Protein AF-0000000075209796 (afdb_homodimer)

Nearest PDB structures (foldseek):
  6lvw-assembly1_A  TM=9.372E-01  e=1.038E-65  Halorubrum lacusprofundi ATCC 49239
  5e9a-assembly1_A  TM=9.444E-01  e=2.720E-64  Rahnella sp. R3
  4oif-assembly1_C  TM=9.282E-01  e=1.549E-64  Geobacillus stearothermophilus
  5dfa-assembly1_B  TM=9.179E-01  e=6.735E-63  Geobacillus stearothermophilus
  4uni-assembly1_C  TM=9.133E-01  e=2.408E-56  Bifidobacterium animalis subsp. lactis Bl-04

Solvent-accessible surface area (backbone atoms only — not comparable to full-atom values): 67011 Å² total; per-residue (Å²): 99,52,40,29,29,32,49,66,68,88,80,51,64,74,86,50,49,62,59,53,52,51,53,37,51,72,42,57,44,42,31,35,39,34,54,34,72,41,31,41,68,34,38,75,42,95,91,41,76,42,61,61,70,60,50,53,51,48,50,56,44,41,75,66,68,23,34,33,32,42,24,37,22,70,29,28,78,37,68,71,52,46,71,77,41,56,82,30,37,24,14,40,54,72,68,48,70,52,69,91,89,76,65,52,62,45,34,83,61,23,68,69,47,50,50,53,46,49,52,54,44,36,53,51,20,64,71,46,21,74,41,86,50,46,50,28,36,27,54,38,58,35,80,37,57,96,70,47,30,60,53,49,34,71,52,37,34,54,50,47,44,53,52,49,46,69,72,49,71,41,57,68,52,43,34,62,60,41,35,19,67,53,45,9,50,48,60,91,50,72,86,52,61,71,54,87,43,45,49,70,68,57,58,37,51,28,57,53,53,50,51,37,52,49,34,16,50,44,52,33,52,49,50,45,51,51,45,56,45,32,63,74,46,34,45,88,82,37,44,41,29,36,41,41,60,81,87,91,52,41,50,47,66,50,65,44,42,70,73,32,76,38,50,25,29,54,50,61,63,50,42,47,65,32,86,56,62,61,57,68,52,59,55,49,48,53,36,26,42,53,19,30,51,60,75,62,40,55,24,32,27,62,28,27,56,47,38,33,25,17,55,98,39,63,25,38,70,70,52,89,41,42,55,54,36,56,50,50,52,41,39,74,45,35,28,48,29,46,16,30,36,27,44,54,19,41,88,56,72,75,49,36,46,30,31,12,40,15,38,76,85,69,50,83,47,72,48,33,53,53,48,32,52,48,41,52,50,39,71,70,48,30,53,63,56,54,67,37,55,72,73,45,43,32,30,37,51,59,54,59,67,37,52,48,51,41,69,68,41,51,32,22,82,50,56,50,72,70,60,52,46,40,65,66,46,34,43,44,46,57,27,30,38,51,57,34,44,32,49,72,84,51,74,66,85,69,25,58,32,37,39,36,49,57,36,29,48,36,47,74,66,37,52,50,50,49,51,53,42,20,39,71,44,22,32,38,38,38,31,36,64,32,33,42,22,36,79,52,57,28,45,44,59,46,64,28,30,28,92,44,17,75,58,46,14,35,38,38,88,52,62,37,43,25,26,75,92,46,72,45,38,35,35,22,72,31,79,81,38,43,77,42,67,34,54,27,30,43,36,40,39,45,41,42,67,57,84,25,42,65,32,20,21,29,66,46,77,97,55,47,70,34,33,32,27,35,42,10,78,31,78,61,13,38,22,34,38,31,20,42,49,62,40,66,70,55,51,34,42,52,49,52,50,52,30,59,73,70,67,49,79,65,48,78,46,54,91,58,38,43,47,49,65,26,74,59,34,38,35,42,38,29,70,32,87,80,52,68,45,75,33,65,49,70,91,58,48,32,26,27,80,88,80,64,52,72,40,58,59,46,46,82,34,53,47,29,34,64,45,63,26,35,59,110,102,53,38,29,29,31,48,65,71,83,82,50,64,75,86,50,50,63,59,50,51,53,52,38,53,73,43,58,44,42,31,35,40,36,55,34,37,40,32,26,69,34,39,75,44,94,91,41,77,43,61,63,70,58,51,54,50,49,50,57,43,41,76,67,68,22,33,33,33,43,25,38,22,69,29,7,74,27,35,70,53,46,65,79,42,56,81,31,36,24,14,42,52,83,69,38,65,41,35,82,60,45,58,52,60,44,34,82,59,22,67,69,47,50,52,53,46,49,52,52,45,37,54,50,19,66,72,46,22,75,41,86,50,46,52,29,35,28,55,39,59,33,83,35,56,72,69,47,30,59,54,51,35,72,53,36,32,54,50,47,46,52,52,49,44,70,75,49,70,42,59,68,52,43,35,60,59,51,50,19,74,59,92,75,55,62,64,91,49,70,85,71,60,73,54,91,48,79,64,99,73,77,77,62,63,29,58,54,53,49,51,38,50,49,34,16,50,43,50,34,52,48,50,43,52,52,45,56,46,32,65,73,46,34,47,86,82,38,45,42,29,36,40,39,61,81,84,91,53,42,50,48,67,51,67,45,43,71,73,31,77,39,51,25,30,54,49,60,61,52,40,49,56,31,73,54,62,61,57,70,51,58,56,47,49,54,38,25,42,53,20,30,50,60,77,64,41,54,25,31,28,62,27,27,55,48,40,32,24,18,52,43,25,30,10,35,56,71,55,90,44,44,54,55,35,56,51,49,54,41,40,75,44,36,29,50,28,46,16,30,35,28,44,55,19,41,43,42,31,47,49,36,44,30,31,13,41,17,38,51,51,66,52,84,48,74,49,35,52,51,50,32,52,47,41,53,50,41,72,70,48,30,53,63,54,56,68,36,55,74,71,47,43,33,30,35,51,61,52,60,67,35,52,48,50,39,69,76,58,54,82,24,86,49,53,47,71,69,59,51,46,42,65,66,46,33,42,44,47,57,26,28,37,49,57,33,45,33,48,72,84,50,73,64,82,70,26,58,32,36,39,36,49,55,35,30,48,36,47,72,66,37,55,50,50,50,51,53,42,19,38,72,44,21,32,38,38,38,30,36,63,32,33,42,22,37,82,55,61,42,70,54,94,50,68,28,29,28,93,43,17,73,58,44,15,36,37,37,88,52,67,45,71,25,42,74,94,45,72,44,37,35,35,22,70,29,78,82,36,44,77,42,68,32,56,25,32,42,34,41,40,44,41,41,68,56,83,24,44,65,32,20,21,27,65,43,77,97,54,46,70,33,32,33,27,36,43,10,80,31,79,62,11,37,21,32,40,32,20,44,47,62,40,69,68,53,51,35,42,51,48,53,50,53,30,60,75,68,67,47,76,65,47,76,48,54,89,60,39,44,48,48,64,26,74,59,35,38,37,42,36,30,72,33,87,78,53,67,46,75,32,65,49,70,93,60,48,33,27,27,81,86,79,65,52,71,40,60,60,46,48,80,34,52,48,30,35,64,47,62,26,34,60,109

Organism: NCBI:txid2021314

Secondary structure (DSSP, 8-state):
-EEEEE--GGGS-GGGHHHHHHHHHHHT--EEEE-TT-HHHH-SBTTB---HHHHHHHHHHHHTT-EEEEEP-TTS--HHHHHH-GGGS-B-TTSPBPPSSSS--S-TT-HHHHHHHHHHHHHHHHHHTT-TTEEEEE-SSSTTGGGTT---SHHHHHHHHHHHHHHHSSHHHHHHHHTTTGGG---SSGGGPPP----SS---HHHHHHHHHHHHHHHHHHHHHHHHHHHTTS-TTSEEE-EE--S-SS--HHHHHTTSSS-EEEE-SS-TT-SSPPPHHHHHHHHHHHHHHTTT--EEEEEEE-S--BSSSB---PPTTHHHHHHHHHHHTTEEEEEEE-SB--SSSTTTT---SB-TT----HHHHHHHHHHHHHHHHHHHHHHSPP---EEEE--HHHHHHHHH--BSTT--HHHHHHHHHHHHHHTT--EEEE-TTS-GGG-SEEEETT--B--HHHHHHHHHHHHTT-EEEEETTTT-B-TTSPBPSSSBTGGGHHHHTEEEEEEEEPPTT--EEEEE-SGGGBT-EEEEEEEEEEEEESSPEEEEEE-SSTTTT-EEEEEEEETTEEEEEE-EEE-HHHHHHHHHHHHHHHT-------TTEEEEEETTEEEEEE--SS--EEEEPPSS-EE-TTT--EE-SEEEE-TT-EEEEEE-/-EEEEE--GGGS-GGGHHHHHHHHHHHT--EEEE-TT-HHHH-SBTTB---HHHHHHHHHHHHTT-EEEEEP-TTS--HHHHHH-GGGS-B-TTSPBPPSSSS--S-TT-HHHHHHHHHHHHHHHHHHTT-TTEEEEE-SSSTTGGGTT---SHHHHHHHHHHHHHHHSSHHHHHHHHTTTGGG---SSGGGPPP----SS---HHHHHHHHHHHHHHHHHHHHHHHHHHHTTS-TTSEEE-EE--S-SS--HHHHHTTSSS-EEEE-SS-TT-SSPPPHHHHHHHHHHHHHHTTT--EEEEEEE-S--BSSBB---PPTTHHHHHHHHHHHTTEEEEEEE-SB--SSSTTTT---SB-TT----HHHHHHHHHHHHHHHHHHHHHHSPP---EEEE--HHHHHHHHH--SSTT--HHHHHHHHHHHHHHTT--EEEE-TTS-GGG-SEEEETT--B--HHHHHHHHHHHHTT-EEEEETTTT-B-TTSPBPSSSBTGGGHHHHTEEEEEEEEPPTT--EEEEE-SGGGBT-EEEEEEEEEEEEESSPEEEEEE-SSTTTT-EEEEEEEETTEEEEEE-EEE-HHHHHHHHHHHHHHHT-------TTEEEEEETTEEEEEE--SS--EEEEPPSS-EE-TTT--EE-SEEEE-TT-EEEEEE-

InterPro domains:
  IPR003476 Glycoside hydrolase, family 42 [PIRSF001084] (1-661)
  IPR003476 Glycoside hydrolase, family 42 [PTHR36447] (2-661)
  IPR013529 Glycoside hydrolase, family 42, N-terminal [PF02449] (6-380)
  IPR013738 Beta-galactosidase trimerisation [PF08532] (393-600)
  IPR017853 Glycoside hydrolase superfamily [SSF51445] (3-382)
  IPR029062 Class I glutamine amidotransferase-like [G3DSA:3.40.50.880] (391-605)
  IPR029062 Class I glutamine amidotransferase-like [SSF52317] (390-600)

Foldseek 3Di:
DAEAFEDEPVLDPPVCLVVLLVLCVLLPHAEYEYDLQPLCVQDVDVPDGDCPVVVVSCCSNVVSRHFYEYEQNLFYDDPVCCVVPVVQAFADLQRHTDDPDATNRGDLLDPVSLVVSLVSLLVCLQVCQEPPRHQAYAYRAAACPPNSLAGFDPSLLVLLLVVVCVVQVDQVRVCVLLVCVPPVRRDPDSSSDGDNHDDPDADRLLSQLSSLQSSQVSVLVSLLSSLVSNVVRHDPRYFYEYEHEDAQGSHDLLSSCVSGPAYEYAQDQKEFPAADGDAPLLSLVVLLARCPSPDRAAYAHQEQELAFFYFPGTYYGDDVQQSLQSVLSNLLSGHLYYYYPHSEQRCDDRGNVRGGCHYDVNDHDRSSVSSSVSSVQCVQCVVVSNVFGAQAAEEEEDDNSLSSLCVSCVVEPPDDPSVQSSLQRVLCQQLQGHYHYDYLPDDCLSHQEYEYELQQEDDPSSLVNVLVCQQVAHEYEYEANRCQAYNSSHGDPDFPPHPCCVVAQKGFDDKDAAYPPDWWKKQFCDDLRHGPIWIFHGMAGQIGGRQWAAGMFICDDPSGPGGQKTWHRRNNHIYIYGRTSTDSVSSSSVVVVVCVVSVRDGAHWDPQWHWGDRVFKIKIWRQAQQDKGKTADPAAWWAQSVPRDIDGGTDIDDHGDIGITGGD/DAEAFEDEPVLDPPVCLVVLLVLCVLLPHAEYEYDLQPLCVQPVDVPDGDCPVVVVSCCVNVVSRHFYEYEQNLFYDDPVCCVVCVVQAFADLQRHTDDHDATNRGDLLDPVSLVVSLVSLLVCLQVCQEPPRHQAYAYRAAACPPNSLAGFDPSLLVLLLVVCCVVQVDLVRVCVLLVCVPPVNRDPDSSSDGDNHDDPDADRLLSQLSSLQSSQVSVLVSLLSSLVSNVVRHDPRYFYEYEHEDAQGSHDLLSSCVSGPAYEYAQDQKEFPAADGDAPLLSLVVLLARCPSPDRAAYAHQEQQQAFWYFPGTYYGDDPQQSLQSVLSNLLSGHLYYYYPHSEARCDDRGNVRGGCHYDVRDHDRSSVSSSVSSVQCVQCVVVSNVFGAQAAEEEEDDNSLSSLCVSCVVEPPDDPSVQSSLQRVLCQQLQGHYHYDYLPDDCLSHQEYEYEQQQEPDPSSLVNVLVCQLVAHEYEYEANRCQAYNSSDGDPDFPPHPCCVVAQKGFPDKDAAYPPDWWKKQFCDDLRHGPIWIFHGMAGQIGGRQWAAGMFICDDPSGPGGQKTWHRRNNHIYIYGRTSTDSVSSSSVVVVVCVVSVRDGAHWDPQWHWHDRVFKIKIWRQAQQDKGKTADPAAWWAQSPPRDIDGGIDIDDHSDIGITGGD

Structure (mmCIF, N/CA/C/O backbone):
data_AF-0000000075209796-model_v1
#
loop_
_entity.id
_entity.type
_entity.pdbx_description
1 polymer Beta-galactosidase
#
loop_
_atom_site.group_PDB
_atom_site.id
_atom_site.type_symbol
_atom_site.label_atom_id
_atom_site.label_alt_id
_atom_site.label_comp_id
_atom_site.label_asym_id
_atom_site.label_entity_id
_atom_site.label_seq_id
_atom_site.pdbx_PDB_ins_code
_atom_site.Cartn_x
_atom_site.Cartn_y
_atom_site.Cartn_z
_atom_site.occupancy
_atom_site.B_iso_or_equiv
_atom_site.auth_seq_id
_atom_site.auth_comp_id
_atom_site.auth_asym_id
_atom_site.auth_atom_id
_atom_site.pdbx_PDB_model_num
ATOM 1 N N . MET A 1 1 ? 3.4 -45.656 -15.609 1 94.94 1 MET A N 1
ATOM 2 C CA . MET A 1 1 ? 3.574 -44.438 -14.867 1 94.94 1 MET A CA 1
ATOM 3 C C . MET A 1 1 ? 5.031 -44.25 -14.453 1 94.94 1 MET A C 1
ATOM 5 O O . MET A 1 1 ? 5.695 -45.188 -14.055 1 94.94 1 MET A O 1
ATOM 9 N N . TYR A 1 2 ? 5.512 -43.094 -14.68 1 97.06 2 TYR A N 1
ATOM 10 C CA . TYR A 1 2 ? 6.867 -42.75 -14.25 1 97.06 2 TYR A CA 1
ATOM 11 C C . TYR A 1 2 ? 6.887 -42.312 -12.789 1 97.06 2 TYR A C 1
ATOM 13 O O . TYR A 1 2 ? 6.062 -41.5 -12.375 1 97.06 2 TYR A O 1
ATOM 21 N N . ILE A 1 3 ? 7.738 -42.875 -12 1 97.75 3 ILE A N 1
ATOM 22 C CA . ILE A 1 3 ? 7.992 -42.562 -10.602 1 97.75 3 ILE A CA 1
ATOM 23 C C . ILE A 1 3 ? 9.5 -42.469 -10.359 1 97.75 3 ILE A C 1
ATOM 25 O O . ILE A 1 3 ? 10.242 -43.375 -10.695 1 97.75 3 ILE A O 1
ATOM 29 N N . GLY A 1 4 ? 9.945 -41.375 -9.93 1 98.12 4 GLY A N 1
ATOM 30 C CA . GLY A 1 4 ? 11.391 -41.188 -9.922 1 98.12 4 GLY A CA 1
ATOM 31 C C . GLY A 1 4 ? 11.844 -40.188 -8.859 1 98.12 4 GLY A C 1
ATOM 32 O O . GLY A 1 4 ? 11.188 -40.031 -7.832 1 98.12 4 GLY A O 1
ATOM 33 N N . VAL A 1 5 ? 13.125 -39.719 -9.055 1 98.25 5 VAL A N 1
ATOM 34 C CA . VAL A 1 5 ? 13.766 -38.844 -8.078 1 98.25 5 VAL A CA 1
ATOM 35 C C . VAL A 1 5 ? 14.656 -37.812 -8.797 1 98.25 5 VAL A C 1
ATOM 37 O O . VAL A 1 5 ? 15.109 -38.062 -9.922 1 98.25 5 VAL A O 1
ATOM 40 N N . ASP A 1 6 ? 14.836 -36.719 -8.18 1 97.94 6 ASP A N 1
ATOM 41 C CA . ASP A 1 6 ? 15.898 -35.781 -8.562 1 97.94 6 ASP A CA 1
ATOM 42 C C . ASP A 1 6 ? 17.25 -36.219 -7.992 1 97.94 6 ASP A C 1
ATOM 44 O O . ASP A 1 6 ? 17.375 -36.406 -6.777 1 97.94 6 ASP A O 1
ATOM 48 N N . TYR A 1 7 ? 18.125 -36.438 -8.836 1 97.38 7 TYR A N 1
ATOM 49 C CA . TYR A 1 7 ? 19.438 -36.969 -8.461 1 97.38 7 TYR A CA 1
ATOM 50 C C . TYR A 1 7 ? 20.547 -36.062 -8.961 1 97.38 7 TYR A C 1
ATOM 52 O O . TYR A 1 7 ? 20.516 -35.594 -10.102 1 97.38 7 TYR A O 1
ATOM 60 N N . TYR A 1 8 ? 21.531 -35.75 -8.102 1 96.44 8 TYR A N 1
ATOM 61 C CA . TYR A 1 8 ? 22.656 -34.875 -8.422 1 96.44 8 TYR A CA 1
ATOM 62 C C . TYR A 1 8 ? 23.984 -35.594 -8.203 1 96.44 8 TYR A C 1
ATOM 64 O O . TYR A 1 8 ? 24.656 -35.344 -7.195 1 96.44 8 TYR A O 1
ATOM 72 N N . PRO A 1 9 ? 24.375 -36.312 -9.172 1 96.19 9 PRO A N 1
ATOM 73 C CA . PRO A 1 9 ? 25.594 -37.094 -9 1 96.19 9 PRO A CA 1
ATOM 74 C C . PRO A 1 9 ? 26.828 -36.25 -8.742 1 96.19 9 PRO A C 1
ATOM 76 O O . PRO A 1 9 ? 27.75 -36.688 -8.055 1 96.19 9 PRO A O 1
ATOM 79 N N . GLU A 1 10 ? 26.859 -35.031 -9.258 1 94.81 10 GLU A N 1
ATOM 80 C CA . GLU A 1 10 ? 27.984 -34.125 -9.125 1 94.81 10 GLU A CA 1
ATOM 81 C C . GLU A 1 10 ? 28.203 -33.719 -7.672 1 94.81 10 GLU A C 1
ATOM 83 O O . GLU A 1 10 ? 29.25 -33.188 -7.324 1 94.81 10 GLU A O 1
ATOM 88 N N . GLN A 1 11 ? 27.25 -33.969 -6.828 1 94.06 11 GLN A N 1
ATOM 89 C CA . GLN A 1 11 ? 27.359 -33.531 -5.438 1 94.06 11 GLN A CA 1
ATOM 90 C C . GLN A 1 11 ? 28 -34.625 -4.57 1 94.06 11 GLN A C 1
ATOM 92 O O . GLN A 1 11 ? 28.188 -34.406 -3.369 1 94.06 11 GLN A O 1
ATOM 97 N N . TRP A 1 12 ? 28.406 -35.781 -5.16 1 92.56 12 TRP A N 1
ATOM 98 C CA . TRP A 1 12 ? 28.891 -36.938 -4.387 1 92.56 12 TRP A CA 1
ATOM 99 C C . TRP A 1 12 ? 30.094 -37.562 -5.059 1 92.56 12 TRP A C 1
ATOM 101 O O . TRP A 1 12 ? 30.234 -37.5 -6.281 1 92.56 12 TRP A O 1
ATOM 111 N N . PRO A 1 13 ? 31.031 -38.25 -4.191 1 92.88 13 PRO A N 1
ATOM 112 C CA . PRO A 1 13 ? 32.062 -39.031 -4.832 1 92.88 13 PRO A CA 1
ATOM 113 C C . PRO A 1 13 ? 31.5 -40.188 -5.676 1 92.88 13 PRO A C 1
ATOM 115 O O . PRO A 1 13 ? 30.5 -40.781 -5.301 1 92.88 13 PRO A O 1
ATOM 118 N N . LYS A 1 14 ? 32.156 -40.438 -6.785 1 96 14 LYS A N 1
ATOM 119 C CA . LYS A 1 14 ? 31.703 -41.5 -7.699 1 96 14 LYS A CA 1
ATOM 120 C C . LYS A 1 14 ? 31.547 -42.812 -6.98 1 96 14 LYS A C 1
ATOM 122 O O . LYS A 1 14 ? 30.734 -43.656 -7.367 1 96 14 LYS A O 1
ATOM 127 N N . SER A 1 15 ? 32.281 -42.969 -5.926 1 96 15 SER A N 1
ATOM 128 C CA . SER A 1 15 ? 32.25 -44.219 -5.168 1 96 15 SER A CA 1
ATOM 129 C C . SER A 1 15 ? 30.875 -44.438 -4.547 1 96 15 SER A C 1
ATOM 131 O O . SER A 1 15 ? 30.531 -45.562 -4.188 1 96 15 SER A O 1
ATOM 133 N N . ARG A 1 16 ? 30.125 -43.438 -4.449 1 95.5 16 ARG A N 1
ATOM 134 C CA . ARG A 1 16 ? 28.797 -43.531 -3.842 1 95.5 16 ARG A CA 1
ATOM 135 C C . ARG A 1 16 ? 27.75 -43.875 -4.883 1 95.5 16 ARG A C 1
ATOM 137 O O . ARG A 1 16 ? 26.672 -44.406 -4.539 1 95.5 16 ARG A O 1
ATOM 144 N N . TRP A 1 17 ? 27.984 -43.719 -6.152 1 97.44 17 TRP A N 1
ATOM 145 C CA . TRP A 1 17 ? 27.016 -43.812 -7.234 1 97.44 17 TRP A CA 1
ATOM 146 C C . TRP A 1 17 ? 26.375 -45.219 -7.281 1 97.44 17 TRP A C 1
ATOM 148 O O . TRP A 1 17 ? 25.156 -45.344 -7.328 1 97.44 17 TRP A O 1
ATOM 158 N N . PRO A 1 18 ? 27.172 -46.25 -7.164 1 96.62 18 PRO A N 1
ATOM 159 C CA . PRO A 1 18 ? 26.578 -47.594 -7.266 1 96.62 18 PRO A CA 1
ATOM 160 C C . PRO A 1 18 ? 25.578 -47.875 -6.148 1 96.62 18 PRO A C 1
ATOM 162 O O . PRO A 1 18 ? 24.531 -48.5 -6.391 1 96.62 18 PRO A O 1
ATOM 165 N N . GLU A 1 19 ? 25.922 -47.438 -4.98 1 96.56 19 GLU A N 1
ATOM 166 C CA . GLU A 1 19 ? 25.016 -47.656 -3.85 1 96.56 19 GLU A CA 1
ATOM 167 C C . GLU A 1 19 ? 23.719 -46.906 -4.043 1 96.56 19 GLU A C 1
ATOM 169 O O . GLU A 1 19 ? 22.641 -47.406 -3.709 1 96.56 19 GLU A O 1
ATOM 174 N N . ASP A 1 20 ? 23.828 -45.75 -4.484 1 97.44 20 ASP A N 1
ATOM 175 C CA . ASP A 1 20 ? 22.625 -44.969 -4.766 1 97.44 20 ASP A CA 1
ATOM 176 C C . ASP A 1 20 ? 21.75 -45.656 -5.801 1 97.44 20 ASP A C 1
ATOM 178 O O . ASP A 1 20 ? 20.531 -45.781 -5.621 1 97.44 20 ASP A O 1
ATOM 182 N N . ILE A 1 21 ? 22.344 -46.125 -6.855 1 97.75 21 ILE A N 1
ATOM 183 C CA . ILE A 1 21 ? 21.625 -46.781 -7.926 1 97.75 21 ILE A CA 1
ATOM 184 C C . ILE A 1 21 ? 20.969 -48.062 -7.387 1 97.75 21 ILE A C 1
ATOM 186 O O . ILE A 1 21 ? 19.828 -48.375 -7.711 1 97.75 21 ILE A O 1
ATOM 190 N N . ARG A 1 22 ? 21.656 -48.781 -6.582 1 97.38 22 ARG A N 1
ATOM 191 C CA . ARG A 1 22 ? 21.109 -50 -5.969 1 97.38 22 ARG A CA 1
ATOM 192 C C . ARG A 1 22 ? 19.859 -49.688 -5.168 1 97.38 22 ARG A C 1
ATOM 194 O O . ARG A 1 22 ? 18.828 -50.344 -5.316 1 97.38 22 ARG A O 1
ATOM 201 N N . LEU A 1 23 ? 19.969 -48.688 -4.355 1 97.62 23 LEU A N 1
ATOM 202 C CA . LEU A 1 23 ? 18.859 -48.312 -3.508 1 97.62 23 LEU A CA 1
ATOM 203 C C . LEU A 1 23 ? 17.688 -47.812 -4.352 1 97.62 23 LEU A C 1
ATOM 205 O O . LEU A 1 23 ? 16.531 -48.031 -4.02 1 97.62 23 LEU A O 1
ATOM 209 N N . MET A 1 24 ? 17.953 -47.062 -5.414 1 98.06 24 MET A N 1
ATOM 210 C CA . MET A 1 24 ? 16.906 -46.625 -6.324 1 98.06 24 MET A CA 1
ATOM 211 C C . MET A 1 24 ? 16.172 -47.781 -6.957 1 98.06 24 MET A C 1
ATOM 213 O O . MET A 1 24 ? 14.945 -47.781 -7.055 1 98.06 24 MET A O 1
ATOM 217 N N . LYS A 1 25 ? 16.922 -48.75 -7.336 1 96.81 25 LYS A N 1
ATOM 218 C CA . LYS A 1 25 ? 16.328 -49.938 -7.918 1 96.81 25 LYS A CA 1
ATOM 219 C C . LYS A 1 25 ? 15.438 -50.656 -6.902 1 96.81 25 LYS A C 1
ATOM 221 O O . LYS A 1 25 ? 14.344 -51.125 -7.238 1 96.81 25 LYS A O 1
ATOM 226 N N . GLU A 1 26 ? 15.984 -50.719 -5.746 1 96.44 26 GLU A N 1
ATOM 227 C CA . GLU A 1 26 ? 15.211 -51.375 -4.68 1 96.44 26 GLU A CA 1
ATOM 228 C C . GLU A 1 26 ? 13.883 -50.625 -4.461 1 96.44 26 GLU A C 1
ATOM 230 O O . GLU A 1 26 ? 12.859 -51.281 -4.203 1 96.44 26 GLU A O 1
ATOM 235 N N . LEU A 1 27 ? 13.883 -49.406 -4.543 1 95.69 27 LEU A N 1
ATOM 236 C CA . LEU A 1 27 ? 12.68 -48.594 -4.387 1 95.69 27 LEU A CA 1
ATOM 237 C C . LEU A 1 27 ? 11.734 -48.781 -5.57 1 95.69 27 LEU A C 1
ATOM 239 O O . LEU A 1 27 ? 10.523 -48.625 -5.441 1 95.69 27 LEU A O 1
ATOM 243 N N . GLY A 1 28 ? 12.328 -49 -6.695 1 95.5 28 GLY A N 1
ATOM 244 C CA . GLY A 1 28 ? 11.539 -49.125 -7.906 1 95.5 28 GLY A CA 1
ATOM 245 C C . GLY A 1 28 ? 11.562 -47.906 -8.773 1 95.5 28 GLY A C 1
ATOM 246 O O . GLY A 1 28 ? 10.68 -47.688 -9.617 1 95.5 28 GLY A O 1
ATOM 247 N N . VAL A 1 29 ? 12.547 -47.062 -8.609 1 97.88 29 VAL A N 1
ATOM 248 C CA . VAL A 1 29 ? 12.719 -45.844 -9.414 1 97.88 29 VAL A CA 1
ATOM 249 C C . VAL A 1 29 ? 12.883 -46.219 -10.883 1 97.88 29 VAL A C 1
ATOM 251 O O . VAL A 1 29 ? 13.688 -47.094 -11.219 1 97.88 29 VAL A O 1
ATOM 254 N N . ASN A 1 30 ? 12.117 -45.5 -11.727 1 98 30 ASN A N 1
ATOM 255 C CA . ASN A 1 30 ? 12.258 -45.844 -13.141 1 98 30 ASN A CA 1
ATOM 256 C C . ASN A 1 30 ? 12.594 -44.625 -13.977 1 98 30 ASN A C 1
ATOM 258 O O . ASN A 1 30 ? 12.75 -44.719 -15.195 1 98 30 ASN A O 1
ATOM 262 N N . VAL A 1 31 ? 12.758 -43.469 -13.383 1 98.38 31 VAL A N 1
ATOM 263 C CA . VAL A 1 31 ? 13.203 -42.281 -14.078 1 98.38 31 VAL A CA 1
ATOM 264 C C . VAL A 1 31 ? 13.984 -41.375 -13.117 1 98.38 31 VAL A C 1
ATOM 266 O O . VAL A 1 31 ? 13.68 -41.312 -11.922 1 98.38 31 VAL A O 1
ATOM 269 N N . VAL A 1 32 ? 15.008 -40.688 -13.586 1 98.31 32 VAL A N 1
ATOM 270 C CA . VAL A 1 32 ? 15.766 -39.719 -12.789 1 98.31 32 VAL A CA 1
ATOM 271 C C . VAL A 1 32 ? 15.906 -38.406 -13.562 1 98.31 32 VAL A C 1
ATOM 273 O O . VAL A 1 32 ? 16.094 -38.438 -14.781 1 98.31 32 VAL A O 1
ATOM 276 N N . ARG A 1 33 ? 15.703 -37.281 -12.922 1 98.12 33 ARG A N 1
ATOM 277 C CA . ARG A 1 33 ? 15.992 -35.938 -13.445 1 98.12 33 ARG A CA 1
ATOM 278 C C . ARG A 1 33 ? 17.375 -35.469 -13.008 1 98.12 33 ARG A C 1
ATOM 280 O O . ARG A 1 33 ? 17.719 -35.531 -11.828 1 98.12 33 ARG A O 1
ATOM 287 N N . ILE A 1 34 ? 18.25 -35.031 -13.984 1 97.38 34 ILE A N 1
ATOM 288 C CA . ILE A 1 34 ? 19.609 -34.656 -13.648 1 97.38 34 ILE A CA 1
ATOM 289 C C . ILE A 1 34 ? 20.047 -33.438 -14.492 1 97.38 34 ILE A C 1
ATOM 291 O O . ILE A 1 34 ? 19.375 -33.094 -15.469 1 97.38 34 ILE A O 1
ATOM 295 N N . ALA A 1 35 ? 21.047 -32.688 -14.086 1 96.19 35 ALA A N 1
ATOM 296 C CA . ALA A 1 35 ? 21.922 -31.828 -14.875 1 96.19 35 ALA A CA 1
ATOM 297 C C . ALA A 1 35 ? 21.375 -30.406 -14.898 1 96.19 35 ALA A C 1
ATOM 299 O O . ALA A 1 35 ? 22.047 -29.484 -15.391 1 96.19 35 ALA A O 1
ATOM 300 N N . GLU A 1 36 ? 20.25 -30.031 -14.352 1 94.19 36 GLU A N 1
ATOM 301 C CA . GLU A 1 36 ? 19.609 -28.734 -14.531 1 94.19 36 GLU A CA 1
ATOM 302 C C . GLU A 1 36 ? 20.422 -27.625 -13.867 1 94.19 36 GLU A C 1
ATOM 304 O O . GLU A 1 36 ? 20.188 -26.438 -14.109 1 94.19 36 GLU A O 1
ATOM 309 N N . PHE A 1 37 ? 21.453 -27.953 -13.055 1 94.31 37 PHE A N 1
ATOM 310 C CA . PHE A 1 37 ? 22.266 -26.938 -12.406 1 94.31 37 PHE A CA 1
ATOM 311 C C . PHE A 1 37 ? 23.75 -27.141 -12.719 1 94.31 37 PHE A C 1
ATOM 313 O O . PHE A 1 37 ? 24.609 -26.656 -11.992 1 94.31 37 PHE A O 1
ATOM 320 N N . GLY A 1 38 ? 24.094 -27.875 -13.773 1 95.56 38 GLY A N 1
ATOM 321 C CA . GLY A 1 38 ? 25.469 -28.297 -14.016 1 95.56 38 GLY A CA 1
ATOM 322 C C . GLY A 1 38 ? 26.156 -27.516 -15.125 1 95.56 38 GLY A C 1
ATOM 323 O O . GLY A 1 38 ? 26.969 -28.078 -15.867 1 95.56 38 GLY A O 1
ATOM 324 N N . TRP A 1 39 ? 25.844 -26.219 -15.266 1 96.06 39 TRP A N 1
ATOM 325 C CA . TRP A 1 39 ? 26.406 -25.469 -16.391 1 96.06 39 TRP A CA 1
ATOM 326 C C . TRP A 1 39 ? 27.922 -25.422 -16.297 1 96.06 39 TRP A C 1
ATOM 328 O O . TRP A 1 39 ? 28.609 -25.734 -17.266 1 96.06 39 TRP A O 1
ATOM 338 N N . GLN A 1 40 ? 28.5 -25.016 -15.156 1 94.56 40 GLN A N 1
ATOM 339 C CA . GLN A 1 40 ? 29.938 -24.875 -14.984 1 94.56 40 GLN A CA 1
ATOM 340 C C . GLN A 1 40 ? 30.656 -26.188 -15.266 1 94.56 40 GLN A C 1
ATOM 342 O O . GLN A 1 40 ? 31.766 -26.188 -15.82 1 94.56 40 GLN A O 1
ATOM 347 N N . LEU A 1 41 ? 30.078 -27.359 -14.922 1 95.81 41 LEU A N 1
ATOM 348 C CA . LEU A 1 41 ? 30.672 -28.672 -15.156 1 95.81 41 LEU A CA 1
ATOM 349 C C . LEU A 1 41 ? 30.703 -29 -16.641 1 95.81 41 LEU A C 1
ATOM 351 O O . LEU A 1 41 ? 31.656 -29.609 -17.125 1 95.81 41 LEU A O 1
ATOM 355 N N . MET A 1 42 ? 29.719 -28.547 -17.391 1 97.62 42 MET A N 1
ATOM 356 C CA . MET A 1 42 ? 29.562 -28.875 -18.812 1 97.62 42 MET A CA 1
ATOM 357 C C . MET A 1 42 ? 30.328 -27.875 -19.672 1 97.62 42 MET A C 1
ATOM 359 O O . MET A 1 42 ? 30.688 -28.172 -20.812 1 97.62 42 MET A O 1
ATOM 363 N N . GLU A 1 43 ? 30.484 -26.656 -19.172 1 97.56 43 GLU A N 1
ATOM 364 C CA . GLU A 1 43 ? 31.266 -25.609 -19.812 1 97.56 43 GLU A CA 1
ATOM 365 C C . GLU A 1 43 ? 32.188 -24.891 -18.812 1 97.56 43 GLU A C 1
ATOM 367 O O . GLU A 1 43 ? 31.906 -23.75 -18.438 1 97.56 43 GLU A O 1
ATOM 372 N N . PRO A 1 44 ? 33.281 -25.5 -18.469 1 95.69 44 PRO A N 1
ATOM 373 C CA . PRO A 1 44 ? 34.156 -24.953 -17.422 1 95.69 44 PRO A CA 1
ATOM 374 C C . PRO A 1 44 ? 34.844 -23.656 -17.859 1 95.69 44 PRO A C 1
ATOM 376 O O . PRO A 1 44 ? 35.219 -22.844 -17 1 95.69 44 PRO A O 1
ATOM 379 N N . GLU A 1 45 ? 35 -23.516 -19.219 1 93.88 45 GLU A N 1
ATOM 380 C CA . GLU A 1 45 ? 35.5 -22.312 -19.875 1 93.88 45 GLU A CA 1
ATOM 381 C C . GLU A 1 45 ? 34.688 -21.984 -21.125 1 93.88 45 GLU A C 1
ATOM 383 O O . GLU A 1 45 ? 34.094 -22.875 -21.734 1 93.88 45 GLU A O 1
ATOM 388 N N . GLU A 1 46 ? 34.688 -20.672 -21.375 1 95.94 46 GLU A N 1
ATOM 389 C CA . GLU A 1 46 ? 33.906 -20.25 -22.516 1 95.94 46 GLU A CA 1
ATOM 390 C C . GLU A 1 46 ? 34.281 -21.047 -23.766 1 95.94 46 GLU A C 1
ATOM 392 O O . GLU A 1 46 ? 35.438 -21.031 -24.188 1 95.94 46 GLU A O 1
ATOM 397 N N . GLY A 1 47 ? 33.375 -21.766 -24.188 1 95.69 47 GLY A N 1
ATOM 398 C CA . GLY A 1 47 ? 33.562 -22.469 -25.453 1 95.69 47 GLY A CA 1
ATOM 399 C C . GLY A 1 47 ? 34.125 -23.859 -25.281 1 95.69 47 GLY A C 1
ATOM 400 O O . GLY A 1 47 ? 34.25 -24.609 -26.25 1 95.69 47 GLY A O 1
ATOM 401 N N . VAL A 1 48 ? 34.5 -24.25 -24.109 1 97 48 VAL A N 1
ATOM 402 C CA . VAL A 1 48 ? 35.031 -25.594 -23.828 1 97 48 VAL A CA 1
ATOM 403 C C . VAL A 1 48 ? 33.938 -26.438 -23.172 1 97 48 VAL A C 1
ATOM 405 O O . VAL A 1 48 ? 33.531 -26.156 -22.047 1 97 48 VAL A O 1
ATOM 408 N N . TYR A 1 49 ? 33.5 -27.469 -23.938 1 97.88 49 TYR A N 1
ATOM 409 C CA . TYR A 1 49 ? 32.406 -28.297 -23.438 1 97.88 49 TYR A CA 1
ATOM 410 C C . TYR A 1 49 ? 32.906 -29.672 -23.016 1 97.88 49 TYR A C 1
ATOM 412 O O . TYR A 1 49 ? 33.688 -30.297 -23.734 1 97.88 49 TYR A O 1
ATOM 420 N N . ASP A 1 50 ? 32.562 -30.094 -21.828 1 97.5 50 ASP A N 1
ATOM 421 C CA . ASP A 1 50 ? 32.906 -31.391 -21.266 1 97.5 50 ASP A CA 1
ATOM 422 C C . ASP A 1 50 ? 31.688 -32.062 -20.656 1 97.5 50 ASP A C 1
ATOM 424 O O . ASP A 1 50 ? 31.203 -31.672 -19.609 1 97.5 50 ASP A O 1
ATOM 428 N N . PHE A 1 51 ? 31.281 -33.156 -21.328 1 98.06 51 PHE A N 1
ATOM 429 C CA . PHE A 1 51 ? 30.078 -33.844 -20.875 1 98.06 51 PHE A CA 1
ATOM 430 C C . PHE A 1 51 ? 30.438 -35.156 -20.156 1 98.06 51 PHE A C 1
ATOM 432 O O . PHE A 1 51 ? 29.562 -35.969 -19.844 1 98.06 51 PHE A O 1
ATOM 439 N N . SER A 1 52 ? 31.688 -35.344 -19.797 1 97.5 52 SER A N 1
ATOM 440 C CA . SER A 1 52 ? 32.188 -36.656 -19.344 1 97.5 52 SER A CA 1
ATOM 441 C C . SER A 1 52 ? 31.516 -37.094 -18.047 1 97.5 52 SER A C 1
ATOM 443 O O . SER A 1 52 ? 31.172 -38.25 -17.891 1 97.5 52 SER A O 1
ATOM 445 N N . LEU A 1 53 ? 31.359 -36.219 -17.125 1 96.62 53 LEU A N 1
ATOM 446 C CA . LEU A 1 53 ? 30.734 -36.562 -15.859 1 96.62 53 LEU A CA 1
ATOM 447 C C . LEU A 1 53 ? 29.328 -37.094 -16.078 1 96.62 53 LEU A C 1
ATOM 449 O O . LEU A 1 53 ? 28.969 -38.156 -15.555 1 96.62 53 LEU A O 1
ATOM 453 N N . TYR A 1 54 ? 28.547 -36.406 -16.812 1 97.69 54 TYR A N 1
ATOM 454 C CA . TYR A 1 54 ? 27.156 -36.781 -17.016 1 97.69 54 TYR A CA 1
ATOM 455 C C . TYR A 1 54 ? 27.062 -38 -17.953 1 97.69 54 TYR A C 1
ATOM 457 O O . TYR A 1 54 ? 26.156 -38.844 -17.812 1 97.69 54 TYR A O 1
ATOM 465 N N . ASP A 1 55 ? 28.062 -38.156 -18.906 1 98 55 ASP A N 1
ATOM 466 C CA . ASP A 1 55 ? 28.141 -39.375 -19.688 1 98 55 ASP A CA 1
ATOM 467 C C . ASP A 1 55 ? 28.219 -40.594 -18.781 1 98 55 ASP A C 1
ATOM 469 O O . ASP A 1 55 ? 27.469 -41.562 -18.953 1 98 55 ASP A O 1
ATOM 473 N N . GLU A 1 56 ? 29.109 -40.5 -17.891 1 97.75 56 GLU A N 1
ATOM 474 C CA . GLU A 1 56 ? 29.328 -41.625 -16.984 1 97.75 56 GLU A CA 1
ATOM 475 C C . GLU A 1 56 ? 28.109 -41.875 -16.109 1 97.75 56 GLU A C 1
ATOM 477 O O . GLU A 1 56 ? 27.703 -43.031 -15.922 1 97.75 56 GLU A O 1
ATOM 482 N N . ALA A 1 57 ? 27.578 -40.875 -15.555 1 97.62 57 ALA A N 1
ATOM 483 C CA . ALA A 1 57 ? 26.406 -41 -14.695 1 97.62 57 ALA A CA 1
ATOM 484 C C . ALA A 1 57 ? 25.219 -41.594 -15.469 1 97.62 57 ALA A C 1
ATOM 486 O O . ALA A 1 57 ? 24.547 -42.5 -14.992 1 97.62 57 ALA A O 1
ATOM 487 N N . ILE A 1 58 ? 24.938 -41.031 -16.672 1 98.06 58 ILE A N 1
ATOM 488 C CA . ILE A 1 58 ? 23.828 -41.469 -17.5 1 98.06 58 ILE A CA 1
ATOM 489 C C . ILE A 1 58 ? 24 -42.938 -17.891 1 98.06 58 ILE A C 1
ATOM 491 O O . ILE A 1 58 ? 23.047 -43.719 -17.844 1 98.06 58 ILE A O 1
ATOM 495 N N . GLU A 1 59 ? 25.203 -43.25 -18.234 1 97.62 59 GLU A N 1
ATOM 496 C CA . GLU A 1 59 ? 25.469 -44.656 -18.578 1 97.62 59 GLU A CA 1
ATOM 497 C C . GLU A 1 59 ? 25.156 -45.562 -17.391 1 97.62 59 GLU A C 1
ATOM 499 O O . GLU A 1 59 ? 24.516 -46.625 -17.562 1 97.62 59 GLU A O 1
ATOM 504 N N . LEU A 1 60 ? 25.609 -45.188 -16.234 1 97.75 60 LEU A N 1
ATOM 505 C CA . LEU A 1 60 ? 25.359 -45.969 -15.031 1 97.75 60 LEU A CA 1
ATOM 506 C C . LEU A 1 60 ? 23.859 -46.094 -14.766 1 97.75 60 LEU A C 1
ATOM 508 O O . LEU A 1 60 ? 23.359 -47.188 -14.484 1 97.75 60 LEU A O 1
ATOM 512 N N . ILE A 1 61 ? 23.141 -45.031 -14.805 1 98.19 61 ILE A N 1
ATOM 513 C CA . ILE A 1 61 ? 21.703 -44.969 -14.516 1 98.19 61 ILE A CA 1
ATOM 514 C C . ILE A 1 61 ? 20.938 -45.812 -15.523 1 98.19 61 ILE A C 1
ATOM 516 O O . ILE A 1 61 ? 20.141 -46.656 -15.141 1 98.19 61 ILE A O 1
ATOM 520 N N . THR A 1 62 ? 21.281 -45.656 -16.844 1 97.88 62 THR A N 1
ATOM 521 C CA . THR A 1 62 ? 20.484 -46.281 -17.891 1 97.88 62 THR A CA 1
ATOM 522 C C . THR A 1 62 ? 20.828 -47.781 -18 1 97.88 62 THR A C 1
ATOM 524 O O . THR A 1 62 ? 19.969 -48.594 -18.328 1 97.88 62 THR A O 1
ATOM 527 N N . SER A 1 63 ? 22 -48.125 -17.703 1 97.62 63 SER A N 1
ATOM 528 C CA . SER A 1 63 ? 22.391 -49.562 -17.703 1 97.62 63 SER A CA 1
ATOM 529 C C . SER A 1 63 ? 21.656 -50.312 -16.609 1 97.62 63 SER A C 1
ATOM 531 O O . SER A 1 63 ? 21.609 -51.562 -16.625 1 97.62 63 SER A O 1
ATOM 533 N N . ASN A 1 64 ? 21.156 -49.594 -15.75 1 97.5 64 ASN A N 1
ATOM 534 C CA . ASN A 1 64 ? 20.406 -50.219 -14.664 1 97.5 64 ASN A CA 1
ATOM 535 C C . ASN A 1 64 ? 18.906 -50.031 -14.859 1 97.5 64 ASN A C 1
ATOM 537 O O . ASN A 1 64 ? 18.141 -50.156 -13.898 1 97.5 64 ASN A O 1
ATOM 541 N N . GLY A 1 65 ? 18.469 -49.688 -15.984 1 97.12 65 GLY A N 1
ATOM 542 C CA . GLY A 1 65 ? 17.078 -49.75 -16.375 1 97.12 65 GLY A CA 1
ATOM 543 C C . GLY A 1 65 ? 16.297 -48.5 -15.953 1 97.12 65 GLY A C 1
ATOM 544 O O . GLY A 1 65 ? 15.062 -48.562 -15.844 1 97.12 65 GLY A O 1
ATOM 545 N N . ILE A 1 66 ? 16.938 -47.5 -15.609 1 98.31 66 ILE A N 1
ATOM 546 C CA . ILE A 1 66 ? 16.297 -46.25 -15.195 1 98.31 66 ILE A CA 1
ATOM 547 C C . ILE A 1 66 ? 16.406 -45.219 -16.312 1 98.31 66 ILE A C 1
ATOM 549 O O . ILE A 1 66 ? 17.484 -44.969 -16.844 1 98.31 66 ILE A O 1
ATOM 553 N N . ASP A 1 67 ? 15.312 -44.531 -16.734 1 98.38 67 ASP A N 1
ATOM 554 C CA . ASP A 1 67 ? 15.289 -43.5 -17.766 1 98.38 67 ASP A CA 1
ATOM 555 C C . ASP A 1 67 ? 15.75 -42.156 -17.188 1 98.38 67 ASP A C 1
ATOM 557 O O . ASP A 1 67 ? 15.805 -41.969 -15.977 1 98.38 67 ASP A O 1
ATOM 561 N N . VAL A 1 68 ? 16.094 -41.25 -18.172 1 98.5 68 VAL A N 1
ATOM 562 C CA . VAL A 1 68 ? 16.703 -40 -17.734 1 98.5 68 VAL A CA 1
ATOM 563 C C . VAL A 1 68 ? 15.953 -38.812 -18.359 1 98.5 68 VAL A C 1
ATOM 565 O O . VAL A 1 68 ? 15.609 -38.844 -19.547 1 98.5 68 VAL A O 1
ATOM 568 N N . ILE A 1 69 ? 15.641 -37.812 -17.594 1 98.62 69 ILE A N 1
ATOM 569 C CA . ILE A 1 69 ? 15.242 -36.5 -18.016 1 98.62 69 ILE A CA 1
ATOM 570 C C . ILE A 1 69 ? 16.391 -35.5 -17.797 1 98.62 69 ILE A C 1
ATOM 572 O O . ILE A 1 69 ? 16.953 -35.438 -16.703 1 98.62 69 ILE A O 1
ATOM 576 N N . LEU A 1 70 ? 16.75 -34.781 -18.812 1 98.56 70 LEU A N 1
ATOM 577 C CA . LEU A 1 70 ? 17.859 -33.844 -18.719 1 98.56 70 LEU A CA 1
ATOM 578 C C . LEU A 1 70 ? 17.328 -32.406 -18.594 1 98.56 70 LEU A C 1
ATOM 580 O O . LEU A 1 70 ? 16.5 -31.984 -19.406 1 98.56 70 LEU A O 1
ATOM 584 N N . GLY A 1 71 ? 17.75 -31.719 -17.562 1 98.25 71 GLY A N 1
ATOM 585 C CA . GLY A 1 71 ? 17.469 -30.297 -17.453 1 98.25 71 GLY A CA 1
ATOM 586 C C . GLY A 1 71 ? 18.531 -29.422 -18.078 1 98.25 71 GLY A C 1
ATOM 587 O O . GLY A 1 71 ? 19.734 -29.641 -17.875 1 98.25 71 GLY A O 1
ATOM 588 N N . THR A 1 72 ? 18.141 -28.422 -18.891 1 98.31 72 THR A N 1
ATOM 589 C CA . THR A 1 72 ? 19.125 -27.438 -19.328 1 98.31 72 THR A CA 1
ATOM 590 C C . THR A 1 72 ? 19.578 -26.578 -18.156 1 98.31 72 THR A C 1
ATOM 592 O O . THR A 1 72 ? 18.781 -26.156 -17.344 1 98.31 72 THR A O 1
ATOM 595 N N . PRO A 1 73 ? 20.844 -26.328 -18.031 1 97.75 73 PRO A N 1
ATOM 596 C CA . PRO A 1 73 ? 21.375 -25.781 -16.797 1 97.75 73 PRO A CA 1
ATOM 597 C C . PRO A 1 73 ? 21.344 -24.25 -16.75 1 97.75 73 PRO A C 1
ATOM 599 O O . PRO A 1 73 ? 22.156 -23.625 -16.078 1 97.75 73 PRO A O 1
ATOM 602 N N . THR A 1 74 ? 20.438 -23.609 -17.375 1 97.38 74 THR A N 1
ATOM 603 C CA . THR A 1 74 ? 20.453 -22.172 -17.656 1 97.38 74 THR A CA 1
ATOM 604 C C . THR A 1 74 ? 20.016 -21.375 -16.438 1 97.38 74 THR A C 1
ATOM 606 O O . THR A 1 74 ? 20.141 -20.156 -16.406 1 97.38 74 THR A O 1
ATOM 609 N N . ALA A 1 75 ? 19.547 -22.047 -15.375 1 95.75 75 ALA A N 1
ATOM 610 C CA . ALA A 1 75 ? 19.188 -21.359 -14.141 1 95.75 75 ALA A CA 1
ATOM 611 C C . ALA A 1 75 ? 20.422 -20.922 -13.367 1 95.75 75 ALA A C 1
ATOM 613 O O . ALA A 1 75 ? 20.344 -20.109 -12.438 1 95.75 75 ALA A O 1
ATOM 614 N N . THR A 1 76 ? 21.641 -21.453 -13.789 1 94.94 76 THR A N 1
ATOM 615 C CA . THR A 1 76 ? 22.844 -21.188 -13 1 94.94 76 THR A CA 1
ATOM 616 C C . THR A 1 76 ? 24.016 -20.828 -13.906 1 94.94 76 THR A C 1
ATOM 618 O O . THR A 1 76 ? 24.953 -21.609 -14.062 1 94.94 76 THR A O 1
ATOM 621 N N . PRO A 1 77 ? 24.047 -19.609 -14.422 1 93.81 77 PRO A N 1
ATOM 622 C CA . PRO A 1 77 ? 25.234 -19.219 -15.195 1 93.81 77 PRO A CA 1
ATOM 623 C C . PRO A 1 77 ? 26.516 -19.281 -14.391 1 93.81 77 PRO A C 1
ATOM 625 O O . PRO A 1 77 ? 26.547 -18.922 -13.211 1 93.81 77 PRO A O 1
ATOM 628 N N . PRO A 1 78 ? 27.609 -19.719 -14.984 1 94.88 78 PRO A N 1
ATOM 629 C CA . PRO A 1 78 ? 28.875 -19.938 -14.258 1 94.88 78 PRO A CA 1
ATOM 630 C C . PRO A 1 78 ? 29.562 -18.625 -13.875 1 94.88 78 PRO A C 1
ATOM 632 O O . PRO A 1 78 ? 29.312 -17.594 -14.492 1 94.88 78 PRO A O 1
ATOM 635 N N . ALA A 1 79 ? 30.5 -18.734 -12.891 1 92.38 79 ALA A N 1
ATOM 636 C CA . ALA A 1 79 ? 31.234 -17.578 -12.367 1 92.38 79 ALA A CA 1
ATOM 637 C C . ALA A 1 79 ? 32 -16.875 -13.469 1 92.38 79 ALA A C 1
ATOM 639 O O . ALA A 1 79 ? 32.062 -15.648 -13.508 1 92.38 79 ALA A O 1
ATOM 640 N N . TRP A 1 80 ? 32.688 -17.656 -14.375 1 94.19 80 TRP A N 1
ATOM 641 C CA . TRP A 1 80 ? 33.5 -17.047 -15.422 1 94.19 80 TRP A CA 1
ATOM 642 C C . TRP A 1 80 ? 32.625 -16.172 -16.328 1 94.19 80 TRP A C 1
ATOM 644 O O . TRP A 1 80 ? 33.094 -15.141 -16.812 1 94.19 80 TRP A O 1
ATOM 654 N N . MET A 1 81 ? 31.375 -16.5 -16.609 1 93.75 81 MET A N 1
ATOM 655 C CA . MET A 1 81 ? 30.484 -15.742 -17.484 1 93.75 81 MET A CA 1
ATOM 656 C C . MET A 1 81 ? 30.094 -14.414 -16.844 1 93.75 81 MET A C 1
ATOM 658 O O . MET A 1 81 ? 30.125 -13.367 -17.484 1 93.75 81 MET A O 1
ATOM 662 N N . VAL A 1 82 ? 29.734 -14.461 -15.539 1 91.5 82 VAL A N 1
ATOM 663 C CA . VAL A 1 82 ? 29.328 -13.273 -14.805 1 91.5 82 VAL A CA 1
ATOM 664 C C . VAL A 1 82 ? 30.5 -12.297 -14.695 1 91.5 82 VAL A C 1
ATOM 666 O O . VAL A 1 82 ? 30.312 -11.086 -14.797 1 91.5 82 VAL A O 1
ATOM 669 N N . HIS A 1 83 ? 31.703 -12.875 -14.469 1 89.31 83 HIS A N 1
ATOM 670 C CA . HIS A 1 83 ? 32.906 -12.047 -14.367 1 89.31 83 HIS A CA 1
ATOM 671 C C . HIS A 1 83 ? 33.188 -11.328 -15.68 1 89.31 83 HIS A C 1
ATOM 673 O O . HIS A 1 83 ? 33.5 -10.141 -15.68 1 89.31 83 HIS A O 1
ATOM 679 N N . ARG A 1 84 ? 33.062 -12 -16.797 1 90.88 84 ARG A N 1
ATOM 680 C CA . ARG A 1 84 ? 33.406 -11.461 -18.109 1 90.88 84 ARG A CA 1
ATOM 681 C C . ARG A 1 84 ? 32.312 -10.562 -18.641 1 90.88 84 ARG A C 1
ATOM 683 O O . ARG A 1 84 ? 32.562 -9.586 -19.344 1 90.88 84 ARG A O 1
ATOM 690 N N . TYR A 1 85 ? 31.062 -10.961 -18.281 1 95 85 TYR A N 1
ATOM 691 C CA . TYR A 1 85 ? 29.891 -10.273 -18.812 1 95 85 TYR A CA 1
ATOM 692 C C . TYR A 1 85 ? 28.938 -9.875 -17.688 1 95 85 TYR A C 1
ATOM 694 O O . TYR A 1 85 ? 27.797 -10.336 -17.641 1 95 85 TYR A O 1
ATOM 702 N N . PRO A 1 86 ? 29.266 -8.883 -16.875 1 93.38 86 PRO A N 1
ATOM 703 C CA . PRO A 1 86 ? 28.438 -8.523 -15.727 1 93.38 86 PRO A CA 1
ATOM 704 C C . PRO A 1 86 ? 27.094 -7.918 -16.125 1 93.38 86 PRO A C 1
ATOM 706 O O . PRO A 1 86 ? 26.172 -7.848 -15.312 1 93.38 86 PRO A O 1
ATOM 709 N N . GLU A 1 87 ? 26.891 -7.492 -17.406 1 92.75 87 GLU A N 1
ATOM 710 C CA . GLU A 1 87 ? 25.656 -6.875 -17.891 1 92.75 87 GLU A CA 1
ATOM 711 C C . GLU A 1 87 ? 24.5 -7.879 -17.922 1 92.75 87 GLU A C 1
ATOM 713 O O . GLU A 1 87 ? 23.344 -7.492 -18.062 1 92.75 87 GLU A O 1
ATOM 718 N N . ILE A 1 88 ? 24.828 -9.227 -17.797 1 95.62 88 ILE A N 1
ATOM 719 C CA . ILE A 1 88 ? 23.766 -10.234 -17.844 1 95.62 88 ILE A CA 1
ATOM 720 C C . ILE A 1 88 ? 23.016 -10.242 -16.516 1 95.62 88 ILE A C 1
ATOM 722 O O . ILE A 1 88 ? 21.953 -10.844 -16.406 1 95.62 88 ILE A O 1
ATOM 726 N N . LEU A 1 89 ? 23.609 -9.602 -15.453 1 95.56 89 LEU A N 1
ATOM 727 C CA . LEU A 1 89 ? 23.016 -9.609 -14.125 1 95.56 89 LEU A CA 1
ATOM 728 C C . LEU A 1 89 ? 21.75 -8.758 -14.078 1 95.56 89 LEU A C 1
ATOM 730 O O . LEU A 1 89 ? 21.688 -7.695 -14.703 1 95.56 89 LEU A O 1
ATOM 734 N N . PRO A 1 90 ? 20.688 -9.211 -13.359 1 96.25 90 PRO A N 1
ATOM 735 C CA . PRO A 1 90 ? 19.469 -8.414 -13.195 1 96.25 90 PRO A CA 1
ATOM 736 C C . PRO A 1 90 ? 19.641 -7.27 -12.203 1 96.25 90 PRO A C 1
ATOM 738 O O . PRO A 1 90 ? 20.641 -7.223 -11.477 1 96.25 90 PRO A O 1
ATOM 741 N N . VAL A 1 91 ? 18.703 -6.312 -12.266 1 96.06 91 VAL A N 1
ATOM 742 C CA . VAL A 1 91 ? 18.688 -5.129 -11.414 1 96.06 91 VAL A CA 1
ATOM 743 C C . VAL A 1 91 ? 17.328 -5.02 -10.711 1 96.06 91 VAL A C 1
ATOM 745 O O . VAL A 1 91 ? 16.297 -5.238 -11.328 1 96.06 91 VAL A O 1
ATOM 748 N N . ASP A 1 92 ? 17.312 -4.695 -9.414 1 93.81 92 ASP A N 1
ATOM 749 C CA . ASP A 1 92 ? 16.047 -4.59 -8.703 1 93.81 92 ASP A CA 1
ATOM 750 C C . ASP A 1 92 ? 15.422 -3.209 -8.891 1 93.81 92 ASP A C 1
ATOM 752 O O . ASP A 1 92 ? 15.945 -2.383 -9.641 1 93.81 92 ASP A O 1
ATOM 756 N N . ASP A 1 93 ? 14.258 -2.922 -8.281 1 93.75 93 ASP A N 1
ATOM 757 C CA . ASP A 1 93 ? 13.477 -1.71 -8.516 1 93.75 93 ASP A CA 1
ATOM 758 C C . ASP A 1 93 ? 14.102 -0.506 -7.816 1 93.75 93 ASP A C 1
ATOM 760 O O . ASP A 1 93 ? 13.648 0.626 -7.996 1 93.75 93 ASP A O 1
ATOM 764 N N . HIS A 1 94 ? 15.203 -0.652 -7.039 1 91.12 94 HIS A N 1
ATOM 765 C CA . HIS A 1 94 ? 15.953 0.451 -6.449 1 91.12 94 HIS A CA 1
ATOM 766 C C . HIS A 1 94 ? 17.188 0.777 -7.277 1 91.12 94 HIS A C 1
ATOM 768 O O . HIS A 1 94 ? 17.953 1.687 -6.934 1 91.12 94 HIS A O 1
ATOM 774 N N . GLY A 1 95 ? 17.391 -0.036 -8.297 1 92.38 95 GLY A N 1
ATOM 775 C CA . GLY A 1 95 ? 18.531 0.184 -9.156 1 92.38 95 GLY A CA 1
ATOM 776 C C . GLY A 1 95 ? 19.781 -0.55 -8.688 1 92.38 95 GLY A C 1
ATOM 777 O O . GLY A 1 95 ? 20.891 -0.268 -9.148 1 92.38 95 GLY A O 1
ATOM 778 N N . VAL A 1 96 ? 19.609 -1.461 -7.797 1 90.88 96 VAL A N 1
ATOM 779 C CA . VAL A 1 96 ? 20.734 -2.221 -7.262 1 90.88 96 VAL A CA 1
ATOM 780 C C . VAL A 1 96 ? 20.953 -3.488 -8.086 1 90.88 96 VAL A C 1
ATOM 782 O O . VAL A 1 96 ? 20.016 -4.281 -8.258 1 90.88 96 VAL A O 1
ATOM 785 N N . THR A 1 97 ? 22.094 -3.725 -8.578 1 93.12 97 THR A N 1
ATOM 786 C CA . THR A 1 97 ? 22.438 -4.93 -9.328 1 93.12 97 THR A CA 1
ATOM 787 C C . THR A 1 97 ? 22.469 -6.148 -8.406 1 93.12 97 THR A C 1
ATOM 789 O O . THR A 1 97 ? 23.078 -6.105 -7.336 1 93.12 97 THR A O 1
ATOM 792 N N . ILE A 1 98 ? 21.766 -7.203 -8.859 1 92.69 98 ILE A N 1
ATOM 793 C CA . ILE A 1 98 ? 21.797 -8.453 -8.109 1 92.69 98 ILE A CA 1
ATOM 794 C C . ILE A 1 98 ? 23.125 -9.156 -8.312 1 92.69 98 ILE A C 1
ATOM 796 O O . ILE A 1 98 ? 23.594 -9.305 -9.453 1 92.69 98 ILE A O 1
ATOM 800 N N . SER A 1 99 ? 23.719 -9.672 -7.242 1 87.38 99 SER A N 1
ATOM 801 C CA . SER A 1 99 ? 25.078 -10.188 -7.273 1 87.38 99 SER A CA 1
ATOM 802 C C . SER A 1 99 ? 25.109 -11.68 -7.598 1 87.38 99 SER A C 1
ATOM 804 O O . SER A 1 99 ? 24.078 -12.359 -7.469 1 87.38 99 SER A O 1
ATOM 806 N N . PHE A 1 100 ? 26.312 -12.156 -8.141 1 89.19 100 PHE A N 1
ATOM 807 C CA . PHE A 1 100 ? 26.609 -13.586 -8.258 1 89.19 100 PHE A CA 1
ATOM 808 C C . PHE A 1 100 ? 26.703 -14.234 -6.883 1 89.19 100 PHE A C 1
ATOM 810 O O . PHE A 1 100 ? 27.266 -13.648 -5.957 1 89.19 100 PHE A O 1
ATOM 817 N N . GLY A 1 101 ? 26.078 -15.57 -6.746 1 85.25 101 GLY A N 1
ATOM 818 C CA . GLY A 1 101 ? 26.25 -16.281 -5.484 1 85.25 101 GLY A CA 1
ATOM 819 C C . GLY A 1 101 ? 25.109 -17.234 -5.18 1 85.25 101 GLY A C 1
ATOM 820 O O . GLY A 1 101 ? 25.203 -18.016 -4.234 1 85.25 101 GLY A O 1
ATOM 821 N N . ALA A 1 102 ? 24.078 -17.156 -6.02 1 91.25 102 ALA A N 1
ATOM 822 C CA . ALA A 1 102 ? 22.922 -18.047 -5.863 1 91.25 102 ALA A CA 1
ATOM 823 C C . ALA A 1 102 ? 22.469 -18.609 -7.211 1 91.25 102 ALA A C 1
ATOM 825 O O . ALA A 1 102 ? 23.281 -19.156 -7.961 1 91.25 102 ALA A O 1
ATOM 826 N N . ARG A 1 103 ? 21.188 -18.484 -7.52 1 90.25 103 ARG A N 1
ATOM 827 C CA . ARG A 1 103 ? 20.672 -18.906 -8.812 1 90.25 103 ARG A CA 1
ATOM 828 C C . ARG A 1 103 ? 19.797 -17.844 -9.438 1 90.25 103 ARG A C 1
ATOM 830 O O . ARG A 1 103 ? 19.406 -16.875 -8.773 1 90.25 103 ARG A O 1
ATOM 837 N N . ARG A 1 104 ? 19.625 -17.984 -10.805 1 91.94 104 ARG A N 1
ATOM 838 C CA . ARG A 1 104 ? 18.766 -17.141 -11.625 1 91.94 104 ARG A CA 1
ATOM 839 C C . ARG A 1 104 ? 19.219 -15.688 -11.594 1 91.94 104 ARG A C 1
ATOM 841 O O . ARG A 1 104 ? 18.391 -14.773 -11.578 1 91.94 104 ARG A O 1
ATOM 848 N N . HIS A 1 105 ? 20.562 -15.461 -11.344 1 92.38 105 HIS A N 1
ATOM 849 C CA . HIS A 1 105 ? 21.141 -14.125 -11.438 1 92.38 105 HIS A CA 1
ATOM 850 C C . HIS A 1 105 ? 21.422 -13.742 -12.883 1 92.38 105 HIS A C 1
ATOM 852 O O . HIS A 1 105 ? 22.594 -13.602 -13.266 1 92.38 105 HIS A O 1
ATOM 858 N N . TYR A 1 106 ? 20.359 -13.648 -13.695 1 94.69 106 TYR A N 1
ATOM 859 C CA . TYR A 1 106 ? 20.406 -13.25 -15.094 1 94.69 106 TYR A CA 1
ATOM 860 C C . TYR A 1 106 ? 19.125 -12.523 -15.5 1 94.69 106 TYR A C 1
ATOM 862 O O . TYR A 1 106 ? 18.078 -12.734 -14.891 1 94.69 106 TYR A O 1
ATOM 870 N N . THR A 1 107 ? 19.219 -11.648 -16.438 1 97.19 107 THR A N 1
ATOM 871 C CA . THR A 1 107 ? 18.016 -11.172 -17.109 1 97.19 107 THR A CA 1
ATOM 872 C C . THR A 1 107 ? 17.844 -11.852 -18.453 1 97.19 107 THR A C 1
ATOM 874 O O . THR A 1 107 ? 18.797 -11.984 -19.219 1 97.19 107 THR A O 1
ATOM 877 N N . VAL A 1 108 ? 16.594 -12.297 -18.719 1 97.31 108 VAL A N 1
ATOM 878 C CA . VAL A 1 108 ? 16.312 -13.008 -19.969 1 97.31 108 VAL A CA 1
ATOM 879 C C . VAL A 1 108 ? 16.297 -12.023 -21.141 1 97.31 108 VAL A C 1
ATOM 881 O O . VAL A 1 108 ? 16.188 -12.422 -22.297 1 97.31 108 VAL A O 1
ATOM 884 N N . ASN A 1 109 ? 16.453 -10.727 -20.828 1 97.88 109 ASN A N 1
ATOM 885 C CA . ASN A 1 109 ? 16.469 -9.695 -21.859 1 97.88 109 ASN A CA 1
ATOM 886 C C . ASN A 1 109 ? 17.891 -9.391 -22.344 1 97.88 109 ASN A C 1
ATOM 888 O O . ASN A 1 109 ? 18.078 -8.578 -23.234 1 97.88 109 ASN A O 1
ATOM 892 N N . SER A 1 110 ? 18.891 -10 -21.812 1 97.19 110 SER A N 1
ATOM 893 C CA . SER A 1 110 ? 20.266 -9.859 -22.266 1 97.19 110 SER A CA 1
ATOM 894 C C . SER A 1 110 ? 20.516 -10.664 -23.531 1 97.19 110 SER A C 1
ATOM 896 O O . SER A 1 110 ? 20.422 -11.891 -23.531 1 97.19 110 SER A O 1
ATOM 898 N N . ALA A 1 111 ? 20.891 -9.977 -24.547 1 96.56 111 ALA A N 1
ATOM 899 C CA . ALA A 1 111 ? 21.234 -10.664 -25.797 1 96.56 111 ALA A CA 1
ATOM 900 C C . ALA A 1 111 ? 22.422 -11.609 -25.594 1 96.56 111 ALA A C 1
ATOM 902 O O . ALA A 1 111 ? 22.453 -12.703 -26.172 1 96.56 111 ALA A O 1
ATOM 903 N N . LYS A 1 112 ? 23.328 -11.18 -24.766 1 96.62 112 LYS A N 1
ATOM 904 C CA . LYS A 1 112 ? 24.516 -11.992 -24.469 1 96.62 112 LYS A CA 1
ATOM 905 C C . LYS A 1 112 ? 24.109 -13.289 -23.766 1 96.62 112 LYS A C 1
ATOM 907 O O . LYS A 1 112 ? 24.594 -14.367 -24.141 1 96.62 112 LYS A O 1
ATOM 912 N N . TYR A 1 113 ? 23.297 -13.219 -22.828 1 97.81 113 TYR A N 1
ATOM 913 C CA . TYR A 1 113 ? 22.891 -14.406 -22.094 1 97.81 113 TYR A CA 1
ATOM 914 C C . TYR A 1 113 ? 22.078 -15.352 -22.969 1 97.81 113 TYR A C 1
ATOM 916 O O . TYR A 1 113 ? 22.234 -16.562 -22.875 1 97.81 113 TYR A O 1
ATOM 924 N N . ARG A 1 114 ? 21.188 -14.836 -23.781 1 98.12 114 ARG A N 1
ATOM 925 C CA . ARG A 1 114 ? 20.406 -15.648 -24.703 1 98.12 114 ARG A CA 1
ATOM 926 C C . ARG A 1 114 ? 21.312 -16.406 -25.672 1 98.12 114 ARG A C 1
ATOM 928 O O . ARG A 1 114 ? 21.047 -17.578 -25.984 1 98.12 114 ARG A O 1
ATOM 935 N N . ASP A 1 115 ? 22.328 -15.734 -26.094 1 97.88 115 ASP A N 1
ATOM 936 C CA . ASP A 1 115 ? 23.281 -16.391 -26.984 1 97.88 115 ASP A CA 1
ATOM 937 C C . ASP A 1 115 ? 23.984 -17.562 -26.281 1 97.88 115 ASP A C 1
ATOM 939 O O . ASP A 1 115 ? 24.094 -18.641 -26.844 1 97.88 115 ASP A O 1
ATOM 943 N N . PHE A 1 116 ? 24.438 -17.297 -25.078 1 97.94 116 PHE A N 1
ATOM 944 C CA . PHE A 1 116 ? 25.078 -18.344 -24.297 1 97.94 116 PHE A CA 1
ATOM 945 C C . PHE A 1 116 ? 24.109 -19.5 -24.047 1 97.94 116 PHE A C 1
ATOM 947 O O . PHE A 1 116 ? 24.484 -20.672 -24.109 1 97.94 116 PHE A O 1
ATOM 954 N N . THR A 1 117 ? 22.844 -19.203 -23.766 1 98.5 117 THR A N 1
ATOM 955 C CA . THR A 1 117 ? 21.797 -20.203 -23.547 1 98.5 117 THR A CA 1
ATOM 956 C C . THR A 1 117 ? 21.641 -21.094 -24.781 1 98.5 117 THR A C 1
ATOM 958 O O . THR A 1 117 ? 21.672 -22.312 -24.672 1 98.5 117 THR A O 1
ATOM 961 N N . ARG A 1 118 ? 21.484 -20.422 -25.891 1 98.38 118 ARG A N 1
ATOM 962 C CA . ARG A 1 118 ? 21.312 -21.156 -27.141 1 98.38 118 ARG A CA 1
ATOM 963 C C . ARG A 1 118 ? 22.484 -22.125 -27.359 1 98.38 118 ARG A C 1
ATOM 965 O O . ARG A 1 118 ? 22.266 -23.281 -27.703 1 98.38 118 ARG A O 1
ATOM 972 N N . LYS A 1 119 ? 23.656 -21.672 -27.172 1 98.38 119 LYS A N 1
ATOM 973 C CA . LYS A 1 119 ? 24.859 -22.469 -27.422 1 98.38 119 LYS A CA 1
ATOM 974 C C . LYS A 1 119 ? 24.906 -23.672 -26.484 1 98.38 119 LYS A C 1
ATOM 976 O O . LYS A 1 119 ? 25.156 -24.797 -26.922 1 98.38 119 LYS A O 1
ATOM 981 N N . MET A 1 120 ? 24.703 -23.453 -25.219 1 98.25 120 MET A N 1
ATOM 982 C CA . MET A 1 120 ? 24.766 -24.547 -24.25 1 98.25 120 MET A CA 1
ATOM 983 C C . MET A 1 120 ? 23.688 -25.594 -24.531 1 98.25 120 MET A C 1
ATOM 985 O O . MET A 1 120 ? 23.969 -26.781 -24.531 1 98.25 120 MET A O 1
ATOM 989 N N . VAL A 1 121 ? 22.453 -25.156 -24.812 1 98.69 121 VAL A N 1
ATOM 990 C CA . VAL A 1 121 ? 21.328 -26.047 -25.062 1 98.69 121 VAL A CA 1
ATOM 991 C C . VAL A 1 121 ? 21.594 -26.844 -26.344 1 98.69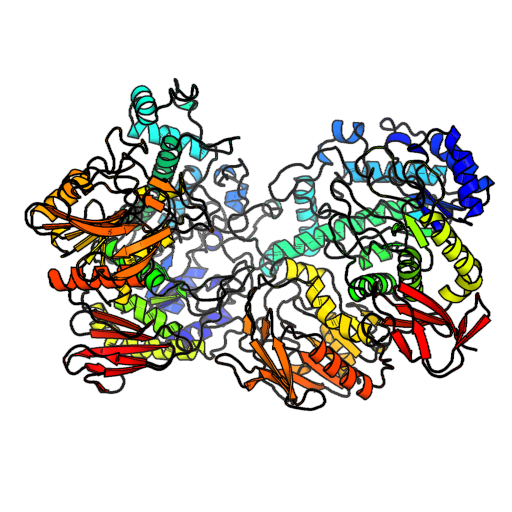 121 VAL A C 1
ATOM 993 O O . VAL A 1 121 ? 21.312 -28.031 -26.422 1 98.69 121 VAL A O 1
ATOM 996 N N . GLU A 1 122 ? 22.141 -26.172 -27.312 1 98.56 122 GLU A N 1
ATOM 997 C CA . GLU A 1 122 ? 22.484 -26.844 -28.562 1 98.56 122 GLU A CA 1
ATOM 998 C C . GLU A 1 122 ? 23.516 -27.938 -28.344 1 98.56 122 GLU A C 1
ATOM 1000 O O . GLU A 1 122 ? 23.359 -29.047 -28.859 1 98.56 122 GLU A O 1
ATOM 1005 N N . LYS A 1 123 ? 24.562 -27.609 -27.656 1 98.56 123 LYS A N 1
ATOM 1006 C CA . LYS A 1 123 ? 25.609 -28.594 -27.406 1 98.56 123 LYS A CA 1
ATOM 1007 C C . LYS A 1 123 ? 25.078 -29.797 -26.641 1 98.56 123 LYS A C 1
ATOM 1009 O O . LYS A 1 123 ? 25.438 -30.938 -26.938 1 98.56 123 LYS A O 1
ATOM 1014 N N . MET A 1 124 ? 24.266 -29.609 -25.625 1 98.56 124 MET A N 1
ATOM 1015 C CA . MET A 1 124 ? 23.656 -30.719 -24.891 1 98.56 124 MET A CA 1
ATOM 1016 C C . MET A 1 124 ? 22.797 -31.562 -25.812 1 98.56 124 MET A C 1
ATOM 1018 O O . MET A 1 124 ? 22.844 -32.812 -25.75 1 98.56 124 MET A O 1
ATOM 1022 N N . ALA A 1 125 ? 21.984 -30.891 -26.625 1 98.62 125 ALA A N 1
ATOM 1023 C CA . ALA A 1 125 ? 21.062 -31.578 -27.516 1 98.62 125 ALA A CA 1
ATOM 1024 C C . ALA A 1 125 ? 21.812 -32.438 -28.531 1 98.62 125 ALA A C 1
ATOM 1026 O O . ALA A 1 125 ? 21.406 -33.562 -28.844 1 98.62 125 ALA A O 1
ATOM 1027 N N . GLN A 1 126 ? 22.891 -31.859 -29.062 1 98.38 126 GLN A N 1
ATOM 1028 C CA . GLN A 1 126 ? 23.719 -32.594 -30.016 1 98.38 126 GLN A CA 1
ATOM 1029 C C . GLN A 1 126 ? 24.328 -33.844 -29.359 1 98.38 126 GLN A C 1
ATOM 1031 O O . GLN A 1 126 ? 24.453 -34.875 -30.016 1 98.38 126 GLN A O 1
ATOM 1036 N N . HIS A 1 127 ? 24.688 -33.719 -28.172 1 98.19 127 HIS A N 1
ATOM 1037 C CA . HIS A 1 127 ? 25.375 -34.781 -27.469 1 98.19 127 HIS A CA 1
ATOM 1038 C C . HIS A 1 127 ? 24.391 -35.844 -27.016 1 98.19 127 HIS A C 1
ATOM 1040 O O . HIS A 1 127 ? 24.688 -37.062 -27.125 1 98.19 127 HIS A O 1
ATOM 1046 N N . TYR A 1 128 ? 23.266 -35.5 -26.469 1 98.31 128 TYR A N 1
ATOM 1047 C CA . TYR A 1 128 ? 22.375 -36.438 -25.797 1 98.31 128 TYR A CA 1
ATOM 1048 C C . TYR A 1 128 ? 21.078 -36.625 -26.562 1 98.31 128 TYR A C 1
ATOM 1050 O O . TYR A 1 128 ? 20.266 -37.5 -26.234 1 98.31 128 TYR A O 1
ATOM 1058 N N . GLY A 1 129 ? 20.797 -35.906 -27.609 1 97.81 129 GLY A N 1
ATOM 1059 C CA . GLY A 1 129 ? 19.516 -35.844 -28.297 1 97.81 129 GLY A CA 1
ATOM 1060 C C . GLY A 1 129 ? 19.125 -37.156 -28.938 1 97.81 129 GLY A C 1
ATOM 1061 O O . GLY A 1 129 ? 17.953 -37.375 -29.234 1 97.81 129 GLY A O 1
ATOM 1062 N N . GLN A 1 130 ? 20.109 -37.969 -29.172 1 97.31 130 GLN A N 1
ATOM 1063 C CA . GLN A 1 130 ? 19.812 -39.25 -29.797 1 97.31 130 GLN A CA 1
ATOM 1064 C C . GLN A 1 130 ? 19.969 -40.406 -28.812 1 97.31 130 GLN A C 1
ATOM 1066 O O . GLN A 1 130 ? 19.797 -41.562 -29.188 1 97.31 130 GLN A O 1
ATOM 1071 N N . HIS A 1 131 ? 20.281 -40.094 -27.641 1 97.12 131 HIS A N 1
ATOM 1072 C CA . HIS A 1 131 ? 20.484 -41.125 -26.641 1 97.12 131 HIS A CA 1
ATOM 1073 C C . HIS A 1 131 ? 19.188 -41.906 -26.375 1 97.12 131 HIS A C 1
ATOM 1075 O O . HIS A 1 131 ? 18.156 -41.312 -26.062 1 97.12 131 HIS A O 1
ATOM 1081 N N . PRO A 1 132 ? 19.156 -43.125 -26.375 1 96.25 132 PRO A N 1
ATOM 1082 C CA . PRO A 1 132 ? 17.922 -43.906 -26.359 1 96.25 132 PRO A CA 1
ATOM 1083 C C . PRO A 1 132 ? 17.203 -43.812 -25.016 1 96.25 132 PRO A C 1
ATOM 1085 O O . PRO A 1 132 ? 15.977 -43.969 -24.953 1 96.25 132 PRO A O 1
ATOM 1088 N N . ASN A 1 133 ? 17.953 -43.594 -23.938 1 97.06 133 ASN A N 1
ATOM 1089 C CA . ASN A 1 133 ? 17.312 -43.656 -22.641 1 97.06 133 ASN A CA 1
ATOM 1090 C C . ASN A 1 133 ? 17.125 -42.281 -22.031 1 97.06 133 ASN A C 1
ATOM 1092 O O . ASN A 1 133 ? 16.688 -42.156 -20.875 1 97.06 133 ASN A O 1
ATOM 1096 N N . VAL A 1 134 ? 17.516 -41.281 -22.75 1 98.19 134 VAL A N 1
ATOM 1097 C CA . VAL A 1 134 ? 17.047 -39.938 -22.422 1 98.19 134 VAL A CA 1
ATOM 1098 C C . VAL A 1 134 ? 15.656 -39.719 -23.016 1 98.19 134 VAL A C 1
ATOM 1100 O O . VAL A 1 134 ? 15.516 -39.562 -24.234 1 98.19 134 VAL A O 1
ATOM 1103 N N . ILE A 1 135 ? 14.68 -39.656 -22.109 1 98.12 135 ILE A N 1
ATOM 1104 C CA . ILE A 1 135 ? 13.305 -39.719 -22.594 1 98.12 135 ILE A CA 1
ATOM 1105 C C . ILE A 1 135 ? 12.727 -38.312 -22.766 1 98.12 135 ILE A C 1
ATOM 1107 O O . ILE A 1 135 ? 11.68 -38.156 -23.391 1 98.12 135 ILE A O 1
ATOM 1111 N N . GLY A 1 136 ? 13.43 -37.344 -22.234 1 98.38 136 GLY A N 1
ATOM 1112 C CA . GLY A 1 136 ? 12.898 -36 -22.359 1 98.38 136 GLY A CA 1
ATOM 1113 C C . GLY A 1 136 ? 13.812 -34.938 -21.766 1 98.38 136 GLY A C 1
ATOM 1114 O O . GLY A 1 136 ? 14.883 -35.25 -21.234 1 98.38 136 GLY A O 1
ATOM 1115 N N . TRP A 1 137 ? 13.352 -33.688 -21.906 1 98.69 137 TRP A N 1
ATOM 1116 C CA . TRP A 1 137 ? 14.117 -32.5 -21.531 1 98.69 137 TRP A CA 1
ATOM 1117 C C . TRP A 1 137 ? 13.266 -31.547 -20.719 1 98.69 137 TRP A C 1
ATOM 1119 O O . TRP A 1 137 ? 12.078 -31.375 -20.984 1 98.69 137 TRP A O 1
ATOM 1129 N N . GLN A 1 138 ? 13.852 -30.953 -19.688 1 98.56 138 GLN A N 1
ATOM 1130 C CA . GLN A 1 138 ? 13.281 -29.844 -18.953 1 98.56 138 GLN A CA 1
ATOM 1131 C C . GLN A 1 138 ? 14.047 -28.547 -19.219 1 98.56 138 GLN A C 1
ATOM 1133 O O . GLN A 1 138 ? 15.258 -28.469 -19 1 98.56 138 GLN A O 1
ATOM 1138 N N . THR A 1 139 ? 13.359 -27.5 -19.688 1 98.5 139 THR A N 1
ATOM 1139 C CA . THR A 1 139 ? 14.016 -26.219 -19.922 1 98.5 139 THR A CA 1
ATOM 1140 C C . THR A 1 139 ? 14.188 -25.453 -18.625 1 98.5 139 THR A C 1
ATOM 1142 O O . THR A 1 139 ? 13.219 -25.203 -17.906 1 98.5 139 THR A O 1
ATOM 1145 N N . ASP A 1 140 ? 15.453 -25.016 -18.438 1 97.31 140 ASP A N 1
ATOM 1146 C CA . ASP A 1 140 ? 15.727 -24.203 -17.266 1 97.31 140 ASP A CA 1
ATOM 1147 C C . ASP A 1 140 ? 15.07 -24.797 -16.016 1 97.31 140 ASP A C 1
ATOM 1149 O O . ASP A 1 140 ? 15.008 -26.016 -15.867 1 97.31 140 ASP A O 1
ATOM 1153 N N . ASN A 1 141 ? 14.898 -23.984 -14.984 1 95.25 141 ASN A N 1
ATOM 1154 C CA . ASN A 1 141 ? 14.211 -24.422 -13.773 1 95.25 141 ASN A CA 1
ATOM 1155 C C . ASN A 1 141 ? 13.531 -23.266 -13.062 1 95.25 141 ASN A C 1
ATOM 1157 O O . ASN A 1 141 ? 14.18 -22.281 -12.688 1 95.25 141 ASN A O 1
ATOM 1161 N N . GLU A 1 142 ? 12.188 -23.344 -12.953 1 94.38 142 GLU A N 1
ATOM 1162 C CA . GLU A 1 142 ? 11.414 -22.453 -12.094 1 94.38 142 GLU A CA 1
ATOM 1163 C C . GLU A 1 142 ? 11.57 -21 -12.508 1 94.38 142 GLU A C 1
ATOM 1165 O O . GLU A 1 142 ? 11.891 -20.141 -11.688 1 94.38 142 GLU A O 1
ATOM 1170 N N . TYR A 1 143 ? 11.18 -20.688 -13.727 1 94.06 143 TYR A N 1
ATOM 1171 C CA . TYR A 1 143 ? 11.25 -19.328 -14.25 1 94.06 143 TYR A CA 1
ATOM 1172 C C . TYR A 1 143 ? 10.664 -18.328 -13.258 1 94.06 143 TYR A C 1
ATOM 1174 O O . TYR A 1 143 ? 9.555 -18.531 -12.758 1 94.06 143 TYR A O 1
ATOM 1182 N N . GLY A 1 144 ? 11.438 -17.266 -12.977 1 92.12 144 GLY A N 1
ATOM 1183 C CA . GLY A 1 144 ? 10.922 -16.109 -12.266 1 92.12 144 GLY A CA 1
ATOM 1184 C C . GLY A 1 144 ? 10.805 -16.328 -10.766 1 92.12 144 GLY A C 1
ATOM 1185 O O . GLY A 1 144 ? 10.453 -15.406 -10.023 1 92.12 144 GLY A O 1
ATOM 1186 N N . HIS A 1 145 ? 11.141 -17.469 -10.219 1 90 145 HIS A N 1
ATOM 1187 C CA . HIS A 1 145 ? 11.008 -17.781 -8.805 1 90 145 HIS A CA 1
ATOM 1188 C C . HIS A 1 145 ? 11.836 -16.828 -7.945 1 90 145 HIS A C 1
ATOM 1190 O O . HIS A 1 145 ? 12.828 -16.266 -8.422 1 90 145 HIS A O 1
ATOM 1196 N N . GLU A 1 146 ? 11.336 -16.516 -6.703 1 87.25 146 GLU A N 1
ATOM 1197 C CA . GLU A 1 146 ? 12.008 -15.695 -5.703 1 87.25 146 GLU A CA 1
ATOM 1198 C C . GLU A 1 146 ? 12.227 -14.273 -6.215 1 87.25 146 GLU A C 1
ATOM 1200 O O . GLU A 1 146 ? 13.297 -13.695 -6.016 1 87.25 146 GLU A O 1
ATOM 1205 N N . LYS A 1 147 ? 11.336 -13.719 -7.039 1 87.06 147 LYS A N 1
ATOM 1206 C CA . LYS A 1 147 ? 11.25 -12.328 -7.488 1 87.06 147 LYS A CA 1
ATOM 1207 C C . LYS A 1 147 ? 12.227 -12.062 -8.633 1 87.06 147 LYS A C 1
ATOM 1209 O O . LYS A 1 147 ? 12.586 -10.914 -8.891 1 87.06 147 LYS A O 1
ATOM 1214 N N . SER A 1 148 ? 12.688 -13.141 -9.273 1 92.5 148 SER A N 1
ATOM 1215 C CA . SER A 1 148 ? 13.602 -12.969 -10.398 1 92.5 148 SER A CA 1
ATOM 1216 C C . SER A 1 148 ? 12.836 -12.773 -11.711 1 92.5 148 SER A C 1
ATOM 1218 O O . SER A 1 148 ? 13.43 -12.766 -12.789 1 92.5 148 SER A O 1
ATOM 1220 N N . ASP A 1 149 ? 11.492 -12.609 -11.594 1 94.5 149 ASP A N 1
ATOM 1221 C CA . ASP A 1 149 ? 10.641 -12.477 -12.773 1 94.5 149 ASP A CA 1
ATOM 1222 C C . ASP A 1 149 ? 10.68 -11.055 -13.328 1 94.5 149 ASP A C 1
ATOM 1224 O O . ASP A 1 149 ? 10.219 -10.805 -14.445 1 94.5 149 ASP A O 1
ATOM 1228 N N . ARG A 1 150 ? 11.25 -10.125 -12.578 1 96.56 150 ARG A N 1
ATOM 1229 C CA . ARG A 1 150 ? 11.352 -8.734 -13 1 96.56 150 ARG A CA 1
ATOM 1230 C C . ARG A 1 150 ? 12.789 -8.227 -12.867 1 96.56 150 ARG A C 1
ATOM 1232 O O . ARG A 1 150 ? 13.469 -8.523 -11.891 1 96.56 150 ARG A O 1
ATOM 1239 N N . SER A 1 151 ? 13.242 -7.516 -13.859 1 97.31 151 SER A N 1
ATOM 1240 C CA . SER A 1 151 ? 14.539 -6.852 -13.859 1 97.31 151 SER A CA 1
ATOM 1241 C C . SER A 1 151 ? 14.438 -5.434 -14.406 1 97.31 151 SER A C 1
ATOM 1243 O O . SER A 1 151 ? 13.664 -5.172 -15.328 1 97.31 151 SER A O 1
ATOM 1245 N N . TYR A 1 152 ? 15.227 -4.496 -13.891 1 97.06 152 TYR A N 1
ATOM 1246 C CA . TYR A 1 152 ? 15.016 -3.072 -14.133 1 97.06 152 TYR A CA 1
ATOM 1247 C C . TYR A 1 152 ? 16.281 -2.41 -14.664 1 97.06 152 TYR A C 1
ATOM 1249 O O . TYR A 1 152 ? 16.438 -1.191 -14.562 1 97.06 152 TYR A O 1
ATOM 1257 N N . GLY A 1 153 ? 17.234 -3.139 -15.188 1 95.81 153 GLY A N 1
ATOM 1258 C CA . GLY A 1 153 ? 18.5 -2.602 -15.68 1 95.81 153 GLY A CA 1
ATOM 1259 C C . GLY A 1 153 ? 18.391 -2.01 -17.062 1 95.81 153 GLY A C 1
ATOM 1260 O O . GLY A 1 153 ? 17.297 -1.94 -17.641 1 95.81 153 GLY A O 1
ATOM 1261 N N . GLU A 1 154 ? 19.469 -1.549 -17.594 1 94.75 154 GLU A N 1
ATOM 1262 C CA . GLU A 1 154 ? 19.5 -0.861 -18.891 1 94.75 154 GLU A CA 1
ATOM 1263 C C . GLU A 1 154 ? 19.094 -1.796 -20.016 1 94.75 154 GLU A C 1
ATOM 1265 O O . GLU A 1 154 ? 18.422 -1.378 -20.969 1 94.75 154 GLU A O 1
ATOM 1270 N N . GLU A 1 155 ? 19.469 -3.09 -19.953 1 95.12 155 GLU A N 1
ATOM 1271 C CA . GLU A 1 155 ? 19.062 -4.066 -20.953 1 95.12 155 GLU A CA 1
ATOM 1272 C C . GLU A 1 155 ? 17.547 -4.277 -20.938 1 95.12 155 GLU A C 1
ATOM 1274 O O . GLU A 1 155 ? 16.922 -4.418 -21.984 1 95.12 155 GLU A O 1
ATOM 1279 N N . ASP A 1 156 ? 17.062 -4.305 -19.797 1 97.56 156 ASP A N 1
ATOM 1280 C CA . ASP A 1 156 ? 15.617 -4.473 -19.625 1 97.56 156 ASP A CA 1
ATOM 1281 C C . ASP A 1 156 ? 14.859 -3.244 -20.125 1 97.56 156 ASP A C 1
ATOM 1283 O O . ASP A 1 156 ? 13.812 -3.371 -20.766 1 97.56 156 ASP A O 1
ATOM 1287 N N . ARG A 1 157 ? 15.375 -1.996 -19.781 1 97.25 157 ARG A N 1
ATOM 1288 C CA . ARG A 1 157 ? 14.75 -0.755 -20.219 1 97.25 157 ARG A CA 1
ATOM 1289 C C . ARG A 1 157 ? 14.68 -0.7 -21.75 1 97.25 157 ARG A C 1
ATOM 1291 O O . ARG A 1 157 ? 13.633 -0.384 -22.312 1 97.25 157 ARG A O 1
ATOM 1298 N N . ALA A 1 158 ? 15.789 -1.002 -22.422 1 96.94 158 ALA A N 1
ATOM 1299 C CA . ALA A 1 158 ? 15.844 -0.98 -23.891 1 96.94 158 ALA A CA 1
ATOM 1300 C C . ALA A 1 158 ? 14.867 -1.988 -24.484 1 96.94 158 ALA A C 1
ATOM 1302 O O . ALA A 1 158 ? 14.133 -1.673 -25.422 1 96.94 158 ALA A O 1
ATOM 1303 N N . ALA A 1 159 ? 14.875 -3.223 -23.938 1 98.12 159 ALA A N 1
ATOM 1304 C CA . ALA A 1 159 ? 13.969 -4.262 -24.406 1 98.12 159 ALA A CA 1
ATOM 1305 C C . ALA A 1 159 ? 12.508 -3.859 -24.188 1 98.12 159 ALA A C 1
ATOM 1307 O O . ALA A 1 159 ? 11.648 -4.137 -25.031 1 98.12 159 ALA A O 1
ATOM 1308 N N . PHE A 1 160 ? 12.219 -3.254 -23.062 1 98.31 160 PHE A N 1
ATOM 1309 C CA . PHE A 1 160 ? 10.875 -2.799 -22.734 1 98.31 160 PHE A CA 1
ATOM 1310 C C . PHE A 1 160 ? 10.398 -1.766 -23.75 1 98.31 160 PHE A C 1
ATOM 1312 O O . PHE A 1 160 ? 9.273 -1.846 -24.25 1 98.31 160 PHE A O 1
ATOM 1319 N N . GLN A 1 161 ? 11.219 -0.792 -24.047 1 98.25 161 GLN A N 1
ATOM 1320 C CA . GLN A 1 161 ? 10.883 0.25 -25.016 1 98.25 161 GLN A CA 1
ATOM 1321 C C . GLN A 1 161 ? 10.594 -0.345 -26.391 1 98.25 161 GLN A C 1
ATOM 1323 O O . GLN A 1 161 ? 9.633 0.048 -27.047 1 98.25 161 GLN A O 1
ATOM 1328 N N . GLU A 1 162 ? 11.375 -1.334 -26.812 1 97.69 162 GLU A N 1
ATOM 1329 C CA . GLU A 1 162 ? 11.125 -2.016 -28.078 1 97.69 162 GLU A CA 1
ATOM 1330 C C . GLU A 1 162 ? 9.805 -2.777 -28.047 1 97.69 162 GLU A C 1
ATOM 1332 O O . GLU A 1 162 ? 9.047 -2.76 -29.016 1 97.69 162 GLU A O 1
ATOM 1337 N N . TRP A 1 163 ? 9.555 -3.465 -26.953 1 98.25 163 TRP A N 1
ATOM 1338 C CA . TRP A 1 163 ? 8.305 -4.191 -26.766 1 98.25 163 TRP A CA 1
ATOM 1339 C C . TRP A 1 163 ? 7.105 -3.25 -26.891 1 98.25 163 TRP A C 1
ATOM 1341 O O . TRP A 1 163 ? 6.113 -3.576 -27.531 1 98.25 163 TRP A O 1
ATOM 1351 N N . LEU A 1 164 ? 7.176 -2.055 -26.281 1 98.56 164 LEU A N 1
ATOM 1352 C CA . LEU A 1 164 ? 6.113 -1.058 -26.328 1 98.56 164 LEU A CA 1
ATOM 1353 C C . LEU A 1 164 ? 5.906 -0.547 -27.75 1 98.56 164 LEU A C 1
ATOM 1355 O O . LEU A 1 164 ? 4.77 -0.325 -28.172 1 98.56 164 LEU A O 1
ATOM 1359 N N . LYS A 1 165 ? 6.965 -0.316 -28.5 1 98.12 165 LYS A N 1
ATOM 1360 C CA . LYS A 1 165 ? 6.867 0.092 -29.906 1 98.12 165 LYS A CA 1
ATOM 1361 C C . LYS A 1 165 ? 6.062 -0.917 -30.719 1 98.12 165 LYS A C 1
ATOM 1363 O O . LYS A 1 165 ? 5.207 -0.535 -31.516 1 98.12 165 LYS A O 1
ATOM 1368 N N . ASN A 1 166 ? 6.387 -2.137 -30.484 1 97.69 166 ASN A N 1
ATOM 1369 C CA . ASN A 1 166 ? 5.707 -3.195 -31.219 1 97.69 166 ASN A CA 1
ATOM 1370 C C . ASN A 1 166 ? 4.238 -3.303 -30.828 1 97.69 166 ASN A C 1
ATOM 1372 O O . ASN A 1 166 ? 3.375 -3.529 -31.672 1 97.69 166 ASN A O 1
ATOM 1376 N N . LYS A 1 167 ? 3.91 -3.164 -29.594 1 97.62 167 LYS A N 1
ATOM 1377 C CA . LYS A 1 167 ? 2.545 -3.305 -29.094 1 97.62 167 LYS A CA 1
ATOM 1378 C C . LYS A 1 167 ? 1.667 -2.148 -29.562 1 97.62 167 LYS A C 1
ATOM 1380 O O . LYS A 1 167 ? 0.539 -2.361 -30.016 1 97.62 167 LYS A O 1
ATOM 1385 N N . TYR A 1 168 ? 2.184 -0.935 -29.453 1 97.88 168 TYR A N 1
ATOM 1386 C CA . TYR A 1 168 ? 1.312 0.221 -29.641 1 97.88 168 TYR A CA 1
ATOM 1387 C C . TYR A 1 168 ? 1.516 0.854 -31 1 97.88 168 TYR A C 1
ATOM 1389 O O . TYR A 1 168 ? 0.628 1.54 -31.516 1 97.88 168 TYR A O 1
ATOM 1397 N N . GLY A 1 169 ? 2.674 0.743 -31.609 1 97.38 169 GLY A N 1
ATOM 1398 C CA . GLY A 1 169 ? 2.971 1.291 -32.906 1 97.38 169 GLY A CA 1
ATOM 1399 C C . GLY A 1 169 ? 3.307 2.77 -32.875 1 97.38 169 GLY A C 1
ATOM 1400 O O . GLY A 1 169 ? 4.164 3.234 -33.656 1 97.38 169 GLY A O 1
ATOM 1401 N N . SER A 1 170 ? 2.629 3.57 -31.938 1 97.75 170 SER A N 1
ATOM 1402 C CA . SER A 1 170 ? 2.893 5 -31.828 1 97.75 170 SER A CA 1
ATOM 1403 C C . SER A 1 170 ? 2.844 5.469 -30.391 1 97.75 170 SER A C 1
ATOM 1405 O O . SER A 1 170 ? 2.162 4.863 -29.562 1 97.75 170 SER A O 1
ATOM 1407 N N . LEU A 1 171 ? 3.547 6.566 -30.141 1 97.25 171 LEU A N 1
ATOM 1408 C CA . LEU A 1 171 ? 3.543 7.16 -28.812 1 97.25 171 LEU A CA 1
ATOM 1409 C C . LEU A 1 171 ? 2.18 7.762 -28.484 1 97.25 171 LEU A C 1
ATOM 1411 O O . LEU A 1 171 ? 1.749 7.742 -27.328 1 97.25 171 LEU A O 1
ATOM 1415 N N . ASN A 1 172 ? 1.501 8.32 -29.469 1 97.12 172 ASN A N 1
ATOM 1416 C CA . ASN A 1 172 ? 0.162 8.852 -29.234 1 97.12 172 ASN A CA 1
ATOM 1417 C C . ASN A 1 172 ? -0.778 7.781 -28.688 1 97.12 172 ASN A C 1
ATOM 1419 O O . ASN A 1 172 ? -1.515 8.031 -27.734 1 97.12 172 ASN A O 1
ATOM 1423 N N . LYS A 1 173 ? -0.691 6.68 -29.344 1 97.62 173 LYS A N 1
ATOM 1424 C CA . LYS A 1 173 ? -1.545 5.586 -28.906 1 97.62 173 LYS A CA 1
ATOM 1425 C C . LYS A 1 173 ? -1.176 5.145 -27.484 1 97.62 173 LYS A C 1
ATOM 1427 O O . LYS A 1 173 ? -2.053 4.945 -26.641 1 97.62 173 LYS A O 1
ATOM 1432 N N . LEU A 1 174 ? 0.133 4.934 -27.219 1 98 174 LEU A N 1
ATOM 1433 C CA . LEU A 1 174 ? 0.584 4.562 -25.875 1 98 174 LEU A CA 1
ATOM 1434 C C . LEU A 1 174 ? 0.122 5.582 -24.844 1 98 174 LEU A C 1
ATOM 1436 O O . LEU A 1 174 ? -0.429 5.215 -23.797 1 98 174 LEU A O 1
ATOM 1440 N N . ASN A 1 175 ? 0.355 6.879 -25.062 1 97.5 175 ASN A N 1
ATOM 1441 C CA . ASN A 1 175 ? -0.006 7.945 -24.125 1 97.5 175 ASN A CA 1
ATOM 1442 C C . ASN A 1 175 ? -1.504 7.949 -23.844 1 97.5 175 ASN A C 1
ATOM 1444 O O . ASN A 1 175 ? -1.917 8.164 -22.703 1 97.5 175 ASN A O 1
ATOM 1448 N N . GLU A 1 176 ? -2.287 7.715 -24.844 1 95.94 176 GLU A N 1
ATOM 1449 C CA . GLU A 1 176 ? -3.734 7.633 -24.672 1 95.94 176 GLU A CA 1
ATOM 1450 C C . GLU A 1 176 ? -4.117 6.441 -23.812 1 95.94 176 GLU A C 1
ATOM 1452 O O . GLU A 1 176 ? -4.895 6.582 -22.859 1 95.94 176 GLU A O 1
ATOM 1457 N N . GLU A 1 177 ? -3.516 5.285 -24.109 1 96.56 177 GLU A N 1
ATOM 1458 C CA . GLU A 1 177 ? -3.859 4.047 -23.422 1 96.56 177 GLU A CA 1
ATOM 1459 C C . GLU A 1 177 ? -3.383 4.074 -21.969 1 96.56 177 GLU A C 1
ATOM 1461 O O . GLU A 1 177 ? -4.004 3.465 -21.094 1 96.56 177 GLU A O 1
ATOM 1466 N N . TRP A 1 178 ? -2.287 4.793 -21.734 1 96.81 178 TRP A N 1
ATOM 1467 C CA . TRP A 1 178 ? -1.735 4.871 -20.375 1 96.81 178 TRP A CA 1
ATOM 1468 C C . TRP A 1 178 ? -2.322 6.055 -19.625 1 96.81 178 TRP A C 1
ATOM 1470 O O . TRP A 1 178 ? -2.203 6.137 -18.391 1 96.81 178 TRP A O 1
ATOM 1480 N N . GLY A 1 179 ? -3.076 6.984 -20.297 1 96.44 179 GLY A N 1
ATOM 1481 C CA . GLY A 1 179 ? -3.533 8.203 -19.641 1 96.44 179 GLY A CA 1
ATOM 1482 C C . GLY A 1 179 ? -2.4 9.039 -19.078 1 96.44 179 GLY A C 1
ATOM 1483 O O . GLY A 1 179 ? -2.441 9.438 -17.906 1 96.44 179 GLY A O 1
ATOM 1484 N N . THR A 1 180 ? -1.271 9.344 -19.859 1 95.06 180 THR A N 1
ATOM 1485 C CA . THR A 1 180 ? -0.034 9.945 -19.375 1 95.06 180 THR A CA 1
ATOM 1486 C C . THR A 1 180 ? -0.197 11.453 -19.188 1 95.06 180 THR A C 1
ATOM 1488 O O . THR A 1 180 ? 0.676 12.109 -18.625 1 95.06 180 THR A O 1
ATOM 1491 N N . VAL A 1 181 ? -1.353 12 -19.594 1 92.06 181 VAL A N 1
ATOM 1492 C CA . VAL A 1 181 ? -1.638 13.406 -19.344 1 92.06 181 VAL A CA 1
ATOM 1493 C C . VAL A 1 181 ? -1.681 13.672 -17.828 1 92.06 181 VAL A C 1
ATOM 1495 O O . VAL A 1 181 ? -1.442 14.797 -17.391 1 92.06 181 VAL A O 1
ATOM 1498 N N . PHE A 1 182 ? -1.98 12.562 -17.125 1 93.19 182 PHE A N 1
ATOM 1499 C CA . PHE A 1 182 ? -2.006 12.648 -15.672 1 93.19 182 PHE A CA 1
ATOM 1500 C C . PHE A 1 182 ? -0.618 12.953 -15.117 1 93.19 182 PHE A C 1
ATOM 1502 O O . PHE A 1 182 ? 0.325 12.188 -15.344 1 93.19 182 PHE A O 1
ATOM 1509 N N . TRP A 1 183 ? -0.395 14.062 -14.383 1 91.69 183 TRP A N 1
ATOM 1510 C CA . TRP A 1 183 ? 0.823 14.516 -13.711 1 91.69 183 TRP A CA 1
ATOM 1511 C C . TRP A 1 183 ? 1.938 14.758 -14.727 1 91.69 183 TRP A C 1
ATOM 1513 O O . TRP A 1 183 ? 3.098 14.422 -14.469 1 91.69 183 TRP A O 1
ATOM 1523 N N . SER A 1 184 ? 1.604 15.156 -15.953 1 92.69 184 SER A N 1
ATOM 1524 C CA . SER A 1 184 ? 2.57 15.586 -16.953 1 92.69 184 SER A CA 1
ATOM 1525 C C . SER A 1 184 ? 3.525 14.461 -17.328 1 92.69 184 SER A C 1
ATOM 1527 O O . SER A 1 184 ? 4.73 14.672 -17.453 1 92.69 184 SER A O 1
ATOM 1529 N N . GLN A 1 185 ? 2.988 13.242 -17.547 1 93.31 185 GLN A N 1
ATOM 1530 C CA . GLN A 1 185 ? 3.836 12.086 -17.828 1 93.31 185 GLN A CA 1
ATOM 1531 C C . GLN A 1 185 ? 3.881 11.781 -19.312 1 93.31 185 GLN A C 1
ATOM 1533 O O . GLN A 1 185 ? 4.379 10.727 -19.719 1 93.31 185 GLN A O 1
ATOM 1538 N N . THR A 1 186 ? 3.344 12.68 -20.172 1 95.56 186 THR A N 1
ATOM 1539 C CA . THR A 1 186 ? 3.277 12.43 -21.609 1 95.56 186 THR A CA 1
ATOM 1540 C C . THR A 1 186 ? 4.676 12.273 -22.203 1 95.56 186 THR A C 1
ATOM 1542 O O . THR A 1 186 ? 5.562 13.086 -21.938 1 95.56 186 THR A O 1
ATOM 1545 N N . TYR A 1 187 ? 4.871 11.172 -22.984 1 96.5 187 TYR A N 1
ATOM 1546 C CA . TYR A 1 187 ? 6.141 10.883 -23.641 1 96.5 187 TYR A CA 1
ATOM 1547 C C . TYR A 1 187 ? 6.141 11.398 -25.078 1 96.5 187 TYR A C 1
ATOM 1549 O O . TYR A 1 187 ? 5.145 11.258 -25.797 1 96.5 187 TYR A O 1
ATOM 1557 N N . THR A 1 188 ? 7.266 12.047 -25.5 1 96.06 188 THR A N 1
ATOM 1558 C CA . THR A 1 188 ? 7.418 12.539 -26.859 1 96.06 188 THR A CA 1
ATOM 1559 C C . THR A 1 188 ? 8.516 11.781 -27.594 1 96.06 188 THR A C 1
ATOM 1561 O O . THR A 1 188 ? 8.742 12 -28.797 1 96.06 188 THR A O 1
ATOM 1564 N N . ALA A 1 189 ? 9.273 10.961 -26.906 1 96.75 189 ALA A N 1
ATOM 1565 C CA . ALA A 1 189 ? 10.242 10.016 -27.469 1 96.75 189 ALA A CA 1
ATOM 1566 C C . ALA A 1 189 ? 10.234 8.703 -26.688 1 96.75 189 ALA A C 1
ATOM 1568 O O . ALA A 1 189 ? 10.031 8.695 -25.469 1 96.75 189 ALA A O 1
ATOM 1569 N N . TRP A 1 190 ? 10.461 7.59 -27.438 1 97.12 190 TRP A N 1
ATOM 1570 C CA . TRP A 1 190 ? 10.398 6.266 -26.828 1 97.12 190 TRP A CA 1
ATOM 1571 C C . TRP A 1 190 ? 11.43 6.137 -25.703 1 97.12 190 TRP A C 1
ATOM 1573 O O . TRP A 1 190 ? 11.18 5.488 -24.688 1 97.12 190 TRP A O 1
ATOM 1583 N N . GLU A 1 191 ? 12.602 6.785 -25.781 1 95.5 191 GLU A N 1
ATOM 1584 C CA . GLU A 1 191 ? 13.719 6.684 -24.844 1 95.5 191 GLU A CA 1
ATOM 1585 C C . GLU A 1 191 ? 13.383 7.34 -23.516 1 95.5 191 GLU A C 1
ATOM 1587 O O . GLU A 1 191 ? 14.078 7.133 -22.516 1 95.5 191 GLU A O 1
ATOM 1592 N N . GLN A 1 192 ? 12.273 8.156 -23.484 1 95.94 192 GLN A N 1
ATOM 1593 C CA . GLN A 1 192 ? 11.859 8.836 -22.266 1 95.94 192 GLN A CA 1
ATOM 1594 C C . GLN A 1 192 ? 11.164 7.875 -21.312 1 95.94 192 GLN A C 1
ATOM 1596 O O . GLN A 1 192 ? 10.992 8.18 -20.125 1 95.94 192 GLN A O 1
ATOM 1601 N N . ILE A 1 193 ? 10.688 6.742 -21.781 1 96.69 193 ILE A N 1
ATOM 1602 C CA . ILE A 1 193 ? 9.891 5.816 -20.984 1 96.69 193 ILE A CA 1
ATOM 1603 C C . ILE A 1 193 ? 10.797 5.039 -20.031 1 96.69 193 ILE A C 1
ATOM 1605 O O . ILE A 1 193 ? 11.719 4.348 -20.469 1 96.69 193 ILE A O 1
ATOM 1609 N N . PRO A 1 194 ? 10.562 5.133 -18.703 1 95 194 PRO A N 1
ATOM 1610 C CA . PRO A 1 194 ? 11.406 4.43 -17.719 1 95 194 PRO A CA 1
ATOM 1611 C C . PRO A 1 194 ? 10.93 3.004 -17.453 1 95 194 PRO A C 1
ATOM 1613 O O . PRO A 1 194 ? 9.789 2.662 -17.781 1 95 194 PRO A O 1
ATOM 1616 N N . VAL A 1 195 ? 11.883 2.121 -17.016 1 96.06 195 VAL A N 1
ATOM 1617 C CA . VAL A 1 195 ? 11.406 1.021 -16.172 1 96.06 195 VAL A CA 1
ATOM 1618 C C . VAL A 1 195 ? 10.914 1.562 -14.836 1 96.06 195 VAL A C 1
ATOM 1620 O O . VAL A 1 195 ? 11.391 2.6 -14.367 1 96.06 195 VAL A O 1
ATOM 1623 N N . PRO A 1 196 ? 9.922 0.989 -14.242 1 96.12 196 PRO A N 1
ATOM 1624 C CA . PRO A 1 196 ? 9.312 1.553 -13.039 1 96.12 196 PRO A CA 1
ATOM 1625 C C . PRO A 1 196 ? 10.164 1.333 -11.789 1 96.12 196 PRO A C 1
ATOM 1627 O O . PRO A 1 196 ? 9.812 0.515 -10.93 1 96.12 196 PRO A O 1
ATOM 1630 N N . ARG A 1 197 ? 11.172 2.117 -11.602 1 95.25 197 ARG A N 1
ATOM 1631 C CA . ARG A 1 197 ? 12.008 2.119 -10.398 1 95.25 197 ARG A CA 1
ATOM 1632 C C . ARG A 1 197 ? 11.398 3.002 -9.312 1 95.25 197 ARG A C 1
ATOM 1634 O O . ARG A 1 197 ? 10.281 3.494 -9.461 1 95.25 197 ARG A O 1
ATOM 1641 N N . LYS A 1 198 ? 12.078 3.164 -8.219 1 92.25 198 LYS A N 1
ATOM 1642 C CA . LYS A 1 198 ? 11.578 3.803 -7.004 1 92.25 198 LYS A CA 1
ATOM 1643 C C . LYS A 1 198 ? 11.141 5.238 -7.281 1 92.25 198 LYS A C 1
ATOM 1645 O O . LYS A 1 198 ? 11.891 6.016 -7.879 1 92.25 198 LYS A O 1
ATOM 1650 N N . VAL A 1 199 ? 9.938 5.605 -6.902 1 92.75 199 VAL A N 1
ATOM 1651 C CA . VAL A 1 199 ? 9.406 6.961 -6.852 1 92.75 199 VAL A CA 1
ATOM 1652 C C . VAL A 1 199 ? 8.938 7.281 -5.434 1 92.75 199 VAL A C 1
ATOM 1654 O O . VAL A 1 199 ? 8.891 6.395 -4.574 1 92.75 199 VAL A O 1
ATOM 1657 N N . TYR A 1 200 ? 8.648 8.57 -5.152 1 88.88 200 TYR A N 1
ATOM 1658 C CA . TYR A 1 200 ? 8.141 8.93 -3.832 1 88.88 200 TYR A CA 1
ATOM 1659 C C . TYR A 1 200 ? 6.719 8.414 -3.637 1 88.88 200 TYR A C 1
ATOM 1661 O O . TYR A 1 200 ? 6.352 7.977 -2.541 1 88.88 200 TYR A O 1
ATOM 1669 N N . GLN A 1 201 ? 5.98 8.453 -4.668 1 91.81 201 GLN A N 1
ATOM 1670 C CA . GLN A 1 201 ? 4.578 8.047 -4.645 1 91.81 201 GLN A CA 1
ATOM 1671 C C . GLN A 1 201 ? 4.406 6.645 -5.227 1 91.81 201 GLN A C 1
ATOM 1673 O O . GLN A 1 201 ? 4.953 5.672 -4.703 1 91.81 201 GLN A O 1
ATOM 1678 N N . GLU A 1 202 ? 3.457 6.535 -6.203 1 91.12 202 GLU A N 1
ATOM 1679 C CA . GLU A 1 202 ? 3.23 5.293 -6.934 1 91.12 202 GLU A CA 1
ATOM 1680 C C . GLU A 1 202 ? 3.213 5.535 -8.438 1 91.12 202 GLU A C 1
ATOM 1682 O O . GLU A 1 202 ? 2.838 6.617 -8.898 1 91.12 202 GLU A O 1
ATOM 1687 N N . HIS A 1 203 ? 3.633 4.566 -9.219 1 94.19 203 HIS A N 1
ATOM 1688 C CA . HIS A 1 203 ? 3.67 4.664 -10.672 1 94.19 203 HIS A CA 1
ATOM 1689 C C . HIS A 1 203 ? 2.268 4.578 -11.266 1 94.19 203 HIS A C 1
ATOM 1691 O O . HIS A 1 203 ? 1.323 4.176 -10.578 1 94.19 203 HIS A O 1
ATOM 1697 N N . ASN A 1 204 ? 2.193 5.039 -12.523 1 95.25 204 ASN A N 1
ATOM 1698 C CA . ASN A 1 204 ? 1.027 4.832 -13.383 1 95.25 204 ASN A CA 1
ATOM 1699 C C . ASN A 1 204 ? 0.649 3.354 -13.461 1 95.25 204 ASN A C 1
ATOM 1701 O O . ASN A 1 204 ? 1.456 2.525 -13.891 1 95.25 204 ASN A O 1
ATOM 1705 N N . PRO A 1 205 ? -0.628 2.949 -13.055 1 95.25 205 PRO A N 1
ATOM 1706 C CA . PRO A 1 205 ? -1.022 1.538 -13.047 1 95.25 205 PRO A CA 1
ATOM 1707 C C . PRO A 1 205 ? -0.906 0.886 -14.422 1 95.25 205 PRO A C 1
ATOM 1709 O O . PRO A 1 205 ? -0.592 -0.302 -14.523 1 95.25 205 PRO A O 1
ATOM 1712 N N . SER A 1 206 ? -1.2 1.62 -15.484 1 97.19 206 SER A N 1
ATOM 1713 C CA . SER A 1 206 ? -1.088 1.072 -16.828 1 97.19 206 SER A CA 1
ATOM 1714 C C . SER A 1 206 ? 0.357 0.721 -17.172 1 97.19 206 SER A C 1
ATOM 1716 O O . SER A 1 206 ? 0.624 -0.314 -17.781 1 97.19 206 SER A O 1
ATOM 1718 N N . LEU A 1 207 ? 1.293 1.648 -16.766 1 97.44 207 LEU A N 1
ATOM 1719 C CA . LEU A 1 207 ? 2.715 1.373 -16.953 1 97.44 207 LEU A CA 1
ATOM 1720 C C . LEU A 1 207 ? 3.117 0.098 -16.219 1 97.44 207 LEU A C 1
ATOM 1722 O O . LEU A 1 207 ? 3.793 -0.763 -16.781 1 97.44 207 LEU A O 1
ATOM 1726 N N . LEU A 1 208 ? 2.684 -0.059 -15.031 1 97.25 208 LEU A N 1
ATOM 1727 C CA . LEU A 1 208 ? 3.049 -1.213 -14.211 1 97.25 208 LEU A CA 1
ATOM 1728 C C . LEU A 1 208 ? 2.52 -2.504 -14.836 1 97.25 208 LEU A C 1
ATOM 1730 O O . LEU A 1 208 ? 3.227 -3.514 -14.867 1 97.25 208 LEU A O 1
ATOM 1734 N N . LEU A 1 209 ? 1.27 -2.5 -15.289 1 96.81 209 LEU A N 1
ATOM 1735 C CA . LEU A 1 209 ? 0.676 -3.686 -15.891 1 96.81 209 LEU A CA 1
ATOM 1736 C C . LEU A 1 209 ? 1.43 -4.086 -17.156 1 96.81 209 LEU A C 1
ATOM 1738 O O . LEU A 1 209 ? 1.711 -5.266 -17.375 1 96.81 209 LEU A O 1
ATOM 1742 N N . ASP A 1 210 ? 1.719 -3.1 -18.016 1 97.94 210 ASP A N 1
ATOM 1743 C CA . ASP A 1 210 ? 2.463 -3.398 -19.234 1 97.94 210 ASP A CA 1
ATOM 1744 C C . ASP A 1 210 ? 3.861 -3.918 -18.922 1 97.94 210 ASP A C 1
ATOM 1746 O O . ASP A 1 210 ? 4.398 -4.762 -19.641 1 97.94 210 ASP A O 1
ATOM 1750 N N . PHE A 1 211 ? 4.492 -3.402 -17.875 1 98.25 211 PHE A N 1
ATOM 1751 C CA . PHE A 1 211 ? 5.797 -3.922 -17.484 1 98.25 211 PHE A CA 1
ATOM 1752 C C . PHE A 1 211 ? 5.699 -5.395 -17.094 1 98.25 211 PHE A C 1
ATOM 1754 O O . PHE A 1 211 ? 6.574 -6.191 -17.453 1 98.25 211 PHE A O 1
ATOM 1761 N N . ASP A 1 212 ? 4.664 -5.77 -16.406 1 97.12 212 ASP A N 1
ATOM 1762 C CA . ASP A 1 212 ? 4.441 -7.18 -16.094 1 97.12 212 ASP A CA 1
ATOM 1763 C C . ASP A 1 212 ? 4.211 -8 -17.359 1 97.12 212 ASP A C 1
ATOM 1765 O O . ASP A 1 212 ? 4.738 -9.109 -17.484 1 97.12 212 ASP A O 1
ATOM 1769 N N . ARG A 1 213 ? 3.357 -7.484 -18.266 1 97.75 213 ARG A N 1
ATOM 1770 C CA . ARG A 1 213 ? 3.123 -8.164 -19.531 1 97.75 213 ARG A CA 1
ATOM 1771 C C . ARG A 1 213 ? 4.43 -8.375 -20.297 1 97.75 213 ARG A C 1
ATOM 1773 O O . ARG A 1 213 ? 4.664 -9.453 -20.844 1 97.75 213 ARG A O 1
ATOM 1780 N N . PHE A 1 214 ? 5.289 -7.363 -20.312 1 98.06 214 PHE A N 1
ATOM 1781 C CA . PHE A 1 214 ? 6.598 -7.434 -20.953 1 98.06 214 PHE A CA 1
ATOM 1782 C C . PHE A 1 214 ? 7.445 -8.531 -20.328 1 98.06 214 PHE A C 1
ATOM 1784 O O . PHE A 1 214 ? 8.031 -9.359 -21.031 1 98.06 214 PHE A O 1
ATOM 1791 N N . CYS A 1 215 ? 7.5 -8.508 -19.016 1 97.56 215 CYS A N 1
ATOM 1792 C CA . CYS A 1 215 ? 8.281 -9.516 -18.328 1 97.56 215 CYS A CA 1
ATOM 1793 C C . CYS A 1 215 ? 7.781 -10.922 -18.656 1 97.56 215 CYS A C 1
ATOM 1795 O O . CYS A 1 215 ? 8.578 -11.82 -18.922 1 97.56 215 CYS A O 1
ATOM 1797 N N . ALA A 1 216 ? 6.473 -11.117 -18.656 1 96.94 216 ALA A N 1
ATOM 1798 C CA . ALA A 1 216 ? 5.875 -12.406 -18.984 1 96.94 216 ALA A CA 1
ATOM 1799 C C . ALA A 1 216 ? 6.223 -12.836 -20.406 1 96.94 216 ALA A C 1
ATOM 1801 O O . ALA A 1 216 ? 6.617 -13.977 -20.641 1 96.94 216 ALA A O 1
ATOM 1802 N N . ASP A 1 217 ? 6.078 -11.914 -21.359 1 97.62 217 ASP A N 1
ATOM 1803 C CA . ASP A 1 217 ? 6.387 -12.211 -22.75 1 97.62 217 ASP A CA 1
ATOM 1804 C C . ASP A 1 217 ? 7.867 -12.547 -22.922 1 97.62 217 ASP A C 1
ATOM 1806 O O . ASP A 1 217 ? 8.227 -13.367 -23.766 1 97.62 217 ASP A O 1
ATOM 1810 N N . SER A 1 218 ? 8.703 -11.859 -22.172 1 97.81 218 SER A N 1
ATOM 1811 C CA . SER A 1 218 ? 10.133 -12.117 -22.219 1 97.81 218 SER A CA 1
ATOM 1812 C C . SER A 1 218 ? 10.453 -13.562 -21.828 1 97.81 218 SER A C 1
ATOM 1814 O O . SER A 1 218 ? 11.25 -14.227 -22.5 1 97.81 218 SER A O 1
ATOM 1816 N N . TYR A 1 219 ? 9.867 -14.078 -20.844 1 97.19 219 TYR A N 1
ATOM 1817 C CA . TYR A 1 219 ? 10.102 -15.461 -20.422 1 97.19 219 TYR A CA 1
ATOM 1818 C C . TYR A 1 219 ? 9.516 -16.438 -21.438 1 97.19 219 TYR A C 1
ATOM 1820 O O . TYR A 1 219 ? 10.086 -17.5 -21.672 1 97.19 219 TYR A O 1
ATOM 1828 N N . THR A 1 220 ? 8.305 -16.094 -21.969 1 97.62 220 THR A N 1
ATOM 1829 C CA . THR A 1 220 ? 7.715 -16.938 -23 1 97.62 220 THR A CA 1
ATOM 1830 C C . THR A 1 220 ? 8.664 -17.094 -24.188 1 97.62 220 THR A C 1
ATOM 1832 O O . THR A 1 220 ? 8.906 -18.203 -24.656 1 97.62 220 THR A O 1
ATOM 1835 N N . SER A 1 221 ? 9.227 -15.945 -24.609 1 98 221 SER A N 1
ATOM 1836 C CA . SER A 1 221 ? 10.141 -15.961 -25.75 1 98 221 SER A CA 1
ATOM 1837 C C . SER A 1 221 ? 11.438 -16.688 -25.391 1 98 221 SER A C 1
ATOM 1839 O O . SER A 1 221 ? 12.031 -17.359 -26.25 1 98 221 SER A O 1
ATOM 1841 N N . TYR A 1 222 ? 11.906 -16.516 -24.219 1 98.25 222 TYR A N 1
ATOM 1842 C CA . TYR A 1 222 ? 13.125 -17.172 -23.766 1 98.25 222 TYR A CA 1
ATOM 1843 C C . TYR A 1 222 ? 12.945 -18.688 -23.719 1 98.25 222 TYR A C 1
ATOM 1845 O O . TYR A 1 222 ? 13.828 -19.438 -24.141 1 98.25 222 TYR A O 1
ATOM 1853 N N . ASN A 1 223 ? 11.82 -19.172 -23.203 1 98.44 223 ASN A N 1
ATOM 1854 C CA . ASN A 1 223 ? 11.531 -20.609 -23.219 1 98.44 223 ASN A CA 1
ATOM 1855 C C . ASN A 1 223 ? 11.461 -21.156 -24.641 1 98.44 223 ASN A C 1
ATOM 1857 O O . ASN A 1 223 ? 11.969 -22.234 -24.922 1 98.44 223 ASN A O 1
ATOM 1861 N N . LYS A 1 224 ? 10.797 -20.453 -25.5 1 98.56 224 LYS A N 1
ATOM 1862 C CA . LYS A 1 224 ? 10.695 -20.875 -26.906 1 98.56 224 LYS A CA 1
ATOM 1863 C C . LYS A 1 224 ? 12.078 -21.031 -27.531 1 98.56 224 LYS A C 1
ATOM 1865 O O . LYS A 1 224 ? 12.305 -21.953 -28.312 1 98.56 224 LYS A O 1
ATOM 1870 N N . LEU A 1 225 ? 12.953 -20.094 -27.203 1 98.38 225 LEU A N 1
ATOM 1871 C CA . LEU A 1 225 ? 14.328 -20.188 -27.688 1 98.38 225 LEU A CA 1
ATOM 1872 C C . LEU A 1 225 ? 14.938 -21.531 -27.344 1 98.38 225 LEU A C 1
ATOM 1874 O O . LEU A 1 225 ? 15.539 -22.188 -28.203 1 98.38 225 LEU A O 1
ATOM 1878 N N . GLN A 1 226 ? 14.797 -21.953 -26.141 1 98.75 226 GLN A N 1
ATOM 1879 C CA . GLN A 1 226 ? 15.359 -23.234 -25.703 1 98.75 226 GLN A CA 1
ATOM 1880 C C . GLN A 1 226 ? 14.648 -24.391 -26.391 1 98.75 226 GLN A C 1
ATOM 1882 O O . GLN A 1 226 ? 15.289 -25.344 -26.828 1 98.75 226 GLN A O 1
ATOM 1887 N N . VAL A 1 227 ? 13.32 -24.359 -26.469 1 98.81 227 VAL A N 1
ATOM 1888 C CA . VAL A 1 227 ? 12.523 -25.438 -27.062 1 98.81 227 VAL A CA 1
ATOM 1889 C C . VAL A 1 227 ? 12.914 -25.625 -28.531 1 98.81 227 VAL A C 1
ATOM 1891 O O . VAL A 1 227 ? 13.156 -26.75 -28.969 1 98.81 227 VAL A O 1
ATOM 1894 N N . ASP A 1 228 ? 12.969 -24.5 -29.266 1 98.62 228 ASP A N 1
ATOM 1895 C CA . ASP A 1 228 ? 13.328 -24.547 -30.672 1 98.62 228 ASP A CA 1
ATOM 1896 C C . ASP A 1 228 ? 14.727 -25.141 -30.859 1 98.62 228 ASP A C 1
ATOM 1898 O O . ASP A 1 228 ? 14.953 -25.922 -31.797 1 98.62 228 ASP A O 1
ATOM 1902 N N . THR A 1 229 ? 15.625 -24.703 -30.031 1 98.69 229 THR A N 1
ATOM 1903 C CA . THR A 1 229 ? 17 -25.203 -30.094 1 98.69 229 THR A CA 1
ATOM 1904 C C . THR A 1 229 ? 17.031 -26.719 -29.859 1 98.69 229 THR A C 1
ATOM 1906 O O . THR A 1 229 ? 17.719 -27.438 -30.578 1 98.69 229 THR A O 1
ATOM 1909 N N . LEU A 1 230 ? 16.312 -27.219 -28.859 1 98.75 230 LEU A N 1
ATOM 1910 C CA . LEU A 1 230 ? 16.25 -28.656 -28.578 1 98.75 230 LEU A CA 1
ATOM 1911 C C . LEU A 1 230 ? 15.633 -29.406 -29.75 1 98.75 230 LEU A C 1
ATOM 1913 O O . LEU A 1 230 ? 16.203 -30.391 -30.234 1 98.75 230 LEU A O 1
ATOM 1917 N N . ARG A 1 231 ? 14.516 -29.016 -30.266 1 98.38 231 ARG A N 1
ATOM 1918 C CA . ARG A 1 231 ? 13.758 -29.703 -31.312 1 98.38 231 ARG A CA 1
ATOM 1919 C C . ARG A 1 231 ? 14.602 -29.875 -32.562 1 98.38 231 ARG A C 1
ATOM 1921 O O . ARG A 1 231 ? 14.414 -30.844 -33.312 1 98.38 231 ARG A O 1
ATOM 1928 N N . ALA A 1 232 ? 15.523 -29.016 -32.75 1 97.88 232 ALA A N 1
ATOM 1929 C CA . ALA A 1 232 ? 16.375 -29.062 -33.938 1 97.88 232 ALA A CA 1
ATOM 1930 C C . ALA A 1 232 ? 17.344 -30.234 -33.844 1 97.88 232 ALA A C 1
ATOM 1932 O O . ALA A 1 232 ? 17.891 -30.672 -34.875 1 97.88 232 ALA A O 1
ATOM 1933 N N . HIS A 1 233 ? 17.516 -30.812 -32.656 1 98.25 233 HIS A N 1
ATOM 1934 C CA . HIS A 1 233 ? 18.641 -31.734 -32.531 1 98.25 233 HIS A CA 1
ATOM 1935 C C . HIS A 1 233 ? 18.219 -33.031 -31.828 1 98.25 233 HIS A C 1
ATOM 1937 O O . HIS A 1 233 ? 18.953 -34 -31.828 1 98.25 233 HIS A O 1
ATOM 1943 N N . ILE A 1 234 ? 17.047 -33.094 -31.219 1 98.19 234 ILE A N 1
ATOM 1944 C CA . ILE A 1 234 ? 16.672 -34.25 -30.406 1 98.19 234 ILE A CA 1
ATOM 1945 C C . ILE A 1 234 ? 15.703 -35.125 -31.172 1 98.19 234 ILE A C 1
ATOM 1947 O O . ILE A 1 234 ? 15.109 -34.688 -32.156 1 98.19 234 ILE A O 1
ATOM 1951 N N . ARG A 1 235 ? 15.562 -36.375 -30.656 1 97.69 235 ARG A N 1
ATOM 1952 C CA . ARG A 1 235 ? 14.602 -37.281 -31.266 1 97.69 235 ARG A CA 1
ATOM 1953 C C . ARG A 1 235 ? 13.172 -36.781 -31.078 1 97.69 235 ARG A C 1
ATOM 1955 O O . ARG A 1 235 ? 12.852 -36.156 -30.062 1 97.69 235 ARG A O 1
ATOM 1962 N N . LYS A 1 236 ? 12.344 -37.188 -32 1 96.19 236 LYS A N 1
ATOM 1963 C CA . LYS A 1 236 ? 10.961 -36.719 -32.031 1 96.19 236 LYS A CA 1
ATOM 1964 C C . LYS A 1 236 ? 10.18 -37.25 -30.844 1 96.19 236 LYS A C 1
ATOM 1966 O O . LYS A 1 236 ? 9.219 -36.625 -30.391 1 96.19 236 LYS A O 1
ATOM 1971 N N . ASP A 1 237 ? 10.656 -38.375 -30.375 1 96.75 237 ASP A N 1
ATOM 1972 C CA . ASP A 1 237 ? 9.891 -39 -29.312 1 96.75 237 ASP A CA 1
ATOM 1973 C C . ASP A 1 237 ? 10.344 -38.531 -27.938 1 96.75 237 ASP A C 1
ATOM 1975 O O . ASP A 1 237 ? 9.75 -38.875 -26.906 1 96.75 237 ASP A O 1
ATOM 1979 N N . GLN A 1 238 ? 11.375 -37.719 -27.859 1 97.88 238 GLN A N 1
ATOM 1980 C CA . GLN A 1 238 ? 11.75 -37.094 -26.609 1 97.88 238 GLN A CA 1
ATOM 1981 C C . GLN A 1 238 ? 10.844 -35.906 -26.312 1 97.88 238 GLN A C 1
ATOM 1983 O O . GLN A 1 238 ? 10.633 -35.031 -27.172 1 97.88 238 GLN A O 1
ATOM 1988 N N . PHE A 1 239 ? 10.305 -35.875 -25.125 1 98.31 239 PHE A N 1
ATOM 1989 C CA . PHE A 1 239 ? 9.43 -34.75 -24.781 1 98.31 239 PHE A CA 1
ATOM 1990 C C . PHE A 1 239 ? 10.242 -33.562 -24.281 1 98.31 239 PHE A C 1
ATOM 1992 O O . PHE A 1 239 ? 11.414 -33.719 -23.906 1 98.31 239 PHE A O 1
ATOM 1999 N N . ILE A 1 240 ? 9.664 -32.375 -24.344 1 98.69 240 ILE A N 1
ATOM 2000 C CA . ILE A 1 240 ? 10.18 -31.141 -23.719 1 98.69 240 ILE A CA 1
ATOM 2001 C C . ILE A 1 240 ? 9.141 -30.578 -22.75 1 98.69 240 ILE A C 1
ATOM 2003 O O . ILE A 1 240 ? 7.961 -30.453 -23.094 1 98.69 240 ILE A O 1
ATOM 2007 N N . THR A 1 241 ? 9.555 -30.297 -21.484 1 98.56 241 THR A N 1
ATOM 2008 C CA . THR A 1 241 ? 8.695 -29.719 -20.453 1 98.56 241 THR A CA 1
ATOM 2009 C C . THR A 1 241 ? 9.422 -28.609 -19.719 1 98.56 241 THR A C 1
ATOM 2011 O O . THR A 1 241 ? 10.555 -28.25 -20.062 1 98.56 241 THR A O 1
ATOM 2014 N N . HIS A 1 242 ? 8.766 -27.906 -18.859 1 97.81 242 HIS A N 1
ATOM 2015 C CA . HIS A 1 242 ? 9.328 -26.938 -17.922 1 97.81 242 HIS A CA 1
ATOM 2016 C C . HIS A 1 242 ? 8.711 -27.109 -16.531 1 97.81 242 HIS A C 1
ATOM 2018 O O . HIS A 1 242 ? 7.5 -27.312 -16.406 1 97.81 242 HIS A O 1
ATOM 2024 N N . ASN A 1 243 ? 9.586 -27.047 -15.57 1 97.25 243 ASN A N 1
ATOM 2025 C CA . ASN A 1 243 ? 9.164 -27.172 -14.18 1 97.25 243 ASN A CA 1
ATOM 2026 C C . ASN A 1 243 ? 8.711 -25.828 -13.609 1 97.25 243 ASN A C 1
ATOM 2028 O O . ASN A 1 243 ? 9.531 -25.031 -13.172 1 97.25 243 ASN A O 1
ATOM 2032 N N . PHE A 1 244 ? 7.359 -25.625 -13.547 1 94.94 244 PHE A N 1
ATOM 2033 C CA . PHE A 1 244 ? 6.785 -24.375 -13.07 1 94.94 244 PHE A CA 1
ATOM 2034 C C . PHE A 1 244 ? 6.742 -24.344 -11.547 1 94.94 244 PHE A C 1
ATOM 2036 O O . PHE A 1 244 ? 6.895 -25.391 -10.898 1 94.94 244 PHE A O 1
ATOM 2043 N N . VAL A 1 245 ? 6.66 -23.125 -10.938 1 88.25 245 VAL A N 1
ATOM 2044 C CA . VAL A 1 245 ? 6.395 -22.922 -9.516 1 88.25 245 VAL A CA 1
ATOM 2045 C C . VAL A 1 245 ? 5.082 -22.156 -9.344 1 88.25 245 VAL A C 1
ATOM 2047 O O . VAL A 1 245 ? 4.469 -21.734 -10.328 1 88.25 245 VAL A O 1
ATOM 2050 N N . PHE A 1 246 ? 4.738 -21.859 -8.055 1 73.38 246 PHE A N 1
ATOM 2051 C CA . PHE A 1 246 ? 3.447 -21.312 -7.66 1 73.38 246 PHE A CA 1
ATOM 2052 C C . PHE A 1 246 ? 3.154 -20.031 -8.43 1 73.38 246 PHE A C 1
ATOM 2054 O O . PHE A 1 246 ? 4.004 -19.531 -9.18 1 73.38 246 PHE A O 1
ATOM 2061 N N . THR A 1 247 ? 2.006 -19.406 -8.133 1 66.06 247 THR A N 1
ATOM 2062 C CA . THR A 1 247 ? 1.373 -18.344 -8.898 1 66.06 247 THR A CA 1
ATOM 2063 C C . THR A 1 247 ? 1.839 -16.969 -8.398 1 66.06 247 THR A C 1
ATOM 2065 O O . THR A 1 247 ? 2.785 -16.875 -7.617 1 66.06 247 THR A O 1
ATOM 2068 N N . ASP A 1 248 ? 1.753 -15.859 -9.039 1 74.81 248 ASP A N 1
ATOM 2069 C CA . ASP A 1 248 ? 1.837 -14.422 -8.805 1 74.81 248 ASP A CA 1
ATOM 2070 C C . ASP A 1 248 ? 3.121 -13.844 -9.391 1 74.81 248 ASP A C 1
ATOM 2072 O O . ASP A 1 248 ? 3.596 -12.797 -8.953 1 74.81 248 ASP A O 1
ATOM 2076 N N . LEU A 1 249 ? 3.678 -14.672 -10.242 1 88.62 249 LEU A N 1
ATOM 2077 C CA . LEU A 1 249 ? 4.859 -14.227 -10.969 1 88.62 249 LEU A CA 1
ATOM 2078 C C . LEU A 1 249 ? 4.469 -13.508 -12.258 1 88.62 249 LEU A C 1
ATOM 2080 O O . LEU A 1 249 ? 3.355 -13.68 -12.758 1 88.62 249 LEU A O 1
ATOM 2084 N N . ALA A 1 250 ? 5.348 -12.688 -12.719 1 92.62 250 ALA A N 1
ATOM 2085 C CA . ALA A 1 250 ? 5.141 -12.062 -14.023 1 92.62 250 ALA A CA 1
ATOM 2086 C C . ALA A 1 250 ? 5.398 -13.062 -15.156 1 92.62 250 ALA A C 1
ATOM 2088 O O . ALA A 1 250 ? 6.352 -12.898 -15.922 1 92.62 250 ALA A O 1
ATOM 2089 N N . GLN A 1 251 ? 4.527 -14.07 -15.203 1 93.19 251 GLN A N 1
ATOM 2090 C CA . GLN A 1 251 ? 4.555 -15.133 -16.203 1 93.19 251 GLN A CA 1
ATOM 2091 C C . GLN A 1 251 ? 3.141 -15.531 -16.625 1 93.19 251 GLN A C 1
ATOM 2093 O O . GLN A 1 251 ? 2.201 -15.43 -15.828 1 93.19 251 GLN A O 1
ATOM 2098 N N . LYS A 1 252 ? 3.008 -15.969 -17.906 1 93.44 252 LYS A N 1
ATOM 2099 C CA . LYS A 1 252 ? 1.795 -16.609 -18.406 1 93.44 252 LYS A CA 1
ATOM 2100 C C . LYS A 1 252 ? 2.045 -18.078 -18.734 1 93.44 252 LYS A C 1
ATOM 2102 O O . LYS A 1 252 ? 2.453 -18.406 -19.859 1 93.44 252 LYS A O 1
ATOM 2107 N N . GLN A 1 253 ? 1.704 -18.719 -17.688 1 93.06 253 GLN A N 1
ATOM 2108 C CA . GLN A 1 253 ? 1.974 -20.156 -17.766 1 93.06 253 GLN A CA 1
ATOM 2109 C C . GLN A 1 253 ? 1.398 -20.75 -19.047 1 93.06 253 GLN A C 1
ATOM 2111 O O . GLN A 1 253 ? 2.062 -21.547 -19.719 1 93.06 253 GLN A O 1
ATOM 2116 N N . ARG A 1 254 ? 0.202 -20.438 -19.406 1 93.38 254 ARG A N 1
ATOM 2117 C CA . ARG A 1 254 ? -0.453 -20.969 -20.578 1 93.38 254 ARG A CA 1
ATOM 2118 C C . ARG A 1 254 ? 0.313 -20.609 -21.844 1 93.38 254 ARG A C 1
ATOM 2120 O O . ARG A 1 254 ? 0.382 -21.406 -22.797 1 93.38 254 ARG A O 1
ATOM 2127 N N . ASP A 1 255 ? 0.837 -19.375 -21.891 1 95.12 255 ASP A N 1
ATOM 2128 C CA . ASP A 1 255 ? 1.603 -18.938 -23.062 1 95.12 255 ASP A CA 1
ATOM 2129 C C . ASP A 1 255 ? 2.912 -19.719 -23.172 1 95.12 255 ASP A C 1
ATOM 2131 O O . ASP A 1 255 ? 3.295 -20.141 -24.266 1 95.12 255 ASP A O 1
ATOM 2135 N N . ILE A 1 256 ? 3.619 -19.938 -22.078 1 96.38 256 ILE A N 1
ATOM 2136 C CA . ILE A 1 256 ? 4.855 -20.719 -22.078 1 96.38 256 ILE A CA 1
ATOM 2137 C C . ILE A 1 256 ? 4.559 -22.156 -22.469 1 96.38 256 ILE A C 1
ATOM 2139 O O . ILE A 1 256 ? 5.32 -22.766 -23.234 1 96.38 256 ILE A O 1
ATOM 2143 N N . ALA A 1 257 ? 3.428 -22.703 -22.047 1 96.62 257 ALA A N 1
ATOM 2144 C CA . ALA A 1 257 ? 3.062 -24.109 -22.219 1 96.62 257 ALA A CA 1
ATOM 2145 C C . ALA A 1 257 ? 2.783 -24.438 -23.672 1 96.62 257 ALA A C 1
ATOM 2147 O O . ALA A 1 257 ? 2.834 -25.594 -24.078 1 96.62 257 ALA A O 1
ATOM 2148 N N . LYS A 1 258 ? 2.477 -23.438 -24.484 1 96.25 258 LYS A N 1
ATOM 2149 C CA . LYS A 1 258 ? 2.16 -23.672 -25.891 1 96.25 258 LYS A CA 1
ATOM 2150 C C . LYS A 1 258 ? 3.301 -24.391 -26.609 1 96.25 258 LYS A C 1
ATOM 2152 O O . LYS A 1 258 ? 3.066 -25.172 -27.516 1 96.25 258 LYS A O 1
ATOM 2157 N N . ASP A 1 259 ? 4.539 -24.156 -26.141 1 96.56 259 ASP A N 1
ATOM 2158 C CA . ASP A 1 259 ? 5.691 -24.75 -26.828 1 96.56 259 ASP A CA 1
ATOM 2159 C C . ASP A 1 259 ? 6.172 -26 -26.109 1 96.56 259 ASP A C 1
ATOM 2161 O O . ASP A 1 259 ? 7.145 -26.641 -26.547 1 96.56 259 ASP A O 1
ATOM 2165 N N . LEU A 1 260 ? 5.504 -26.453 -25.109 1 98.19 260 LEU A N 1
ATOM 2166 C CA . LEU A 1 260 ? 5.906 -27.625 -24.344 1 98.19 260 LEU A CA 1
ATOM 2167 C C . LEU A 1 260 ? 5.02 -28.812 -24.672 1 98.19 260 LEU A C 1
ATOM 2169 O O . LEU A 1 260 ? 3.846 -28.641 -25.016 1 98.19 260 LEU A O 1
ATOM 2173 N N . ASP A 1 261 ? 5.547 -29.984 -24.594 1 98.06 261 ASP A N 1
ATOM 2174 C CA . ASP A 1 261 ? 4.734 -31.188 -24.781 1 98.06 261 ASP A CA 1
ATOM 2175 C C . ASP A 1 261 ? 3.74 -31.359 -23.641 1 98.06 261 ASP A C 1
ATOM 2177 O O . ASP A 1 261 ? 2.592 -31.75 -23.859 1 98.06 261 ASP A O 1
ATOM 2181 N N . PHE A 1 262 ? 4.082 -31.156 -22.5 1 97.25 262 PHE A N 1
ATOM 2182 C CA . PHE A 1 262 ? 3.299 -31.047 -21.266 1 97.25 262 PHE A CA 1
ATOM 2183 C C . PHE A 1 262 ? 4.012 -30.156 -20.25 1 97.25 262 PHE A C 1
ATOM 2185 O O . PHE A 1 262 ? 5.172 -29.797 -20.453 1 97.25 262 PHE A O 1
ATOM 2192 N N . ILE A 1 263 ? 3.266 -29.719 -19.234 1 96.88 263 ILE A N 1
ATOM 2193 C CA . ILE A 1 263 ? 3.922 -28.906 -18.219 1 96.88 263 ILE A CA 1
ATOM 2194 C C . ILE A 1 263 ? 4.32 -29.766 -17.031 1 96.88 263 ILE A C 1
ATOM 2196 O O . ILE A 1 263 ? 3.848 -30.891 -16.891 1 96.88 263 ILE A O 1
ATOM 2200 N N . SER A 1 264 ? 5.246 -29.297 -16.266 1 97.56 264 SER A N 1
ATOM 2201 C CA . SER A 1 264 ? 5.609 -29.891 -14.984 1 97.56 264 SER A CA 1
ATOM 2202 C C . SER A 1 264 ? 5.555 -28.859 -13.859 1 97.56 264 SER A C 1
ATOM 2204 O O . SER A 1 264 ? 5.5 -27.656 -14.117 1 97.56 264 SER A O 1
ATOM 2206 N N . PHE A 1 265 ? 5.516 -29.375 -12.656 1 95.06 265 PHE A N 1
ATOM 2207 C CA . PHE A 1 265 ? 5.219 -28.516 -11.523 1 95.06 265 PHE A CA 1
ATOM 2208 C C . PHE A 1 265 ? 5.938 -29 -10.266 1 95.06 265 PHE A C 1
ATOM 2210 O O . PHE A 1 265 ? 6.164 -30.203 -10.102 1 95.06 265 PHE A O 1
ATOM 2217 N N . ASP A 1 266 ? 6.262 -27.953 -9.398 1 94.62 266 ASP A N 1
ATOM 2218 C CA . ASP A 1 266 ? 6.773 -28.234 -8.062 1 94.62 266 ASP A CA 1
ATOM 2219 C C . ASP A 1 266 ? 5.637 -28.297 -7.043 1 94.62 266 ASP A C 1
ATOM 2221 O O . ASP A 1 266 ? 4.941 -27.297 -6.824 1 94.62 266 ASP A O 1
ATOM 2225 N N . ASN A 1 267 ? 5.492 -29.375 -6.371 1 95.38 267 ASN A N 1
ATOM 2226 C CA . ASN A 1 267 ? 4.473 -29.484 -5.332 1 95.38 267 ASN A CA 1
ATOM 2227 C C . ASN A 1 267 ? 5.094 -29.484 -3.938 1 95.38 267 ASN A C 1
ATOM 2229 O O . ASN A 1 267 ? 5.52 -30.531 -3.443 1 95.38 267 ASN A O 1
ATOM 2233 N N . TYR A 1 268 ? 5.078 -28.328 -3.275 1 92.75 268 TYR A N 1
ATOM 2234 C CA . TYR A 1 268 ? 5.598 -28.141 -1.926 1 92.75 268 TYR A CA 1
ATOM 2235 C C . TYR A 1 268 ? 4.5 -27.656 -0.981 1 92.75 268 TYR A C 1
ATOM 2237 O O . TYR A 1 268 ? 4.41 -26.469 -0.683 1 92.75 268 TYR A O 1
ATOM 2245 N N . PRO A 1 269 ? 3.717 -28.547 -0.447 1 93.38 269 PRO A N 1
ATOM 2246 C CA . PRO A 1 269 ? 2.658 -28.156 0.485 1 93.38 269 PRO A CA 1
ATOM 2247 C C . PRO A 1 269 ? 3.193 -27.391 1.695 1 93.38 269 PRO A C 1
ATOM 2249 O O . PRO A 1 269 ? 2.428 -26.719 2.396 1 93.38 269 PRO A O 1
ATOM 2252 N N . VAL A 1 270 ? 4.508 -27.578 1.986 1 89.94 270 VAL A N 1
ATOM 2253 C CA . VAL A 1 270 ? 5.129 -26.844 3.084 1 89.94 270 VAL A CA 1
ATOM 2254 C C . VAL A 1 270 ? 6.559 -26.469 2.705 1 89.94 270 VAL A C 1
ATOM 2256 O O . VAL A 1 270 ? 7.215 -27.172 1.94 1 89.94 270 VAL A O 1
ATOM 2259 N N . TRP A 1 271 ? 6.965 -25.328 3.172 1 88.69 271 TRP A N 1
ATOM 2260 C CA . TRP A 1 271 ? 8.312 -24.828 2.926 1 88.69 271 TRP A CA 1
ATOM 2261 C C . TRP A 1 271 ? 8.922 -24.25 4.195 1 88.69 271 TRP A C 1
ATOM 2263 O O . TRP A 1 271 ? 8.289 -24.25 5.254 1 88.69 271 TRP A O 1
ATOM 2273 N N . GLY A 1 272 ? 10.18 -23.859 4.078 1 83.56 272 GLY A N 1
ATOM 2274 C CA . GLY A 1 272 ? 10.914 -23.344 5.215 1 83.56 272 GLY A CA 1
ATOM 2275 C C . GLY A 1 272 ? 10.195 -22.219 5.938 1 83.56 272 GLY A C 1
ATOM 2276 O O . GLY A 1 272 ? 9.711 -21.281 5.301 1 83.56 272 GLY A O 1
ATOM 2277 N N . GLY A 1 273 ? 10.117 -22.422 7.297 1 83.75 273 GLY A N 1
ATOM 2278 C CA . GLY A 1 273 ? 9.555 -21.375 8.141 1 83.75 273 GLY A CA 1
ATOM 2279 C C . GLY A 1 273 ? 8.07 -21.562 8.414 1 83.75 273 GLY A C 1
ATOM 2280 O O . GLY A 1 273 ? 7.523 -20.953 9.328 1 83.75 273 GLY A O 1
ATOM 2281 N N . LEU A 1 274 ? 7.34 -22.375 7.645 1 86.5 274 LEU A N 1
ATOM 2282 C CA . LEU A 1 274 ? 5.918 -22.609 7.863 1 86.5 274 LEU A CA 1
ATOM 2283 C C . LEU A 1 274 ? 5.699 -23.625 8.992 1 86.5 274 LEU A C 1
ATOM 2285 O O . LEU A 1 274 ? 6.266 -24.719 8.977 1 86.5 274 LEU A O 1
ATOM 2289 N N . PRO A 1 275 ? 4.941 -23.266 9.977 1 87.69 275 PRO A N 1
ATOM 2290 C CA . PRO A 1 275 ? 4.707 -24.172 11.102 1 87.69 275 PRO A CA 1
ATOM 2291 C C . PRO A 1 275 ? 3.791 -25.328 10.734 1 87.69 275 PRO A C 1
ATOM 2293 O O . PRO A 1 275 ? 3.766 -26.344 11.438 1 87.69 275 PRO A O 1
ATOM 2296 N N . GLU A 1 276 ? 2.945 -25.156 9.586 1 90.81 276 GLU A N 1
ATOM 2297 C CA . GLU A 1 276 ? 2.008 -26.141 9.078 1 90.81 276 GLU A CA 1
ATOM 2298 C C . GLU A 1 276 ? 1.874 -26.062 7.562 1 90.81 276 GLU A C 1
ATOM 2300 O O . GLU A 1 276 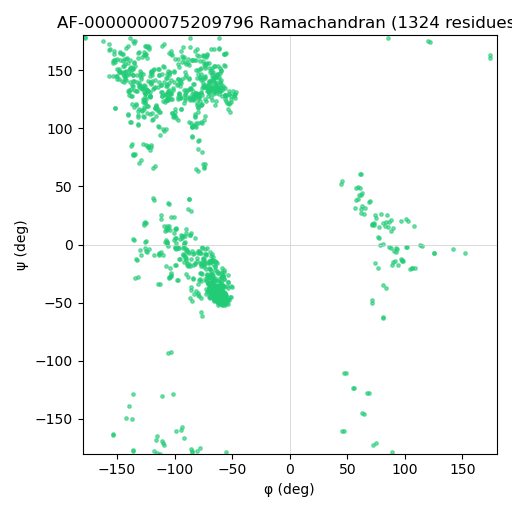? 2.229 -25.047 6.961 1 90.81 276 GLU A O 1
ATOM 2305 N N . PRO A 1 277 ? 1.397 -27.188 6.965 1 92.38 277 PRO A N 1
ATOM 2306 C CA . PRO A 1 277 ? 1.167 -27.125 5.52 1 92.38 277 PRO A CA 1
ATOM 2307 C C . PRO A 1 277 ? 0.107 -26.094 5.141 1 92.38 277 PRO A C 1
ATOM 2309 O O . PRO A 1 277 ? -0.751 -25.75 5.961 1 92.38 277 PRO A O 1
ATOM 2312 N N . ILE A 1 278 ? 0.202 -25.578 3.926 1 92.19 278 ILE A N 1
ATOM 2313 C CA . ILE A 1 278 ? -0.869 -24.734 3.416 1 92.19 278 ILE A CA 1
ATOM 2314 C C . ILE A 1 278 ? -2.168 -25.531 3.342 1 92.19 278 ILE A C 1
ATOM 2316 O O . ILE A 1 278 ? -2.156 -26.766 3.438 1 92.19 278 ILE A O 1
ATOM 2320 N N . LYS A 1 279 ? -3.285 -24.812 3.098 1 92.25 279 LYS A N 1
ATOM 2321 C CA . LYS A 1 279 ? -4.598 -25.453 3.1 1 92.25 279 LYS A CA 1
ATOM 2322 C C . LYS A 1 279 ? -4.727 -26.453 1.941 1 92.25 279 LYS A C 1
ATOM 2324 O O . LYS A 1 279 ? -4.234 -26.188 0.842 1 92.25 279 LYS A O 1
ATOM 2329 N N . PRO A 1 280 ? -5.426 -27.609 2.156 1 95 280 PRO A N 1
ATOM 2330 C CA . PRO A 1 280 ? -5.609 -28.594 1.1 1 95 280 PRO A CA 1
ATOM 2331 C C . PRO A 1 280 ? -6.207 -28 -0.173 1 95 280 PRO A C 1
ATOM 2333 O O . PRO A 1 280 ? -5.805 -28.375 -1.279 1 95 280 PRO A O 1
ATOM 2336 N N . ALA A 1 281 ? -7.117 -27.062 -0.006 1 94.94 281 ALA A N 1
ATOM 2337 C CA . ALA A 1 281 ? -7.742 -26.422 -1.165 1 94.94 281 ALA A CA 1
ATOM 2338 C C . ALA A 1 281 ? -6.715 -25.625 -1.97 1 94.94 281 ALA A C 1
ATOM 2340 O O . ALA A 1 281 ? -6.812 -25.547 -3.195 1 94.94 281 ALA A O 1
ATOM 2341 N N . ALA A 1 282 ? -5.809 -25.062 -1.302 1 94.81 282 ALA A N 1
ATOM 2342 C CA . ALA A 1 282 ? -4.75 -24.312 -1.985 1 94.81 282 ALA A CA 1
ATOM 2343 C C . ALA A 1 282 ? -3.885 -25.25 -2.83 1 94.81 282 ALA A C 1
ATOM 2345 O O . ALA A 1 282 ? -3.531 -24.906 -3.963 1 94.81 282 ALA A O 1
ATOM 2346 N N . ILE A 1 283 ? -3.516 -26.375 -2.268 1 95.19 283 ILE A N 1
ATOM 2347 C CA . ILE A 1 283 ? -2.758 -27.375 -3.008 1 95.19 283 ILE A CA 1
ATOM 2348 C C . ILE A 1 283 ? -3.568 -27.859 -4.211 1 95.19 283 ILE A C 1
ATOM 2350 O O . ILE A 1 283 ? -3.051 -27.922 -5.328 1 95.19 283 ILE A O 1
ATOM 2354 N N . ALA A 1 284 ? -4.812 -28.125 -3.924 1 95.88 284 ALA A N 1
ATOM 2355 C CA . ALA A 1 284 ? -5.719 -28.609 -4.965 1 95.88 284 ALA A CA 1
ATOM 2356 C C . ALA A 1 284 ? -5.805 -27.609 -6.121 1 95.88 284 ALA A C 1
ATOM 2358 O O . ALA A 1 284 ? -5.77 -28.016 -7.289 1 95.88 284 ALA A O 1
ATOM 2359 N N . PHE A 1 285 ? -5.922 -26.375 -5.867 1 95.06 285 PHE A N 1
ATOM 2360 C CA . PHE A 1 285 ? -6.039 -25.359 -6.902 1 95.06 285 PHE A CA 1
ATOM 2361 C C . PHE A 1 285 ? -4.82 -25.375 -7.816 1 95.06 285 PHE A C 1
ATOM 2363 O O . PHE A 1 285 ? -4.949 -25.234 -9.039 1 95.06 285 PHE A O 1
ATOM 2370 N N . GLN A 1 286 ? -3.67 -25.484 -7.254 1 95 286 GLN A N 1
ATOM 2371 C CA . GLN A 1 286 ? -2.453 -25.516 -8.055 1 95 286 GLN A CA 1
ATOM 2372 C C . GLN A 1 286 ? -2.461 -26.688 -9.031 1 95 286 GLN A C 1
ATOM 2374 O O . GLN A 1 286 ? -2.061 -26.547 -10.188 1 95 286 GLN A O 1
ATOM 2379 N N . HIS A 1 287 ? -2.867 -27.828 -8.539 1 96.25 287 HIS A N 1
ATOM 2380 C CA . HIS A 1 287 ? -2.951 -28.984 -9.414 1 96.25 287 HIS A CA 1
ATOM 2381 C C . HIS A 1 287 ? -3.98 -28.781 -10.516 1 96.25 287 HIS A C 1
ATOM 2383 O O . HIS A 1 287 ? -3.73 -29.109 -11.68 1 96.25 287 HIS A O 1
ATOM 2389 N N . ASP A 1 288 ? -5.121 -28.219 -10.125 1 95.5 288 ASP A N 1
ATOM 2390 C CA . ASP A 1 288 ? -6.148 -27.953 -11.133 1 95.5 288 ASP A CA 1
ATOM 2391 C C . ASP A 1 288 ? -5.652 -26.953 -12.164 1 95.5 288 ASP A C 1
ATOM 2393 O O . ASP A 1 288 ? -5.992 -27.047 -13.352 1 95.5 288 ASP A O 1
ATOM 2397 N N . LEU A 1 289 ? -4.914 -26 -11.734 1 94.38 289 LEU A N 1
ATOM 2398 C CA . LEU A 1 289 ? -4.312 -25.047 -12.664 1 94.38 289 LEU A CA 1
ATOM 2399 C C . LEU A 1 289 ? -3.357 -25.766 -13.617 1 94.38 289 LEU A C 1
ATOM 2401 O O . LEU A 1 289 ? -3.354 -25.484 -14.82 1 94.38 289 LEU A O 1
ATOM 2405 N N . CYS A 1 290 ? -2.531 -26.656 -13.086 1 95.44 290 CYS A N 1
ATOM 2406 C CA . CYS A 1 290 ? -1.611 -27.406 -13.922 1 95.44 290 CYS A CA 1
ATOM 2407 C C . CYS A 1 290 ? -2.367 -28.219 -14.977 1 95.44 290 CYS A C 1
ATOM 2409 O O . CYS A 1 290 ? -2.049 -28.156 -16.156 1 95.44 290 CYS A O 1
ATOM 2411 N N . LEU A 1 291 ? -3.371 -28.922 -14.539 1 94.5 291 LEU A N 1
ATOM 2412 C CA . LEU A 1 291 ? -4.145 -29.766 -15.445 1 94.5 291 LEU A CA 1
ATOM 2413 C C . LEU A 1 291 ? -4.824 -28.906 -16.516 1 94.5 291 LEU A C 1
ATOM 2415 O O . LEU A 1 291 ? -4.879 -29.312 -17.688 1 94.5 291 LEU A O 1
ATOM 2419 N N . SER A 1 292 ? -5.238 -27.75 -16.125 1 94.31 292 SER A N 1
ATOM 2420 C CA . SER A 1 292 ? -6.008 -26.891 -17.016 1 94.31 292 SER A CA 1
ATOM 2421 C C . SER A 1 292 ? -5.094 -26.109 -17.953 1 94.31 292 SER A C 1
ATOM 2423 O O . SER A 1 292 ? -5.555 -25.547 -18.938 1 94.31 292 SER A O 1
ATOM 2425 N N . THR A 1 293 ? -3.84 -26.016 -17.688 1 94.31 293 THR A N 1
ATOM 2426 C CA . THR A 1 293 ? -2.896 -25.188 -18.438 1 94.31 293 THR A CA 1
ATOM 2427 C C . THR A 1 293 ? -2.834 -25.625 -19.906 1 94.31 293 THR A C 1
ATOM 2429 O O . THR A 1 293 ? -2.727 -24.797 -20.812 1 94.31 293 THR A O 1
ATOM 2432 N N . LYS A 1 294 ? -2.902 -26.906 -20.125 1 94.25 294 LYS A N 1
ATOM 2433 C CA . LYS A 1 294 ? -2.947 -27.422 -21.5 1 94.25 294 LYS A CA 1
ATOM 2434 C C . LYS A 1 294 ? -4.25 -28.172 -21.766 1 94.25 294 LYS A C 1
ATOM 2436 O O . LYS A 1 294 ? -4.234 -29.266 -22.312 1 94.25 294 LYS A O 1
ATOM 2441 N N . ASP A 1 295 ? -5.309 -27.672 -21.234 1 90.56 295 ASP A N 1
ATOM 2442 C CA . ASP A 1 295 ? -6.684 -28.047 -21.547 1 90.56 295 ASP A CA 1
ATOM 2443 C C . ASP A 1 295 ? -6.934 -29.516 -21.203 1 90.56 295 ASP A C 1
ATOM 2445 O O . ASP A 1 295 ? -7.457 -30.281 -22.031 1 90.56 295 ASP A O 1
ATOM 2449 N N . GLY A 1 296 ? -6.445 -29.906 -20.094 1 91.31 296 GLY A N 1
ATOM 2450 C CA . GLY A 1 296 ? -6.77 -31.219 -19.594 1 91.31 296 GLY A CA 1
ATOM 2451 C C . GLY A 1 296 ? -5.664 -32.25 -19.828 1 91.31 296 GLY A C 1
ATOM 2452 O O . GLY A 1 296 ? -5.77 -33.375 -19.391 1 91.31 296 GLY A O 1
ATOM 2453 N N . LYS A 1 297 ? -4.641 -31.797 -20.469 1 94.12 297 LYS A N 1
ATOM 2454 C CA . LYS A 1 297 ? -3.49 -32.688 -20.625 1 94.12 297 LYS A CA 1
ATOM 2455 C C . LYS A 1 297 ? -2.777 -32.906 -19.281 1 94.12 297 LYS A C 1
ATOM 2457 O O . LYS A 1 297 ? -2.523 -31.938 -18.562 1 94.12 297 LYS A O 1
ATOM 2462 N N . GLY A 1 298 ? -2.549 -34.219 -19.047 1 95 298 GLY A N 1
ATOM 2463 C CA . GLY A 1 298 ? -1.841 -34.562 -17.812 1 95 298 GLY A CA 1
ATOM 2464 C C . GLY A 1 298 ? -0.493 -33.875 -17.703 1 95 298 GLY A C 1
ATOM 2465 O O . GLY A 1 298 ? 0.086 -33.469 -18.719 1 95 298 GLY A O 1
ATOM 2466 N N . TYR A 1 299 ? -0.026 -33.656 -16.5 1 96.88 299 TYR A N 1
ATOM 2467 C CA . TYR A 1 299 ? 1.242 -33 -16.203 1 96.88 299 TYR A CA 1
ATOM 2468 C C . TYR A 1 299 ? 2.119 -33.875 -15.32 1 96.88 299 TYR A C 1
ATOM 2470 O O . TYR A 1 299 ? 1.704 -34.938 -14.906 1 96.88 299 TYR A O 1
ATOM 2478 N N . TRP A 1 300 ? 3.381 -33.438 -15.156 1 98.12 300 TRP A N 1
ATOM 2479 C CA . TRP A 1 300 ? 4.301 -34.156 -14.281 1 98.12 300 TRP A CA 1
ATOM 2480 C C . TRP A 1 300 ? 4.629 -33.312 -13.039 1 98.12 300 TRP A C 1
ATOM 2482 O O . TRP A 1 300 ? 4.746 -32.094 -13.117 1 98.12 300 TRP A O 1
ATOM 2492 N N . VAL A 1 301 ? 4.641 -33.969 -11.875 1 98 301 VAL A N 1
ATOM 2493 C CA . VAL A 1 301 ? 5.301 -33.344 -10.727 1 98 301 VAL A CA 1
ATOM 2494 C C . VAL A 1 301 ? 6.789 -33.719 -10.742 1 98 301 VAL A C 1
ATOM 2496 O O . VAL A 1 301 ? 7.172 -34.844 -10.422 1 98 301 VAL A O 1
ATOM 2499 N N . LEU A 1 302 ? 7.566 -32.688 -11.133 1 97.62 302 LEU A N 1
ATOM 2500 C CA . LEU A 1 302 ? 8.992 -32.969 -11.312 1 97.62 302 LEU A CA 1
ATOM 2501 C C . LEU A 1 302 ? 9.758 -32.719 -10.016 1 97.62 302 LEU A C 1
ATOM 2503 O O . LEU A 1 302 ? 10.914 -33.125 -9.891 1 97.62 302 LEU A O 1
ATOM 2507 N N . GLU A 1 303 ? 9.086 -32.094 -9.109 1 96.31 303 GLU A N 1
ATOM 2508 C CA . GLU A 1 303 ? 9.586 -32 -7.742 1 96.31 303 GLU A CA 1
ATOM 2509 C C . GLU A 1 303 ? 8.461 -32.188 -6.73 1 96.31 303 GLU A C 1
ATOM 2511 O O . GLU A 1 303 ? 7.637 -31.297 -6.535 1 96.31 303 GLU A O 1
ATOM 2516 N N . GLU A 1 304 ? 8.438 -33.312 -6.129 1 96.69 304 GLU A N 1
ATOM 2517 C CA . GLU A 1 304 ? 7.496 -33.625 -5.062 1 96.69 304 GLU A CA 1
ATOM 2518 C C . GLU A 1 304 ? 8.188 -33.625 -3.701 1 96.69 304 GLU A C 1
ATOM 2520 O O . GLU A 1 304 ? 9.25 -34.25 -3.537 1 96.69 304 GLU A O 1
ATOM 2525 N N . LEU A 1 305 ? 7.652 -33 -2.773 1 9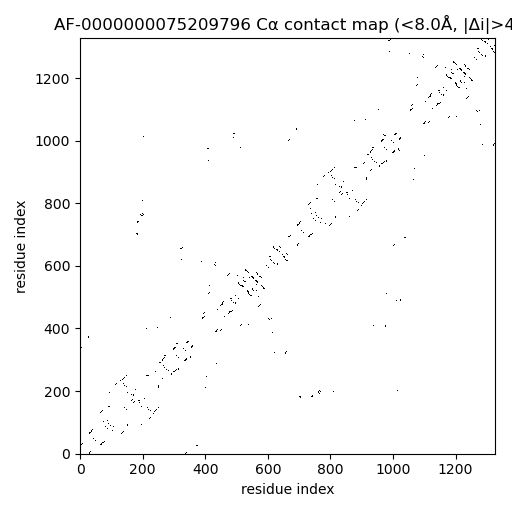4.25 305 LEU A N 1
ATOM 2526 C CA . LEU A 1 305 ? 8.227 -32.938 -1.437 1 94.25 305 LEU A CA 1
ATOM 2527 C C . LEU A 1 305 ? 8.312 -34.312 -0.79 1 94.25 305 LEU A C 1
ATOM 2529 O O . LEU A 1 305 ? 7.34 -35.062 -0.81 1 94.25 305 LEU A O 1
ATOM 2533 N N . SER A 1 306 ? 9.461 -34.656 -0.203 1 93.31 306 SER A N 1
ATOM 2534 C CA . SER A 1 306 ? 9.633 -35.969 0.445 1 93.31 306 SER A CA 1
ATOM 2535 C C . SER A 1 306 ? 10.172 -35.812 1.862 1 93.31 306 SER A C 1
ATOM 2537 O O . SER A 1 306 ? 10.297 -36.781 2.598 1 93.31 306 SER A O 1
ATOM 2539 N N . GLY A 1 307 ? 10.562 -34.688 2.26 1 89.88 307 GLY A N 1
ATOM 2540 C CA . GLY A 1 307 ? 11.078 -34.344 3.582 1 89.88 307 GLY A CA 1
ATOM 2541 C C . GLY A 1 307 ? 10.953 -32.875 3.922 1 89.88 307 GLY A C 1
ATOM 2542 O O . GLY A 1 307 ? 10.516 -32.062 3.094 1 89.88 307 GLY A O 1
ATOM 2543 N N . ALA A 1 308 ? 11.281 -32.594 5.219 1 89.88 308 ALA A N 1
ATOM 2544 C CA . ALA A 1 308 ? 11.242 -31.172 5.629 1 89.88 308 ALA A CA 1
ATOM 2545 C C . ALA A 1 308 ? 12.18 -30.328 4.77 1 89.88 308 ALA A C 1
ATOM 2547 O O . ALA A 1 308 ? 13.281 -30.75 4.434 1 89.88 308 ALA A O 1
ATOM 2548 N N . GLN A 1 309 ? 11.672 -29.188 4.367 1 91.06 309 GLN A N 1
ATOM 2549 C CA . GLN A 1 309 ? 12.406 -28.328 3.443 1 91.06 309 GLN A CA 1
ATOM 2550 C C . GLN A 1 309 ? 12.812 -27.016 4.113 1 91.06 309 GLN A C 1
ATOM 2552 O O . GLN A 1 309 ? 12.109 -26.531 5 1 91.06 309 GLN A O 1
ATOM 2557 N N . GLY A 1 310 ? 14 -26.516 3.693 1 86.06 310 GLY A N 1
ATOM 2558 C CA . GLY A 1 310 ? 14.391 -25.203 4.184 1 86.06 310 GLY A CA 1
ATOM 2559 C C . GLY A 1 310 ? 15.789 -24.797 3.77 1 86.06 310 GLY A C 1
ATOM 2560 O O . GLY A 1 310 ? 16.594 -25.656 3.385 1 86.06 310 GLY A O 1
ATOM 2561 N N . TRP A 1 311 ? 16.047 -23.547 3.822 1 90.75 311 TRP A N 1
ATOM 2562 C CA . TRP A 1 311 ? 17.391 -22.984 3.695 1 90.75 311 TRP A CA 1
ATOM 2563 C C . TRP A 1 311 ? 17.938 -22.578 5.059 1 90.75 311 TRP A C 1
ATOM 2565 O O . TRP A 1 311 ? 18.406 -23.422 5.824 1 90.75 311 TRP A O 1
ATOM 2575 N N . SER A 1 312 ? 17.688 -21.219 5.414 1 85.62 312 SER A N 1
ATOM 2576 C CA . SER A 1 312 ? 18.125 -20.75 6.73 1 85.62 312 SER A CA 1
ATOM 2577 C C . SER A 1 312 ? 17.078 -21.094 7.797 1 85.62 312 SER A C 1
ATOM 2579 O O . SER A 1 312 ? 17.391 -21.094 8.992 1 85.62 312 SER A O 1
ATOM 2581 N N . ARG A 1 313 ? 15.844 -21.406 7.379 1 86.19 313 ARG A N 1
ATOM 2582 C CA . ARG A 1 313 ? 14.75 -21.859 8.234 1 86.19 313 ARG A CA 1
ATOM 2583 C C . ARG A 1 313 ? 14.164 -23.172 7.742 1 86.19 313 ARG A C 1
ATOM 2585 O O . ARG A 1 313 ? 13.867 -23.328 6.559 1 86.19 313 ARG A O 1
ATOM 2592 N N . ILE A 1 314 ? 14.023 -24.078 8.562 1 84.31 314 ILE A N 1
ATOM 2593 C CA . ILE A 1 314 ? 13.406 -25.344 8.234 1 84.31 314 ILE A CA 1
ATOM 2594 C C . ILE A 1 314 ? 11.914 -25.297 8.57 1 84.31 314 ILE A C 1
ATOM 2596 O O . ILE A 1 314 ? 11.516 -24.672 9.562 1 84.31 314 ILE A O 1
ATOM 2600 N N . GLY A 1 315 ? 11.117 -25.891 7.766 1 86.25 315 GLY A N 1
ATOM 2601 C CA . GLY A 1 315 ? 9.672 -25.844 7.949 1 86.25 315 GLY A CA 1
ATOM 2602 C C . GLY A 1 315 ? 9.125 -27.078 8.633 1 86.25 315 GLY A C 1
ATOM 2603 O O . GLY A 1 315 ? 9.836 -27.75 9.375 1 86.25 315 GLY A O 1
ATOM 2604 N N . TYR A 1 316 ? 7.848 -27.297 8.477 1 87.56 316 TYR A N 1
ATOM 2605 C CA . TYR A 1 316 ? 7.051 -28.375 9.047 1 87.56 316 TYR A CA 1
ATOM 2606 C C . TYR A 1 316 ? 7.641 -29.734 8.695 1 87.56 316 TYR A C 1
ATOM 2608 O O . TYR A 1 316 ? 8.031 -29.969 7.547 1 87.56 316 TYR A O 1
ATOM 2616 N N . LEU A 1 317 ? 7.863 -30.594 9.719 1 88.94 317 LEU A N 1
ATOM 2617 C CA . LEU A 1 317 ? 8.242 -31.984 9.484 1 88.94 317 LEU A CA 1
ATOM 2618 C C . LEU A 1 317 ? 7.047 -32.812 9 1 88.94 317 LEU A C 1
ATOM 2620 O O . LEU A 1 317 ? 6.109 -33.062 9.758 1 88.94 317 LEU A O 1
ATOM 2624 N N . PRO A 1 318 ? 7.047 -33.188 7.656 1 92.31 318 PRO A N 1
ATOM 2625 C CA . PRO A 1 318 ? 5.938 -34.062 7.211 1 92.31 318 PRO A CA 1
ATOM 2626 C C . PRO A 1 318 ? 5.711 -35.25 8.125 1 92.31 318 PRO A C 1
ATOM 2628 O O . PRO A 1 318 ? 6.664 -35.938 8.516 1 92.31 318 PRO A O 1
ATOM 2631 N N . ARG A 1 319 ? 4.492 -35.438 8.531 1 93.25 319 ARG A N 1
ATOM 2632 C CA . ARG A 1 319 ? 4.105 -36.594 9.359 1 93.25 319 ARG A CA 1
ATOM 2633 C C . ARG A 1 319 ? 4.031 -37.875 8.539 1 93.25 319 ARG A C 1
ATOM 2635 O O . ARG A 1 319 ? 3.932 -37.812 7.312 1 93.25 319 ARG A O 1
ATOM 2642 N N . PRO A 1 320 ? 4.148 -39.062 9.273 1 93.69 320 PRO A N 1
ATOM 2643 C CA . PRO A 1 320 ? 3.959 -40.312 8.547 1 93.69 320 PRO A CA 1
ATOM 2644 C C . PRO A 1 320 ? 2.65 -40.344 7.758 1 93.69 320 PRO A C 1
ATOM 2646 O O . PRO A 1 320 ? 1.581 -40.094 8.32 1 93.69 320 PRO A O 1
ATOM 2649 N N . GLY A 1 321 ? 2.791 -40.531 6.484 1 95.81 321 GLY A N 1
ATOM 2650 C CA . GLY A 1 321 ? 1.621 -40.594 5.625 1 95.81 321 GLY A CA 1
ATOM 2651 C C . GLY A 1 321 ? 1.48 -39.375 4.727 1 95.81 321 GLY A C 1
ATOM 2652 O O . GLY A 1 321 ? 0.778 -39.438 3.717 1 95.81 321 GLY A O 1
ATOM 2653 N N . HIS A 1 322 ? 2.082 -38.281 5.039 1 96.44 322 HIS A N 1
ATOM 2654 C CA . HIS A 1 322 ? 1.963 -37.062 4.27 1 96.44 322 HIS A CA 1
ATOM 2655 C C . HIS A 1 322 ? 2.514 -37.25 2.857 1 96.44 322 HIS A C 1
ATOM 2657 O O . HIS A 1 322 ? 1.952 -36.719 1.896 1 96.44 322 HIS A O 1
ATOM 2663 N N . ILE A 1 323 ? 3.66 -37.938 2.734 1 96.5 323 ILE A N 1
ATOM 2664 C CA . ILE A 1 323 ? 4.238 -38.125 1.412 1 96.5 323 ILE A CA 1
ATOM 2665 C C . ILE A 1 323 ? 3.223 -38.844 0.511 1 96.5 323 ILE A C 1
ATOM 2667 O O . ILE A 1 323 ? 2.965 -38.375 -0.608 1 96.5 323 ILE A O 1
ATOM 2671 N N . LYS A 1 324 ? 2.643 -39.906 1.009 1 97.25 324 LYS A N 1
ATOM 2672 C CA . LYS A 1 324 ? 1.627 -40.625 0.265 1 97.25 324 LYS A CA 1
ATOM 2673 C C . LYS A 1 324 ? 0.419 -39.75 -0.041 1 97.25 324 LYS A C 1
ATOM 2675 O O . LYS A 1 324 ? -0.052 -39.719 -1.179 1 97.25 324 LYS A O 1
ATOM 2680 N N . LEU A 1 325 ? -0.05 -39.062 0.968 1 97.62 325 LEU A N 1
ATOM 2681 C CA . LEU A 1 325 ? -1.236 -38.219 0.85 1 97.62 325 LEU A CA 1
ATOM 2682 C C . LEU A 1 325 ? -1.058 -37.188 -0.251 1 97.62 325 LEU A C 1
ATOM 2684 O O . LEU A 1 325 ? -1.905 -37.062 -1.139 1 97.62 325 LEU A O 1
ATOM 2688 N N . TRP A 1 326 ? 0.024 -36.469 -0.249 1 97.75 326 TRP A N 1
ATOM 2689 C CA . TRP A 1 326 ? 0.263 -35.375 -1.216 1 97.75 326 TRP A CA 1
ATOM 2690 C C . TRP A 1 326 ? 0.526 -35.969 -2.604 1 97.75 326 TRP A C 1
ATOM 2692 O O . TRP A 1 326 ? 0.16 -35.344 -3.613 1 97.75 326 TRP A O 1
ATOM 2702 N N . THR A 1 327 ? 1.173 -37.156 -2.682 1 98.19 327 THR A N 1
ATOM 2703 C CA . THR A 1 327 ? 1.356 -37.844 -3.953 1 98.19 327 THR A CA 1
ATOM 2704 C C . THR A 1 327 ? 0.01 -38.219 -4.551 1 98.19 327 THR A C 1
ATOM 2706 O O . THR A 1 327 ? -0.255 -37.969 -5.727 1 98.19 327 THR A O 1
ATOM 2709 N N . TYR A 1 328 ? -0.854 -38.812 -3.717 1 98 328 TYR A N 1
ATOM 2710 C CA . TYR A 1 328 ? -2.16 -39.25 -4.188 1 98 328 TYR A CA 1
ATOM 2711 C C . TYR A 1 328 ? -3.02 -38.062 -4.621 1 98 328 TYR A C 1
ATOM 2713 O O . TYR A 1 328 ? -3.75 -38.156 -5.609 1 98 328 TYR A O 1
ATOM 2721 N N . GLN A 1 329 ? -2.979 -37 -3.883 1 97.56 329 GLN A N 1
ATOM 2722 C CA . GLN A 1 329 ? -3.732 -35.812 -4.285 1 97.56 329 GLN A CA 1
ATOM 2723 C C . GLN A 1 329 ? -3.301 -35.344 -5.668 1 97.56 329 GLN A C 1
ATOM 2725 O O . GLN A 1 329 ? -4.145 -35.031 -6.516 1 97.56 329 GLN A O 1
ATOM 2730 N N . ALA A 1 330 ? -1.967 -35.281 -5.863 1 97.62 330 ALA A N 1
ATOM 2731 C CA . ALA A 1 330 ? -1.435 -34.844 -7.145 1 97.62 330 ALA A CA 1
ATOM 2732 C C . ALA A 1 330 ? -1.923 -35.719 -8.289 1 97.62 330 ALA A C 1
ATOM 2734 O O . ALA A 1 330 ? -2.422 -35.219 -9.297 1 97.62 330 ALA A O 1
ATOM 2735 N N . VAL A 1 331 ? -1.832 -37 -8.109 1 97.5 331 VAL A N 1
ATOM 2736 C CA . VAL A 1 331 ? -2.217 -37.938 -9.164 1 97.5 331 VAL A CA 1
ATOM 2737 C C . VAL A 1 331 ? -3.727 -37.875 -9.383 1 97.5 331 VAL A C 1
ATOM 2739 O O . VAL A 1 331 ? -4.191 -37.844 -10.531 1 97.5 331 VAL A O 1
ATOM 2742 N N . ALA A 1 332 ? -4.449 -37.812 -8.297 1 96.69 332 ALA A N 1
ATOM 2743 C CA . ALA A 1 332 ? -5.902 -37.719 -8.398 1 96.69 332 ALA A CA 1
ATOM 2744 C C . ALA A 1 332 ? -6.32 -36.5 -9.211 1 96.69 332 ALA A C 1
ATOM 2746 O O . ALA A 1 332 ? -7.355 -36.531 -9.883 1 96.69 332 ALA A O 1
ATOM 2747 N N . ARG A 1 333 ? -5.508 -35.562 -9.195 1 96.12 333 ARG A N 1
ATOM 2748 C CA . ARG A 1 333 ? -5.863 -34.281 -9.828 1 96.12 333 ARG A CA 1
ATOM 2749 C C . ARG A 1 333 ? -5.098 -34.094 -11.133 1 96.12 333 ARG A C 1
ATOM 2751 O O . ARG A 1 333 ? -4.988 -32.969 -11.641 1 96.12 333 ARG A O 1
ATOM 2758 N N . GLY A 1 334 ? -4.473 -35.125 -11.633 1 95.44 334 GLY A N 1
ATOM 2759 C CA . GLY A 1 334 ? -4.078 -35.062 -13.031 1 95.44 334 GLY A CA 1
ATOM 2760 C C . GLY A 1 334 ? -2.596 -35.312 -13.242 1 95.44 334 GLY A C 1
ATOM 2761 O O . GLY A 1 334 ? -2.141 -35.438 -14.383 1 95.44 334 GLY A O 1
ATOM 2762 N N . ALA A 1 335 ? -1.796 -35.406 -12.164 1 97.12 335 ALA A N 1
ATOM 2763 C CA . ALA A 1 335 ? -0.384 -35.719 -12.336 1 97.12 335 ALA A CA 1
ATOM 2764 C C . ALA A 1 335 ? -0.216 -37.125 -12.93 1 97.12 335 ALA A C 1
ATOM 2766 O O . ALA A 1 335 ? -0.886 -38.062 -12.508 1 97.12 335 ALA A O 1
ATOM 2767 N N . GLU A 1 336 ? 0.688 -37.25 -13.883 1 97.25 336 GLU A N 1
ATOM 2768 C CA . GLU A 1 336 ? 0.889 -38.531 -14.547 1 97.25 336 GLU A CA 1
ATOM 2769 C C . GLU A 1 336 ? 2.258 -39.094 -14.219 1 97.25 336 GLU A C 1
ATOM 2771 O O . GLU A 1 336 ? 2.566 -40.25 -14.609 1 97.25 336 GLU A O 1
ATOM 2776 N N . ALA A 1 337 ? 3.025 -38.344 -13.602 1 98.06 337 ALA A N 1
ATOM 2777 C CA . ALA A 1 337 ? 4.328 -38.781 -13.102 1 98.06 337 ALA A CA 1
ATOM 2778 C C . ALA A 1 337 ? 4.676 -38.062 -11.797 1 98.06 337 ALA A C 1
ATOM 2780 O O . ALA A 1 337 ? 4.234 -36.938 -11.562 1 98.06 337 ALA A O 1
ATOM 2781 N N . ILE A 1 338 ? 5.41 -38.75 -10.938 1 98.06 338 ILE A N 1
ATOM 2782 C CA . ILE A 1 338 ? 5.859 -38.188 -9.672 1 98.06 338 ILE A CA 1
ATOM 2783 C C . ILE A 1 338 ? 7.371 -38.344 -9.539 1 98.06 338 ILE A C 1
ATOM 2785 O O . ILE A 1 338 ? 7.887 -39.469 -9.57 1 98.06 338 ILE A O 1
ATOM 2789 N N . VAL A 1 339 ? 8.062 -37.281 -9.477 1 98.31 339 VAL A N 1
ATOM 2790 C CA . VAL A 1 339 ? 9.5 -37.25 -9.219 1 98.31 339 VAL A CA 1
ATOM 2791 C C . VAL A 1 339 ? 9.773 -36.531 -7.887 1 98.31 339 VAL A C 1
ATOM 2793 O O . VAL A 1 339 ? 9.453 -35.375 -7.723 1 98.31 339 VAL A O 1
ATOM 2796 N N . TYR A 1 340 ? 10.367 -37.281 -6.926 1 97.88 340 TYR A N 1
ATOM 2797 C CA . TYR A 1 340 ? 10.562 -36.719 -5.586 1 97.88 340 TYR A CA 1
ATOM 2798 C C . TYR A 1 340 ? 11.82 -35.875 -5.516 1 97.88 340 TYR A C 1
ATOM 2800 O O . TYR A 1 340 ? 12.852 -36.219 -6.078 1 97.88 340 TYR A O 1
ATOM 2808 N N . PHE A 1 341 ? 11.68 -34.719 -5.047 1 95.56 341 PHE A N 1
ATOM 2809 C CA . PHE A 1 341 ? 12.805 -33.875 -4.625 1 95.56 341 PHE A CA 1
ATOM 2810 C C . PHE A 1 341 ? 13.062 -34.031 -3.133 1 95.56 341 PHE A C 1
ATOM 2812 O O . PHE A 1 341 ? 12.219 -33.688 -2.309 1 95.56 341 PHE A O 1
ATOM 2819 N N . ARG A 1 342 ? 14.234 -34.531 -2.785 1 94.56 342 ARG A N 1
ATOM 2820 C CA . ARG A 1 342 ? 15.328 -35.031 -3.609 1 94.56 342 ARG A CA 1
ATOM 2821 C C . ARG A 1 342 ? 15.797 -36.406 -3.123 1 94.56 342 ARG A C 1
ATOM 2823 O O . ARG A 1 342 ? 15.359 -36.875 -2.076 1 94.56 342 ARG A O 1
ATOM 2830 N N . TRP A 1 343 ? 16.578 -37.094 -3.971 1 97.5 343 TRP A N 1
ATOM 2831 C CA . TRP A 1 343 ? 17.047 -38.438 -3.598 1 97.5 343 TRP A CA 1
ATOM 2832 C C . TRP A 1 343 ? 17.766 -38.375 -2.252 1 97.5 343 TRP A C 1
ATOM 2834 O O . TRP A 1 343 ? 17.375 -39.094 -1.312 1 97.5 343 TRP A O 1
ATOM 2844 N N . ARG A 1 344 ? 18.703 -37.438 -2.164 1 95.56 344 ARG A N 1
ATOM 2845 C CA . ARG A 1 344 ? 19.5 -37.344 -0.955 1 95.56 344 ARG A CA 1
ATOM 2846 C C . ARG A 1 344 ? 19.781 -35.875 -0.62 1 95.56 344 ARG A C 1
ATOM 2848 O O . ARG A 1 344 ? 20.078 -35.062 -1.51 1 95.56 344 ARG A O 1
ATOM 2855 N N . ALA A 1 345 ? 19.766 -35.594 0.714 1 93.19 345 ALA A N 1
ATOM 2856 C CA . ALA A 1 345 ? 20.047 -34.219 1.174 1 93.19 345 ALA A CA 1
ATOM 2857 C C . ALA A 1 345 ? 21.516 -33.875 0.944 1 93.19 345 ALA A C 1
ATOM 2859 O O . ALA A 1 345 ? 22.406 -34.656 1.248 1 93.19 345 ALA A O 1
ATOM 2860 N N . ALA A 1 346 ? 21.781 -32.719 0.403 1 92 346 ALA A N 1
ATOM 2861 C CA . ALA A 1 346 ? 23.141 -32.25 0.172 1 92 346 ALA A CA 1
ATOM 2862 C C . ALA A 1 346 ? 23.844 -31.953 1.491 1 92 346 ALA A C 1
ATOM 2864 O O . ALA A 1 346 ? 23.203 -31.578 2.475 1 92 346 ALA A O 1
ATOM 2865 N N . GLN A 1 347 ? 25.188 -32.125 1.472 1 90.31 347 GLN A N 1
ATOM 2866 C CA . GLN A 1 347 ? 25.969 -31.844 2.678 1 90.31 347 GLN A CA 1
ATOM 2867 C C . GLN A 1 347 ? 26.406 -30.391 2.719 1 90.31 347 GLN A C 1
ATOM 2869 O O . GLN A 1 347 ? 26.922 -29.906 3.738 1 90.31 347 GLN A O 1
ATOM 2874 N N . PHE A 1 348 ? 26.312 -29.766 1.615 1 89.75 348 PHE A N 1
ATOM 2875 C CA . PHE A 1 348 ? 26.828 -28.406 1.467 1 89.75 348 PHE A CA 1
ATOM 2876 C C . PHE A 1 348 ? 25.891 -27.578 0.587 1 89.75 348 PHE A C 1
ATOM 2878 O O . PHE A 1 348 ? 24.969 -28.109 -0.025 1 89.75 348 PHE A O 1
ATOM 2885 N N . GLY A 1 349 ? 26.203 -26.219 0.608 1 89.88 349 GLY A N 1
ATOM 2886 C CA . GLY A 1 349 ? 25.453 -25.312 -0.243 1 89.88 349 GLY A CA 1
ATOM 2887 C C . GLY A 1 349 ? 24.188 -24.766 0.419 1 89.88 349 GLY A C 1
ATOM 2888 O O . GLY A 1 349 ? 23.891 -25.109 1.565 1 89.88 349 GLY A O 1
ATOM 2889 N N . THR A 1 350 ? 23.422 -23.953 -0.307 1 87.94 350 THR A N 1
ATOM 2890 C CA . THR A 1 350 ? 22.266 -23.219 0.205 1 87.94 350 THR A CA 1
ATOM 2891 C C . THR A 1 350 ? 21.172 -24.188 0.637 1 87.94 350 THR A C 1
ATOM 2893 O O . THR A 1 350 ? 20.438 -23.922 1.592 1 87.94 350 THR A O 1
ATOM 2896 N N . GLU A 1 351 ? 21.125 -25.406 -0.028 1 89.56 351 GLU A N 1
ATOM 2897 C CA . GLU A 1 351 ? 20.016 -26.328 0.172 1 89.56 351 GLU A CA 1
ATOM 2898 C C . GLU A 1 351 ? 20.406 -27.484 1.09 1 89.56 351 GLU A C 1
ATOM 2900 O O . GLU A 1 351 ? 19.797 -28.547 1.046 1 89.56 351 GLU A O 1
ATOM 2905 N N . GLU A 1 352 ? 21.438 -27.25 1.929 1 90.06 352 GLU A N 1
ATOM 2906 C CA . GLU A 1 352 ? 21.922 -28.328 2.791 1 90.06 352 GLU A CA 1
ATOM 2907 C C . GLU A 1 352 ? 20.859 -28.766 3.795 1 90.06 352 GLU A C 1
ATOM 2909 O O . GLU A 1 352 ? 20.953 -29.844 4.367 1 90.06 352 GLU A O 1
ATOM 2914 N N . PHE A 1 353 ? 19.797 -27.938 3.971 1 87.56 353 PHE A N 1
ATOM 2915 C CA . PHE A 1 353 ? 18.734 -28.328 4.898 1 87.56 353 PHE A CA 1
ATOM 2916 C C . PHE A 1 353 ? 17.469 -28.703 4.148 1 87.56 353 PHE A C 1
ATOM 2918 O O . PHE A 1 353 ? 16.375 -28.719 4.727 1 87.56 353 PHE A O 1
ATOM 2925 N N . CYS A 1 354 ? 17.516 -28.859 2.857 1 92.81 354 CYS A N 1
ATOM 2926 C CA . CYS A 1 354 ? 16.469 -29.547 2.104 1 92.81 354 CYS A CA 1
ATOM 2927 C C . CYS A 1 354 ? 16.625 -31.062 2.213 1 92.81 354 CYS A C 1
ATOM 2929 O O . CYS A 1 354 ? 17.438 -31.656 1.508 1 92.81 354 CYS A O 1
ATOM 2931 N N . HIS A 1 355 ? 15.781 -31.656 3.016 1 91.94 355 HIS A N 1
ATOM 2932 C CA . HIS A 1 355 ? 15.867 -33.094 3.266 1 91.94 355 HIS A CA 1
ATOM 2933 C C . HIS A 1 355 ? 15.227 -33.875 2.135 1 91.94 355 HIS A C 1
ATOM 2935 O O . HIS A 1 355 ? 14.297 -33.406 1.482 1 91.94 355 HIS A O 1
ATOM 2941 N N . GLY A 1 356 ? 15.859 -35.062 1.804 1 94.81 356 GLY A N 1
ATOM 2942 C CA . GLY A 1 356 ? 15.367 -35.938 0.742 1 94.81 356 GLY A CA 1
ATOM 2943 C C . GLY A 1 356 ? 14.812 -37.25 1.252 1 94.81 356 GLY A C 1
ATOM 2944 O O . GLY A 1 356 ? 14.461 -37.375 2.426 1 94.81 356 GLY A O 1
ATOM 2945 N N . ILE A 1 357 ? 14.586 -38.125 0.275 1 96.81 357 ILE A N 1
ATOM 2946 C CA . ILE A 1 357 ? 14.219 -39.5 0.664 1 96.81 357 ILE A CA 1
ATOM 2947 C C . ILE A 1 357 ? 15.266 -40.062 1.62 1 96.81 357 ILE A C 1
ATOM 2949 O O . ILE A 1 357 ? 14.93 -40.625 2.654 1 96.81 357 ILE A O 1
ATOM 2953 N N . LEU A 1 358 ? 16.531 -39.844 1.167 1 96 358 LEU A N 1
ATOM 2954 C CA . LEU A 1 358 ? 17.656 -40.031 2.064 1 96 358 LEU A CA 1
ATOM 2955 C C . LEU A 1 358 ? 18.172 -38.719 2.605 1 96 358 LEU A C 1
ATOM 2957 O O . LEU A 1 358 ? 18.234 -37.719 1.874 1 96 358 LEU A O 1
ATOM 2961 N N . ASP A 1 359 ? 18.516 -38.781 3.936 1 93 359 ASP A N 1
ATOM 2962 C CA . ASP A 1 359 ? 19.094 -37.531 4.492 1 93 359 ASP A CA 1
ATOM 2963 C C . ASP A 1 359 ? 20.609 -37.562 4.418 1 93 359 ASP A C 1
ATOM 2965 O O . ASP A 1 359 ? 21.188 -38.219 3.555 1 93 359 ASP A O 1
ATOM 2969 N N . HIS A 1 360 ? 21.359 -36.844 5.184 1 89.94 360 HIS A N 1
ATOM 2970 C CA . HIS A 1 360 ? 22.781 -36.531 5.027 1 89.94 360 HIS A CA 1
ATOM 2971 C C . HIS A 1 360 ? 23.625 -37.812 5.141 1 89.94 360 HIS A C 1
ATOM 2973 O O . HIS A 1 360 ? 24.656 -37.906 4.484 1 89.94 360 HIS A O 1
ATOM 2979 N N . ASP A 1 361 ? 23.188 -38.75 5.891 1 91.62 361 ASP A N 1
ATOM 2980 C CA . ASP A 1 361 ? 24 -39.938 6.125 1 91.62 361 ASP A CA 1
ATOM 2981 C C . ASP A 1 361 ? 23.766 -41 5.035 1 91.62 361 ASP A C 1
ATOM 2983 O O . ASP A 1 361 ? 24.469 -42 4.992 1 91.62 361 ASP A O 1
ATOM 2987 N N . GLY A 1 362 ? 22.812 -40.812 4.141 1 93.12 362 GLY A N 1
ATOM 2988 C CA . GLY A 1 362 ? 22.609 -41.625 2.947 1 93.12 362 GLY A CA 1
ATOM 2989 C C . GLY A 1 362 ? 22.016 -43 3.244 1 93.12 362 GLY A C 1
ATOM 2990 O O . GLY A 1 362 ? 22.125 -43.906 2.432 1 93.12 362 GLY A O 1
ATOM 2991 N N . LYS A 1 363 ? 21.281 -43.062 4.406 1 94.06 363 LYS A N 1
ATOM 2992 C CA . LYS A 1 363 ? 20.734 -44.375 4.797 1 94.06 363 LYS A CA 1
ATOM 2993 C C . LYS A 1 363 ? 19.219 -44.375 4.727 1 94.06 363 LYS A C 1
ATOM 2995 O O . LYS A 1 363 ? 18.562 -43.375 5.043 1 94.06 363 LYS A O 1
ATOM 3000 N N . PRO A 1 364 ? 18.672 -45.531 4.23 1 96 364 PRO A N 1
ATOM 3001 C CA . PRO A 1 364 ? 17.203 -45.656 4.238 1 96 364 PRO A CA 1
ATOM 3002 C C . PRO A 1 364 ? 16.609 -45.594 5.645 1 96 364 PRO A C 1
ATOM 3004 O O . PRO A 1 364 ? 17.172 -46.188 6.574 1 96 364 PRO A O 1
ATOM 3007 N N . LYS A 1 365 ? 15.57 -44.812 5.848 1 94.38 365 LYS A N 1
ATOM 3008 C CA . LYS A 1 365 ? 14.828 -44.688 7.102 1 94.38 365 LYS A CA 1
ATOM 3009 C C . LYS A 1 365 ? 13.328 -44.656 6.852 1 94.38 365 LYS A C 1
ATOM 3011 O O . LYS A 1 365 ? 12.82 -45.312 5.945 1 94.38 365 LYS A O 1
ATOM 3016 N N . ARG A 1 366 ? 12.562 -44 7.68 1 92.69 366 ARG A N 1
ATOM 3017 C CA . ARG A 1 366 ? 11.102 -44 7.617 1 92.69 366 ARG A CA 1
ATOM 3018 C C . ARG A 1 366 ? 10.609 -43.469 6.277 1 92.69 366 ARG A C 1
ATOM 3020 O O . ARG A 1 366 ? 9.688 -44.031 5.684 1 92.69 366 ARG A O 1
ATOM 3027 N N . LYS A 1 367 ? 11.172 -42.438 5.777 1 94.75 367 LYS A N 1
ATOM 3028 C CA . LYS A 1 367 ? 10.742 -41.812 4.527 1 94.75 367 LYS A CA 1
ATOM 3029 C C . LYS A 1 367 ? 10.969 -42.75 3.346 1 94.75 367 LYS A C 1
ATOM 3031 O O . LYS A 1 367 ? 10.141 -42.844 2.438 1 94.75 367 LYS A O 1
ATOM 3036 N N . TYR A 1 368 ? 12.141 -43.375 3.459 1 96.69 368 TYR A N 1
ATOM 3037 C CA . TYR A 1 368 ? 12.469 -44.344 2.426 1 96.69 368 TYR A CA 1
ATOM 3038 C C . TYR A 1 368 ? 11.414 -45.469 2.359 1 96.69 368 TYR A C 1
ATOM 3040 O O . TYR A 1 368 ? 10.953 -45.812 1.274 1 96.69 368 TYR A O 1
ATOM 3048 N N . GLU A 1 369 ? 11.016 -45.906 3.461 1 95.75 369 GLU A N 1
ATOM 3049 C CA . GLU A 1 369 ? 10.023 -46.969 3.518 1 95.75 369 GLU A CA 1
ATOM 3050 C C . GLU A 1 369 ? 8.656 -46.469 3.059 1 95.75 369 GLU A C 1
ATOM 3052 O O . GLU A 1 369 ? 7.91 -47.219 2.402 1 95.75 369 GLU A O 1
ATOM 3057 N N . GLU A 1 370 ? 8.312 -45.344 3.418 1 95.69 370 GLU A N 1
ATOM 3058 C CA . GLU A 1 370 ? 7.047 -44.75 2.977 1 95.69 370 GLU A CA 1
ATOM 3059 C C . GLU A 1 370 ? 7.008 -44.625 1.458 1 95.69 370 GLU A C 1
ATOM 3061 O O . GLU A 1 370 ? 6.004 -44.969 0.823 1 95.69 370 GLU A O 1
ATOM 3066 N N . VAL A 1 371 ? 8.078 -44.156 0.896 1 97.62 371 VAL A N 1
ATOM 3067 C CA . VAL A 1 371 ? 8.164 -44 -0.553 1 97.62 371 VAL A CA 1
ATOM 3068 C C . VAL A 1 371 ? 8.102 -45.375 -1.222 1 97.62 371 VAL A C 1
ATOM 3070 O O . VAL A 1 371 ? 7.484 -45.531 -2.275 1 97.62 371 VAL A O 1
ATOM 3073 N N . LYS A 1 372 ? 8.766 -46.312 -0.616 1 96.44 372 LYS A N 1
ATOM 3074 C CA . LYS A 1 372 ? 8.734 -47.656 -1.139 1 96.44 372 LYS A CA 1
ATOM 3075 C C . LYS A 1 372 ? 7.309 -48.188 -1.227 1 96.44 372 LYS A C 1
ATOM 3077 O O . LYS A 1 372 ? 6.93 -48.812 -2.219 1 96.44 372 LYS A O 1
ATOM 3082 N N . GLU A 1 373 ? 6.578 -47.906 -0.246 1 94.94 373 GLU A N 1
ATOM 3083 C CA . GLU A 1 373 ? 5.172 -48.312 -0.232 1 94.94 373 GLU A CA 1
ATOM 3084 C C . GLU A 1 373 ? 4.387 -47.625 -1.338 1 94.94 373 GLU A C 1
ATOM 3086 O O . GLU A 1 373 ? 3.568 -48.219 -2.016 1 94.94 373 GLU A O 1
ATOM 3091 N N . VAL A 1 374 ? 4.57 -46.375 -1.479 1 96.75 374 VAL A N 1
ATOM 3092 C CA . VAL A 1 374 ? 3.895 -45.594 -2.508 1 96.75 374 VAL A CA 1
ATOM 3093 C C . VAL A 1 374 ? 4.246 -46.156 -3.889 1 96.75 374 VAL A C 1
ATOM 3095 O O . VAL A 1 374 ? 3.365 -46.344 -4.73 1 96.75 374 VAL A O 1
ATOM 3098 N N . PHE A 1 375 ? 5.539 -46.438 -4.098 1 97.06 375 PHE A N 1
ATOM 3099 C CA . PHE A 1 375 ? 5.984 -46.938 -5.387 1 97.06 375 PHE A CA 1
ATOM 3100 C C . PHE A 1 375 ? 5.355 -48.312 -5.672 1 97.06 375 PHE A C 1
ATOM 3102 O O . PHE A 1 375 ? 4.953 -48.594 -6.805 1 97.06 375 PHE A O 1
ATOM 3109 N N . ALA A 1 376 ? 5.301 -49.094 -4.684 1 95.19 376 ALA A N 1
ATOM 3110 C CA . ALA A 1 376 ? 4.68 -50.406 -4.848 1 95.19 376 ALA A CA 1
ATOM 3111 C C . ALA A 1 376 ? 3.221 -50.281 -5.277 1 95.19 376 ALA A C 1
ATOM 3113 O O . ALA A 1 376 ? 2.756 -51 -6.164 1 95.19 376 ALA A O 1
ATOM 3114 N N . ALA A 1 377 ? 2.541 -49.438 -4.637 1 95.69 377 ALA A N 1
ATOM 3115 C CA . ALA A 1 377 ? 1.145 -49.188 -4.977 1 95.69 377 ALA A CA 1
ATOM 3116 C C . ALA A 1 377 ? 1.014 -48.688 -6.41 1 95.69 377 ALA A C 1
ATOM 3118 O O . ALA A 1 377 ? 0.191 -49.188 -7.18 1 95.69 377 ALA A O 1
ATOM 3119 N N . LEU A 1 378 ? 1.813 -47.688 -6.766 1 96.5 378 LEU A N 1
ATOM 3120 C CA . LEU A 1 378 ? 1.711 -47.062 -8.078 1 96.5 378 LEU A CA 1
ATOM 3121 C C . LEU A 1 378 ? 2.125 -48.031 -9.18 1 96.5 378 LEU A C 1
ATOM 3123 O O . LEU A 1 378 ? 1.619 -47.969 -10.305 1 96.5 378 LEU A O 1
ATOM 3127 N N . LYS A 1 379 ? 3.006 -48.906 -8.836 1 94.62 379 LYS A N 1
ATOM 3128 C CA . LYS A 1 379 ? 3.361 -49.969 -9.789 1 94.62 379 LYS A CA 1
ATOM 3129 C C . LYS A 1 379 ? 2.184 -50.906 -10.039 1 94.62 379 LYS A C 1
ATOM 3131 O O . LYS A 1 379 ? 2.045 -51.438 -11.133 1 94.62 379 LYS A O 1
ATOM 3136 N N . THR A 1 380 ? 1.392 -51.031 -9.047 1 94.19 380 THR A N 1
ATOM 3137 C CA . THR A 1 380 ? 0.27 -51.938 -9.117 1 94.19 380 THR A CA 1
ATOM 3138 C C . THR A 1 380 ? -0.875 -51.344 -9.938 1 94.19 380 THR A C 1
ATOM 3140 O O . THR A 1 380 ? -1.439 -52.031 -10.805 1 94.19 380 THR A O 1
ATOM 3143 N N . PHE A 1 381 ? -1.195 -50.125 -9.688 1 94.81 381 PHE A N 1
ATOM 3144 C CA . PHE A 1 381 ? -2.412 -49.656 -10.328 1 94.81 381 PHE A CA 1
ATOM 3145 C C . PHE A 1 381 ? -2.184 -48.25 -10.922 1 94.81 381 PHE A C 1
ATOM 3147 O O . PHE A 1 381 ? -3.117 -47.625 -11.438 1 94.81 381 PHE A O 1
ATOM 3154 N N . GLY A 1 382 ? -1.015 -47.75 -10.852 1 95.88 382 GLY A N 1
ATOM 3155 C CA . GLY A 1 382 ? -0.718 -46.406 -11.281 1 95.88 382 GLY A CA 1
ATOM 3156 C C . GLY A 1 382 ? -1.033 -46.156 -12.742 1 95.88 382 GLY A C 1
ATOM 3157 O O . GLY A 1 382 ? -1.611 -45.125 -13.094 1 95.88 382 GLY A O 1
ATOM 3158 N N . ASP A 1 383 ? -0.707 -47.062 -13.648 1 96.44 383 ASP A N 1
ATOM 3159 C CA . ASP A 1 383 ? -0.927 -46.906 -15.086 1 96.44 383 ASP A CA 1
ATOM 3160 C C . ASP A 1 383 ? -2.414 -46.75 -15.398 1 96.44 383 ASP A C 1
ATOM 3162 O O . ASP A 1 383 ? -2.805 -45.875 -16.156 1 96.44 383 ASP A O 1
ATOM 3166 N N . ASP A 1 384 ? -3.215 -47.562 -14.812 1 95.75 384 ASP A N 1
ATOM 3167 C CA . ASP A 1 384 ? -4.656 -47.5 -15.039 1 95.75 384 ASP A CA 1
ATOM 3168 C C . ASP A 1 384 ? -5.262 -46.25 -14.406 1 95.75 384 ASP A C 1
ATOM 3170 O O . ASP A 1 384 ? -6.184 -45.656 -14.961 1 95.75 384 ASP A O 1
ATOM 3174 N N . TRP A 1 385 ? -4.758 -45.938 -13.266 1 95.88 385 TRP A N 1
ATOM 3175 C CA . TRP A 1 385 ? -5.246 -44.781 -12.539 1 95.88 385 TRP A CA 1
ATOM 3176 C C . TRP A 1 385 ? -5.027 -43.5 -13.336 1 95.88 385 TRP A C 1
ATOM 3178 O O . TRP A 1 385 ? -5.949 -42.688 -13.5 1 95.88 385 TRP A O 1
ATOM 3188 N N . ILE A 1 386 ? -3.807 -43.312 -13.953 1 95.88 386 ILE A N 1
ATOM 3189 C CA . ILE A 1 386 ? -3.506 -42.062 -14.656 1 95.88 386 ILE A CA 1
ATOM 3190 C C . ILE A 1 386 ? -4.191 -42.062 -16.031 1 95.88 386 ILE A C 1
ATOM 3192 O O . ILE A 1 386 ? -4.312 -41.031 -16.672 1 95.88 386 ILE A O 1
ATOM 3196 N N . ALA A 1 387 ? -4.625 -43.188 -16.516 1 95.12 387 ALA A N 1
ATOM 3197 C CA . ALA A 1 387 ? -5.352 -43.281 -17.781 1 95.12 387 ALA A CA 1
ATOM 3198 C C . ALA A 1 387 ? -6.805 -42.844 -17.609 1 95.12 387 ALA A C 1
ATOM 3200 O O . ALA A 1 387 ? -7.461 -42.469 -18.578 1 95.12 387 ALA A O 1
ATOM 3201 N N . ALA A 1 388 ? -7.273 -42.969 -16.375 1 93.81 388 ALA A N 1
ATOM 3202 C CA . ALA A 1 388 ? -8.625 -42.5 -16.062 1 93.81 388 ALA A CA 1
ATOM 3203 C C . ALA A 1 388 ? -8.703 -40.969 -16.125 1 93.81 388 ALA A C 1
ATOM 3205 O O . ALA A 1 388 ? -7.844 -40.281 -15.57 1 93.81 388 ALA A O 1
ATOM 3206 N N . LYS A 1 389 ? -9.719 -40.469 -16.781 1 89.69 389 LYS A N 1
ATOM 3207 C CA . LYS A 1 389 ? -9.797 -39.031 -17 1 89.69 389 LYS A CA 1
ATOM 3208 C C . LYS A 1 389 ? -10.68 -38.375 -15.961 1 89.69 389 LYS A C 1
ATOM 3210 O O . LYS A 1 389 ? -11.703 -38.906 -15.562 1 89.69 389 LYS A O 1
ATOM 3215 N N . PRO A 1 390 ? -10.188 -37.219 -15.508 1 87.44 390 PRO A N 1
ATOM 3216 C CA . PRO A 1 390 ? -11.102 -36.438 -14.68 1 87.44 390 PRO A CA 1
ATOM 3217 C C . PRO A 1 390 ? -12.211 -35.781 -15.492 1 87.44 390 PRO A C 1
ATOM 3219 O O . PRO A 1 390 ? -12.07 -35.594 -16.703 1 87.44 390 PRO A O 1
ATOM 3222 N N . LYS A 1 391 ? -13.32 -35.531 -14.898 1 87.56 391 LYS A N 1
ATOM 3223 C CA . LYS A 1 391 ? -14.445 -34.844 -15.539 1 87.56 391 LYS A CA 1
ATOM 3224 C C . LYS A 1 391 ? -14.914 -33.656 -14.711 1 87.56 391 LYS A C 1
ATOM 3226 O O . LYS A 1 391 ? -15.891 -33.75 -13.977 1 87.56 391 LYS A O 1
ATOM 3231 N N . PRO A 1 392 ? -14.242 -32.5 -14.945 1 92.81 392 PRO A N 1
ATOM 3232 C CA . PRO A 1 392 ? -14.664 -31.328 -14.172 1 92.81 392 PRO A CA 1
ATOM 3233 C C . PRO A 1 392 ? -16.016 -30.781 -14.625 1 92.81 392 PRO A C 1
ATOM 3235 O O . PRO A 1 392 ? -16.266 -30.641 -15.828 1 92.81 392 PRO A O 1
ATOM 3238 N N . GLU A 1 393 ? -16.875 -30.453 -13.656 1 94.12 393 GLU A N 1
ATOM 3239 C CA . GLU A 1 393 ? -18.203 -29.938 -13.945 1 94.12 393 GLU A CA 1
ATOM 3240 C C . GLU A 1 393 ? -18.281 -28.422 -13.703 1 94.12 393 GLU A C 1
ATOM 3242 O O . GLU A 1 393 ? -19.203 -27.766 -14.18 1 94.12 393 GLU A O 1
ATOM 3247 N N . VAL A 1 394 ? -17.406 -27.922 -12.953 1 97.69 394 VAL A N 1
ATOM 3248 C CA . VAL A 1 394 ? -17.406 -26.516 -12.57 1 97.69 394 VAL A CA 1
ATOM 3249 C C . VAL A 1 394 ? -16.094 -25.859 -13 1 97.69 394 VAL A C 1
ATOM 3251 O O . VAL A 1 394 ? -15.023 -26.469 -12.859 1 97.69 394 VAL A O 1
ATOM 3254 N N . GLY A 1 395 ? -16.172 -24.719 -13.641 1 98 395 GLY A N 1
ATOM 3255 C CA . GLY A 1 395 ? -15.008 -23.922 -13.977 1 98 395 GLY A CA 1
ATOM 3256 C C . GLY A 1 395 ? -14.734 -22.812 -12.992 1 98 395 GLY A C 1
ATOM 3257 O O . GLY A 1 395 ? -15.672 -22.188 -12.477 1 98 395 GLY A O 1
ATOM 3258 N N . VAL A 1 396 ? -13.477 -22.531 -12.703 1 98.06 396 VAL A N 1
ATOM 3259 C CA . VAL A 1 396 ? -13.047 -21.391 -11.898 1 98.06 396 VAL A CA 1
ATOM 3260 C C . VAL A 1 396 ? -12.094 -20.516 -12.711 1 98.06 396 VAL A C 1
ATOM 3262 O O . VAL A 1 396 ? -11.07 -20.984 -13.203 1 98.06 396 VAL A O 1
ATOM 3265 N N . TYR A 1 397 ? -12.375 -19.25 -12.789 1 97.81 397 TYR A N 1
ATOM 3266 C CA . TYR A 1 397 ? -11.617 -18.328 -13.625 1 97.81 397 TYR A CA 1
ATOM 3267 C C . TYR A 1 397 ? -10.328 -17.891 -12.938 1 97.81 397 TYR A C 1
ATOM 3269 O O . TYR A 1 397 ? -10.344 -17.516 -11.766 1 97.81 397 TYR A O 1
ATOM 3277 N N . TYR A 1 398 ? -9.25 -18 -13.656 1 96 398 TYR A N 1
ATOM 3278 C CA . TYR A 1 398 ? -7.973 -17.422 -13.242 1 96 398 TYR A CA 1
ATOM 3279 C C . TYR A 1 398 ? -7.234 -16.812 -14.43 1 96 398 TYR A C 1
ATOM 3281 O O . TYR A 1 398 ? -7.188 -17.406 -15.508 1 96 398 TYR A O 1
ATOM 3289 N N . ASP A 1 399 ? -6.766 -15.648 -14.266 1 94.44 399 ASP A N 1
ATOM 3290 C CA . ASP A 1 399 ? -5.945 -14.945 -15.242 1 94.44 399 ASP A CA 1
ATOM 3291 C C . ASP A 1 399 ? -4.805 -14.188 -14.57 1 94.44 399 ASP A C 1
ATOM 3293 O O . ASP A 1 399 ? -5.023 -13.453 -13.602 1 94.44 399 ASP A O 1
ATOM 3297 N N . ALA A 1 400 ? -3.592 -14.398 -15.055 1 94.19 400 ALA A N 1
ATOM 3298 C CA . ALA A 1 400 ? -2.404 -13.781 -14.469 1 94.19 400 ALA A CA 1
ATOM 3299 C C . ALA A 1 400 ? -2.508 -12.258 -14.484 1 94.19 400 ALA A C 1
ATOM 3301 O O . ALA A 1 400 ? -2.066 -11.594 -13.547 1 94.19 400 ALA A O 1
ATOM 3302 N N . GLU A 1 401 ? -3.053 -11.664 -15.555 1 95.5 401 GLU A N 1
ATOM 3303 C CA . GLU A 1 401 ? -3.133 -10.211 -15.656 1 95.5 401 GLU A CA 1
ATOM 3304 C C . GLU A 1 401 ? -4.07 -9.633 -14.602 1 95.5 401 GLU A C 1
ATOM 3306 O O . GLU A 1 401 ? -3.818 -8.555 -14.055 1 95.5 401 GLU A O 1
ATOM 3311 N N . ASN A 1 402 ? -5.18 -10.352 -14.398 1 96.19 402 ASN A N 1
ATOM 3312 C CA . ASN A 1 402 ? -6.078 -9.961 -13.32 1 96.19 402 ASN A CA 1
ATOM 3313 C C . ASN A 1 402 ? -5.371 -10 -11.961 1 96.19 402 ASN A C 1
ATOM 3315 O O . ASN A 1 402 ? -5.539 -9.086 -11.148 1 96.19 402 ASN A O 1
ATOM 3319 N N . ALA A 1 403 ? -4.594 -11.039 -11.758 1 95.88 403 ALA A N 1
ATOM 3320 C CA . ALA A 1 403 ? -3.818 -11.148 -10.531 1 95.88 403 ALA A CA 1
ATOM 3321 C C . ALA A 1 403 ? -2.84 -9.984 -10.383 1 95.88 403 ALA A C 1
ATOM 3323 O O . ALA A 1 403 ? -2.717 -9.406 -9.305 1 95.88 403 ALA A O 1
ATOM 3324 N N . TRP A 1 404 ? -2.15 -9.633 -11.492 1 96.31 404 TRP A N 1
ATOM 3325 C CA . TRP A 1 404 ? -1.194 -8.531 -11.484 1 96.31 404 TRP A CA 1
ATOM 3326 C C . TRP A 1 404 ? -1.887 -7.215 -11.156 1 96.31 404 TRP A C 1
ATOM 3328 O O . TRP A 1 404 ? -1.373 -6.418 -10.367 1 96.31 404 TRP A O 1
ATOM 3338 N N . ALA A 1 405 ? -3.029 -6.984 -11.766 1 96.88 405 ALA A N 1
ATOM 3339 C CA . ALA A 1 405 ? -3.766 -5.746 -11.516 1 96.88 405 ALA A CA 1
ATOM 3340 C C . ALA A 1 405 ? -4.109 -5.598 -10.039 1 96.88 405 ALA A C 1
ATOM 3342 O O . ALA A 1 405 ? -4.023 -4.504 -9.484 1 96.88 405 ALA A O 1
ATOM 3343 N N . TRP A 1 406 ? -4.496 -6.707 -9.375 1 95.88 406 TRP A N 1
ATOM 3344 C CA . TRP A 1 406 ? -4.801 -6.691 -7.949 1 95.88 406 TRP A CA 1
ATOM 3345 C C . TRP A 1 406 ? -3.545 -6.426 -7.129 1 95.88 406 TRP A C 1
ATOM 3347 O O . TRP A 1 406 ? -3.605 -5.777 -6.082 1 95.88 406 TRP A O 1
ATOM 3357 N N . GLN A 1 407 ? -2.432 -6.965 -7.57 1 94 407 GLN A N 1
ATOM 3358 C CA . GLN A 1 407 ? -1.183 -6.723 -6.855 1 94 407 GLN A CA 1
ATOM 3359 C C . GLN A 1 407 ? -0.752 -5.266 -6.977 1 94 407 GLN A C 1
ATOM 3361 O O . GLN A 1 407 ? -0.188 -4.699 -6.039 1 94 407 GLN A O 1
ATOM 3366 N N . ILE A 1 408 ? -1.016 -4.688 -8.094 1 95.44 408 ILE A N 1
ATOM 3367 C CA . ILE A 1 408 ? -0.67 -3.295 -8.359 1 95.44 408 ILE A CA 1
ATOM 3368 C C . ILE A 1 408 ? -1.52 -2.375 -7.484 1 95.44 408 ILE A C 1
ATOM 3370 O O . ILE A 1 408 ? -1.004 -1.432 -6.879 1 95.44 408 ILE A O 1
ATOM 3374 N N . GLN A 1 409 ? -2.785 -2.648 -7.371 1 95.75 409 GLN A N 1
ATOM 3375 C CA . GLN A 1 409 ? -3.697 -1.856 -6.551 1 95.75 409 GLN A CA 1
ATOM 3376 C C . GLN A 1 409 ? -4.637 -2.752 -5.75 1 95.75 409 GLN A C 1
ATOM 3378 O O . GLN A 1 409 ? -5.801 -2.926 -6.117 1 95.75 409 GLN A O 1
ATOM 3383 N N . PRO A 1 410 ? -4.25 -3.207 -4.598 1 95.25 410 PRO A N 1
ATOM 3384 C CA . PRO A 1 410 ? -5.074 -4.105 -3.785 1 95.25 410 PRO A CA 1
ATOM 3385 C C . PRO A 1 410 ? -6.27 -3.4 -3.152 1 95.25 410 PRO A C 1
ATOM 3387 O O . PRO A 1 410 ? -7.258 -4.051 -2.799 1 95.25 410 PRO A O 1
ATOM 3390 N N . GLN A 1 411 ? -6.156 -2.055 -2.918 1 95.25 411 GLN A N 1
ATOM 3391 C CA . GLN A 1 411 ? -7.227 -1.166 -2.482 1 95.25 411 GLN A CA 1
ATOM 3392 C C . GLN A 1 411 ? -7.52 -1.346 -0.995 1 95.25 411 GLN A C 1
ATOM 3394 O O . GLN A 1 411 ? -8.164 -0.496 -0.377 1 95.25 411 GLN A O 1
ATOM 3399 N N . SER A 1 412 ? -7.168 -2.443 -0.308 1 95.31 412 SER A N 1
ATOM 3400 C CA . SER A 1 412 ? -7.25 -2.713 1.124 1 95.31 412 SER A CA 1
ATOM 3401 C C . SER A 1 412 ? -5.977 -3.381 1.635 1 95.31 412 SER A C 1
ATOM 3403 O O . SER A 1 412 ? -5.391 -4.215 0.945 1 95.31 412 SER A O 1
ATOM 3405 N N . ASP A 1 413 ? -5.641 -3.029 2.887 1 92.5 413 ASP A N 1
ATOM 3406 C CA . ASP A 1 413 ? -4.461 -3.68 3.451 1 92.5 413 ASP A CA 1
ATOM 3407 C C . ASP A 1 413 ? -4.77 -5.117 3.855 1 92.5 413 ASP A C 1
ATOM 3409 O O . ASP A 1 413 ? -3.854 -5.906 4.109 1 92.5 413 ASP A O 1
ATOM 3413 N N . ALA A 1 414 ? -6.059 -5.438 3.852 1 94.81 414 ALA A N 1
ATOM 3414 C CA . ALA A 1 414 ? -6.48 -6.789 4.215 1 94.81 414 ALA A CA 1
ATOM 3415 C C . ALA A 1 414 ? -6.543 -7.691 2.988 1 94.81 414 ALA A C 1
ATOM 3417 O O . ALA A 1 414 ? -6.676 -8.914 3.113 1 94.81 414 ALA A O 1
ATOM 3418 N N . PHE A 1 415 ? -6.34 -7.184 1.835 1 96.38 415 PHE A N 1
ATOM 3419 C CA . PHE A 1 415 ? -6.562 -7.949 0.614 1 96.38 415 PHE A CA 1
ATOM 3420 C C . PHE A 1 415 ? -5.32 -8.742 0.238 1 96.38 415 PHE A C 1
ATOM 3422 O O . PHE A 1 415 ? -4.207 -8.211 0.25 1 96.38 415 PHE A O 1
ATOM 3429 N N . ASP A 1 416 ? -5.547 -9.922 -0.075 1 94.94 416 ASP A N 1
ATOM 3430 C CA . ASP A 1 416 ? -4.574 -10.82 -0.683 1 94.94 416 ASP A CA 1
ATOM 3431 C C . ASP A 1 416 ? -5.203 -11.633 -1.813 1 94.94 416 ASP A C 1
ATOM 3433 O O . ASP A 1 416 ? -6.184 -12.352 -1.599 1 94.94 416 ASP A O 1
ATOM 3437 N N . TYR A 1 417 ? -4.695 -11.531 -3.004 1 95.06 417 TYR A N 1
ATOM 3438 C CA . TYR A 1 417 ? -5.328 -12.109 -4.184 1 95.06 417 TYR A CA 1
ATOM 3439 C C . TYR A 1 417 ? -5.496 -13.609 -4.035 1 95.06 417 TYR A C 1
ATOM 3441 O O . TYR A 1 417 ? -6.562 -14.156 -4.324 1 95.06 417 TYR A O 1
ATOM 3449 N N . ARG A 1 418 ? -4.469 -14.438 -3.623 1 92.88 418 ARG A N 1
ATOM 3450 C CA . ARG A 1 418 ? -4.523 -15.891 -3.51 1 92.88 418 ARG A CA 1
ATOM 3451 C C . ARG A 1 418 ? -5.598 -16.328 -2.518 1 92.88 418 ARG A C 1
ATOM 3453 O O . ARG A 1 418 ? -6.332 -17.281 -2.771 1 92.88 418 ARG A O 1
ATOM 3460 N N . ARG A 1 419 ? -5.602 -15.633 -1.426 1 94.5 419 ARG A N 1
ATOM 3461 C CA . ARG A 1 419 ? -6.578 -15.953 -0.393 1 94.5 419 ARG A CA 1
ATOM 3462 C C . ARG A 1 419 ? -8 -15.75 -0.904 1 94.5 419 ARG A C 1
ATOM 3464 O O . ARG A 1 419 ? -8.883 -16.562 -0.636 1 94.5 419 ARG A O 1
ATOM 3471 N N . GLU A 1 420 ? -8.18 -14.625 -1.605 1 96.88 420 GLU A N 1
ATOM 3472 C CA . GLU A 1 420 ? -9.523 -14.344 -2.082 1 96.88 420 GLU A CA 1
ATOM 3473 C C . GLU A 1 420 ? -9.922 -15.281 -3.215 1 96.88 420 GLU A C 1
ATOM 3475 O O . GLU A 1 420 ? -11.086 -15.68 -3.322 1 96.88 420 GLU A O 1
ATOM 3480 N N . LEU A 1 421 ? -8.977 -15.531 -4.09 1 96.38 421 LEU A N 1
ATOM 3481 C CA . LEU A 1 421 ? -9.242 -16.562 -5.082 1 96.38 421 LEU A CA 1
ATOM 3482 C C . LEU A 1 421 ? -9.695 -17.859 -4.414 1 96.38 421 LEU A C 1
ATOM 3484 O O . LEU A 1 421 ? -10.688 -18.453 -4.824 1 96.38 421 LEU A O 1
ATOM 3488 N N . LEU A 1 422 ? -9.016 -18.266 -3.367 1 96.38 422 LEU A N 1
ATOM 3489 C CA . LEU A 1 422 ? -9.312 -19.516 -2.666 1 96.38 422 LEU A CA 1
ATOM 3490 C C . LEU A 1 422 ? -10.656 -19.422 -1.947 1 96.38 422 LEU A C 1
ATOM 3492 O O . LEU A 1 422 ? -11.367 -20.422 -1.834 1 96.38 422 LEU A O 1
ATOM 3496 N N . ARG A 1 423 ? -10.977 -18.234 -1.465 1 97 423 ARG A N 1
ATOM 3497 C CA . ARG A 1 423 ? -12.258 -18.062 -0.793 1 97 423 ARG A CA 1
ATOM 3498 C C . ARG A 1 423 ? -13.414 -18.531 -1.677 1 97 423 ARG A C 1
ATOM 3500 O O . ARG A 1 423 ? -14.383 -19.094 -1.184 1 97 423 ARG A O 1
ATOM 3507 N N . PHE A 1 424 ? -13.266 -18.375 -2.969 1 97.94 424 PHE A N 1
ATOM 3508 C CA . PHE A 1 424 ? -14.344 -18.703 -3.891 1 97.94 424 PHE A CA 1
ATOM 3509 C C . PHE A 1 424 ? -14.133 -20.078 -4.508 1 97.94 424 PHE A C 1
ATOM 3511 O O . PHE A 1 424 ? -15.07 -20.672 -5.031 1 97.94 424 PHE A O 1
ATOM 3518 N N . TYR A 1 425 ? -12.922 -20.609 -4.434 1 97.81 425 TYR A N 1
ATOM 3519 C CA . TYR A 1 425 ? -12.602 -21.938 -4.938 1 97.81 425 TYR A CA 1
ATOM 3520 C C . TYR A 1 425 ? -12.906 -23 -3.889 1 97.81 425 TYR A C 1
ATOM 3522 O O . TYR A 1 425 ? -13.445 -24.062 -4.207 1 97.81 425 TYR A O 1
ATOM 3530 N N . ALA A 1 426 ? -12.656 -22.766 -2.658 1 97.19 426 ALA A N 1
ATOM 3531 C CA . ALA A 1 426 ? -12.609 -23.734 -1.575 1 97.19 426 ALA A CA 1
ATOM 3532 C C . ALA A 1 426 ? -13.977 -24.375 -1.349 1 97.19 426 ALA A C 1
ATOM 3534 O O . ALA A 1 426 ? -14.07 -25.578 -1.08 1 97.19 426 ALA A O 1
ATOM 3535 N N . PRO A 1 427 ? -15.055 -23.547 -1.479 1 96.81 427 PRO A N 1
ATOM 3536 C CA . PRO A 1 427 ? -16.344 -24.203 -1.255 1 96.81 427 PRO A CA 1
ATOM 3537 C C . PRO A 1 427 ? -16.609 -25.344 -2.238 1 96.81 427 PRO A C 1
ATOM 3539 O O . PRO A 1 427 ? -17.188 -26.375 -1.863 1 96.81 427 PRO A O 1
ATOM 3542 N N . ALA A 1 428 ? -16.234 -25.203 -3.473 1 97.19 428 ALA A N 1
ATOM 3543 C CA . ALA A 1 428 ? -16.359 -26.297 -4.434 1 97.19 428 ALA A CA 1
ATOM 3544 C C . ALA A 1 428 ? -15.469 -27.469 -4.055 1 97.19 428 ALA A C 1
ATOM 3546 O O . ALA A 1 428 ? -15.891 -28.625 -4.121 1 97.19 428 ALA A O 1
ATOM 3547 N N . HIS A 1 429 ? -14.227 -27.188 -3.676 1 96.44 429 HIS A N 1
ATOM 3548 C CA . HIS A 1 429 ? -13.297 -28.203 -3.197 1 96.44 429 HIS A CA 1
ATOM 3549 C C . HIS A 1 429 ? -13.875 -28.953 -1.993 1 96.44 429 HIS A C 1
ATOM 3551 O O . HIS A 1 429 ? -13.844 -30.188 -1.942 1 96.44 429 HIS A O 1
ATOM 3557 N N . ASP A 1 430 ? -14.438 -28.188 -1.062 1 95 430 ASP A N 1
ATOM 3558 C CA . ASP A 1 430 ? -14.945 -28.75 0.186 1 95 430 ASP A CA 1
ATOM 3559 C C . ASP A 1 430 ? -16.156 -29.656 -0.068 1 95 430 ASP A C 1
ATOM 3561 O O . ASP A 1 430 ? -16.422 -30.578 0.695 1 95 430 ASP A O 1
ATOM 3565 N N . LEU A 1 431 ? -16.812 -29.375 -1.146 1 96 431 LEU A N 1
ATOM 3566 C CA . LEU A 1 431 ? -17.969 -30.172 -1.527 1 96 431 LEU A CA 1
ATOM 3567 C C . LEU A 1 431 ? -17.578 -31.281 -2.492 1 96 431 LEU A C 1
ATOM 3569 O O . LEU A 1 431 ? -18.438 -31.953 -3.062 1 96 431 LEU A O 1
ATOM 3573 N N . ASN A 1 432 ? -16.312 -31.453 -2.68 1 96.38 432 ASN A N 1
ATOM 3574 C CA . ASN A 1 432 ? -15.711 -32.5 -3.49 1 96.38 432 ASN A CA 1
ATOM 3575 C C . ASN A 1 432 ? -16.203 -32.469 -4.934 1 96.38 432 ASN A C 1
ATOM 3577 O O . ASN A 1 432 ? -16.531 -33.5 -5.516 1 96.38 432 ASN A O 1
ATOM 3581 N N . VAL A 1 433 ? -16.375 -31.281 -5.434 1 95.19 433 VAL A N 1
ATOM 3582 C CA . VAL A 1 433 ? -16.734 -31.078 -6.836 1 95.19 433 VAL A CA 1
ATOM 3583 C C . VAL A 1 433 ? -15.461 -30.938 -7.672 1 95.19 433 VAL A C 1
ATOM 3585 O O . VAL A 1 433 ? -14.57 -30.172 -7.332 1 95.19 433 VAL A O 1
ATOM 3588 N N . ASN A 1 434 ? -15.391 -31.75 -8.766 1 93.56 434 ASN A N 1
ATOM 3589 C CA . ASN A 1 434 ? -14.258 -31.625 -9.672 1 93.56 434 ASN A CA 1
ATOM 3590 C C . ASN A 1 434 ? -14.281 -30.281 -10.406 1 93.56 434 ASN A C 1
ATOM 3592 O O . ASN A 1 434 ? -15.273 -29.938 -11.047 1 93.56 434 ASN A O 1
ATOM 3596 N N . THR A 1 435 ? -13.219 -29.547 -10.297 1 95.38 435 THR A N 1
ATOM 3597 C CA . THR A 1 435 ? -13.148 -28.203 -10.852 1 95.38 435 THR A CA 1
ATOM 3598 C C . THR A 1 435 ? -12.031 -28.109 -11.891 1 95.38 435 THR A C 1
ATOM 3600 O O . THR A 1 435 ? -11.078 -28.875 -11.859 1 95.38 435 THR A O 1
ATOM 3603 N N . ALA A 1 436 ? -12.195 -27.297 -12.867 1 95.94 436 ALA A N 1
ATOM 3604 C CA . ALA A 1 436 ? -11.18 -26.906 -13.836 1 95.94 436 ALA A CA 1
ATOM 3605 C C . ALA A 1 436 ? -10.93 -25.406 -13.797 1 95.94 436 ALA A C 1
ATOM 3607 O O . ALA A 1 436 ? -11.852 -24.625 -13.539 1 95.94 436 ALA A O 1
ATOM 3608 N N . VAL A 1 437 ? -9.711 -25.047 -14.023 1 96.44 437 VAL A N 1
ATOM 3609 C CA . VAL A 1 437 ? -9.414 -23.625 -14.156 1 96.44 437 VAL A CA 1
ATOM 3610 C C . VAL A 1 437 ? -9.688 -23.172 -15.586 1 96.44 437 VAL A C 1
ATOM 3612 O O . VAL A 1 437 ? -9.195 -23.781 -16.547 1 96.44 437 VAL A O 1
ATOM 3615 N N . VAL A 1 438 ? -10.516 -22.172 -15.719 1 96.81 438 VAL A N 1
ATOM 3616 C CA . VAL A 1 438 ? -10.883 -21.688 -17.047 1 96.81 438 VAL A CA 1
ATOM 3617 C C . VAL A 1 438 ? -10.25 -20.328 -17.297 1 96.81 438 VAL A C 1
ATOM 3619 O O . VAL A 1 438 ? -9.945 -19.594 -16.359 1 96.81 438 VAL A O 1
ATOM 3622 N N . ALA A 1 439 ? -10.023 -20.062 -18.562 1 92.94 439 ALA A N 1
ATOM 3623 C CA . ALA A 1 439 ? -9.438 -18.812 -19.016 1 92.94 439 ALA A CA 1
ATOM 3624 C C . ALA A 1 439 ? -10.18 -18.281 -20.25 1 92.94 439 ALA A C 1
ATOM 3626 O O . ALA A 1 439 ? -11.242 -18.781 -20.594 1 92.94 439 ALA A O 1
ATOM 3627 N N . ARG A 1 440 ? -9.688 -17.203 -20.75 1 91.19 440 ARG A N 1
ATOM 3628 C CA . ARG A 1 440 ? -10.305 -16.438 -21.828 1 91.19 440 ARG A CA 1
ATOM 3629 C C . ARG A 1 440 ? -10.664 -17.344 -23 1 91.19 440 ARG A C 1
ATOM 3631 O O . ARG A 1 440 ? -11.742 -17.203 -23.594 1 91.19 440 ARG A O 1
ATOM 3638 N N . GLU A 1 441 ? -9.859 -18.328 -23.297 1 90.12 441 GLU A N 1
ATOM 3639 C CA . GLU A 1 441 ? -10.031 -19.125 -24.5 1 90.12 441 GLU A CA 1
ATOM 3640 C C . GLU A 1 441 ? -10.758 -20.438 -24.188 1 90.12 441 GLU A C 1
ATOM 3642 O O . GLU A 1 441 ? -11.039 -21.219 -25.094 1 90.12 441 GLU A O 1
ATOM 3647 N N . SER A 1 442 ? -11.125 -20.641 -23 1 93.94 442 SER A N 1
ATOM 3648 C CA . SER A 1 442 ? -11.734 -21.906 -22.609 1 93.94 442 SER A CA 1
ATOM 3649 C C . SER A 1 442 ? -13.164 -22.016 -23.125 1 93.94 442 SER A C 1
ATOM 3651 O O . SER A 1 442 ? -13.875 -21.016 -23.234 1 93.94 442 SER A O 1
ATOM 3653 N N . ASP A 1 443 ? -13.539 -23.234 -23.516 1 95.44 443 ASP A N 1
ATOM 3654 C CA . ASP A 1 443 ? -14.938 -23.531 -23.828 1 95.44 443 ASP A CA 1
ATOM 3655 C C . ASP A 1 443 ? -15.766 -23.672 -22.562 1 95.44 443 ASP A C 1
ATOM 3657 O O . ASP A 1 443 ? -15.758 -24.719 -21.922 1 95.44 443 ASP A O 1
ATOM 3661 N N . LEU A 1 444 ? -16.562 -22.688 -22.25 1 97.31 444 LEU A N 1
ATOM 3662 C CA . LEU A 1 444 ? -17.297 -22.641 -21 1 97.31 444 LEU A CA 1
ATOM 3663 C C . LEU A 1 444 ? -18.469 -23.609 -21.031 1 97.31 444 LEU A C 1
ATOM 3665 O O . LEU A 1 444 ? -19 -23.969 -19.969 1 97.31 444 LEU A O 1
ATOM 3669 N N . SER A 1 445 ? -18.891 -24.016 -22.188 1 96.19 445 SER A N 1
ATOM 3670 C CA . SER A 1 445 ? -20.078 -24.859 -22.328 1 96.19 445 SER A CA 1
ATOM 3671 C C . SER A 1 445 ? -19.828 -26.234 -21.734 1 96.19 445 SER A C 1
ATOM 3673 O O . SER A 1 445 ? -20.781 -27 -21.5 1 96.19 445 SER A O 1
ATOM 3675 N N . LYS A 1 446 ? -18.609 -26.531 -21.484 1 94.81 446 LYS A N 1
ATOM 3676 C CA . LYS A 1 446 ? -18.25 -27.828 -20.906 1 94.81 446 LYS A CA 1
ATOM 3677 C C . LYS A 1 446 ? -18.547 -27.875 -19.406 1 94.81 446 LYS A C 1
ATOM 3679 O O . LYS A 1 446 ? -18.5 -28.938 -18.797 1 94.81 446 LYS A O 1
ATOM 3684 N N . HIS A 1 447 ? -18.906 -26.797 -18.828 1 96.81 447 HIS A N 1
ATOM 3685 C CA . HIS A 1 447 ? -19.125 -26.688 -17.391 1 96.81 447 HIS A CA 1
ATOM 3686 C C . HIS A 1 447 ? -20.547 -26.266 -17.078 1 96.81 447 HIS A C 1
ATOM 3688 O O . HIS A 1 447 ? -21.141 -25.484 -17.812 1 96.81 447 HIS A O 1
ATOM 3694 N N . LYS A 1 448 ? -21.047 -26.719 -16 1 97.81 448 LYS A N 1
ATOM 3695 C CA . LYS A 1 448 ? -22.391 -26.375 -15.57 1 97.81 448 LYS A CA 1
ATOM 3696 C C . LYS A 1 448 ? -22.406 -25.047 -14.828 1 97.81 448 LYS A C 1
ATOM 3698 O O . LYS A 1 448 ? -23.422 -24.344 -14.836 1 97.81 448 LYS A O 1
ATOM 3703 N N . ALA A 1 449 ? -21.359 -24.719 -14.195 1 98.56 449 ALA A N 1
ATOM 3704 C CA . ALA A 1 449 ? -21.172 -23.438 -13.516 1 98.56 449 ALA A CA 1
ATOM 3705 C C . ALA A 1 449 ? -19.766 -22.891 -13.727 1 98.56 449 ALA A C 1
ATOM 3707 O O . ALA A 1 449 ? -18.812 -23.656 -13.914 1 98.56 449 ALA A O 1
ATOM 3708 N N . VAL A 1 450 ? -19.625 -21.594 -13.711 1 98.75 450 VAL A N 1
ATOM 3709 C CA . VAL A 1 450 ? -18.328 -20.922 -13.781 1 98.75 450 VAL A CA 1
ATOM 3710 C C . VAL A 1 450 ? -18.203 -19.922 -12.641 1 98.75 450 VAL A C 1
ATOM 3712 O O . VAL A 1 450 ? -19.016 -18.984 -12.539 1 98.75 450 VAL A O 1
ATOM 3715 N N . ILE A 1 451 ? -17.297 -20.141 -11.734 1 98.75 451 ILE A N 1
ATOM 3716 C CA . ILE A 1 451 ? -16.953 -19.219 -10.648 1 98.75 451 ILE A CA 1
ATOM 3717 C C . ILE A 1 451 ? -15.93 -18.203 -11.133 1 98.75 451 ILE A C 1
ATOM 3719 O O . ILE A 1 451 ? -14.898 -18.578 -11.695 1 98.75 451 ILE A O 1
ATOM 3723 N N . VAL A 1 452 ? -16.188 -16.906 -10.992 1 98.69 452 VAL A N 1
ATOM 3724 C CA . VAL A 1 452 ? -15.328 -15.844 -11.484 1 98.69 452 VAL A CA 1
ATOM 3725 C C . VAL A 1 452 ? -14.938 -14.922 -10.328 1 98.69 452 VAL A C 1
ATOM 3727 O O . VAL A 1 452 ? -15.5 -13.828 -10.18 1 98.69 452 VAL A O 1
ATOM 3730 N N . PRO A 1 453 ? -13.922 -15.305 -9.594 1 97.94 453 PRO A N 1
ATOM 3731 C CA . PRO A 1 453 ? -13.547 -14.555 -8.391 1 97.94 453 PRO A CA 1
ATOM 3732 C C . PRO A 1 453 ? -12.844 -13.242 -8.703 1 97.94 453 PRO A C 1
ATOM 3734 O O . PRO A 1 453 ? -11.953 -13.203 -9.555 1 97.94 453 PRO A O 1
ATOM 3737 N N . VAL A 1 454 ? -13.188 -12.188 -8.07 1 97.62 454 VAL A N 1
ATOM 3738 C CA . VAL A 1 454 ? -12.531 -10.891 -8.039 1 97.62 454 VAL A CA 1
ATOM 3739 C C . VAL A 1 454 ? -12.117 -10.484 -9.453 1 97.62 454 VAL A C 1
ATOM 3741 O O . VAL A 1 454 ? -10.945 -10.164 -9.695 1 97.62 454 VAL A O 1
ATOM 3744 N N . TYR A 1 455 ? -13.039 -10.531 -10.336 1 98.19 455 TYR A N 1
ATOM 3745 C CA . TYR A 1 455 ? -12.859 -10.203 -11.742 1 98.19 455 TYR A CA 1
ATOM 3746 C C . TYR A 1 455 ? -12.719 -8.695 -11.93 1 98.19 455 TYR A C 1
ATOM 3748 O O . TYR A 1 455 ? -13.539 -8.062 -12.586 1 98.19 455 TYR A O 1
ATOM 3756 N N . PHE A 1 456 ? -11.586 -8.164 -11.445 1 97.88 456 PHE A N 1
ATOM 3757 C CA . PHE A 1 456 ? -11.227 -6.754 -11.367 1 97.88 456 PHE A CA 1
ATOM 3758 C C . PHE A 1 456 ? -10.812 -6.223 -12.734 1 97.88 456 PHE A C 1
ATOM 3760 O O . PHE A 1 456 ? -11.391 -5.25 -13.227 1 97.88 456 PHE A O 1
ATOM 3767 N N . LEU A 1 457 ? -9.734 -6.762 -13.375 1 97.56 457 LEU A N 1
ATOM 3768 C CA . LEU A 1 457 ? -9.312 -6.477 -14.742 1 97.56 457 LEU A CA 1
ATOM 3769 C C . LEU A 1 457 ? -10.117 -7.297 -15.742 1 97.56 457 LEU A C 1
ATOM 3771 O O . LEU A 1 457 ? -9.844 -8.484 -15.945 1 97.56 457 LEU A O 1
ATOM 3775 N N . THR A 1 458 ? -11.055 -6.676 -16.438 1 96.75 458 THR A N 1
ATOM 3776 C CA . THR A 1 458 ? -11.953 -7.418 -17.312 1 96.75 458 THR A CA 1
ATOM 3777 C C . THR A 1 458 ? -11.281 -7.707 -18.656 1 96.75 458 THR A C 1
ATOM 3779 O O . THR A 1 458 ? -10.359 -6.996 -19.062 1 96.75 458 THR A O 1
ATOM 3782 N N . ASP A 1 459 ? -11.641 -8.742 -19.219 1 96 459 ASP A N 1
ATOM 3783 C CA . ASP A 1 459 ? -11.352 -9.109 -20.609 1 96 459 ASP A CA 1
ATOM 3784 C C . ASP A 1 459 ? -12.625 -9.133 -21.438 1 96 459 ASP A C 1
ATOM 3786 O O . ASP A 1 459 ? -13.516 -9.961 -21.219 1 96 459 ASP A O 1
ATOM 3790 N N . PRO A 1 460 ? -12.711 -8.203 -22.422 1 94.5 460 PRO A N 1
ATOM 3791 C CA . PRO A 1 460 ? -13.953 -8.094 -23.172 1 94.5 460 PRO A CA 1
ATOM 3792 C C . PRO A 1 460 ? -14.352 -9.414 -23.844 1 94.5 460 PRO A C 1
ATOM 3794 O O . PRO A 1 460 ? -15.539 -9.727 -23.953 1 94.5 460 PRO A O 1
ATOM 3797 N N . HIS A 1 461 ? -13.414 -10.164 -24.312 1 95.38 461 HIS A N 1
ATOM 3798 C CA . HIS A 1 461 ? -13.711 -11.445 -24.938 1 95.38 461 HIS A CA 1
ATOM 3799 C C . HIS A 1 461 ? -14.273 -12.438 -23.922 1 95.38 461 HIS A C 1
ATOM 3801 O O . HIS A 1 461 ? -15.242 -13.141 -24.203 1 95.38 461 HIS A O 1
ATOM 3807 N N . PHE A 1 462 ? -13.688 -12.531 -22.812 1 96.81 462 PHE A N 1
ATOM 3808 C CA . PHE A 1 462 ? -14.172 -13.438 -21.781 1 96.81 462 PHE A CA 1
ATOM 3809 C C . PHE A 1 462 ? -15.547 -13.008 -21.281 1 96.81 462 PHE A C 1
ATOM 3811 O O . PHE A 1 462 ? -16.422 -13.844 -21.047 1 96.81 462 PHE A O 1
ATOM 3818 N N . SER A 1 463 ? -15.719 -11.664 -21.094 1 97.62 463 SER A N 1
ATOM 3819 C CA . SER A 1 463 ? -17 -11.141 -20.656 1 97.62 463 SER A CA 1
ATOM 3820 C C . SER A 1 463 ? -18.125 -11.5 -21.625 1 97.62 463 SER A C 1
ATOM 3822 O O . SER A 1 463 ? -19.219 -11.883 -21.219 1 97.62 463 SER A O 1
ATOM 3824 N N . GLU A 1 464 ? -17.797 -11.375 -22.891 1 97 464 GLU A N 1
ATOM 3825 C CA . GLU A 1 464 ? -18.781 -11.75 -23.891 1 97 464 GLU A CA 1
ATOM 3826 C C . GLU A 1 464 ? -19.078 -13.25 -23.859 1 97 464 GLU A C 1
ATOM 3828 O O . GLU A 1 464 ? -20.219 -13.672 -24.016 1 97 464 GLU A O 1
ATOM 3833 N N . SER A 1 465 ? -18.047 -14.047 -23.672 1 97.69 465 SER A N 1
ATOM 3834 C CA . SER A 1 465 ? -18.219 -15.484 -23.547 1 97.69 465 SER A CA 1
ATOM 3835 C C . SER A 1 465 ? -19.094 -15.836 -22.344 1 97.69 465 SER A C 1
ATOM 3837 O O . SER A 1 465 ? -19.906 -16.766 -22.406 1 97.69 465 SER A O 1
ATOM 3839 N N . LEU A 1 466 ? -18.938 -15.141 -21.234 1 98.12 466 LEU A N 1
ATOM 3840 C CA . LEU A 1 466 ? -19.75 -15.359 -20.047 1 98.12 466 LEU A CA 1
ATOM 3841 C C . LEU A 1 466 ? -21.219 -15.047 -20.328 1 98.12 466 LEU A C 1
ATOM 3843 O O . LEU A 1 466 ? -22.109 -15.766 -19.859 1 98.12 466 LEU A O 1
ATOM 3847 N N . LYS A 1 467 ? -21.469 -13.945 -21.047 1 98.06 467 LYS A N 1
ATOM 3848 C CA . LYS A 1 467 ? -22.844 -13.57 -21.391 1 98.06 467 LYS A CA 1
ATOM 3849 C C . LYS A 1 467 ? -23.516 -14.648 -22.25 1 98.06 467 LYS A C 1
ATOM 3851 O O . LYS A 1 467 ? -24.641 -15.039 -21.969 1 98.06 467 LYS A O 1
ATOM 3856 N N . GLU A 1 468 ? -22.766 -15.078 -23.219 1 98 468 GLU A N 1
ATOM 3857 C CA . GLU A 1 468 ? -23.297 -16.141 -24.078 1 98 468 GLU A CA 1
ATOM 3858 C C . GLU A 1 468 ? -23.531 -17.422 -23.297 1 98 468 GLU A C 1
ATOM 3860 O O . GLU A 1 468 ? -24.562 -18.078 -23.453 1 98 468 GLU A O 1
ATOM 3865 N N . TYR A 1 469 ? -22.578 -17.766 -22.547 1 98.25 469 TYR A N 1
ATOM 3866 C CA . TYR A 1 469 ? -22.672 -18.969 -21.719 1 98.25 469 TYR A CA 1
ATOM 3867 C C . TYR A 1 469 ? -23.906 -18.906 -20.812 1 98.25 469 TYR A C 1
ATOM 3869 O O . TYR A 1 469 ? -24.672 -19.875 -20.75 1 98.25 469 TYR A O 1
ATOM 3877 N N . ALA A 1 470 ? -24.109 -17.781 -20.062 1 98.38 470 ALA A N 1
ATOM 3878 C CA . ALA A 1 470 ? -25.25 -17.625 -19.172 1 98.38 470 ALA A CA 1
ATOM 3879 C C . ALA A 1 470 ? -26.562 -17.625 -19.953 1 98.38 470 ALA A C 1
ATOM 3881 O O . ALA A 1 470 ? -27.516 -18.297 -19.562 1 98.38 470 ALA A O 1
ATOM 3882 N N . ALA A 1 471 ? -26.594 -16.938 -21.078 1 98.25 471 ALA A N 1
ATOM 3883 C CA . ALA A 1 471 ? -27.812 -16.859 -21.891 1 98.25 471 ALA A CA 1
ATOM 3884 C C . ALA A 1 471 ? -28.266 -18.266 -22.312 1 98.25 471 ALA A C 1
ATOM 3886 O O . ALA A 1 471 ? -29.469 -18.5 -22.469 1 98.25 471 ALA A O 1
ATOM 3887 N N . ASN A 1 472 ? -27.359 -19.141 -22.422 1 98.19 472 ASN A N 1
ATOM 3888 C CA . ASN A 1 472 ? -27.656 -20.484 -22.922 1 98.19 472 ASN A CA 1
ATOM 3889 C C . ASN A 1 472 ? -27.812 -21.484 -21.766 1 98.19 472 ASN A C 1
ATOM 3891 O O . ASN A 1 472 ? -27.719 -22.688 -21.969 1 98.19 472 ASN A O 1
ATOM 3895 N N . GLY A 1 473 ? -27.938 -21 -20.656 1 98.06 473 GLY A N 1
ATOM 3896 C CA . GLY A 1 473 ? -28.328 -21.875 -19.562 1 98.06 473 GLY A CA 1
ATOM 3897 C C . GLY A 1 473 ? -27.234 -22.047 -18.516 1 98.06 473 GLY A C 1
ATOM 3898 O O . GLY A 1 473 ? -27.453 -22.719 -17.5 1 98.06 473 GLY A O 1
ATOM 3899 N N . GLY A 1 474 ? -26.078 -21.422 -18.688 1 98.38 474 GLY A N 1
ATOM 3900 C CA . GLY A 1 474 ? -24.969 -21.531 -17.75 1 98.38 474 GLY A CA 1
ATOM 3901 C C . GLY A 1 474 ? -25.203 -20.766 -16.469 1 98.38 474 GLY A C 1
ATOM 3902 O O . GLY A 1 474 ? -26 -19.828 -16.422 1 98.38 474 GLY A O 1
ATOM 3903 N N . THR A 1 475 ? -24.562 -21.156 -15.383 1 98.75 475 THR A N 1
ATOM 3904 C CA . THR A 1 475 ? -24.578 -20.469 -14.094 1 98.75 475 THR A CA 1
ATOM 3905 C C . THR A 1 475 ? -23.25 -19.766 -13.836 1 98.75 475 THR A C 1
ATOM 3907 O O . THR A 1 475 ? -22.188 -20.391 -13.891 1 98.75 475 THR A O 1
ATOM 3910 N N . VAL A 1 476 ? -23.266 -18.469 -13.586 1 98.81 476 VAL A N 1
ATOM 3911 C CA . VAL A 1 476 ? -22.062 -17.688 -13.32 1 98.81 476 VAL A CA 1
ATOM 3912 C C . VAL A 1 476 ? -22.094 -17.172 -11.883 1 98.81 476 VAL A C 1
ATOM 3914 O O . VAL A 1 476 ? -23.125 -16.688 -11.406 1 98.81 476 VAL A O 1
ATOM 3917 N N . ILE A 1 477 ? -21.031 -17.25 -11.156 1 98.75 477 ILE A N 1
ATOM 3918 C CA . ILE A 1 477 ? -20.906 -16.719 -9.805 1 98.75 477 ILE A CA 1
ATOM 3919 C C . ILE A 1 477 ? -19.797 -15.672 -9.766 1 98.75 477 ILE A C 1
ATOM 3921 O O . ILE A 1 477 ? -18.609 -16 -9.805 1 98.75 477 ILE A O 1
ATOM 3925 N N . PHE A 1 478 ? -20.203 -14.383 -9.648 1 98.69 478 PHE A N 1
ATOM 3926 C CA . PHE A 1 478 ? -19.266 -13.273 -9.523 1 98.69 478 PHE A CA 1
ATOM 3927 C C . PHE A 1 478 ? -18.984 -12.953 -8.062 1 98.69 478 PHE A C 1
ATOM 3929 O O . PHE A 1 478 ? -19.766 -13.336 -7.184 1 98.69 478 PHE A O 1
ATOM 3936 N N . SER A 1 479 ? -17.891 -12.281 -7.852 1 98.19 479 SER A N 1
ATOM 3937 C CA . SER A 1 479 ? -17.547 -11.719 -6.547 1 98.19 479 SER A CA 1
ATOM 3938 C C . SER A 1 479 ? -17.578 -10.195 -6.57 1 98.19 479 SER A C 1
ATOM 3940 O O . SER A 1 479 ? -17.844 -9.594 -7.613 1 98.19 479 SER A O 1
ATOM 3942 N N . TYR A 1 480 ? -17.266 -9.625 -5.391 1 98.12 480 TYR A N 1
ATOM 3943 C CA . TYR A 1 480 ? -17.094 -8.188 -5.277 1 98.12 480 TYR 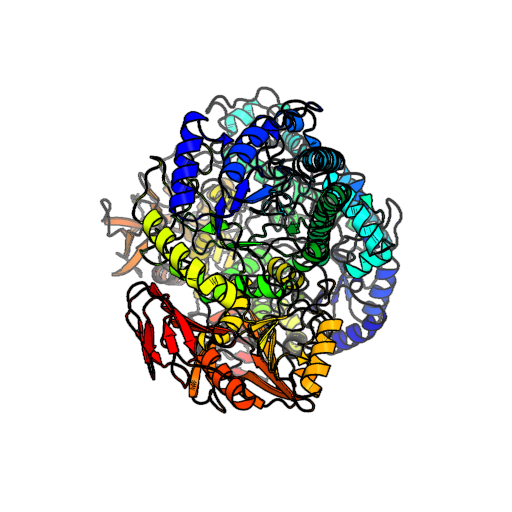A CA 1
ATOM 3944 C C . TYR A 1 480 ? -15.969 -7.703 -6.191 1 98.12 480 TYR A C 1
ATOM 3946 O O . TYR A 1 480 ? -15.078 -8.469 -6.555 1 98.12 480 TYR A O 1
ATOM 3954 N N . ARG A 1 481 ? -16.094 -6.41 -6.684 1 97.75 481 ARG A N 1
ATOM 3955 C CA . ARG A 1 481 ? -15.094 -5.688 -7.457 1 97.75 481 ARG A CA 1
ATOM 3956 C C . ARG A 1 481 ? -14.961 -6.262 -8.859 1 97.75 481 ARG A C 1
ATOM 3958 O O . ARG A 1 481 ? -13.938 -6.086 -9.516 1 97.75 481 ARG A O 1
ATOM 3965 N N . SER A 1 482 ? -15.961 -7.043 -9.305 1 98.25 482 SER A N 1
ATOM 3966 C CA . SER A 1 482 ? -15.992 -7.469 -10.703 1 98.25 482 SER A CA 1
ATOM 3967 C C . SER A 1 482 ? -16.344 -6.309 -11.625 1 98.25 482 SER A C 1
ATOM 3969 O O . SER A 1 482 ? -17.219 -5.496 -11.305 1 98.25 482 SER A O 1
ATOM 3971 N N . GLY A 1 483 ? -15.664 -6.199 -12.742 1 98.12 483 GLY A N 1
ATOM 3972 C CA . GLY A 1 483 ? -16.062 -5.285 -13.805 1 98.12 483 GLY A CA 1
ATOM 3973 C C . GLY A 1 483 ? -15.516 -3.881 -13.609 1 98.12 483 GLY A C 1
ATOM 3974 O O . GLY A 1 483 ? -16.016 -2.93 -14.219 1 98.12 483 GLY A O 1
ATOM 3975 N N . VAL A 1 484 ? -14.477 -3.676 -12.805 1 97.62 484 VAL A N 1
ATOM 3976 C CA . VAL A 1 484 ? -14.031 -2.344 -12.414 1 97.62 484 VAL A CA 1
ATOM 3977 C C . VAL A 1 484 ? -13.094 -1.781 -13.477 1 97.62 484 VAL A C 1
ATOM 3979 O O . VAL A 1 484 ? -13.258 -0.643 -13.922 1 97.62 484 VAL A O 1
ATOM 3982 N N . LYS A 1 485 ? -12.109 -2.58 -13.898 1 97.88 485 LYS A N 1
ATOM 3983 C CA . LYS A 1 485 ? -11.023 -2.078 -14.742 1 97.88 485 LYS A CA 1
ATOM 3984 C C . LYS A 1 485 ? -11.172 -2.576 -16.172 1 97.88 485 LYS A C 1
ATOM 3986 O O . LYS A 1 485 ? -11.57 -3.719 -16.406 1 97.88 485 LYS A O 1
ATOM 3991 N N . LYS A 1 486 ? -10.758 -1.766 -17.172 1 96.75 486 LYS A N 1
ATOM 3992 C CA . LYS A 1 486 ? -10.547 -2.152 -18.562 1 96.75 486 LYS A CA 1
ATOM 3993 C C . LYS A 1 486 ? -9.195 -2.838 -18.75 1 96.75 486 LYS A C 1
ATOM 3995 O O . LYS A 1 486 ? -8.359 -2.822 -17.844 1 96.75 486 LYS A O 1
ATOM 4000 N N . PRO A 1 487 ? -8.953 -3.434 -19.859 1 96.19 487 PRO A N 1
ATOM 4001 C CA . PRO A 1 487 ? -7.723 -4.195 -20.078 1 96.19 487 PRO A CA 1
ATOM 4002 C C . PRO A 1 487 ? -6.465 -3.338 -19.922 1 96.19 487 PRO A C 1
ATOM 4004 O O . PRO A 1 487 ? -5.383 -3.867 -19.672 1 96.19 487 PRO A O 1
ATOM 4007 N N . ASN A 1 488 ? -6.555 -2.043 -20.109 1 96.06 488 ASN A N 1
ATOM 4008 C CA . ASN A 1 488 ? -5.402 -1.159 -19.969 1 96.06 488 ASN A CA 1
ATOM 4009 C C . ASN A 1 488 ? -5.273 -0.639 -18.531 1 96.06 488 ASN A C 1
ATOM 4011 O O . ASN A 1 488 ? -4.539 0.32 -18.281 1 96.06 488 ASN A O 1
ATOM 4015 N N . ASN A 1 489 ? -5.996 -1.224 -17.594 1 97.12 489 ASN A N 1
ATOM 4016 C CA . ASN A 1 489 ? -5.938 -0.959 -16.172 1 97.12 489 ASN A CA 1
ATOM 4017 C C . ASN A 1 489 ? -6.578 0.379 -15.812 1 97.12 489 ASN A C 1
ATOM 4019 O O . ASN A 1 489 ? -6.324 0.934 -14.742 1 97.12 489 ASN A O 1
ATOM 4023 N N . PHE A 1 490 ? -7.434 0.994 -16.75 1 96.25 490 PHE A N 1
ATOM 4024 C CA . PHE A 1 490 ? -8.297 2.143 -16.5 1 96.25 490 PHE A CA 1
ATOM 4025 C C . PHE A 1 490 ? -9.539 1.725 -15.727 1 96.25 490 PHE A C 1
ATOM 4027 O O . PHE A 1 490 ? -10.102 0.657 -15.969 1 96.25 490 PHE A O 1
ATOM 4034 N N . VAL A 1 491 ? -9.969 2.537 -14.812 1 96.38 491 VAL A N 1
ATOM 4035 C CA . VAL A 1 491 ? -11.289 2.324 -14.227 1 96.38 491 VAL A CA 1
ATOM 4036 C C . VAL A 1 491 ? -12.367 2.654 -15.25 1 96.38 491 VAL A C 1
ATOM 4038 O O . VAL A 1 491 ? -12.273 3.66 -15.961 1 96.38 491 VAL A O 1
ATOM 4041 N N . THR A 1 492 ? -13.391 1.814 -15.391 1 96.81 492 THR A N 1
ATOM 4042 C CA . THR A 1 492 ? -14.469 2.016 -16.359 1 96.81 492 THR A CA 1
ATOM 4043 C C . THR A 1 492 ? -15.234 3.297 -16.047 1 96.81 492 THR A C 1
ATOM 4045 O O . THR A 1 492 ? -15.391 3.67 -14.883 1 96.81 492 THR A O 1
ATOM 4048 N N . GLY A 1 493 ? -15.742 4 -17.125 1 95.06 493 GLY A N 1
ATOM 4049 C CA . GLY A 1 493 ? -16.594 5.168 -16.984 1 95.06 493 GLY A CA 1
ATOM 4050 C C . GLY A 1 493 ? -18.062 4.824 -16.844 1 95.06 493 GLY A C 1
ATOM 4051 O O . GLY A 1 493 ? -18.922 5.715 -16.797 1 95.06 493 GLY A O 1
ATOM 4052 N N . GLU A 1 494 ? -18.359 3.533 -16.703 1 96.06 494 GLU A N 1
ATOM 4053 C CA . GLU A 1 494 ? -19.734 3.066 -16.5 1 96.06 494 GLU A CA 1
ATOM 4054 C C . GLU A 1 494 ? -20.031 2.857 -15.023 1 96.06 494 GLU A C 1
ATOM 4056 O O . GLU A 1 494 ? -19.125 2.633 -14.227 1 96.06 494 GLU A O 1
ATOM 4061 N N . THR A 1 495 ? -21.359 3.016 -14.742 1 96.94 495 THR A N 1
ATOM 4062 C CA . THR A 1 495 ? -21.75 2.625 -13.391 1 96.94 495 THR A CA 1
ATOM 4063 C C . THR A 1 495 ? -21.406 1.162 -13.133 1 96.94 495 THR A C 1
ATOM 4065 O O . THR A 1 495 ? -21.656 0.298 -13.977 1 96.94 495 THR A O 1
ATOM 4068 N N . LEU A 1 496 ? -20.812 0.876 -12.055 1 96.88 496 LEU A N 1
ATOM 4069 C CA . LEU A 1 496 ? -20.359 -0.475 -11.742 1 96.88 496 LEU A CA 1
ATOM 4070 C C . LEU A 1 496 ? -21.547 -1.417 -11.562 1 96.88 496 LEU A C 1
ATOM 4072 O O . LEU A 1 496 ? -22.625 -0.99 -11.148 1 96.88 496 LEU A O 1
ATOM 4076 N N . PRO A 1 497 ? -21.375 -2.758 -11.922 1 98.25 497 PRO A N 1
ATOM 4077 C CA . PRO A 1 497 ? -20.125 -3.414 -12.289 1 98.25 497 PRO A CA 1
ATOM 4078 C C . PRO A 1 497 ? -19.812 -3.299 -13.781 1 98.25 497 PRO A C 1
ATOM 4080 O O . PRO A 1 497 ? -19.359 -4.27 -14.398 1 98.25 497 PRO A O 1
ATOM 4083 N N . GLY A 1 498 ? -20.109 -2.133 -14.336 1 97.06 498 GLY A N 1
ATOM 4084 C CA . GLY A 1 498 ? -19.719 -1.83 -15.703 1 97.06 498 GLY A CA 1
ATOM 4085 C C . GLY A 1 498 ? -20.438 -2.68 -16.734 1 97.06 498 GLY A C 1
ATOM 4086 O O . GLY A 1 498 ? -21.672 -2.766 -16.719 1 97.06 498 GLY A O 1
ATOM 4087 N N . GLU A 1 499 ? -19.656 -3.324 -17.625 1 96.38 499 GLU A N 1
ATOM 4088 C CA . GLU A 1 499 ? -20.219 -4.102 -18.734 1 96.38 499 GLU A CA 1
ATOM 4089 C C . GLU A 1 499 ? -20.938 -5.34 -18.219 1 96.38 499 GLU A C 1
ATOM 4091 O O . GLU A 1 499 ? -21.656 -5.996 -18.984 1 96.38 499 GLU A O 1
ATOM 4096 N N . LEU A 1 500 ? -20.828 -5.645 -16.953 1 98.25 500 LEU A N 1
ATOM 4097 C CA . LEU A 1 500 ? -21.438 -6.844 -16.391 1 98.25 500 LEU A CA 1
ATOM 4098 C C . LEU A 1 500 ? -22.766 -6.516 -15.719 1 98.25 500 LEU A C 1
ATOM 4100 O O . LEU A 1 500 ? -23.453 -7.41 -15.219 1 98.25 500 LEU A O 1
ATOM 4104 N N . ALA A 1 501 ? -23.172 -5.215 -15.68 1 98.31 501 ALA A N 1
ATOM 4105 C CA . ALA A 1 501 ? -24.344 -4.758 -14.938 1 98.31 501 ALA A CA 1
ATOM 4106 C C . ALA A 1 501 ? -25.609 -5.492 -15.391 1 98.31 501 ALA A C 1
ATOM 4108 O O . ALA A 1 501 ? -26.375 -5.988 -14.562 1 98.31 501 ALA A O 1
ATOM 4109 N N . GLU A 1 502 ? -25.828 -5.59 -16.688 1 97.69 502 GLU A N 1
ATOM 4110 C CA . GLU A 1 502 ? -27 -6.27 -17.203 1 97.69 502 GLU A CA 1
ATOM 4111 C C . GLU A 1 502 ? -26.969 -7.762 -16.891 1 97.69 502 GLU A C 1
ATOM 4113 O O . GLU A 1 502 ? -27.984 -8.344 -16.5 1 97.69 502 GLU A O 1
ATOM 4118 N N . LEU A 1 503 ? -25.797 -8.344 -17.078 1 98.25 503 LEU A N 1
ATOM 4119 C CA . LEU A 1 503 ? -25.609 -9.766 -16.812 1 98.25 503 LEU A CA 1
ATOM 4120 C C . LEU A 1 503 ? -25.938 -10.094 -15.367 1 98.25 503 LEU A C 1
ATOM 4122 O O . LEU A 1 503 ? -26.641 -11.07 -15.094 1 98.25 503 LEU A O 1
ATOM 4126 N N . ALA A 1 504 ? -25.5 -9.281 -14.422 1 98.62 504 ALA A N 1
ATOM 4127 C CA . ALA A 1 504 ? -25.672 -9.523 -12.992 1 98.62 504 ALA A CA 1
ATOM 4128 C C . ALA A 1 504 ? -27 -8.961 -12.5 1 98.62 504 ALA A C 1
ATOM 4130 O O . ALA A 1 504 ? -27.469 -9.305 -11.406 1 98.62 504 ALA A O 1
ATOM 4131 N N . GLY A 1 505 ? -27.672 -8.031 -13.281 1 98.69 505 GLY A N 1
ATOM 4132 C CA . GLY A 1 505 ? -28.922 -7.41 -12.883 1 98.69 505 GLY A CA 1
ATOM 4133 C C . GLY A 1 505 ? -28.766 -6.461 -11.703 1 98.69 505 GLY A C 1
ATOM 4134 O O . GLY A 1 505 ? -29.625 -6.414 -10.82 1 98.69 505 GLY A O 1
ATOM 4135 N N . ILE A 1 506 ? -27.609 -5.715 -11.641 1 98.75 506 ILE A N 1
ATOM 4136 C CA . ILE A 1 506 ? -27.359 -4.871 -10.477 1 98.75 506 ILE A CA 1
ATOM 4137 C C . ILE A 1 506 ? -26.641 -3.598 -10.898 1 98.75 506 ILE A C 1
ATOM 4139 O O . ILE A 1 506 ? -26.125 -3.514 -12.016 1 98.75 506 ILE A O 1
ATOM 4143 N N . ASN A 1 507 ? -26.625 -2.604 -10.055 1 98.31 507 ASN A N 1
ATOM 4144 C CA . ASN A 1 507 ? -25.75 -1.435 -10.07 1 98.31 507 ASN A CA 1
ATOM 4145 C C . ASN A 1 507 ? -25.047 -1.238 -8.727 1 98.31 507 ASN A C 1
ATOM 4147 O O . ASN A 1 507 ? -25.609 -1.591 -7.68 1 98.31 507 ASN A O 1
ATOM 4151 N N . ILE A 1 508 ? -23.859 -0.748 -8.75 1 97.69 508 ILE A N 1
ATOM 4152 C CA . ILE A 1 508 ? -23.109 -0.401 -7.555 1 97.69 508 ILE A CA 1
ATOM 4153 C C . ILE A 1 508 ? -22.688 1.064 -7.617 1 97.69 508 ILE A C 1
ATOM 4155 O O . ILE A 1 508 ? -21.844 1.438 -8.43 1 97.69 508 ILE A O 1
ATOM 4159 N N . HIS A 1 509 ? -23.219 1.834 -6.758 1 95.12 509 HIS A N 1
ATOM 4160 C CA . HIS A 1 509 ? -22.953 3.268 -6.77 1 95.12 509 HIS A CA 1
ATOM 4161 C C . HIS A 1 509 ? -21.859 3.635 -5.758 1 95.12 509 HIS A C 1
ATOM 4163 O O . HIS A 1 509 ? -21.188 4.648 -5.914 1 95.12 509 HIS A O 1
ATOM 4169 N N . GLU A 1 510 ? -21.766 2.889 -4.68 1 94.56 510 GLU A N 1
ATOM 4170 C CA . GLU A 1 510 ? -20.766 3.082 -3.635 1 94.56 510 GLU A CA 1
ATOM 4171 C C . GLU A 1 510 ? -20.25 1.744 -3.105 1 94.56 510 GLU A C 1
ATOM 4173 O O . GLU A 1 510 ? -20.891 0.706 -3.312 1 94.56 510 GLU A O 1
ATOM 4178 N N . TYR A 1 511 ? -19.172 1.78 -2.521 1 96.31 511 TYR A N 1
ATOM 4179 C CA . TYR A 1 511 ? -18.531 0.617 -1.921 1 96.31 511 TYR A CA 1
ATOM 4180 C C . TYR A 1 511 ? -17.641 1.027 -0.751 1 96.31 511 TYR A C 1
ATOM 4182 O O . TYR A 1 511 ? -17.281 2.195 -0.627 1 96.31 511 TYR A O 1
ATOM 4190 N N . GLU A 1 512 ? -17.344 0.138 0.11 1 95.75 512 GLU A N 1
ATOM 4191 C CA . GLU A 1 512 ? -16.484 0.414 1.256 1 95.75 512 GLU A CA 1
ATOM 4192 C C . GLU A 1 512 ? -15.312 -0.571 1.32 1 95.75 512 GLU A C 1
ATOM 4194 O O . GLU A 1 512 ? -15.516 -1.786 1.302 1 95.75 512 GLU A O 1
ATOM 4199 N N . SER A 1 513 ? -14.109 -0.087 1.294 1 95.81 513 SER A N 1
ATOM 4200 C CA . SER A 1 513 ? -12.898 -0.861 1.53 1 95.81 513 SER A CA 1
ATOM 4201 C C . SER A 1 513 ? -12.664 -1.08 3.02 1 95.81 513 SER A C 1
ATOM 4203 O O . SER A 1 513 ? -12.438 -0.124 3.766 1 95.81 513 SER A O 1
ATOM 4205 N N . LEU A 1 514 ? -12.727 -2.244 3.504 1 95.56 514 LEU A N 1
ATOM 4206 C CA . LEU A 1 514 ? -12.477 -2.566 4.906 1 95.56 514 LEU A CA 1
ATOM 4207 C C . LEU A 1 514 ? -11.016 -2.924 5.129 1 95.56 514 LEU A C 1
ATOM 4209 O O . LEU A 1 514 ? -10.414 -3.639 4.324 1 95.56 514 LEU A O 1
ATOM 4213 N N . GLN A 1 515 ? -10.43 -2.348 6.156 1 94.19 515 GLN A N 1
ATOM 4214 C CA . GLN A 1 515 ? -9.039 -2.613 6.5 1 94.19 515 GLN A CA 1
ATOM 4215 C C . GLN A 1 515 ? -8.93 -3.746 7.516 1 94.19 515 GLN A C 1
ATOM 4217 O O . GLN A 1 515 ? -9.938 -4.219 8.039 1 94.19 515 GLN A O 1
ATOM 4222 N N . THR A 1 516 ? -7.676 -4.227 7.75 1 92.56 516 THR A N 1
ATOM 4223 C CA . THR A 1 516 ? -7.434 -5.293 8.719 1 92.56 516 THR A CA 1
ATOM 4224 C C . THR A 1 516 ? -8.07 -4.957 10.062 1 92.56 516 THR A C 1
ATOM 4226 O O . THR A 1 516 ? -7.891 -3.855 10.586 1 92.56 516 THR A O 1
ATOM 4229 N N . GLY A 1 517 ? -8.898 -5.832 10.586 1 89.5 517 GLY A N 1
ATOM 4230 C CA . GLY A 1 517 ? -9.531 -5.637 11.875 1 89.5 517 GLY A CA 1
ATOM 4231 C C . GLY A 1 517 ? -10.945 -5.094 11.773 1 89.5 517 GLY A C 1
ATOM 4232 O O . GLY A 1 517 ? -11.711 -5.152 12.734 1 89.5 517 GLY A O 1
ATOM 4233 N N . GLN A 1 518 ? -11.336 -4.59 10.609 1 92.56 518 GLN A N 1
ATOM 4234 C CA . GLN A 1 518 ? -12.695 -4.102 10.398 1 92.56 518 GLN A CA 1
ATOM 4235 C C . GLN A 1 518 ? -13.594 -5.207 9.859 1 92.56 518 GLN A C 1
ATOM 4237 O O . GLN A 1 518 ? -13.164 -6.043 9.062 1 92.56 518 GLN A O 1
ATOM 4242 N N . THR A 1 519 ? -14.836 -5.203 10.289 1 94.38 519 THR A N 1
ATOM 4243 C CA . THR A 1 519 ? -15.82 -6.168 9.797 1 94.38 519 THR A CA 1
ATOM 4244 C C . THR A 1 519 ? -17.203 -5.527 9.695 1 94.38 519 THR A C 1
ATOM 4246 O O . THR A 1 519 ? -17.5 -4.562 10.406 1 94.38 519 THR A O 1
ATOM 4249 N N . ASN A 1 520 ? -17.969 -5.934 8.758 1 96.12 520 ASN A N 1
ATOM 4250 C CA . ASN A 1 520 ? -19.422 -5.793 8.695 1 96.12 520 ASN A CA 1
ATOM 4251 C C . ASN A 1 520 ? -20.125 -7.137 8.891 1 96.12 520 ASN A C 1
ATOM 4253 O O . ASN A 1 520 ? -19.469 -8.164 9.086 1 96.12 520 ASN A O 1
ATOM 4257 N N . SER A 1 521 ? -21.422 -7.117 9 1 97.38 521 SER A N 1
ATOM 4258 C CA . SER A 1 521 ? -22.203 -8.344 9.117 1 97.38 521 SER A CA 1
ATOM 4259 C C . SER A 1 521 ? -23.203 -8.477 7.969 1 97.38 521 SER A C 1
ATOM 4261 O O . SER A 1 521 ? -23.766 -7.48 7.504 1 97.38 521 SER A O 1
ATOM 4263 N N . VAL A 1 522 ? -23.359 -9.703 7.484 1 98.12 522 VAL A N 1
ATOM 4264 C CA . VAL A 1 522 ? -24.328 -10.031 6.434 1 98.12 522 VAL A CA 1
ATOM 4265 C C . VAL A 1 522 ? -25.312 -11.07 6.941 1 98.12 522 VAL A C 1
ATOM 4267 O O . VAL A 1 522 ? -24.938 -12.008 7.652 1 98.12 522 VAL A O 1
ATOM 4270 N N . LYS A 1 523 ? -26.578 -10.922 6.625 1 98.19 523 LYS A N 1
ATOM 4271 C CA . LYS A 1 523 ? -27.625 -11.875 6.965 1 98.19 523 LYS A CA 1
ATOM 4272 C C . LYS A 1 523 ? -28.375 -12.344 5.719 1 98.19 523 LYS A C 1
ATOM 4274 O O . LYS A 1 523 ? -28.766 -11.523 4.883 1 98.19 523 LYS A O 1
ATOM 4279 N N . GLY A 1 524 ? -28.562 -13.695 5.609 1 98.19 524 GLY A N 1
ATOM 4280 C CA . GLY A 1 524 ? -29.391 -14.242 4.539 1 98.19 524 GLY A CA 1
ATOM 4281 C C . GLY A 1 524 ? -30.859 -13.93 4.703 1 98.19 524 GLY A C 1
ATOM 4282 O O . GLY A 1 524 ? -31.391 -13.969 5.82 1 98.19 524 GLY A O 1
ATOM 4283 N N . VAL A 1 525 ? -31.531 -13.586 3.564 1 98 525 VAL A N 1
ATOM 4284 C CA . VAL A 1 525 ? -32.938 -13.172 3.674 1 98 525 VAL A CA 1
ATOM 4285 C C . VAL A 1 525 ? -33.812 -14.055 2.783 1 98 525 VAL A C 1
ATOM 4287 O O . VAL A 1 525 ? -35.031 -13.945 2.809 1 98 525 VAL A O 1
ATOM 4290 N N . SER A 1 526 ? -33.156 -14.906 2.008 1 96.12 526 SER A N 1
ATOM 4291 C CA . SER A 1 526 ? -33.938 -15.75 1.106 1 96.12 526 SER A CA 1
ATOM 4292 C C . SER A 1 526 ? -33.219 -17.062 0.815 1 96.12 526 SER A C 1
ATOM 4294 O O . SER A 1 526 ? -32 -17.156 0.987 1 96.12 526 SER A O 1
ATOM 4296 N N . GLY A 1 527 ? -33.969 -18.078 0.428 1 92.19 527 GLY A N 1
ATOM 4297 C CA . GLY A 1 527 ? -33.438 -19.344 -0.012 1 92.19 527 GLY A CA 1
ATOM 4298 C C . GLY A 1 527 ? -32.656 -20.078 1.08 1 92.19 527 GLY A C 1
ATOM 4299 O O . GLY A 1 527 ? -33.062 -20.031 2.252 1 92.19 527 GLY A O 1
ATOM 4300 N N . ALA A 1 528 ? -31.641 -20.75 0.677 1 91.12 528 ALA A N 1
ATOM 4301 C CA . ALA A 1 528 ? -30.844 -21.578 1.591 1 91.12 528 ALA A CA 1
ATOM 4302 C C . ALA A 1 528 ? -30.062 -20.703 2.566 1 91.12 528 ALA A C 1
ATOM 4304 O O . ALA A 1 528 ? -29.578 -21.203 3.594 1 91.12 528 ALA A O 1
ATOM 4305 N N . LEU A 1 529 ? -29.984 -19.406 2.252 1 96.69 529 LEU A N 1
ATOM 4306 C CA . LEU A 1 529 ? -29.188 -18.516 3.078 1 96.69 529 LEU A CA 1
ATOM 4307 C C . LEU A 1 529 ? -30.047 -17.875 4.168 1 96.69 529 LEU A C 1
ATOM 4309 O O . LEU A 1 529 ? -29.516 -17.266 5.098 1 96.69 529 LEU A O 1
ATOM 4313 N N . GLU A 1 530 ? -31.359 -18.094 4.039 1 96.62 530 GLU A N 1
ATOM 4314 C CA . GLU A 1 530 ? -32.25 -17.391 4.961 1 96.62 530 GLU A CA 1
ATOM 4315 C C . GLU A 1 530 ? -31.891 -17.688 6.414 1 96.62 530 GLU A C 1
ATOM 4317 O O . GLU A 1 530 ? -31.766 -18.859 6.805 1 96.62 530 GLU A O 1
ATOM 4322 N N . GLY A 1 531 ? -31.672 -16.625 7.152 1 96.19 531 GLY A N 1
ATOM 4323 C CA . GLY A 1 531 ? -31.406 -16.75 8.578 1 96.19 531 GLY A CA 1
ATOM 4324 C C . GLY A 1 531 ? -29.938 -16.938 8.891 1 96.19 531 GLY A C 1
ATOM 4325 O O . GLY A 1 531 ? -29.516 -16.734 10.031 1 96.19 531 GLY A O 1
ATOM 4326 N N . ARG A 1 532 ? -29.141 -17.312 7.93 1 96.62 532 ARG A N 1
ATOM 4327 C CA . ARG A 1 532 ? -27.703 -17.516 8.148 1 96.62 532 ARG A CA 1
ATOM 4328 C C . ARG A 1 532 ? -26.984 -16.172 8.258 1 96.62 532 ARG A C 1
ATOM 4330 O O . ARG A 1 532 ? -27.359 -15.203 7.59 1 96.62 532 ARG A O 1
ATOM 4337 N N . LYS A 1 533 ? -26 -16.125 9.156 1 97.25 533 LYS A N 1
ATOM 4338 C CA . LYS A 1 533 ? -25.219 -14.914 9.352 1 97.25 533 LYS A CA 1
ATOM 4339 C C . LYS A 1 533 ? -23.75 -15.148 9.016 1 97.25 533 LYS A C 1
ATOM 4341 O O . LYS A 1 533 ? -23.266 -16.281 9.07 1 97.25 533 LYS A O 1
ATOM 4346 N N . SER A 1 534 ? -23.078 -14.164 8.602 1 97.88 534 SER A N 1
ATOM 4347 C CA . SER A 1 534 ? -21.656 -14.188 8.289 1 97.88 534 SER A CA 1
ATOM 4348 C C . SER A 1 534 ? -21 -12.828 8.531 1 97.88 534 SER A C 1
ATOM 4350 O O . SER A 1 534 ? -21.625 -11.789 8.32 1 97.88 534 SER A O 1
ATOM 4352 N N . SER A 1 535 ? -19.797 -12.828 9.023 1 97.12 535 SER A N 1
ATOM 4353 C CA . SER A 1 535 ? -19 -11.609 8.953 1 97.12 535 SER A CA 1
ATOM 4354 C C . SER A 1 535 ? -18.641 -11.266 7.516 1 97.12 535 SER A C 1
ATOM 4356 O O . SER A 1 535 ? -18.516 -12.156 6.672 1 97.12 535 SER A O 1
ATOM 4358 N N . ALA A 1 536 ? -18.625 -10.031 7.184 1 97.06 536 ALA A N 1
ATOM 4359 C CA . ALA A 1 536 ? -18.094 -9.477 5.938 1 97.06 536 ALA A CA 1
ATOM 4360 C C . ALA A 1 536 ? -16.781 -8.734 6.176 1 97.06 536 ALA A C 1
ATOM 4362 O O . ALA A 1 536 ? -16.719 -7.816 7 1 97.06 536 ALA A O 1
ATOM 4363 N N . GLU A 1 537 ? -15.773 -9.148 5.461 1 96.62 537 GLU A N 1
ATOM 4364 C CA . GLU A 1 537 ? -14.461 -8.531 5.629 1 96.62 537 GLU A CA 1
ATOM 4365 C C . GLU A 1 537 ? -13.938 -7.984 4.309 1 96.62 537 GLU A C 1
ATOM 4367 O O . GLU A 1 537 ? -14.562 -8.164 3.26 1 96.62 537 GLU A O 1
ATOM 4372 N N . ILE A 1 538 ? -12.867 -7.215 4.305 1 96.62 538 ILE A N 1
ATOM 4373 C CA . ILE A 1 538 ? -12.039 -6.746 3.199 1 96.62 538 ILE A CA 1
ATOM 4374 C C . ILE A 1 538 ? -12.805 -5.707 2.385 1 96.62 538 ILE A C 1
ATOM 4376 O O . ILE A 1 538 ? -12.273 -4.645 2.061 1 96.62 538 ILE A O 1
ATOM 4380 N N . TRP A 1 539 ? -14.102 -6.043 1.971 1 97.12 539 TRP A N 1
ATOM 4381 C CA . TRP A 1 539 ? -14.797 -5.199 1.007 1 97.12 539 TRP A CA 1
ATOM 4382 C C . TRP A 1 539 ? -16.312 -5.324 1.17 1 97.12 539 TRP A C 1
ATOM 4384 O O . TRP A 1 539 ? -16.828 -6.406 1.46 1 97.12 539 TRP A O 1
ATOM 4394 N N . CYS A 1 540 ? -17.047 -4.254 0.957 1 98.06 540 CYS A N 1
ATOM 4395 C CA . CYS A 1 540 ? -18.5 -4.262 0.849 1 98.06 540 CYS A CA 1
ATOM 4396 C C . CYS A 1 540 ? -18.969 -3.479 -0.374 1 98.06 540 CYS A C 1
ATOM 4398 O O . CYS A 1 540 ? -18.953 -2.246 -0.367 1 98.06 540 CYS A O 1
ATOM 4400 N N . ASP A 1 541 ? -19.375 -4.188 -1.442 1 98.44 541 ASP A N 1
ATOM 4401 C CA . ASP A 1 541 ? -20.109 -3.529 -2.514 1 98.44 541 ASP A CA 1
ATOM 4402 C C . ASP A 1 541 ? -21.547 -3.223 -2.084 1 98.44 541 ASP A C 1
ATOM 4404 O O . ASP A 1 541 ? -22.266 -4.113 -1.62 1 98.44 541 ASP A O 1
ATOM 4408 N N . LEU A 1 542 ? -21.969 -2.002 -2.168 1 97.75 542 LEU A N 1
ATOM 4409 C CA . LEU A 1 542 ? -23.359 -1.643 -1.881 1 97.75 542 LEU A CA 1
ATOM 4410 C C . LEU A 1 542 ? -24.234 -1.841 -3.109 1 97.75 542 LEU A C 1
ATOM 4412 O O . LEU A 1 542 ? -24.406 -0.918 -3.91 1 97.75 542 LEU A O 1
ATOM 4416 N N . ILE A 1 543 ? -24.859 -3.033 -3.209 1 98.62 543 ILE A N 1
ATOM 4417 C CA . ILE A 1 543 ? -25.516 -3.504 -4.426 1 98.62 543 ILE A CA 1
ATOM 4418 C C . ILE A 1 543 ? -26.922 -2.939 -4.504 1 98.62 543 ILE A C 1
ATOM 4420 O O . ILE A 1 543 ? -27.688 -3.014 -3.533 1 98.62 543 ILE A O 1
ATOM 4424 N N . GLU A 1 544 ? -27.281 -2.307 -5.582 1 98.19 544 GLU A N 1
ATOM 4425 C CA . GLU A 1 544 ? -28.641 -1.967 -5.945 1 98.19 544 GLU A CA 1
ATOM 4426 C C . GLU A 1 544 ? -29.188 -2.93 -6.996 1 98.19 544 GLU A C 1
ATOM 4428 O O . GLU A 1 544 ? -28.797 -2.881 -8.164 1 98.19 544 GLU A O 1
ATOM 4433 N N . PRO A 1 545 ? -30.141 -3.789 -6.59 1 98.25 545 PRO A N 1
ATOM 4434 C CA . PRO A 1 545 ? -30.688 -4.73 -7.57 1 98.25 545 PRO A CA 1
ATOM 4435 C C . PRO A 1 545 ? -31.438 -4.035 -8.695 1 98.25 545 PRO A C 1
ATOM 4437 O O . PRO A 1 545 ? -32.156 -3.053 -8.461 1 98.25 545 PRO A O 1
ATOM 4440 N N . ASN A 1 546 ? -31.234 -4.32 -9.828 1 97.5 546 ASN A N 1
ATOM 4441 C CA . ASN A 1 546 ? -31.969 -3.957 -11.031 1 97.5 546 ASN A CA 1
ATOM 4442 C C . ASN A 1 546 ? -32.562 -5.188 -11.727 1 97.5 546 ASN A C 1
ATOM 4444 O O . ASN A 1 546 ? -32.125 -5.535 -12.828 1 97.5 546 ASN A O 1
ATOM 4448 N N . GLY A 1 547 ? -33.5 -5.824 -11.117 1 96.56 547 GLY A N 1
ATOM 4449 C CA . GLY A 1 547 ? -34.094 -7.051 -11.602 1 96.56 547 GLY A CA 1
ATOM 4450 C C . GLY A 1 547 ? -33.625 -8.281 -10.852 1 96.56 547 GLY A C 1
ATOM 4451 O O . GLY A 1 547 ? -34.312 -9.305 -10.828 1 96.56 547 GLY A O 1
ATOM 4452 N N . ALA A 1 548 ? -32.5 -8.266 -10.18 1 98.38 548 ALA A N 1
ATOM 4453 C CA . ALA A 1 548 ? -31.953 -9.414 -9.461 1 98.38 548 ALA A CA 1
ATOM 4454 C C . ALA A 1 548 ? -32.688 -9.633 -8.141 1 98.38 548 ALA A C 1
ATOM 4456 O O . ALA A 1 548 ? -33.156 -8.68 -7.527 1 98.38 548 ALA A O 1
ATOM 4457 N N . GLU A 1 549 ? -32.719 -10.773 -7.719 1 98.25 549 GLU A N 1
ATOM 4458 C CA . GLU A 1 549 ? -33.25 -11.156 -6.414 1 98.25 549 GLU A CA 1
ATOM 4459 C C . GLU A 1 549 ? -32.219 -10.992 -5.32 1 98.25 549 GLU A C 1
ATOM 4461 O O . GLU A 1 549 ? -31.047 -11.32 -5.52 1 98.25 549 GLU A O 1
ATOM 4466 N N . VAL A 1 550 ? -32.625 -10.477 -4.18 1 98.62 550 VAL A N 1
ATOM 4467 C CA . VAL A 1 550 ? -31.734 -10.312 -3.053 1 98.62 550 VAL A CA 1
ATOM 4468 C C . VAL A 1 550 ? -31.703 -11.586 -2.211 1 98.62 550 VAL A C 1
ATOM 4470 O O . VAL A 1 550 ? -32.75 -12.062 -1.769 1 98.62 550 VAL A O 1
ATOM 4473 N N . LEU A 1 551 ? -30.516 -12.117 -1.979 1 98.62 551 LEU 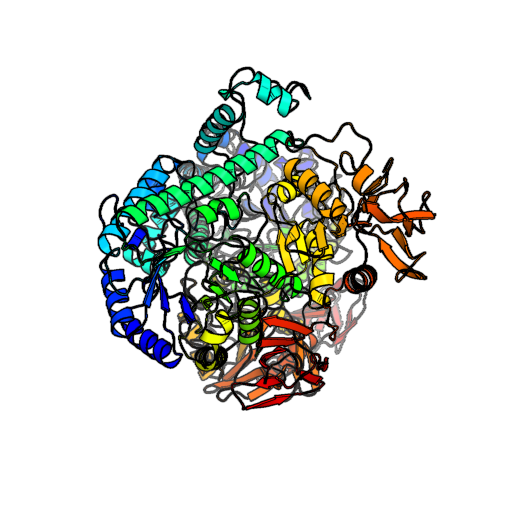A N 1
ATOM 4474 C CA . LEU A 1 551 ? -30.375 -13.344 -1.198 1 98.62 551 LEU A CA 1
ATOM 4475 C C . LEU A 1 551 ? -29.859 -13.039 0.204 1 98.62 551 LEU A C 1
ATOM 4477 O O . LEU A 1 551 ? -30.109 -13.797 1.142 1 98.62 551 LEU A O 1
ATOM 4481 N N . ALA A 1 552 ? -29.094 -11.945 0.396 1 98.69 552 ALA A N 1
ATOM 4482 C CA . ALA A 1 552 ? -28.562 -11.523 1.684 1 98.69 552 ALA A CA 1
ATOM 4483 C C . ALA A 1 552 ? -28.375 -10.008 1.728 1 98.69 552 ALA A C 1
ATOM 4485 O O . ALA A 1 552 ? -28.281 -9.352 0.683 1 98.69 552 ALA A O 1
ATOM 4486 N N . GLU A 1 553 ? -28.328 -9.438 2.932 1 98.75 553 GLU A N 1
ATOM 4487 C CA . GLU A 1 553 ? -28.203 -7.996 3.148 1 98.75 553 GLU A CA 1
ATOM 4488 C C . GLU A 1 553 ? -27.188 -7.68 4.238 1 98.75 553 GLU A C 1
ATOM 4490 O O . GLU A 1 553 ? -26.938 -8.508 5.117 1 98.75 553 GLU A O 1
ATOM 4495 N N . TYR A 1 554 ? -26.578 -6.516 4.152 1 98.12 554 TYR A N 1
ATOM 4496 C CA . TYR A 1 554 ? -25.703 -6.047 5.219 1 98.12 554 TYR A CA 1
ATOM 4497 C C . TYR A 1 554 ? -26.5 -5.688 6.465 1 98.12 554 TYR A C 1
ATOM 4499 O O . TYR A 1 554 ? -27.641 -5.254 6.367 1 98.12 554 TYR A O 1
ATOM 4507 N N . GLU A 1 555 ? -25.812 -5.719 7.656 1 97 555 GLU A N 1
ATOM 4508 C CA . GLU A 1 555 ? -26.531 -5.484 8.898 1 97 555 GLU A CA 1
ATOM 4509 C C . GLU A 1 555 ? -25.906 -4.359 9.711 1 97 555 GLU A C 1
ATOM 4511 O O . GLU A 1 555 ? -26.406 -3.986 10.766 1 97 555 GLU A O 1
ATOM 4516 N N . ASP A 1 556 ? -24.844 -3.84 9.234 1 92.19 556 ASP A N 1
ATOM 4517 C CA . ASP A 1 556 ? -24.172 -2.805 10.008 1 92.19 556 ASP A CA 1
ATOM 4518 C C . ASP A 1 556 ? -23.922 -1.561 9.156 1 92.19 556 ASP A C 1
ATOM 4520 O O . ASP A 1 556 ? -23.984 -1.619 7.93 1 92.19 556 ASP A O 1
ATOM 4524 N N . CYS A 1 557 ? -23.656 -0.361 9.844 1 91.12 557 CYS A N 1
ATOM 4525 C CA . CYS A 1 557 ? -23.281 0.92 9.258 1 91.12 557 CYS A CA 1
ATOM 4526 C C . CYS A 1 557 ? -24.5 1.59 8.609 1 91.12 557 CYS A C 1
ATOM 4528 O O . CYS A 1 557 ? -25.641 1.165 8.82 1 91.12 557 CYS A O 1
ATOM 4530 N N . PHE A 1 558 ? -24.297 2.648 7.895 1 90.25 558 PHE A N 1
ATOM 4531 C CA . PHE A 1 558 ? -25.359 3.484 7.355 1 90.25 558 PHE A CA 1
ATOM 4532 C C . PHE A 1 558 ? -26.062 2.787 6.195 1 90.25 558 PHE A C 1
ATOM 4534 O O . PHE A 1 558 ? -27.125 3.229 5.746 1 90.25 558 PHE A O 1
ATOM 4541 N N . TYR A 1 559 ? -25.5 1.639 5.719 1 93.81 559 TYR A N 1
ATOM 4542 C CA . TYR A 1 559 ? -26.109 0.963 4.574 1 93.81 559 TYR A CA 1
ATOM 4543 C C . TYR A 1 559 ? -26.719 -0.368 4.988 1 93.81 559 TYR A C 1
ATOM 4545 O O . TYR A 1 559 ? -26.766 -1.313 4.199 1 93.81 559 TYR A O 1
ATOM 4553 N N . THR A 1 560 ? -27.094 -0.493 6.25 1 95.38 560 THR A N 1
ATOM 4554 C CA . THR A 1 560 ? -27.906 -1.615 6.707 1 95.38 560 THR A CA 1
ATOM 4555 C C . THR A 1 560 ? -29.109 -1.811 5.797 1 95.38 560 THR A C 1
ATOM 4557 O O . THR A 1 560 ? -29.781 -0.842 5.426 1 95.38 560 THR A O 1
ATOM 4560 N N . GLY A 1 561 ? -29.328 -3.07 5.383 1 97 561 GLY A N 1
ATOM 4561 C CA . GLY A 1 561 ? -30.469 -3.365 4.531 1 97 561 GLY A CA 1
ATOM 4562 C C . GLY A 1 561 ? -30.109 -3.418 3.057 1 97 561 GLY A C 1
ATOM 4563 O O . GLY A 1 561 ? -30.891 -3.932 2.244 1 97 561 GLY A O 1
ATOM 4564 N N . THR A 1 562 ? -28.891 -2.932 2.693 1 97.75 562 THR A N 1
ATOM 4565 C CA . THR A 1 562 ? -28.422 -2.977 1.315 1 97.75 562 THR A CA 1
ATOM 4566 C C . THR A 1 562 ? -28.016 -4.398 0.927 1 97.75 562 THR A C 1
ATOM 4568 O O . THR A 1 562 ? -27.469 -5.137 1.744 1 97.75 562 THR A O 1
ATOM 4571 N N . ALA A 1 563 ? -28.266 -4.812 -0.337 1 98.62 563 ALA A N 1
ATOM 4572 C CA . ALA A 1 563 ? -28.016 -6.168 -0.82 1 98.62 563 ALA A CA 1
ATOM 4573 C C . ALA A 1 563 ? -26.516 -6.492 -0.792 1 98.62 563 ALA A C 1
ATOM 4575 O O . ALA A 1 563 ? -25.688 -5.656 -1.163 1 98.62 563 ALA A O 1
ATOM 4576 N N . ALA A 1 564 ? -26.188 -7.699 -0.323 1 98.75 564 ALA A N 1
ATOM 4577 C CA . ALA A 1 564 ? -24.812 -8.188 -0.269 1 98.75 564 ALA A CA 1
ATOM 4578 C C . ALA A 1 564 ? -24.609 -9.352 -1.232 1 98.75 564 ALA A C 1
ATOM 4580 O O . ALA A 1 564 ? -23.5 -9.562 -1.726 1 98.75 564 ALA A O 1
ATOM 4581 N N . ILE A 1 565 ? -25.609 -10.18 -1.419 1 98.81 565 ILE A N 1
ATOM 4582 C CA . ILE A 1 565 ? -25.625 -11.273 -2.389 1 98.81 565 ILE A CA 1
ATOM 4583 C C . ILE A 1 565 ? -26.891 -11.195 -3.236 1 98.81 565 ILE A C 1
ATOM 4585 O O . ILE A 1 565 ? -27.984 -10.992 -2.709 1 98.81 565 ILE A O 1
ATOM 4589 N N . THR A 1 566 ? -26.766 -11.352 -4.559 1 98.75 566 THR A N 1
ATOM 4590 C CA . THR A 1 566 ? -27.938 -11.289 -5.43 1 98.75 566 THR A CA 1
ATOM 4591 C C . THR A 1 566 ? -27.906 -12.43 -6.449 1 98.75 566 THR A C 1
ATOM 4593 O O . THR A 1 566 ? -26.875 -13.055 -6.668 1 98.75 566 THR A O 1
ATOM 4596 N N . LYS A 1 567 ? -29.016 -12.797 -6.949 1 98.69 567 LYS A N 1
ATOM 4597 C CA . LYS A 1 567 ? -29.266 -13.781 -7.996 1 98.69 567 LYS A CA 1
ATOM 4598 C C . LYS A 1 567 ? -30.094 -13.188 -9.133 1 98.69 567 LYS A C 1
ATOM 4600 O O . LYS A 1 567 ? -31.156 -12.617 -8.906 1 98.69 567 LYS A O 1
ATOM 4605 N N . ASN A 1 568 ? -29.594 -13.227 -10.344 1 98.69 568 ASN A N 1
ATOM 4606 C CA . ASN A 1 568 ? -30.281 -12.703 -11.516 1 98.69 568 ASN A CA 1
ATOM 4607 C C . ASN A 1 568 ? -30.5 -13.789 -12.57 1 98.69 568 ASN A C 1
ATOM 4609 O O . ASN A 1 568 ? -29.609 -14.617 -12.797 1 98.69 568 ASN A O 1
ATOM 4613 N N . SER A 1 569 ? -31.656 -13.773 -13.188 1 98.25 569 SER A N 1
ATOM 4614 C CA . SER A 1 569 ? -31.891 -14.602 -14.367 1 98.25 569 SER A CA 1
ATOM 4615 C C . SER A 1 569 ? -31.422 -13.898 -15.633 1 98.25 569 SER A C 1
ATOM 4617 O O . SER A 1 569 ? -31.703 -12.719 -15.836 1 98.25 569 SER A O 1
ATOM 4619 N N . TYR A 1 570 ? -30.75 -14.555 -16.469 1 98 570 TYR A N 1
ATOM 4620 C CA . TYR A 1 570 ? -30.266 -14.031 -17.75 1 98 570 TYR A CA 1
ATOM 4621 C C . TYR A 1 570 ? -30.391 -15.07 -18.844 1 98 570 TYR A C 1
ATOM 4623 O O . TYR A 1 570 ? -29.641 -16.047 -18.891 1 98 570 TYR A O 1
ATOM 4631 N N . GLY A 1 571 ? -31.297 -14.852 -19.828 1 97.88 571 GLY A N 1
ATOM 4632 C CA . GLY A 1 571 ? -31.625 -15.922 -20.75 1 97.88 571 GLY A CA 1
ATOM 4633 C C . GLY A 1 571 ? -32.094 -17.188 -20.062 1 97.88 571 GLY A C 1
ATOM 4634 O O . GLY A 1 571 ? -33.031 -17.141 -19.25 1 97.88 571 GLY A O 1
ATOM 4635 N N . LYS A 1 572 ? -31.406 -18.219 -20.359 1 98 572 LYS A N 1
ATOM 4636 C CA . LYS A 1 572 ? -31.781 -19.5 -19.75 1 98 572 LYS A CA 1
ATOM 4637 C C . LYS A 1 572 ? -30.938 -19.797 -18.516 1 98 572 LYS A C 1
ATOM 4639 O O . LYS A 1 572 ? -31.125 -20.812 -17.859 1 98 572 LYS A O 1
ATOM 4644 N N . GLY A 1 573 ? -30.016 -18.922 -18.25 1 98.31 573 GLY A N 1
ATOM 4645 C CA . GLY A 1 573 ? -29.078 -19.203 -17.156 1 98.31 573 GLY A CA 1
ATOM 4646 C C . GLY A 1 573 ? -29.297 -18.312 -15.945 1 98.31 573 GLY A C 1
ATOM 4647 O O . GLY A 1 573 ? -30.359 -17.703 -15.797 1 98.31 573 GLY A O 1
ATOM 4648 N N . THR A 1 574 ? -28.375 -18.406 -14.977 1 98.5 574 THR A N 1
ATOM 4649 C CA . THR A 1 574 ? -28.469 -17.703 -13.703 1 98.5 574 THR A CA 1
ATOM 4650 C C . THR A 1 574 ? -27.125 -17.078 -13.344 1 98.5 574 THR A C 1
ATOM 4652 O O . THR A 1 574 ? -26.062 -17.672 -13.57 1 98.5 574 THR A O 1
ATOM 4655 N N . VAL A 1 575 ? -27.125 -15.883 -12.789 1 98.81 575 VAL A N 1
ATOM 4656 C CA . VAL A 1 575 ? -25.922 -15.164 -12.406 1 98.81 575 VAL A CA 1
ATOM 4657 C C . VAL A 1 575 ? -26.016 -14.742 -10.945 1 98.81 575 VAL A C 1
ATOM 4659 O O . VAL A 1 575 ? -26.984 -14.086 -10.539 1 98.81 575 VAL A O 1
ATOM 4662 N N . TYR A 1 576 ? -25.062 -15.125 -10.188 1 98.81 576 TYR A N 1
ATOM 4663 C CA . TYR A 1 576 ? -24.953 -14.719 -8.789 1 98.81 576 TYR A CA 1
ATOM 4664 C C . TYR A 1 576 ? -23.859 -13.664 -8.617 1 98.81 576 TYR A C 1
ATOM 4666 O O . TYR A 1 576 ? -22.859 -13.672 -9.336 1 98.81 576 TYR A O 1
ATOM 4674 N N . TYR A 1 577 ? -24.047 -12.734 -7.703 1 98.81 577 TYR A N 1
ATOM 4675 C CA . TYR A 1 577 ? -23.047 -11.742 -7.332 1 98.81 577 TYR A CA 1
ATOM 4676 C C . TYR A 1 577 ? -22.891 -11.672 -5.816 1 98.81 577 TYR A C 1
ATOM 4678 O O . TYR A 1 577 ? -23.844 -11.352 -5.102 1 98.81 577 TYR A O 1
ATOM 4686 N N . VAL A 1 578 ? -21.703 -12.008 -5.355 1 98.81 578 VAL A N 1
ATOM 4687 C CA . VAL A 1 578 ? -21.359 -11.93 -3.939 1 98.81 578 VAL A CA 1
ATOM 4688 C C . VAL A 1 578 ? -20.562 -10.656 -3.674 1 98.81 578 VAL A C 1
ATOM 4690 O O . VAL A 1 578 ? -19.391 -10.562 -4.039 1 98.81 578 VAL A O 1
ATOM 4693 N N . GLY A 1 579 ? -21.125 -9.766 -2.926 1 98.75 579 GLY A N 1
ATOM 4694 C CA . GLY A 1 579 ? -20.641 -8.398 -2.855 1 98.75 579 GLY A CA 1
ATOM 4695 C C . GLY A 1 579 ? -19.609 -8.188 -1.758 1 98.75 579 GLY A C 1
ATOM 4696 O O . GLY A 1 579 ? -19.203 -7.055 -1.487 1 98.75 579 GLY A O 1
ATOM 4697 N N . SER A 1 580 ? -19.125 -9.312 -1.071 1 98.25 580 SER A N 1
ATOM 4698 C CA . SER A 1 580 ? -18.188 -9.164 0.03 1 98.25 580 SER A CA 1
ATOM 4699 C C . SER A 1 580 ? -17.375 -10.438 0.249 1 98.25 580 SER A C 1
ATOM 4701 O O . SER A 1 580 ? -17.625 -11.453 -0.406 1 98.25 580 SER A O 1
ATOM 4703 N N . ALA A 1 581 ? -16.297 -10.344 1.066 1 98.31 581 ALA A N 1
ATOM 4704 C CA . ALA A 1 581 ? -15.547 -11.5 1.542 1 98.31 581 ALA A CA 1
ATOM 4705 C C . ALA A 1 581 ? -16.234 -12.148 2.736 1 98.31 581 ALA A C 1
ATOM 4707 O O . ALA A 1 581 ? -16.094 -11.688 3.871 1 98.31 581 ALA A O 1
ATOM 4708 N N . LEU A 1 582 ? -16.938 -13.25 2.492 1 98.12 582 LEU A N 1
ATOM 4709 C CA . LEU A 1 582 ? -17.797 -13.867 3.496 1 98.12 582 LEU A CA 1
ATOM 4710 C C . LEU A 1 582 ? -17.141 -15.102 4.094 1 98.12 582 LEU A C 1
ATOM 4712 O O . LEU A 1 582 ? -16.141 -15.602 3.562 1 98.12 582 LEU A O 1
ATOM 4716 N N . GLU A 1 583 ? -17.656 -15.57 5.156 1 96.19 583 GLU A N 1
ATOM 4717 C CA . GLU A 1 583 ? -17.141 -16.75 5.852 1 96.19 583 GLU A CA 1
ATOM 4718 C C . GLU A 1 583 ? -17.453 -18.016 5.074 1 96.19 583 GLU A C 1
ATOM 4720 O O . GLU A 1 583 ? -18.438 -18.078 4.336 1 96.19 583 GLU A O 1
ATOM 4725 N N . PRO A 1 584 ? -16.672 -19.109 5.254 1 94.69 584 PRO A N 1
ATOM 4726 C CA . PRO A 1 584 ? -16.828 -20.359 4.512 1 94.69 584 PRO A CA 1
ATOM 4727 C C . PRO A 1 584 ? -18.219 -20.969 4.68 1 94.69 584 PRO A C 1
ATOM 4729 O O . PRO A 1 584 ? -18.766 -21.531 3.727 1 94.69 584 PRO A O 1
ATOM 4732 N N . GLU A 1 585 ? -18.797 -20.828 5.852 1 93.56 585 GLU A N 1
ATOM 4733 C CA . GLU A 1 585 ? -20.094 -21.453 6.098 1 93.56 585 GLU A CA 1
ATOM 4734 C C . GLU A 1 585 ? -21.172 -20.875 5.18 1 93.56 585 GLU A C 1
ATOM 4736 O O . GLU A 1 585 ? -21.984 -21.625 4.633 1 93.56 585 GLU A O 1
ATOM 4741 N N . MET A 1 586 ? -21.172 -19.594 5.047 1 96.12 586 MET A N 1
ATOM 4742 C CA . MET A 1 586 ? -22.141 -18.922 4.18 1 96.12 586 MET A CA 1
ATOM 4743 C C . MET A 1 586 ? -21.891 -19.281 2.717 1 96.12 586 MET A C 1
ATOM 4745 O O . MET A 1 586 ? -22.844 -19.547 1.973 1 96.12 586 MET A O 1
ATOM 4749 N N . MET A 1 587 ? -20.688 -19.297 2.309 1 97.25 587 MET A N 1
ATOM 4750 C CA . MET A 1 587 ? -20.328 -19.609 0.928 1 97.25 587 MET A CA 1
ATOM 4751 C C . MET A 1 587 ? -20.703 -21.047 0.58 1 97.25 587 MET A C 1
ATOM 4753 O O . MET A 1 587 ? -21.219 -21.312 -0.502 1 97.25 587 MET A O 1
ATOM 4757 N N . THR A 1 588 ? -20.375 -21.953 1.484 1 95.88 588 THR A N 1
ATOM 4758 C CA . THR A 1 588 ? -20.688 -23.359 1.252 1 95.88 588 THR A CA 1
ATOM 4759 C C . THR A 1 588 ? -22.188 -23.578 1.133 1 95.88 588 THR A C 1
ATOM 4761 O O . THR A 1 588 ? -22.656 -24.359 0.288 1 95.88 588 THR A O 1
ATOM 4764 N N . ALA A 1 589 ? -22.953 -22.891 1.992 1 96.06 589 ALA A N 1
ATOM 4765 C CA . ALA A 1 589 ? -24.406 -22.984 1.914 1 96.06 589 ALA A CA 1
ATOM 4766 C C . ALA A 1 589 ? -24.922 -22.5 0.562 1 96.06 589 ALA A C 1
ATOM 4768 O O . ALA A 1 589 ? -25.812 -23.125 -0.032 1 96.06 589 ALA A O 1
ATOM 4769 N N . LEU A 1 590 ? -24.406 -21.422 0.122 1 97.81 590 LEU A N 1
ATOM 4770 C CA . LEU A 1 590 ? -24.797 -20.875 -1.18 1 97.81 590 LEU A CA 1
ATOM 4771 C C . LEU A 1 590 ? -24.453 -21.859 -2.295 1 97.81 590 LEU A C 1
ATOM 4773 O O . LEU A 1 590 ? -25.297 -22.125 -3.16 1 97.81 590 LEU A O 1
ATOM 4777 N N . TYR A 1 591 ? -23.25 -22.453 -2.307 1 98 591 TYR A N 1
ATOM 4778 C CA . TYR A 1 591 ? -22.797 -23.375 -3.346 1 98 591 TYR A CA 1
ATOM 4779 C C . TYR A 1 591 ? -23.641 -24.656 -3.346 1 98 591 TYR A C 1
ATOM 4781 O O . TYR A 1 591 ? -23.953 -25.188 -4.406 1 98 591 TYR A O 1
ATOM 4789 N N . LYS A 1 592 ? -23.984 -25.141 -2.127 1 96.62 592 LYS A N 1
ATOM 4790 C CA . LYS A 1 592 ? -24.812 -26.344 -2.031 1 96.62 592 LYS A CA 1
ATOM 4791 C C . LYS A 1 592 ? -26.141 -26.141 -2.77 1 96.62 592 LYS A C 1
ATOM 4793 O O . LYS A 1 592 ? -26.562 -27.016 -3.521 1 96.62 592 LYS A O 1
ATOM 4798 N N . GLU A 1 593 ? -26.672 -25.016 -2.496 1 96.62 593 GLU A N 1
ATOM 4799 C CA . GLU A 1 593 ? -27.953 -24.734 -3.158 1 96.62 593 GLU A CA 1
ATOM 4800 C C . GLU A 1 593 ? -27.766 -24.609 -4.668 1 96.62 593 GLU A C 1
ATOM 4802 O O . GLU A 1 593 ? -28.547 -25.172 -5.438 1 96.62 593 GLU A O 1
ATOM 4807 N N . ILE A 1 594 ? -26.812 -23.891 -5.113 1 97.94 594 ILE A N 1
ATOM 4808 C CA . ILE A 1 594 ? -26.547 -23.672 -6.531 1 97.94 594 ILE A CA 1
ATOM 4809 C C . ILE A 1 594 ? -26.312 -25.016 -7.223 1 97.94 594 ILE A C 1
ATOM 4811 O O . ILE A 1 594 ? -26.922 -25.312 -8.25 1 97.94 594 ILE A O 1
ATOM 4815 N N . PHE A 1 595 ? -25.406 -25.859 -6.695 1 97.69 595 PHE A N 1
ATOM 4816 C CA . PHE A 1 595 ? -25.016 -27.109 -7.316 1 97.69 595 PHE A CA 1
ATOM 4817 C C . PHE A 1 595 ? -26.203 -28.078 -7.367 1 97.69 595 PHE A C 1
ATOM 4819 O O . PHE A 1 595 ? -26.375 -28.812 -8.344 1 97.69 595 PHE A O 1
ATOM 4826 N N . ALA A 1 596 ? -27.016 -28.062 -6.328 1 96.38 596 ALA A N 1
ATOM 4827 C CA . ALA A 1 596 ? -28.219 -28.875 -6.336 1 96.38 596 ALA A CA 1
ATOM 4828 C C . ALA A 1 596 ? -29.156 -28.469 -7.465 1 96.38 596 ALA A C 1
ATOM 4830 O O . ALA A 1 596 ? -29.719 -29.312 -8.156 1 96.38 596 ALA A O 1
ATOM 4831 N N . GLU A 1 597 ? -29.281 -27.234 -7.621 1 96.06 597 GLU A N 1
ATOM 4832 C CA . GLU A 1 597 ? -30.188 -26.688 -8.617 1 96.06 597 GLU A CA 1
ATOM 4833 C C . GLU A 1 597 ? -29.75 -27.031 -10.031 1 96.06 597 GLU A C 1
ATOM 4835 O O . GLU A 1 597 ? -30.578 -27.266 -10.914 1 96.06 597 GLU A O 1
ATOM 4840 N N . ILE A 1 598 ? -28.5 -27.094 -10.242 1 96.69 598 ILE A N 1
ATOM 4841 C CA . ILE A 1 598 ? -28.031 -27.234 -11.617 1 96.69 598 ILE A CA 1
ATOM 4842 C C . ILE A 1 598 ? -27.547 -28.656 -11.852 1 96.69 598 ILE A C 1
ATOM 4844 O O . ILE A 1 598 ? -26.984 -28.969 -12.914 1 96.69 598 ILE A O 1
ATOM 4848 N N . GLY A 1 599 ? -27.578 -29.516 -10.867 1 95.88 599 GLY A N 1
ATOM 4849 C CA . GLY A 1 599 ? -27.297 -30.938 -11.023 1 95.88 599 GLY A CA 1
ATOM 4850 C C . GLY A 1 599 ? -25.812 -31.25 -10.977 1 95.88 599 GLY A C 1
ATOM 4851 O O . GLY A 1 599 ? -25.344 -32.156 -11.688 1 95.88 599 GLY A O 1
ATOM 4852 N N . VAL A 1 600 ? -25.078 -30.453 -10.352 1 95 600 VAL A N 1
ATOM 4853 C CA . VAL A 1 600 ? -23.672 -30.781 -10.07 1 95 600 VAL A CA 1
ATOM 4854 C C . VAL A 1 600 ? -23.609 -31.781 -8.906 1 95 600 VAL A C 1
ATOM 4856 O O . VAL A 1 600 ? -24.25 -31.594 -7.879 1 95 600 VAL A O 1
ATOM 4859 N N . ALA A 1 601 ? -22.859 -32.812 -9.125 1 86.94 601 ALA A N 1
ATOM 4860 C CA . ALA A 1 601 ? -22.781 -33.906 -8.148 1 86.94 601 ALA A CA 1
ATOM 4861 C C . ALA A 1 601 ? -21.844 -33.531 -7.004 1 86.94 601 ALA A C 1
ATOM 4863 O O . ALA A 1 601 ? -20.656 -33.875 -7.027 1 86.94 601 ALA A O 1
ATOM 4864 N N . ALA A 1 602 ? -22.391 -32.906 -5.992 1 92.19 602 ALA A N 1
ATOM 4865 C CA . ALA A 1 602 ? -21.625 -32.656 -4.773 1 92.19 602 ALA A CA 1
ATOM 4866 C C . ALA A 1 602 ? -21.703 -33.812 -3.807 1 92.19 602 ALA A C 1
ATOM 4868 O O . ALA A 1 602 ? -22.688 -34.562 -3.781 1 92.19 602 ALA A O 1
ATOM 4869 N N . HIS A 1 603 ? -20.609 -34.062 -3.141 1 94.19 603 HIS A N 1
ATOM 4870 C CA . HIS A 1 603 ? -20.531 -35.125 -2.133 1 94.19 603 HIS A CA 1
ATOM 4871 C C . HIS A 1 603 ? -19.984 -34.562 -0.814 1 94.19 603 HIS A C 1
ATOM 4873 O O . HIS A 1 603 ? -18.812 -34.219 -0.713 1 94.19 603 HIS A O 1
ATOM 4879 N N . GLU A 1 604 ? -20.828 -34.5 0.148 1 94.06 604 GLU A N 1
ATOM 4880 C CA . GLU A 1 604 ? -20.438 -33.938 1.431 1 94.06 604 GLU A CA 1
ATOM 4881 C C . GLU A 1 604 ? -19.625 -34.938 2.256 1 94.06 604 GLU A C 1
ATOM 4883 O O . GLU A 1 604 ? -20 -36.094 2.363 1 94.06 604 GLU A O 1
ATOM 4888 N N . THR A 1 605 ? -18.516 -34.531 2.676 1 95.94 605 THR A N 1
ATOM 4889 C CA . THR A 1 605 ? -17.641 -35.281 3.564 1 95.94 605 THR A CA 1
ATOM 4890 C C . THR A 1 605 ? -17.297 -34.469 4.809 1 95.94 605 THR A C 1
ATOM 4892 O O . THR A 1 605 ? -17.578 -33.25 4.871 1 95.94 605 THR A O 1
ATOM 4895 N N . PRO A 1 606 ? -16.781 -35.156 5.871 1 92.75 606 PRO A N 1
ATOM 4896 C CA . PRO A 1 606 ? -16.312 -34.406 7.031 1 92.75 606 PRO A CA 1
ATOM 4897 C C . PRO A 1 606 ? -15.234 -33.375 6.676 1 92.75 606 PRO A C 1
ATOM 4899 O O . PRO A 1 606 ? -14.609 -33.469 5.613 1 92.75 606 PRO A O 1
ATOM 4902 N N . LEU A 1 607 ? -15.062 -32.5 7.625 1 88.62 607 LEU A N 1
ATOM 4903 C CA . LEU A 1 607 ? -14.07 -31.438 7.426 1 88.62 607 LEU A CA 1
ATOM 4904 C C . LEU A 1 607 ? -12.695 -32.031 7.16 1 88.62 607 LEU A C 1
ATOM 4906 O O . LEU A 1 607 ? -12.305 -33.031 7.801 1 88.62 607 LEU A O 1
ATOM 4910 N N . GLU A 1 608 ? -11.922 -31.578 6.203 1 91.81 608 GLU A N 1
ATOM 4911 C CA . GLU A 1 608 ? -10.539 -31.891 5.844 1 91.81 608 GLU A CA 1
ATOM 4912 C C . GLU A 1 608 ? -10.461 -33.219 5.098 1 91.81 608 GLU A C 1
ATOM 4914 O O . GLU A 1 608 ? -9.367 -33.75 4.867 1 91.81 608 GLU A O 1
ATOM 4919 N N . VAL A 1 609 ? -11.664 -33.812 4.793 1 96.62 609 VAL A N 1
ATOM 4920 C CA . VAL A 1 609 ? -11.664 -35 3.959 1 96.62 609 VAL A CA 1
ATOM 4921 C C . VAL A 1 609 ? -11.945 -34.625 2.508 1 96.62 609 VAL A C 1
ATOM 4923 O O . VAL A 1 609 ? -12.93 -33.938 2.221 1 96.62 609 VAL A O 1
ATOM 4926 N N . GLU A 1 610 ? -11.117 -35.031 1.63 1 97.5 610 GLU A N 1
ATOM 4927 C CA . GLU A 1 610 ? -11.234 -34.781 0.196 1 97.5 610 GLU A CA 1
ATOM 4928 C C . GLU A 1 610 ? -11.531 -36.094 -0.562 1 97.5 610 GLU A C 1
ATOM 4930 O O . GLU A 1 610 ? -10.898 -37.094 -0.31 1 97.5 610 GLU A O 1
ATOM 4935 N N . MET A 1 611 ? -12.516 -36.031 -1.396 1 96.44 611 MET A N 1
ATOM 4936 C CA . MET A 1 611 ? -12.828 -37.156 -2.268 1 96.44 611 MET A CA 1
ATOM 4937 C C . MET A 1 611 ? -12.859 -36.719 -3.73 1 96.44 611 MET A C 1
ATOM 4939 O O . MET A 1 611 ? -13.477 -35.719 -4.07 1 96.44 611 MET A O 1
ATOM 4943 N N . LEU A 1 612 ? -12.148 -37.438 -4.562 1 94.5 612 LEU A N 1
ATOM 4944 C CA . LEU A 1 612 ? -12.102 -37.156 -5.988 1 94.5 612 LEU A CA 1
ATOM 4945 C C . LEU A 1 612 ? -12.297 -38.406 -6.82 1 94.5 612 LEU A C 1
ATOM 4947 O O . LEU A 1 612 ? -11.648 -39.438 -6.574 1 94.5 612 LEU A O 1
ATOM 4951 N N . GLN A 1 613 ? -13.133 -38.281 -7.727 1 92.19 613 GLN A N 1
ATOM 4952 C CA . GLN A 1 613 ? -13.391 -39.438 -8.578 1 92.19 613 GLN A CA 1
ATOM 4953 C C . GLN A 1 613 ? -12.867 -39.219 -9.992 1 92.19 613 GLN A C 1
ATOM 4955 O O . GLN A 1 613 ? -13.078 -38.125 -10.57 1 92.19 613 GLN A O 1
ATOM 4960 N N . ARG A 1 614 ? -12.094 -40.125 -10.5 1 93.06 614 ARG A N 1
ATOM 4961 C CA . ARG A 1 614 ? -11.688 -40.25 -11.898 1 93.06 614 ARG A CA 1
ATOM 4962 C C . ARG A 1 614 ? -12.25 -41.531 -12.508 1 93.06 614 ARG A C 1
ATOM 4964 O O . ARG A 1 614 ? -11.648 -42.594 -12.398 1 93.06 614 ARG A O 1
ATOM 4971 N N . GLU A 1 615 ? -13.305 -41.344 -13.273 1 93.38 615 GLU A N 1
ATOM 4972 C CA . GLU A 1 615 ? -13.992 -42.5 -13.828 1 93.38 615 GLU A CA 1
ATOM 4973 C C . GLU A 1 615 ? -14.242 -43.562 -12.75 1 93.38 615 GLU A C 1
ATOM 4975 O O . GLU A 1 615 ? -14.891 -43.281 -11.734 1 93.38 615 GLU A O 1
ATOM 4980 N N . ASN A 1 616 ? -13.531 -44.688 -12.875 1 94.25 616 ASN A N 1
ATOM 4981 C CA . ASN A 1 616 ? -13.836 -45.781 -11.953 1 94.25 616 ASN A CA 1
ATOM 4982 C C . ASN A 1 616 ? -12.93 -45.75 -10.727 1 94.25 616 ASN A C 1
ATOM 4984 O O . ASN A 1 616 ? -13.031 -46.625 -9.852 1 94.25 616 ASN A O 1
ATOM 4988 N N . TYR A 1 617 ? -12.117 -44.781 -10.57 1 96.62 617 TYR A N 1
ATOM 4989 C CA . TYR A 1 617 ? -11.219 -44.656 -9.43 1 96.62 617 TYR A CA 1
ATOM 4990 C C . TYR A 1 617 ? -11.703 -43.594 -8.469 1 96.62 617 TYR A C 1
ATOM 4992 O O . TYR A 1 617 ? -12.086 -42.5 -8.898 1 96.62 617 TYR A O 1
ATOM 5000 N N . LEU A 1 618 ? -11.773 -43.875 -7.199 1 96.88 618 LEU A N 1
ATOM 5001 C CA . LEU A 1 618 ? -12.133 -42.969 -6.133 1 96.88 618 LEU A CA 1
ATOM 5002 C C . LEU A 1 618 ? -10.961 -42.75 -5.176 1 96.88 618 LEU A C 1
ATOM 5004 O O . LEU A 1 618 ? -10.477 -43.719 -4.574 1 96.88 618 LEU A O 1
ATOM 5008 N N . THR A 1 619 ? -10.484 -41.531 -5.125 1 97.75 619 THR A N 1
ATOM 5009 C CA . THR A 1 619 ? -9.461 -41.188 -4.148 1 97.75 619 THR A CA 1
ATOM 5010 C C . THR A 1 619 ? -10.086 -40.562 -2.9 1 97.75 619 THR A C 1
ATOM 5012 O O . THR A 1 619 ? -10.945 -39.688 -2.998 1 97.75 619 THR A O 1
ATOM 5015 N N . VAL A 1 620 ? -9.758 -41.031 -1.739 1 98 620 VAL A N 1
ATOM 5016 C CA . VAL A 1 620 ? -10.242 -40.531 -0.458 1 98 620 VAL A CA 1
ATOM 5017 C C . VAL A 1 620 ? -9.062 -40.125 0.419 1 98 620 VAL A C 1
ATOM 5019 O O . VAL A 1 620 ? -8.219 -40.969 0.764 1 98 620 VAL A O 1
ATOM 5022 N N . LEU A 1 621 ? -8.992 -38.875 0.793 1 98.38 621 LEU A N 1
ATOM 5023 C CA . LEU A 1 621 ? -7.859 -38.312 1.536 1 98.38 621 LEU A CA 1
ATOM 5024 C C . LEU A 1 621 ? -8.328 -37.656 2.824 1 98.38 621 LEU A C 1
ATOM 5026 O O . LEU A 1 621 ? -9.219 -36.781 2.799 1 98.38 621 LEU A O 1
ATOM 5030 N N . ASN A 1 622 ? -7.793 -38.031 3.986 1 97.81 622 ASN A N 1
ATOM 5031 C CA . ASN A 1 622 ? -7.961 -37.312 5.242 1 97.81 622 ASN A CA 1
ATOM 5032 C C . ASN A 1 622 ? -6.773 -36.375 5.523 1 97.81 622 ASN A C 1
ATOM 5034 O O . ASN A 1 622 ? -5.723 -36.844 5.973 1 97.81 622 ASN A O 1
ATOM 5038 N N . HIS A 1 623 ? -6.953 -35.094 5.398 1 97.06 623 HIS A N 1
ATOM 5039 C CA . HIS A 1 623 ? -5.871 -34.125 5.531 1 97.06 623 HIS A CA 1
ATOM 5040 C C . HIS A 1 623 ? -5.617 -33.781 6.996 1 97.06 623 HIS A C 1
ATOM 5042 O O . HIS A 1 623 ? -4.629 -33.125 7.324 1 97.06 623 HIS A O 1
ATOM 5048 N N . SER A 1 624 ? -6.461 -34.25 7.949 1 94.44 624 SER A N 1
ATOM 5049 C CA . SER A 1 624 ? -6.281 -33.969 9.367 1 94.44 624 SER A CA 1
ATOM 5050 C C . SER A 1 624 ? -5.125 -34.781 9.953 1 94.44 624 SER A C 1
ATOM 5052 O O . SER A 1 624 ? -4.977 -35.969 9.664 1 94.44 624 SER A O 1
ATOM 5054 N N . THR A 1 625 ? -4.336 -34.125 10.758 1 92.38 625 THR A N 1
ATOM 5055 C CA . THR A 1 625 ? -3.24 -34.781 11.445 1 92.38 625 THR A CA 1
ATOM 5056 C C . THR A 1 625 ? -3.697 -35.344 12.797 1 92.38 625 THR A C 1
ATOM 5058 O O . THR A 1 625 ? -2.932 -36 13.492 1 92.38 625 THR A O 1
ATOM 5061 N N . ALA A 1 626 ? -4.934 -35.062 13.141 1 91.12 626 ALA A N 1
ATOM 5062 C CA . ALA A 1 626 ? -5.344 -35.375 14.508 1 91.12 626 ALA A CA 1
ATOM 5063 C C . ALA A 1 626 ? -6.664 -36.125 14.531 1 91.12 626 ALA A C 1
ATOM 5065 O O . ALA A 1 626 ? -6.855 -37.031 15.359 1 91.12 626 ALA A O 1
ATOM 5066 N N . GLU A 1 627 ? -7.539 -35.938 13.547 1 92.94 627 GLU A N 1
ATOM 5067 C CA . GLU A 1 627 ? -8.922 -36.406 13.648 1 92.94 627 GLU A CA 1
ATOM 5068 C C . GLU A 1 627 ? -9.164 -37.625 12.773 1 92.94 627 GLU A C 1
ATOM 5070 O O . GLU A 1 627 ? -8.688 -37.656 11.633 1 92.94 627 GLU A O 1
ATOM 5075 N N . LYS A 1 628 ? -9.891 -38.531 13.383 1 95 628 LYS A N 1
ATOM 5076 C CA . LYS A 1 628 ? -10.453 -39.656 12.633 1 95 628 LYS A CA 1
ATOM 5077 C C . LYS A 1 628 ? -11.844 -39.312 12.109 1 95 628 LYS A C 1
ATOM 5079 O O . LYS A 1 628 ? -12.594 -38.562 12.742 1 95 628 LYS A O 1
ATOM 5084 N N . HIS A 1 629 ? -12.18 -39.906 10.906 1 95.81 629 HIS A N 1
ATOM 5085 C CA . HIS A 1 629 ? -13.484 -39.594 10.32 1 95.81 629 HIS A CA 1
ATOM 5086 C C . HIS A 1 629 ? -14.102 -40.875 9.711 1 95.81 629 HIS A C 1
ATOM 5088 O O . HIS A 1 629 ? -13.383 -41.781 9.305 1 95.81 629 HIS A O 1
ATOM 5094 N N . ASN A 1 630 ? -15.375 -40.906 9.805 1 95.94 630 ASN A N 1
ATOM 5095 C CA . ASN A 1 630 ? -16.141 -41.781 8.938 1 95.94 630 ASN A CA 1
ATOM 5096 C C . ASN A 1 630 ? -16.75 -41.031 7.754 1 95.94 630 ASN A C 1
ATOM 5098 O O . ASN A 1 630 ? -17.641 -40.219 7.926 1 95.94 630 ASN A O 1
ATOM 5102 N N . ALA A 1 631 ? -16.203 -41.344 6.586 1 96.81 631 ALA A N 1
ATOM 5103 C CA . ALA A 1 631 ? -16.656 -40.594 5.406 1 96.81 631 ALA A CA 1
ATOM 5104 C C . ALA A 1 631 ? -17.625 -41.438 4.57 1 96.81 631 ALA A C 1
ATOM 5106 O O . ALA A 1 631 ? -17.359 -42.594 4.262 1 96.81 631 ALA A O 1
ATOM 5107 N N . PRO A 1 632 ? -18.75 -40.875 4.25 1 96.62 632 PRO A N 1
ATOM 5108 C CA . PRO A 1 632 ? -19.656 -41.594 3.344 1 96.62 632 PRO A CA 1
ATOM 5109 C C . PRO A 1 632 ? -19.078 -41.781 1.943 1 96.62 632 PRO A C 1
ATOM 5111 O O . PRO A 1 632 ? -18.453 -40.844 1.408 1 96.62 632 PRO A O 1
ATOM 5114 N N . LEU A 1 633 ? -19.297 -42.938 1.361 1 96.81 633 LEU A N 1
ATOM 5115 C CA . LEU A 1 633 ? -18.828 -43.219 0.005 1 96.81 633 LEU A CA 1
ATOM 5116 C C . LEU A 1 633 ? -19.969 -43.062 -1 1 96.81 633 LEU A C 1
ATOM 5118 O O . LEU A 1 633 ? -21.141 -43.219 -0.65 1 96.81 633 LEU A O 1
ATOM 5122 N N . PRO A 1 634 ? -19.641 -42.656 -2.236 1 94.31 634 PRO A N 1
ATOM 5123 C CA . PRO A 1 634 ? -20.672 -42.719 -3.277 1 94.31 634 PRO A CA 1
ATOM 5124 C C . PRO A 1 634 ? -21.234 -44.125 -3.428 1 94.31 634 PRO A C 1
ATOM 5126 O O . PRO A 1 634 ? -20.609 -45.125 -2.982 1 94.31 634 PRO A O 1
ATOM 5129 N N . ASP A 1 635 ? -22.359 -44.219 -4.082 1 92.69 635 ASP A N 1
ATOM 5130 C CA . ASP A 1 635 ? -23.031 -45.5 -4.234 1 92.69 635 ASP A CA 1
ATOM 5131 C C . ASP A 1 635 ? -22.156 -46.531 -4.957 1 92.69 635 ASP A C 1
ATOM 5133 O O . ASP A 1 635 ? -21.438 -46.156 -5.902 1 92.69 635 ASP A O 1
ATOM 5137 N N . GLY A 1 636 ? -22.203 -47.75 -4.43 1 94.62 636 GLY A N 1
ATOM 5138 C CA . GLY A 1 636 ? -21.469 -48.812 -5.082 1 94.62 636 GLY A CA 1
ATOM 5139 C C . GLY A 1 636 ? -20.453 -49.469 -4.176 1 94.62 636 GLY A C 1
ATOM 5140 O O . GLY A 1 636 ? -20.312 -49.094 -3.008 1 94.62 636 GLY A O 1
ATOM 5141 N N . ASN A 1 637 ? -19.844 -50.562 -4.781 1 96.75 637 ASN A N 1
ATOM 5142 C CA . ASN A 1 637 ? -18.75 -51.25 -4.109 1 96.75 637 ASN A CA 1
ATOM 5143 C C . ASN A 1 637 ? -17.391 -50.75 -4.578 1 96.75 637 ASN A C 1
ATOM 5145 O O . ASN A 1 637 ? -17.125 -50.688 -5.777 1 96.75 637 ASN A O 1
ATOM 5149 N N . TRP A 1 638 ? -16.656 -50.375 -3.619 1 97.44 638 TRP A N 1
ATOM 5150 C CA . TRP A 1 638 ? -15.352 -49.781 -3.881 1 97.44 638 TRP A CA 1
ATOM 5151 C C . TRP A 1 638 ? -14.242 -50.656 -3.316 1 97.44 638 TRP A C 1
ATOM 5153 O O . TRP A 1 638 ? -14.148 -50.875 -2.102 1 97.44 638 TRP A O 1
ATOM 5163 N N . LYS A 1 639 ? -13.328 -51.156 -4.16 1 97.69 639 LYS A N 1
ATOM 5164 C CA . LYS A 1 639 ? -12.305 -52.125 -3.773 1 97.69 639 LYS A CA 1
ATOM 5165 C C . LYS A 1 639 ? -10.93 -51.438 -3.703 1 97.69 639 LYS A C 1
ATOM 5167 O O . LYS A 1 639 ? -10.562 -50.688 -4.594 1 97.69 639 LYS A O 1
ATOM 5172 N N . ASP A 1 640 ? -10.211 -51.75 -2.672 1 96.75 640 ASP A N 1
ATOM 5173 C CA . ASP A 1 640 ? -8.805 -51.375 -2.594 1 96.75 640 ASP A CA 1
ATOM 5174 C C . ASP A 1 640 ? -7.941 -52.344 -3.418 1 96.75 640 ASP A C 1
ATOM 5176 O O . ASP A 1 640 ? -7.812 -53.5 -3.086 1 96.75 640 ASP A O 1
ATOM 5180 N N . PRO A 1 641 ? -7.332 -51.812 -4.371 1 95.31 641 PRO A N 1
ATOM 5181 C CA . PRO A 1 641 ? -6.609 -52.719 -5.27 1 95.31 641 PRO A CA 1
ATOM 5182 C C . PRO A 1 641 ? -5.395 -53.375 -4.605 1 95.31 641 PRO A C 1
ATOM 5184 O O . PRO A 1 641 ? -4.883 -54.375 -5.098 1 95.31 641 PRO A O 1
ATOM 5187 N N . MET A 1 642 ? -4.828 -52.844 -3.6 1 93.62 642 MET A N 1
ATOM 5188 C CA . MET A 1 642 ? -3.648 -53.406 -2.93 1 93.62 642 MET A CA 1
ATOM 5189 C C . MET A 1 642 ? -4.035 -54.5 -1.958 1 93.62 642 MET A C 1
ATOM 5191 O O . MET A 1 642 ? -3.365 -55.531 -1.887 1 93.62 642 MET A O 1
ATOM 5195 N N . THR A 1 643 ? -5.125 -54.312 -1.222 1 94.31 643 THR A N 1
ATOM 5196 C CA . THR A 1 643 ? -5.473 -55.219 -0.149 1 94.31 643 THR A CA 1
ATOM 5197 C C . THR A 1 643 ? -6.613 -56.156 -0.578 1 94.31 643 THR A C 1
ATOM 5199 O O . THR A 1 643 ? -6.84 -57.188 0.04 1 94.31 643 THR A O 1
ATOM 5202 N N . GLY A 1 644 ? -7.414 -55.719 -1.498 1 95.19 644 GLY A N 1
ATOM 5203 C CA . GLY A 1 644 ? -8.594 -56.469 -1.917 1 95.19 644 GLY A CA 1
ATOM 5204 C C . GLY A 1 644 ? -9.812 -56.156 -1.071 1 95.19 644 GLY A C 1
ATOM 5205 O O . GLY A 1 644 ? -10.914 -56.625 -1.379 1 95.19 644 GLY A O 1
ATOM 5206 N N . THR A 1 645 ? -9.672 -55.344 -0.086 1 96.81 645 THR A N 1
ATOM 5207 C CA . THR A 1 645 ? -10.781 -54.969 0.795 1 96.81 645 THR A CA 1
ATOM 5208 C C . THR A 1 645 ? -11.844 -54.188 0.037 1 96.81 645 THR A C 1
ATOM 5210 O O . THR A 1 645 ? -11.523 -53.281 -0.718 1 96.81 645 THR A O 1
ATOM 5213 N N . VAL A 1 646 ? -13.102 -54.562 0.221 1 97.5 646 VAL A N 1
ATOM 5214 C CA . VAL A 1 646 ? -14.219 -53.906 -0.43 1 97.5 646 VAL A CA 1
ATOM 5215 C C . VAL A 1 646 ? -14.961 -53.031 0.585 1 97.5 646 VAL A C 1
ATOM 5217 O O . VAL A 1 646 ? -15.328 -53.5 1.664 1 97.5 646 VAL A O 1
ATOM 5220 N N . TYR A 1 647 ? -15.125 -51.781 0.323 1 96.94 647 TYR A N 1
ATOM 5221 C CA . TYR A 1 647 ? -15.867 -50.844 1.143 1 96.94 647 TYR A CA 1
ATOM 5222 C C . TYR A 1 647 ? -17.203 -50.469 0.49 1 96.94 647 TYR A C 1
ATOM 5224 O O . TYR A 1 647 ? -17.281 -50.375 -0.735 1 96.94 647 TYR A O 1
ATOM 5232 N N . ASN A 1 648 ? -18.203 -50.312 1.313 1 96 648 ASN A N 1
ATOM 5233 C CA . ASN A 1 648 ? -19.531 -49.875 0.891 1 96 648 ASN A CA 1
ATOM 5234 C C . ASN A 1 648 ? -20.188 -48.969 1.947 1 96 648 ASN A C 1
ATOM 5236 O O . ASN A 1 648 ? -20.094 -49.25 3.145 1 96 648 ASN A O 1
ATOM 5240 N N . GLY A 1 649 ? -20.859 -47.938 1.506 1 95.38 649 GLY A N 1
ATOM 5241 C CA . GLY A 1 649 ? -21.531 -47.031 2.404 1 95.38 649 GLY A CA 1
ATOM 5242 C C . GLY A 1 649 ? -20.609 -46 3.01 1 95.38 649 GLY A C 1
ATOM 5243 O O . GLY A 1 649 ? -20.812 -44.781 2.838 1 95.38 649 GLY A O 1
ATOM 5244 N N . GLU A 1 650 ? -19.641 -46.438 3.758 1 96.62 650 GLU A N 1
ATOM 5245 C CA . GLU A 1 650 ? -18.719 -45.531 4.418 1 96.62 650 GLU A CA 1
ATOM 5246 C C . GLU A 1 650 ? -17.328 -46.125 4.539 1 96.62 650 GLU A C 1
ATOM 5248 O O . GLU A 1 650 ? -17.141 -47.344 4.352 1 96.62 650 GLU A O 1
ATOM 5253 N N . ILE A 1 651 ? -16.422 -45.344 4.809 1 97.19 651 ILE A N 1
ATOM 5254 C CA . ILE A 1 651 ? -15.039 -45.75 5.051 1 97.19 651 ILE A CA 1
ATOM 5255 C C . ILE A 1 651 ? -14.484 -45.031 6.262 1 97.19 651 ILE A C 1
ATOM 5257 O O . ILE A 1 651 ? -14.711 -43.812 6.422 1 97.19 651 ILE A O 1
ATOM 5261 N N . GLU A 1 652 ? -13.844 -45.75 7.137 1 96.94 652 GLU A N 1
ATOM 5262 C CA . GLU A 1 652 ? -13.156 -45.156 8.273 1 96.94 652 GLU A CA 1
ATOM 5263 C C . GLU A 1 652 ? -11.773 -44.656 7.879 1 96.94 652 GLU A C 1
ATOM 5265 O O . GLU A 1 652 ? -10.992 -45.375 7.27 1 96.94 652 GLU A O 1
ATOM 5270 N N . LEU A 1 653 ? -11.539 -43.406 8.195 1 97.25 653 LEU A N 1
ATOM 5271 C CA . LEU A 1 653 ? -10.273 -42.75 7.871 1 97.25 653 LEU A CA 1
ATOM 5272 C C . LEU A 1 653 ? -9.531 -42.344 9.141 1 97.25 653 LEU A C 1
ATOM 5274 O O . LEU A 1 653 ? -10.047 -41.562 9.938 1 97.25 653 LEU A O 1
ATOM 5278 N N . LYS A 1 654 ? -8.406 -42.969 9.5 1 95 654 LYS A N 1
ATOM 5279 C CA . LYS A 1 654 ? -7.48 -42.406 10.492 1 95 654 LYS A CA 1
ATOM 5280 C C . LYS A 1 654 ? -6.84 -41.125 10.008 1 95 654 LYS A C 1
ATOM 5282 O O . LYS A 1 654 ? -6.984 -40.75 8.844 1 95 654 LYS A O 1
ATOM 5287 N N . PRO A 1 655 ? -6.148 -40.344 10.867 1 95.56 655 PRO A N 1
ATOM 5288 C CA . PRO A 1 655 ? -5.445 -39.125 10.43 1 95.56 655 PRO A CA 1
ATOM 5289 C C . PRO A 1 655 ? -4.441 -39.406 9.312 1 95.56 655 PRO A C 1
ATOM 5291 O O . PRO A 1 655 ? -3.646 -40.344 9.406 1 95.56 655 PRO A O 1
ATOM 5294 N N . ILE A 1 656 ? -4.535 -38.656 8.258 1 96.19 656 ILE A N 1
ATOM 5295 C CA . ILE A 1 656 ? -3.615 -38.594 7.121 1 96.19 656 ILE A CA 1
ATOM 5296 C C . ILE A 1 656 ? -3.768 -39.875 6.289 1 96.19 656 ILE A C 1
ATOM 5298 O O . ILE A 1 656 ? -2.875 -40.219 5.512 1 96.19 656 ILE A O 1
ATOM 5302 N N . ASP A 1 657 ? -4.895 -40.625 6.477 1 96.81 657 ASP A N 1
ATOM 5303 C CA . ASP A 1 657 ? -5.164 -41.781 5.629 1 96.81 657 ASP A CA 1
ATOM 5304 C C . ASP A 1 657 ? -5.395 -41.375 4.18 1 96.81 657 ASP A C 1
ATOM 5306 O O . ASP A 1 657 ? -5.977 -40.312 3.918 1 96.81 657 ASP A O 1
ATOM 5310 N N . SER A 1 658 ? -4.938 -42.219 3.258 1 97.25 658 SER A N 1
ATOM 5311 C CA . SER A 1 658 ? -5.113 -42.031 1.823 1 97.25 658 SER A CA 1
ATOM 5312 C C . SER A 1 658 ? -5.473 -43.344 1.125 1 97.25 658 SER A C 1
ATOM 5314 O O . SER A 1 658 ? -4.762 -44.344 1.261 1 97.25 658 SER A O 1
ATOM 5316 N N . TYR A 1 659 ? -6.531 -43.25 0.395 1 96.81 659 TYR A N 1
ATOM 5317 C CA . TYR A 1 659 ? -6.977 -44.438 -0.317 1 96.81 659 TYR A CA 1
ATOM 5318 C C . TYR A 1 659 ? -7.215 -44.125 -1.792 1 96.81 659 TYR A C 1
ATOM 5320 O O . TYR A 1 659 ? -7.609 -43.031 -2.148 1 96.81 659 TYR A O 1
ATOM 5328 N N . VAL A 1 660 ? -6.891 -45.094 -2.592 1 97.88 660 VAL A N 1
ATOM 5329 C CA . VAL A 1 660 ? -7.391 -45.188 -3.959 1 97.88 660 VAL A CA 1
ATOM 5330 C C . VAL A 1 660 ? -8.234 -46.438 -4.109 1 97.88 660 VAL A C 1
ATOM 5332 O O . VAL A 1 660 ? -7.738 -47.562 -3.896 1 97.88 660 VAL A O 1
ATOM 5335 N N . LEU A 1 661 ? -9.469 -46.219 -4.41 1 97.81 661 LEU A N 1
ATOM 5336 C CA . LEU A 1 661 ? -10.406 -47.344 -4.551 1 97.81 661 LEU A CA 1
ATOM 5337 C C . LEU A 1 661 ? -10.891 -47.469 -5.992 1 97.81 661 LEU A C 1
ATOM 5339 O O . LEU A 1 661 ? -10.922 -46.469 -6.73 1 97.81 661 LEU A O 1
ATOM 5343 N N . VAL A 1 662 ? -11.219 -48.625 -6.406 1 97.19 662 VAL A N 1
ATOM 5344 C CA . VAL A 1 662 ? -11.734 -48.875 -7.746 1 97.19 662 VAL A CA 1
ATOM 5345 C C . VAL A 1 662 ? -13.148 -49.438 -7.656 1 97.19 662 VAL A C 1
ATOM 5347 O O . VAL A 1 662 ? -13.422 -50.344 -6.859 1 97.19 662 VAL A O 1
ATOM 5350 N N . LYS A 1 663 ? -13.969 -48.875 -8.492 1 95 663 LYS A N 1
ATOM 5351 C CA . LYS A 1 663 ? -15.352 -49.344 -8.492 1 95 663 LYS A CA 1
ATOM 5352 C C . LYS A 1 663 ? -15.461 -50.781 -9.031 1 95 663 LYS A C 1
ATOM 5354 O O . LYS A 1 663 ? -14.883 -51.094 -10.07 1 95 663 LYS A O 1
ATOM 5359 N N . GLU A 1 664 ? -16.219 -51.594 -8.344 1 90.19 664 GLU A N 1
ATOM 5360 C CA . GLU A 1 664 ? -16.453 -52.938 -8.805 1 90.19 664 GLU A CA 1
ATOM 5361 C C . GLU A 1 664 ? -17.641 -53.031 -9.758 1 90.19 664 GLU A C 1
ATOM 5363 O O . GLU A 1 664 ? -18.641 -52.312 -9.562 1 90.19 664 GLU A O 1
ATOM 5368 N N . MET B 1 1 ? -18.172 34.656 0.06 1 95.62 1 MET B N 1
ATOM 5369 C CA . MET B 1 1 ? -17.344 33.469 0.321 1 95.62 1 MET B CA 1
ATOM 5370 C C . MET B 1 1 ? -17.141 32.656 -0.949 1 95.62 1 MET B C 1
ATOM 5372 O O . MET B 1 1 ? -18.078 32.469 -1.732 1 95.62 1 MET B O 1
ATOM 5376 N N . TYR B 1 2 ? -15.953 32.25 -1.204 1 97.69 2 TYR B N 1
ATOM 5377 C CA . TYR B 1 2 ? -15.656 31.375 -2.342 1 97.69 2 TYR B CA 1
ATOM 5378 C C . TYR B 1 2 ? -15.875 29.922 -1.986 1 97.69 2 TYR B C 1
ATOM 5380 O O . TYR B 1 2 ? -15.438 29.453 -0.93 1 97.69 2 TYR B O 1
ATOM 5388 N N . ILE B 1 3 ? -16.594 29.219 -2.768 1 98.19 3 ILE B N 1
ATOM 5389 C CA . ILE B 1 3 ? -16.859 27.797 -2.682 1 98.19 3 ILE B CA 1
ATOM 5390 C C . ILE B 1 3 ? -16.688 27.156 -4.055 1 98.19 3 ILE B C 1
ATOM 5392 O O . ILE B 1 3 ? -17.266 27.609 -5.043 1 98.19 3 ILE B O 1
ATOM 5396 N N . GLY B 1 4 ? -15.805 26.219 -4.145 1 98.38 4 GLY B N 1
ATOM 5397 C CA . GLY B 1 4 ? -15.438 25.75 -5.473 1 98.38 4 GLY B CA 1
ATOM 5398 C C . GLY B 1 4 ? -14.93 24.312 -5.477 1 98.38 4 GLY B C 1
ATOM 5399 O O . GLY B 1 4 ? -15.312 23.516 -4.621 1 98.38 4 GLY B O 1
ATOM 5400 N N . VAL B 1 5 ? -14.242 23.938 -6.641 1 98.44 5 VAL B N 1
ATOM 5401 C CA . VAL B 1 5 ? -13.773 22.578 -6.867 1 98.44 5 VAL B CA 1
ATOM 5402 C C . VAL B 1 5 ? -12.43 22.594 -7.598 1 98.44 5 VAL B C 1
ATOM 5404 O O . VAL B 1 5 ? -12.109 23.578 -8.289 1 98.44 5 VAL B O 1
ATOM 5407 N N . ASP B 1 6 ? -11.641 21.547 -7.395 1 98.44 6 ASP B N 1
ATOM 5408 C CA . ASP B 1 6 ? -10.5 21.266 -8.258 1 98.44 6 ASP B CA 1
ATOM 5409 C C . ASP B 1 6 ? -10.938 20.562 -9.539 1 98.44 6 ASP B C 1
ATOM 5411 O O . ASP B 1 6 ? -11.594 19.516 -9.492 1 98.44 6 ASP B O 1
ATOM 5415 N N . TYR B 1 7 ? -10.633 21.156 -10.625 1 98 7 TYR B N 1
ATOM 5416 C CA . TYR B 1 7 ? -11.07 20.672 -11.93 1 98 7 TYR B CA 1
ATOM 5417 C C . TYR B 1 7 ? -9.883 20.453 -12.852 1 98 7 TYR B C 1
ATOM 5419 O O . TYR B 1 7 ? -8.977 21.297 -12.922 1 98 7 TYR B O 1
ATOM 5427 N N . TYR B 1 8 ? -9.812 19.328 -13.539 1 97.38 8 TYR B N 1
ATOM 5428 C CA . TYR B 1 8 ? -8.734 18.969 -14.461 1 97.38 8 TYR B CA 1
ATOM 5429 C C . TYR B 1 8 ? -9.281 18.703 -15.859 1 97.38 8 TYR B C 1
ATOM 5431 O O . TYR B 1 8 ? -9.414 17.547 -16.266 1 97.38 8 TYR B O 1
ATOM 5439 N N . PRO B 1 9 ? -9.508 19.75 -16.609 1 97.06 9 PRO B N 1
ATOM 5440 C CA . PRO B 1 9 ? -10.117 19.578 -17.938 1 97.06 9 PRO B CA 1
ATOM 5441 C C . PRO B 1 9 ? -9.289 18.688 -18.859 1 97.06 9 PRO B C 1
ATOM 5443 O O . PRO B 1 9 ? -9.836 18.031 -19.734 1 97.06 9 PRO B O 1
ATOM 5446 N N . GLU B 1 10 ? -7.965 18.641 -18.656 1 95.69 10 GLU B N 1
ATOM 5447 C CA . GLU B 1 10 ? -7.055 17.875 -19.5 1 95.69 10 GLU B CA 1
ATOM 5448 C C . GLU B 1 10 ? -7.277 16.375 -19.344 1 95.69 10 GLU B C 1
ATOM 5450 O O . GLU B 1 10 ? -6.785 15.586 -20.156 1 95.69 10 GLU B O 1
ATOM 5455 N N . GLN B 1 11 ? -7.988 15.953 -18.359 1 95.19 11 GLN B N 1
ATOM 5456 C CA . GLN B 1 11 ? -8.18 14.531 -18.094 1 95.19 11 GLN B CA 1
ATOM 5457 C C . GLN B 1 11 ? -9.43 14.008 -18.797 1 95.19 11 GLN B C 1
ATOM 5459 O O . GLN B 1 11 ? -9.766 12.82 -18.688 1 95.19 11 GLN B O 1
ATOM 5464 N N . TRP B 1 12 ? -10.188 14.867 -19.562 1 94.38 12 TRP B N 1
ATOM 5465 C CA . TRP B 1 12 ? -11.461 14.492 -20.156 1 94.38 12 TRP B CA 1
ATOM 5466 C C . TRP B 1 12 ? -11.578 15.008 -21.578 1 94.38 12 TRP B C 1
ATOM 5468 O O . TRP B 1 12 ? -10.977 16.031 -21.922 1 94.38 12 TRP B O 1
ATOM 5478 N N . PRO B 1 13 ? -12.406 14.297 -22.484 1 94.62 13 PRO B N 1
ATOM 5479 C CA . PRO B 1 13 ? -12.703 14.898 -23.797 1 94.62 13 PRO B CA 1
ATOM 5480 C C . PRO B 1 13 ? -13.438 16.234 -23.688 1 94.62 13 PRO B C 1
ATOM 5482 O O . PRO B 1 13 ? -14.289 16.391 -22.797 1 94.62 13 PRO B O 1
ATOM 5485 N N . LYS B 1 14 ? -13.141 17.141 -24.562 1 96.56 14 LYS B N 1
ATOM 5486 C CA . LYS B 1 14 ? -13.758 18.469 -24.531 1 96.56 14 LYS B CA 1
ATOM 5487 C C . LYS B 1 14 ? -15.281 18.375 -24.594 1 96.56 14 LYS B C 1
ATOM 5489 O O . LYS B 1 14 ? -15.984 19.234 -24.078 1 96.56 14 LYS B O 1
ATOM 5494 N N . SER B 1 15 ? -15.781 17.281 -25.141 1 96.69 15 SER B N 1
ATOM 5495 C CA . SER B 1 15 ? -17.219 17.094 -25.266 1 96.69 15 SER B CA 1
ATOM 5496 C C . SER B 1 15 ? -17.891 16.984 -23.906 1 96.69 15 SER B C 1
ATOM 5498 O O . SER B 1 15 ? -19.094 17.156 -23.781 1 96.69 15 SER B O 1
ATOM 5500 N N . ARG B 1 16 ? -17.109 16.672 -22.875 1 96.31 16 ARG B N 1
ATOM 5501 C CA . ARG B 1 16 ? -17.625 16.531 -21.531 1 96.31 16 ARG B CA 1
ATOM 5502 C C . A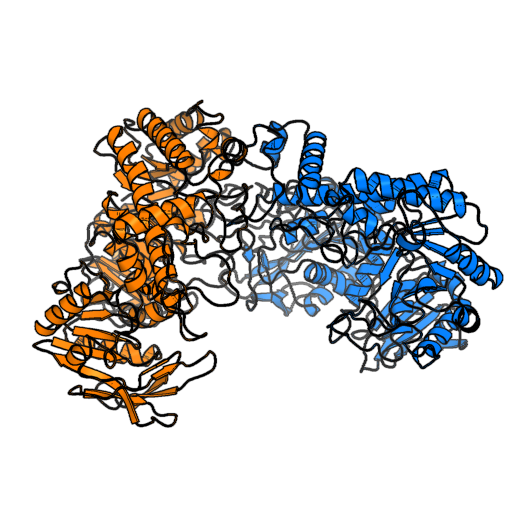RG B 1 16 ? -17.672 17.875 -20.797 1 96.31 16 ARG B C 1
ATOM 5504 O O . ARG B 1 16 ? -18.422 18.047 -19.844 1 96.31 16 ARG B O 1
ATOM 5511 N N . TRP B 1 17 ? -16.938 18.906 -21.25 1 97.62 17 TRP B N 1
ATOM 5512 C CA . TRP B 1 17 ? -16.703 20.156 -20.547 1 97.62 17 TRP B CA 1
ATOM 5513 C C . TRP B 1 17 ? -18.016 20.891 -20.281 1 97.62 17 TRP B C 1
ATOM 5515 O O . TRP B 1 17 ? -18.297 21.297 -19.156 1 97.62 17 TRP B O 1
ATOM 5525 N N . PRO B 1 18 ? -18.938 20.953 -21.297 1 97.31 18 PRO B N 1
ATOM 5526 C CA . PRO B 1 18 ? -20.188 21.703 -21.062 1 97.31 18 PRO B CA 1
ATOM 5527 C C . PRO B 1 18 ? -21.062 21.078 -19.969 1 97.31 18 PRO B C 1
ATOM 5529 O O . PRO B 1 18 ? -21.641 21.797 -19.172 1 97.31 18 PRO B O 1
ATOM 5532 N N . GLU B 1 19 ? -21.109 19.781 -19.938 1 97.56 19 GLU B N 1
ATOM 5533 C CA . GLU B 1 19 ? -21.891 19.094 -18.922 1 97.56 19 GLU B CA 1
ATOM 5534 C C . GLU B 1 19 ? -21.312 19.328 -17.531 1 97.56 19 GLU B C 1
ATOM 5536 O O . GLU B 1 19 ? -22.062 19.516 -16.562 1 97.56 19 GLU B O 1
ATOM 5541 N N . ASP B 1 20 ? -20.047 19.297 -17.422 1 98.06 20 ASP B N 1
ATOM 5542 C CA . ASP B 1 20 ? -19.406 19.578 -16.141 1 98.06 20 ASP B CA 1
ATOM 5543 C C . ASP B 1 20 ? -19.719 21 -15.656 1 98.06 20 ASP B C 1
ATOM 5545 O O . ASP B 1 20 ? -20.062 21.203 -14.492 1 98.06 20 ASP B O 1
ATOM 5549 N N . ILE B 1 21 ? -19.609 21.953 -16.547 1 98.19 21 ILE B N 1
ATOM 5550 C CA . ILE B 1 21 ? -19.875 23.344 -16.203 1 98.19 21 ILE B CA 1
ATOM 5551 C C . ILE B 1 21 ? -21.328 23.5 -15.797 1 98.19 21 ILE B C 1
ATOM 5553 O O . ILE B 1 21 ? -21.641 24.203 -14.828 1 98.19 21 ILE B O 1
ATOM 5557 N N . ARG B 1 22 ? -22.25 22.859 -16.5 1 97.94 22 ARG B N 1
ATOM 5558 C CA . ARG B 1 22 ? -23.672 22.906 -16.156 1 97.94 22 ARG B CA 1
ATOM 5559 C C . ARG B 1 22 ? -23.891 22.406 -14.734 1 97.94 22 ARG B C 1
ATOM 5561 O O . ARG B 1 22 ? -24.594 23.062 -13.945 1 97.94 22 ARG B O 1
ATOM 5568 N N . LEU B 1 23 ? -23.312 21.281 -14.422 1 98.25 23 LEU B N 1
ATOM 5569 C CA . LEU B 1 23 ? -23.469 20.688 -13.102 1 98.25 23 LEU B CA 1
ATOM 5570 C C . LEU B 1 23 ? -22.828 21.562 -12.023 1 98.25 23 LEU B C 1
ATOM 5572 O O . LEU B 1 23 ? -23.344 21.656 -10.914 1 98.25 23 LEU B O 1
ATOM 5576 N N . MET B 1 24 ? -21.688 22.172 -12.32 1 98.38 24 MET B N 1
ATOM 5577 C CA . MET B 1 24 ? -21.047 23.078 -11.375 1 98.38 24 MET B CA 1
ATOM 5578 C C . MET B 1 24 ? -21.938 24.281 -11.07 1 98.38 24 MET B C 1
ATOM 5580 O O . MET B 1 24 ? -22.078 24.688 -9.914 1 98.38 24 MET B O 1
ATOM 5584 N N . LYS B 1 25 ? -22.562 24.781 -12.094 1 97.56 25 LYS B N 1
ATOM 5585 C CA . LYS B 1 25 ? -23.484 25.906 -11.906 1 97.56 25 LYS B CA 1
ATOM 5586 C C . LYS B 1 25 ? -24.672 25.5 -11.047 1 97.56 25 LYS B C 1
ATOM 5588 O O . LYS B 1 25 ? -25.094 26.25 -10.172 1 97.56 25 LYS B O 1
ATOM 5593 N N . GLU B 1 26 ? -25.156 24.344 -11.359 1 97.12 26 GLU B N 1
ATOM 5594 C CA . GLU B 1 26 ? -26.266 23.844 -10.57 1 97.12 26 GLU B CA 1
ATOM 5595 C C . GLU B 1 26 ? -25.891 23.734 -9.094 1 97.12 26 GLU B C 1
ATOM 5597 O O . GLU B 1 26 ? -26.719 24.016 -8.219 1 97.12 26 GLU B O 1
ATOM 5602 N N . LEU B 1 27 ? -24.719 23.391 -8.758 1 96.31 27 LEU B N 1
ATOM 5603 C CA . LEU B 1 27 ? -24.234 23.281 -7.391 1 96.31 27 LEU B CA 1
ATOM 5604 C C . LEU B 1 27 ? -24.047 24.656 -6.766 1 96.31 27 LEU B C 1
ATOM 5606 O O . LEU B 1 27 ? -24.125 24.797 -5.543 1 96.31 27 LEU B O 1
ATOM 5610 N N . GLY B 1 28 ? -23.703 25.578 -7.633 1 96.44 28 GLY B N 1
ATOM 5611 C CA . GLY B 1 28 ? -23.422 26.922 -7.145 1 96.44 28 GLY B CA 1
ATOM 5612 C C . GLY B 1 28 ? -21.938 27.219 -7.027 1 96.44 28 GLY B C 1
ATOM 5613 O O . GLY B 1 28 ? -21.531 28.125 -6.301 1 96.44 28 GLY B O 1
ATOM 5614 N N . VAL B 1 29 ? -21.109 26.5 -7.734 1 98.25 29 VAL B N 1
ATOM 5615 C CA . VAL B 1 29 ? -19.656 26.703 -7.75 1 98.25 29 VAL B CA 1
ATOM 5616 C C . VAL B 1 29 ? -19.344 28.109 -8.266 1 98.25 29 VAL B C 1
ATOM 5618 O O . VAL B 1 29 ? -19.875 28.531 -9.305 1 98.25 29 VAL B O 1
ATOM 5621 N N . ASN B 1 30 ? -18.469 28.828 -7.539 1 98.31 30 ASN B N 1
ATOM 5622 C CA . ASN B 1 30 ? -18.141 30.172 -8.016 1 98.31 30 ASN B CA 1
ATOM 5623 C C . ASN B 1 30 ? -16.641 30.359 -8.195 1 98.31 30 ASN B C 1
ATOM 5625 O O . ASN B 1 30 ? -16.188 31.438 -8.57 1 98.31 30 ASN B O 1
ATOM 5629 N N . VAL B 1 31 ? -15.828 29.312 -7.98 1 98.62 31 VAL B N 1
ATOM 5630 C CA . VAL B 1 31 ? -14.398 29.359 -8.242 1 98.62 31 VAL B CA 1
ATOM 5631 C C . VAL B 1 31 ? -13.891 27.953 -8.602 1 98.62 31 VAL B C 1
ATOM 5633 O O . VAL B 1 31 ? -14.398 26.969 -8.078 1 98.62 31 VAL B O 1
ATOM 5636 N N . VAL B 1 32 ? -12.922 27.859 -9.5 1 98.5 32 VAL B N 1
ATOM 5637 C CA . VAL B 1 32 ? -12.289 26.594 -9.844 1 98.5 32 VAL B CA 1
ATOM 5638 C C . VAL B 1 32 ? -10.773 26.734 -9.805 1 98.5 32 VAL B C 1
ATOM 5640 O O . VAL B 1 32 ? -10.234 27.766 -10.211 1 98.5 32 VAL B O 1
ATOM 5643 N N . ARG B 1 33 ? -10.055 25.75 -9.242 1 98.38 33 ARG B N 1
ATOM 5644 C CA . ARG B 1 33 ? -8.602 25.641 -9.297 1 98.38 33 ARG B CA 1
ATOM 5645 C C . ARG B 1 33 ? -8.18 24.703 -10.43 1 98.38 33 ARG B C 1
ATOM 5647 O O . ARG B 1 33 ? -8.695 23.594 -10.555 1 98.38 33 ARG B O 1
ATOM 5654 N N . ILE B 1 34 ? -7.215 25.141 -11.352 1 97.75 34 ILE B N 1
ATOM 5655 C CA . ILE B 1 34 ? -6.836 24.344 -12.508 1 97.75 34 ILE B CA 1
ATOM 5656 C C . ILE B 1 34 ? -5.344 24.516 -12.781 1 97.75 34 ILE B C 1
ATOM 5658 O O . ILE B 1 34 ? -4.703 25.406 -12.242 1 97.75 34 ILE B O 1
ATOM 5662 N N . ALA B 1 35 ? -4.699 23.609 -13.492 1 97.25 35 ALA B N 1
ATOM 5663 C CA . ALA B 1 35 ? -3.463 23.719 -14.258 1 97.25 35 ALA B CA 1
ATOM 5664 C C . ALA B 1 35 ? -2.254 23.344 -13.414 1 97.25 35 ALA B C 1
ATOM 5666 O O . ALA B 1 35 ? -1.134 23.25 -13.922 1 97.25 35 ALA B O 1
ATOM 5667 N N . GLU B 1 36 ? -2.369 23.031 -12.109 1 95.75 36 GLU B N 1
ATOM 5668 C CA . GLU B 1 36 ? -1.222 22.859 -11.227 1 95.75 36 GLU B CA 1
ATOM 5669 C C . GLU B 1 36 ? -0.4 21.641 -11.609 1 95.75 36 GLU B C 1
ATOM 5671 O O . GLU B 1 36 ? 0.724 21.453 -11.133 1 95.75 36 GLU B O 1
ATOM 5676 N N . PHE B 1 37 ? -0.882 20.75 -12.523 1 96.19 37 PHE B N 1
ATOM 5677 C CA . PHE B 1 37 ? -0.13 19.578 -12.93 1 96.19 37 PHE B CA 1
ATOM 5678 C C . PHE B 1 37 ? 0.046 19.531 -14.445 1 96.19 37 PHE B C 1
ATOM 5680 O O . PHE B 1 37 ? 0.323 18.484 -15.016 1 96.19 37 PHE B O 1
ATOM 5687 N N . GLY B 1 38 ? -0.12 20.641 -15.188 1 97.06 38 GLY B N 1
ATOM 5688 C CA . GLY B 1 38 ? -0.207 20.641 -16.641 1 97.06 38 GLY B CA 1
ATOM 5689 C C . GLY B 1 38 ? 1.045 21.172 -17.312 1 97.06 38 GLY B C 1
ATOM 5690 O O . GLY B 1 38 ? 0.963 21.859 -18.344 1 97.06 38 GLY B O 1
ATOM 5691 N N . TRP B 1 39 ? 2.24 20.891 -16.734 1 97.44 39 TRP B N 1
ATOM 5692 C CA . TRP B 1 39 ? 3.463 21.453 -17.297 1 97.44 39 TRP B CA 1
ATOM 5693 C C . TRP B 1 39 ? 3.688 20.969 -18.719 1 97.44 39 TRP B C 1
ATOM 5695 O O . TRP B 1 39 ? 3.924 21.766 -19.625 1 97.44 39 TRP B O 1
ATOM 5705 N N . GLN B 1 40 ? 3.592 19.688 -18.953 1 96.25 40 GLN B N 1
ATOM 5706 C CA . GLN B 1 40 ? 3.863 19.109 -20.266 1 96.25 40 GLN B CA 1
ATOM 5707 C C . GLN B 1 40 ? 2.92 19.688 -21.328 1 96.25 40 GLN B C 1
ATOM 5709 O O . GLN B 1 40 ? 3.316 19.891 -22.469 1 96.25 40 GLN B O 1
ATOM 5714 N N . LEU B 1 41 ? 1.646 19.938 -21 1 96.69 41 LEU B N 1
ATOM 5715 C CA . LEU B 1 41 ? 0.668 20.5 -21.922 1 96.69 41 LEU B CA 1
ATOM 5716 C C . LEU B 1 41 ? 1.042 21.938 -22.297 1 96.69 41 LEU B C 1
ATOM 5718 O O . LEU B 1 41 ? 0.851 22.344 -23.438 1 96.69 41 LEU B O 1
ATOM 5722 N N . MET B 1 42 ? 1.646 22.672 -21.375 1 97.94 42 MET B N 1
ATOM 5723 C CA . MET B 1 42 ? 1.954 24.094 -21.578 1 97.94 42 MET B CA 1
ATOM 5724 C C . MET B 1 42 ? 3.332 24.266 -22.203 1 97.94 42 MET B C 1
ATOM 5726 O O . MET B 1 42 ? 3.621 25.297 -22.797 1 97.94 42 MET B O 1
ATOM 5730 N N . GLU B 1 43 ? 4.219 23.297 -22 1 98.06 43 GLU B N 1
ATOM 5731 C CA . GLU B 1 43 ? 5.535 23.25 -22.641 1 98.06 43 GLU B CA 1
ATOM 5732 C C . GLU B 1 43 ? 5.852 21.859 -23.141 1 98.06 43 GLU B C 1
ATOM 5734 O O . GLU B 1 43 ? 6.672 21.141 -22.547 1 98.06 43 GLU B O 1
ATOM 5739 N N . PRO B 1 44 ? 5.293 21.469 -24.25 1 95.94 44 PRO B N 1
ATOM 5740 C CA . PRO B 1 44 ? 5.449 20.094 -24.766 1 95.94 44 PRO B CA 1
ATOM 5741 C C . PRO B 1 44 ? 6.883 19.797 -25.188 1 95.94 44 PRO B C 1
ATOM 5743 O O . PRO B 1 44 ? 7.285 18.625 -25.234 1 95.94 44 PRO B O 1
ATOM 5746 N N . GLU B 1 45 ? 7.637 20.891 -25.609 1 95.75 45 GLU B N 1
ATOM 5747 C CA . GLU B 1 45 ? 9.062 20.859 -25.906 1 95.75 45 GLU B CA 1
ATOM 5748 C C . GLU B 1 45 ? 9.781 22.047 -25.281 1 95.75 45 GLU B C 1
ATOM 5750 O O . GLU B 1 45 ? 9.172 23.094 -25.047 1 95.75 45 GLU B O 1
ATOM 5755 N N . GLU B 1 46 ? 11.047 21.812 -25.031 1 96.44 46 GLU B N 1
ATOM 5756 C CA . GLU B 1 46 ? 11.805 22.891 -24.391 1 96.44 46 GLU B CA 1
ATOM 5757 C C . GLU B 1 46 ? 11.688 24.188 -25.172 1 96.44 46 GLU B C 1
ATOM 5759 O O . GLU B 1 46 ? 12.023 24.25 -26.344 1 96.44 46 GLU B O 1
ATOM 5764 N N . GLY B 1 47 ? 11.109 25.156 -24.562 1 96.56 47 GLY B N 1
ATOM 5765 C CA . GLY B 1 47 ? 11.062 26.484 -25.141 1 96.56 47 GLY B CA 1
ATOM 5766 C C . GLY B 1 47 ? 9.844 26.719 -26 1 96.56 47 GLY B C 1
ATOM 5767 O O . GLY B 1 47 ? 9.625 27.828 -26.484 1 96.56 47 GLY B O 1
ATOM 5768 N N . VAL B 1 48 ? 9.039 25.719 -26.219 1 97.69 48 VAL B N 1
ATOM 5769 C CA . VAL B 1 48 ? 7.797 25.859 -26.969 1 97.69 48 VAL B CA 1
ATOM 5770 C C . VAL B 1 48 ? 6.609 25.906 -26.016 1 97.69 48 VAL B C 1
ATOM 5772 O O . VAL B 1 48 ? 6.324 24.922 -25.328 1 97.69 48 VAL B O 1
ATOM 5775 N N . TYR B 1 49 ? 5.941 27.078 -25.969 1 98.12 49 TYR B N 1
ATOM 5776 C CA . TYR B 1 49 ? 4.84 27.25 -25.031 1 98.12 49 TYR B CA 1
ATOM 5777 C C . TYR B 1 49 ? 3.5 27.266 -25.766 1 98.12 49 TYR B C 1
ATOM 5779 O O . TYR B 1 49 ? 3.359 27.922 -26.797 1 98.12 49 TYR B O 1
ATOM 5787 N N . ASP B 1 50 ? 2.562 26.469 -25.312 1 98 50 ASP B N 1
ATOM 5788 C CA . ASP B 1 50 ? 1.211 26.359 -25.844 1 98 50 ASP B CA 1
ATOM 5789 C C . ASP B 1 50 ? 0.167 26.422 -24.734 1 98 50 ASP B C 1
ATOM 5791 O O . ASP B 1 50 ? 0.025 25.469 -23.969 1 98 50 ASP B O 1
ATOM 5795 N N . PHE B 1 51 ? -0.583 27.516 -24.688 1 98.25 51 PHE B N 1
ATOM 5796 C CA . PHE B 1 51 ? -1.564 27.703 -23.625 1 98.25 51 PHE B CA 1
ATOM 5797 C C . PHE B 1 51 ? -2.977 27.453 -24.141 1 98.25 51 PHE B C 1
ATOM 5799 O O . PHE B 1 51 ? -3.955 27.719 -23.438 1 98.25 51 PHE B O 1
ATOM 5806 N N . SER B 1 52 ? -3.152 26.875 -25.328 1 97.81 52 SER B N 1
ATOM 5807 C CA . SER B 1 52 ? -4.43 26.828 -26.047 1 97.81 52 SER B CA 1
ATOM 5808 C C . SER B 1 52 ? -5.469 26.031 -25.25 1 97.81 52 SER B C 1
ATOM 5810 O O . SER B 1 52 ? -6.633 26.438 -25.188 1 97.81 52 SER B O 1
ATOM 5812 N N . LEU B 1 53 ? -5.082 24.906 -24.672 1 97.31 53 LEU B N 1
ATOM 5813 C CA . LEU B 1 53 ? -6.035 24.094 -23.922 1 97.31 53 LEU B CA 1
ATOM 5814 C C . LEU B 1 53 ? -6.625 24.875 -22.75 1 97.31 53 LEU B C 1
ATOM 5816 O O . LEU B 1 53 ? -7.844 24.922 -22.578 1 97.31 53 LEU B O 1
ATOM 5820 N N . TYR B 1 54 ? -5.785 25.453 -21.969 1 98 54 TYR B N 1
ATOM 5821 C CA . TYR B 1 54 ? -6.246 26.156 -20.781 1 98 54 TYR B CA 1
ATOM 5822 C C . TYR B 1 54 ? -6.941 27.453 -21.156 1 98 54 TYR B C 1
ATOM 5824 O O . TYR B 1 54 ? -7.871 27.891 -20.469 1 98 54 TYR B O 1
ATOM 5832 N N . ASP B 1 55 ? -6.543 28.141 -22.359 1 98.31 55 ASP B N 1
ATOM 5833 C CA . ASP B 1 55 ? -7.297 29.281 -22.859 1 98.31 55 ASP B CA 1
ATOM 5834 C C . ASP B 1 55 ? -8.766 28.922 -23.078 1 98.31 55 ASP B C 1
ATOM 5836 O O . ASP B 1 55 ? -9.656 29.641 -22.625 1 98.31 55 ASP B O 1
ATOM 5840 N N . GLU B 1 56 ? -8.93 27.844 -23.734 1 98.12 56 GLU B N 1
ATOM 5841 C CA . GLU B 1 56 ? -10.289 27.391 -24.031 1 98.12 56 GLU B CA 1
ATOM 5842 C C . GLU B 1 56 ? -11.055 27.047 -22.766 1 98.12 56 GLU B C 1
ATOM 5844 O O . GLU B 1 56 ? -12.227 27.406 -22.625 1 98.12 56 GLU B O 1
ATOM 5849 N N . ALA B 1 57 ? -10.461 26.297 -21.891 1 98.06 57 ALA B N 1
ATOM 5850 C CA . ALA B 1 57 ? -11.109 25.906 -20.641 1 98.06 57 ALA B CA 1
ATOM 5851 C C . ALA B 1 57 ? -11.461 27.125 -19.797 1 98.06 57 ALA B C 1
ATOM 5853 O O . ALA B 1 57 ? -12.578 27.234 -19.281 1 98.06 57 ALA B O 1
ATOM 5854 N N . ILE B 1 58 ? -10.508 28.062 -19.625 1 98.31 58 ILE B N 1
ATOM 5855 C CA . ILE B 1 58 ? -10.711 29.266 -18.812 1 98.31 58 ILE B CA 1
ATOM 5856 C C . ILE B 1 58 ? -11.828 30.109 -19.406 1 98.31 58 ILE B C 1
ATOM 5858 O O . ILE B 1 58 ? -12.68 30.625 -18.672 1 98.31 58 ILE B O 1
ATOM 5862 N N . GLU B 1 59 ? -11.836 30.234 -20.719 1 98 59 GLU B N 1
ATOM 5863 C CA . GLU B 1 59 ? -12.906 30.984 -21.359 1 98 59 GLU B CA 1
ATOM 5864 C C . GLU B 1 59 ? -14.273 30.375 -21.062 1 98 59 GLU B C 1
ATOM 5866 O O . GLU B 1 59 ? -15.227 31.094 -20.734 1 98 59 GLU B O 1
ATOM 5871 N N . LEU B 1 60 ? -14.352 29.062 -21.156 1 98.06 60 LEU B N 1
ATOM 5872 C CA . LEU B 1 60 ? -15.602 28.375 -20.875 1 98.06 60 LEU B CA 1
ATOM 5873 C C . LEU B 1 60 ? -16.031 28.578 -19.422 1 98.06 60 LEU B C 1
ATOM 5875 O O . LEU B 1 60 ? -17.188 28.891 -19.156 1 98.06 60 LEU B O 1
ATOM 5879 N N . ILE B 1 61 ? -15.148 28.422 -18.5 1 98.44 61 ILE B N 1
ATOM 5880 C CA . ILE B 1 61 ? -15.406 28.531 -17.062 1 98.44 61 ILE B CA 1
ATOM 5881 C C . ILE B 1 61 ? -15.852 29.953 -16.719 1 98.44 61 ILE B C 1
ATOM 5883 O O . ILE B 1 61 ? -16.891 30.141 -16.094 1 98.44 61 ILE B O 1
ATOM 5887 N N . THR B 1 62 ? -15.102 30.969 -17.234 1 98.12 62 THR B N 1
ATOM 5888 C CA . THR B 1 62 ? -15.336 32.344 -16.828 1 98.12 62 THR B CA 1
ATOM 5889 C C . THR B 1 62 ? -16.562 32.906 -17.531 1 98.12 62 THR B C 1
ATOM 5891 O O . THR B 1 62 ? -17.281 33.75 -16.969 1 98.12 62 THR B O 1
ATOM 5894 N N . SER B 1 63 ? -16.875 32.469 -18.703 1 98 63 SER B N 1
ATOM 5895 C CA . SER B 1 63 ? -18.078 32.906 -19.406 1 98 63 SER B CA 1
ATOM 5896 C C . SER B 1 63 ? -19.328 32.406 -18.703 1 98 63 SER B C 1
ATOM 5898 O O . SER B 1 63 ? -20.422 32.906 -18.969 1 98 63 SER B O 1
ATOM 5900 N N . ASN B 1 64 ? -19.125 31.531 -17.859 1 97.94 64 ASN B N 1
ATOM 5901 C CA . ASN B 1 64 ? -20.25 31 -17.094 1 97.94 64 ASN B CA 1
ATOM 5902 C C . ASN B 1 64 ? -20.234 31.516 -15.656 1 97.94 64 ASN B C 1
ATOM 5904 O O . ASN B 1 64 ? -20.859 30.922 -14.773 1 97.94 64 ASN B O 1
ATOM 5908 N N . GLY B 1 65 ? -19.516 32.5 -15.391 1 97.75 65 GLY B N 1
ATOM 5909 C CA . GLY B 1 65 ? -19.594 33.25 -14.133 1 97.75 65 GLY B CA 1
ATOM 5910 C C . GLY B 1 65 ? -18.781 32.594 -13.023 1 97.75 65 GLY B C 1
ATOM 5911 O O . GLY B 1 65 ? -19.031 32.844 -11.844 1 97.75 65 GLY B O 1
ATOM 5912 N N . ILE B 1 66 ? -17.859 31.75 -13.305 1 98.56 66 ILE B N 1
ATOM 5913 C CA . ILE B 1 66 ? -17.016 31.078 -12.32 1 98.56 66 ILE B CA 1
ATOM 5914 C C . ILE B 1 66 ? -15.602 31.641 -12.375 1 98.56 66 ILE B C 1
ATOM 5916 O O . ILE B 1 66 ? -15.016 31.75 -13.461 1 98.56 66 ILE B O 1
ATOM 5920 N N . ASP B 1 67 ? -15 32.062 -11.273 1 98.62 67 ASP B N 1
ATOM 5921 C CA . ASP B 1 67 ? -13.641 32.594 -11.195 1 98.62 67 ASP B CA 1
ATOM 5922 C C . ASP B 1 67 ? -12.609 31.453 -11.211 1 98.62 67 ASP B C 1
ATOM 5924 O O . ASP B 1 67 ? -12.961 30.281 -11.008 1 98.62 67 ASP B O 1
ATOM 5928 N N . VAL B 1 68 ? -11.336 31.844 -11.523 1 98.62 68 VAL B N 1
ATOM 5929 C CA . VAL B 1 68 ? -10.312 30.812 -11.727 1 98.62 68 VAL B CA 1
ATOM 5930 C C . VAL B 1 68 ? -9.102 31.125 -10.852 1 98.62 68 VAL B C 1
ATOM 5932 O O . VAL B 1 68 ? -8.68 32.281 -10.734 1 98.62 68 VAL B O 1
ATOM 5935 N N . ILE B 1 69 ? -8.578 30.125 -10.172 1 98.75 69 ILE B N 1
ATOM 5936 C CA . ILE B 1 69 ? -7.258 30.094 -9.547 1 98.75 69 ILE B CA 1
ATOM 5937 C C . ILE B 1 69 ? -6.312 29.234 -10.375 1 98.75 69 ILE B C 1
ATOM 5939 O O . ILE B 1 69 ? -6.633 28.078 -10.688 1 98.75 69 ILE B O 1
ATOM 5943 N N . LEU B 1 70 ? -5.172 29.781 -10.742 1 98.69 70 LEU B N 1
ATOM 5944 C CA . LEU B 1 70 ? -4.211 29.031 -11.547 1 98.69 70 LEU B CA 1
ATOM 5945 C C . LEU B 1 70 ? -3.062 28.516 -10.688 1 98.69 70 LEU B C 1
ATOM 5947 O O . LEU B 1 70 ? -2.447 29.281 -9.945 1 98.69 70 LEU B O 1
ATOM 5951 N N . GLY B 1 71 ? -2.824 27.234 -10.719 1 98.44 71 GLY B N 1
ATOM 5952 C CA . GLY B 1 71 ? -1.643 26.672 -10.094 1 98.44 71 GLY B CA 1
ATOM 5953 C C . GLY B 1 71 ? -0.449 26.594 -11.031 1 98.44 71 GLY B C 1
ATOM 5954 O O . GLY B 1 71 ? -0.582 26.188 -12.188 1 98.44 71 GLY B O 1
ATOM 5955 N N . THR B 1 72 ? 0.737 27.062 -10.594 1 98.56 72 THR B N 1
ATOM 5956 C CA . THR B 1 72 ? 1.938 26.812 -11.375 1 98.56 72 THR B CA 1
ATOM 5957 C C . THR B 1 72 ? 2.27 25.328 -11.406 1 98.56 72 THR B C 1
ATOM 5959 O O . THR B 1 72 ? 2.197 24.641 -10.375 1 98.56 72 THR B O 1
ATOM 5962 N N . PRO B 1 73 ? 2.57 24.766 -12.492 1 98.06 73 PRO B N 1
ATOM 5963 C CA . PRO B 1 73 ? 2.607 23.297 -12.648 1 98.06 73 PRO B CA 1
ATOM 5964 C C . PRO B 1 73 ? 3.947 22.703 -12.242 1 98.06 73 PRO B C 1
ATOM 5966 O O . PRO B 1 73 ? 4.328 21.641 -12.742 1 98.06 73 PRO B O 1
ATOM 5969 N N . THR B 1 74 ? 4.68 23.266 -11.359 1 98.06 74 THR B N 1
ATOM 5970 C CA . THR B 1 74 ? 6.082 22.953 -11.094 1 98.06 74 THR B CA 1
ATOM 5971 C C . THR B 1 74 ? 6.211 21.688 -10.258 1 98.06 74 THR B C 1
ATOM 5973 O O . THR B 1 74 ? 7.309 21.141 -10.109 1 98.06 74 THR B O 1
ATOM 5976 N N . ALA B 1 75 ? 5.094 21.109 -9.766 1 96.94 75 ALA B N 1
ATOM 5977 C CA . ALA B 1 75 ? 5.133 19.859 -9.023 1 96.94 75 ALA B CA 1
ATOM 5978 C C . ALA B 1 75 ? 5.355 18.672 -9.969 1 96.94 75 ALA B C 1
ATOM 5980 O O . ALA B 1 75 ? 5.668 17.562 -9.523 1 96.94 75 ALA B O 1
ATOM 5981 N N . THR B 1 76 ? 5.215 18.906 -11.312 1 96.62 76 THR B N 1
ATOM 5982 C CA . THR B 1 76 ? 5.258 17.781 -12.258 1 96.62 76 THR B CA 1
ATOM 5983 C C . THR B 1 76 ? 6.125 18.125 -13.461 1 96.62 76 THR B C 1
ATOM 5985 O O . THR B 1 76 ? 5.609 18.328 -14.562 1 96.62 76 THR B O 1
ATOM 5988 N N . PRO B 1 77 ? 7.484 18.094 -13.336 1 96.06 77 PRO B N 1
ATOM 5989 C CA . PRO B 1 77 ? 8.328 18.312 -14.516 1 96.06 77 PRO B CA 1
ATOM 5990 C C . PRO B 1 77 ? 8.094 17.266 -15.602 1 96.06 77 PRO B C 1
ATOM 5992 O O . PRO B 1 77 ? 7.926 16.078 -15.297 1 96.06 77 PRO B O 1
ATOM 5995 N N . PRO B 1 78 ? 8.078 17.656 -16.828 1 96.69 78 PRO B N 1
ATOM 5996 C CA . PRO B 1 78 ? 7.746 16.734 -17.922 1 96.69 78 PRO B CA 1
ATOM 5997 C C . PRO B 1 78 ? 8.844 15.711 -18.188 1 96.69 78 PRO B C 1
ATOM 5999 O O . PRO B 1 78 ? 10 15.922 -17.812 1 96.69 78 PRO B O 1
ATOM 6002 N N . ALA B 1 79 ? 8.5 14.648 -18.922 1 95.5 79 ALA B N 1
ATOM 6003 C CA . ALA B 1 79 ? 9.391 13.539 -19.234 1 95.5 79 ALA B CA 1
ATOM 6004 C C . ALA B 1 79 ? 10.602 14.023 -20.031 1 95.5 79 ALA B C 1
ATOM 6006 O O . ALA B 1 79 ? 11.727 13.57 -19.812 1 95.5 79 ALA B O 1
ATOM 6007 N N . TRP B 1 80 ? 10.398 14.953 -21.062 1 95.44 80 TRP B N 1
ATOM 6008 C CA . TRP B 1 80 ? 11.5 15.43 -21.891 1 95.44 80 TRP B CA 1
ATOM 6009 C C . TRP B 1 80 ? 12.555 16.141 -21.062 1 95.44 80 TRP B C 1
ATOM 6011 O O . TRP B 1 80 ? 13.75 16.031 -21.344 1 95.44 80 TRP B O 1
ATOM 6021 N N . MET B 1 81 ? 12.188 16.859 -20.016 1 96.25 81 MET B N 1
ATOM 6022 C CA . MET B 1 81 ? 13.117 17.578 -19.156 1 96.25 81 MET B CA 1
ATOM 6023 C C . MET B 1 81 ? 13.961 16.609 -18.344 1 96.25 81 MET B C 1
ATOM 6025 O O . MET B 1 81 ? 15.188 16.766 -18.266 1 96.25 81 MET B O 1
ATOM 6029 N N . VAL B 1 82 ? 13.305 15.609 -17.766 1 95.19 82 VAL B N 1
ATOM 6030 C CA . VAL B 1 82 ? 13.984 14.625 -16.922 1 95.19 82 VAL B CA 1
ATOM 6031 C C . VAL B 1 82 ? 14.977 13.82 -17.766 1 95.19 82 VAL B C 1
ATOM 6033 O O . VAL B 1 82 ? 16.062 13.492 -17.297 1 95.19 82 VAL B O 1
ATOM 6036 N N . HIS B 1 83 ? 14.562 13.5 -18.984 1 94.12 83 HIS B N 1
ATOM 6037 C CA . HIS B 1 83 ? 15.43 12.75 -19.891 1 94.12 83 HIS B CA 1
ATOM 6038 C C . HIS B 1 83 ? 16.672 13.555 -20.25 1 94.12 83 HIS B C 1
ATOM 6040 O O . HIS B 1 83 ? 17.781 13.016 -20.281 1 94.12 83 HIS B O 1
ATOM 6046 N N . ARG B 1 84 ? 16.594 14.922 -20.609 1 94.69 84 ARG B N 1
ATOM 6047 C CA . ARG B 1 84 ? 17.688 15.773 -21.062 1 94.69 84 ARG B CA 1
ATOM 6048 C C . ARG B 1 84 ? 18.562 16.219 -19.891 1 94.69 84 ARG B C 1
ATOM 6050 O O . ARG B 1 84 ? 19.766 16.391 -20.031 1 94.69 84 ARG B O 1
ATOM 6057 N N . TYR B 1 85 ? 17.844 16.359 -18.672 1 96.19 85 TYR B N 1
ATOM 6058 C CA . TYR B 1 85 ? 18.531 16.875 -17.5 1 96.19 85 TYR B CA 1
ATOM 6059 C C . TYR B 1 85 ? 18.281 16 -16.281 1 96.19 85 TYR B C 1
ATOM 6061 O O . TYR B 1 85 ? 17.688 16.453 -15.297 1 96.19 85 TYR B O 1
ATOM 6069 N N . PRO B 1 86 ? 18.812 14.789 -16.219 1 95.19 86 PRO B N 1
ATOM 6070 C CA . PRO B 1 86 ? 18.531 13.859 -15.133 1 95.19 86 PRO B CA 1
ATOM 6071 C C . PRO B 1 86 ? 19.062 14.344 -13.789 1 95.19 86 PRO B C 1
ATOM 6073 O O . PRO B 1 86 ? 18.672 13.828 -12.742 1 95.19 86 PRO B O 1
ATOM 6076 N N . GLU B 1 87 ? 19.953 15.383 -13.773 1 93.56 87 GLU B N 1
ATOM 6077 C CA . GLU B 1 87 ? 20.547 15.898 -12.539 1 93.56 87 GLU B CA 1
ATOM 6078 C C . GLU B 1 87 ? 19.5 16.609 -11.68 1 93.56 87 GLU B C 1
ATOM 6080 O O . GLU B 1 87 ? 19.734 16.891 -10.508 1 93.56 87 GLU B O 1
ATOM 6085 N N . ILE B 1 88 ? 18.297 16.953 -12.266 1 96.62 88 ILE B N 1
ATOM 6086 C CA . ILE B 1 88 ? 17.266 17.656 -11.5 1 96.62 88 ILE B CA 1
ATOM 6087 C C . ILE B 1 88 ? 16.594 16.672 -10.531 1 96.62 88 ILE B C 1
ATOM 6089 O O . ILE B 1 88 ? 15.867 17.094 -9.633 1 96.62 88 ILE B O 1
ATOM 6093 N N . LEU B 1 89 ? 16.797 15.32 -10.781 1 96.88 89 LEU B N 1
ATOM 6094 C CA . LEU B 1 89 ? 16.125 14.305 -9.977 1 96.88 89 LEU B CA 1
ATOM 6095 C C . LEU B 1 89 ? 16.688 14.281 -8.562 1 96.88 89 LEU B C 1
ATOM 6097 O O . LEU B 1 89 ? 17.891 14.438 -8.359 1 96.88 89 LEU B O 1
ATOM 6101 N N . PRO B 1 90 ? 15.836 14.102 -7.523 1 96.94 90 PRO B N 1
ATOM 6102 C CA . PRO B 1 90 ? 16.297 13.969 -6.141 1 96.94 90 PRO B CA 1
ATOM 6103 C C . PRO B 1 90 ? 16.906 12.602 -5.852 1 96.94 90 PRO B C 1
ATOM 6105 O O . PRO B 1 90 ? 16.781 11.68 -6.664 1 96.94 90 PRO B O 1
ATOM 6108 N N . VAL B 1 91 ? 17.656 12.5 -4.789 1 96.12 91 VAL B N 1
ATOM 6109 C CA . VAL B 1 91 ? 18.328 11.297 -4.332 1 96.12 91 VAL B CA 1
ATOM 6110 C C . VAL B 1 91 ? 17.953 11.008 -2.881 1 96.12 91 VAL B C 1
ATOM 6112 O O . VAL B 1 91 ? 17.891 11.922 -2.057 1 96.12 91 VAL B O 1
ATOM 6115 N N . ASP B 1 92 ? 17.656 9.734 -2.547 1 94.19 92 ASP B N 1
ATOM 6116 C CA . ASP B 1 92 ? 17.281 9.43 -1.172 1 94.19 92 ASP B CA 1
ATOM 6117 C C . ASP B 1 92 ? 18.5 9.211 -0.298 1 94.19 92 ASP B C 1
ATOM 6119 O O . ASP B 1 92 ? 19.641 9.391 -0.752 1 94.19 92 ASP B O 1
ATOM 6123 N N . ASP B 1 93 ? 18.328 8.867 1.007 1 93.56 93 ASP B N 1
ATOM 6124 C CA . ASP B 1 93 ? 19.422 8.805 1.978 1 93.56 93 ASP B CA 1
ATOM 6125 C C . ASP B 1 93 ? 20.266 7.547 1.78 1 93.56 93 ASP B C 1
ATOM 6127 O O . ASP B 1 93 ? 21.312 7.391 2.412 1 93.56 93 ASP B O 1
ATOM 6131 N N . HIS B 1 94 ? 19.922 6.633 0.82 1 91.19 94 HIS B N 1
ATOM 6132 C CA . HIS B 1 94 ? 20.703 5.465 0.456 1 91.19 94 HIS B CA 1
ATOM 6133 C C . HIS B 1 94 ? 21.516 5.723 -0.808 1 91.19 94 HIS B C 1
ATOM 6135 O O . HIS B 1 94 ? 22.281 4.855 -1.256 1 91.19 94 HIS B O 1
ATOM 6141 N N . GLY B 1 95 ? 21.297 6.879 -1.329 1 92.25 95 GLY B N 1
ATOM 6142 C CA . GLY B 1 95 ? 22 7.219 -2.557 1 92.25 95 GLY B CA 1
ATOM 6143 C C . GLY B 1 95 ? 21.266 6.781 -3.807 1 92.25 95 GLY B C 1
ATOM 6144 O O . GLY B 1 95 ? 21.812 6.812 -4.906 1 92.25 95 GLY B O 1
ATOM 6145 N N . VAL B 1 96 ? 20.047 6.387 -3.676 1 93.31 96 VAL B N 1
ATOM 6146 C CA . VAL B 1 96 ? 19.219 5.941 -4.797 1 93.31 96 VAL B CA 1
ATOM 6147 C C . VAL B 1 96 ? 18.531 7.145 -5.441 1 93.31 96 VAL B C 1
ATOM 6149 O O . VAL B 1 96 ? 17.828 7.902 -4.762 1 93.31 96 VAL B O 1
ATOM 6152 N N . THR B 1 97 ? 18.719 7.344 -6.754 1 94.75 97 THR B N 1
ATOM 6153 C CA . THR B 1 97 ? 18.047 8.398 -7.488 1 94.75 97 THR B CA 1
ATOM 6154 C C . THR B 1 97 ? 16.562 8.086 -7.641 1 94.75 97 THR B C 1
ATOM 6156 O O . THR B 1 97 ? 16.188 6.98 -8.055 1 94.75 97 THR B O 1
ATOM 6159 N N . ILE B 1 98 ? 15.711 9.062 -7.258 1 94.81 98 ILE B N 1
ATOM 6160 C CA . ILE B 1 98 ? 14.273 8.922 -7.438 1 94.81 98 ILE B CA 1
ATOM 6161 C C . ILE B 1 98 ? 13.922 9.023 -8.922 1 94.81 98 ILE B C 1
ATOM 6163 O O . ILE B 1 98 ? 14.367 9.953 -9.602 1 94.81 98 ILE B O 1
ATOM 6167 N N . SER B 1 99 ? 13.109 8.094 -9.367 1 93.19 99 SER B N 1
ATOM 6168 C CA . SER B 1 99 ? 12.844 7.973 -10.797 1 93.19 99 SER B CA 1
ATOM 6169 C C . SER B 1 99 ? 11.68 8.852 -11.227 1 93.19 99 SER B C 1
ATOM 6171 O O . SER B 1 99 ? 10.906 9.32 -10.391 1 93.19 99 SER B O 1
ATOM 6173 N N . PHE B 1 100 ? 11.594 9.18 -12.586 1 93.69 100 PHE B N 1
ATOM 6174 C CA . PHE B 1 100 ? 10.398 9.75 -13.203 1 93.69 100 PHE B CA 1
ATOM 6175 C C . PHE B 1 100 ? 9.234 8.766 -13.133 1 93.69 100 PHE B C 1
ATOM 6177 O O . PHE B 1 100 ? 9.422 7.559 -13.297 1 93.69 100 PHE B O 1
ATOM 6184 N N . GLY B 1 101 ? 7.996 9.305 -12.977 1 91.69 101 GLY B N 1
ATOM 6185 C CA . GLY B 1 101 ? 6.844 8.422 -13.023 1 91.69 101 GLY B CA 1
ATOM 6186 C C . GLY B 1 101 ? 5.762 8.797 -12.031 1 91.69 101 GLY B C 1
ATOM 6187 O O . GLY B 1 101 ? 4.707 8.164 -11.977 1 91.69 101 GLY B O 1
ATOM 6188 N N . ALA B 1 102 ? 6.047 9.82 -11.211 1 94.62 102 ALA B N 1
ATOM 6189 C CA . ALA B 1 102 ? 5.07 10.367 -10.273 1 94.62 102 ALA B CA 1
ATOM 6190 C C . ALA B 1 102 ? 5.148 11.891 -10.219 1 94.62 102 ALA B C 1
ATOM 6192 O O . ALA B 1 102 ? 5.172 12.547 -11.266 1 94.62 102 ALA B O 1
ATOM 6193 N N . ARG B 1 103 ? 5.055 12.484 -9.078 1 93.06 103 ARG B N 1
ATOM 6194 C CA . ARG B 1 103 ? 5.191 13.93 -8.945 1 93.06 103 ARG B CA 1
ATOM 6195 C C . ARG B 1 103 ? 6.285 14.289 -7.945 1 93.06 103 ARG B C 1
ATOM 6197 O O . ARG B 1 103 ? 6.789 13.422 -7.227 1 93.06 103 ARG B O 1
ATOM 6204 N N . ARG B 1 104 ? 6.762 15.531 -8.055 1 94.06 104 ARG B N 1
ATOM 6205 C CA . ARG B 1 104 ? 7.742 16.156 -7.176 1 94.06 104 ARG B CA 1
ATOM 6206 C C . ARG B 1 104 ? 9.086 15.445 -7.266 1 94.06 104 ARG B C 1
ATOM 6208 O O . ARG B 1 104 ? 9.789 15.297 -6.258 1 94.06 104 ARG B O 1
ATOM 6215 N N . HIS B 1 105 ? 9.352 14.797 -8.445 1 93.88 105 HIS B N 1
ATOM 6216 C CA . HIS B 1 105 ? 10.664 14.203 -8.688 1 93.88 105 HIS B CA 1
ATOM 6217 C C . HIS B 1 105 ? 11.664 15.266 -9.148 1 93.88 105 HIS B C 1
ATOM 6219 O O . HIS B 1 105 ? 12.148 15.219 -10.273 1 93.88 105 HIS B O 1
ATOM 6225 N N . TYR B 1 106 ? 11.969 16.234 -8.242 1 96.06 106 TYR B N 1
ATOM 6226 C CA . TYR B 1 106 ? 12.938 17.312 -8.438 1 96.06 106 TYR B CA 1
ATOM 6227 C C . TYR B 1 106 ? 13.57 17.734 -7.117 1 96.06 106 TYR B C 1
ATOM 6229 O O . TYR B 1 106 ? 12.969 17.562 -6.055 1 96.06 106 TYR B O 1
ATOM 6237 N N . THR B 1 107 ? 14.789 18.203 -7.188 1 97.25 107 THR B N 1
ATOM 6238 C CA . THR B 1 107 ? 15.336 18.938 -6.043 1 97.25 107 THR B CA 1
ATOM 6239 C C . THR B 1 107 ? 15.289 20.438 -6.281 1 97.25 107 THR B C 1
ATOM 6241 O O . THR B 1 107 ? 15.625 20.906 -7.367 1 97.25 107 THR B O 1
ATOM 6244 N N . VAL B 1 108 ? 14.812 21.203 -5.297 1 97.44 108 VAL B N 1
ATOM 6245 C CA . VAL B 1 108 ? 14.688 22.641 -5.418 1 97.44 108 VAL B CA 1
ATOM 6246 C C . VAL B 1 108 ? 16.062 23.297 -5.391 1 97.44 108 VAL B C 1
ATOM 6248 O O . VAL B 1 108 ? 16.203 24.5 -5.602 1 97.44 108 VAL B O 1
ATOM 6251 N N . ASN B 1 109 ? 17.141 22.484 -5.195 1 97.69 109 ASN B N 1
ATOM 6252 C CA . ASN B 1 109 ? 18.516 22.984 -5.148 1 97.69 109 ASN B CA 1
ATOM 6253 C C . ASN B 1 109 ? 19.172 22.922 -6.52 1 97.69 109 ASN B C 1
ATOM 6255 O O . ASN B 1 109 ? 20.312 23.344 -6.68 1 97.69 109 ASN B O 1
ATOM 6259 N N . SER B 1 110 ? 18.484 22.406 -7.512 1 97.56 110 SER B N 1
ATOM 6260 C CA . SER B 1 110 ? 18.984 22.406 -8.883 1 97.56 110 SER B CA 1
ATOM 6261 C C . SER B 1 110 ? 18.844 23.766 -9.539 1 97.56 110 SER B C 1
ATOM 6263 O O . SER B 1 110 ? 17.734 24.25 -9.734 1 97.56 110 SER B O 1
ATOM 6265 N N . ALA B 1 111 ? 20 24.312 -9.938 1 96.31 111 ALA B N 1
ATOM 6266 C CA . ALA B 1 111 ? 19.953 25.578 -10.656 1 96.31 111 ALA B CA 1
ATOM 6267 C C . ALA B 1 111 ? 19.188 25.453 -11.969 1 96.31 111 ALA B C 1
ATOM 6269 O O . ALA B 1 111 ? 18.469 26.359 -12.367 1 96.31 111 ALA B O 1
ATOM 6270 N N . LYS B 1 112 ? 19.375 24.281 -12.586 1 97 112 LYS B N 1
ATOM 6271 C CA . LYS B 1 112 ? 18.672 24.016 -13.844 1 97 112 LYS B CA 1
ATOM 6272 C C . LYS B 1 112 ? 17.172 24 -13.648 1 97 112 LYS B C 1
ATOM 6274 O O . LYS B 1 112 ? 16.422 24.594 -14.422 1 97 112 LYS B O 1
ATOM 6279 N N . TYR B 1 113 ? 16.703 23.359 -12.633 1 98.06 113 TYR B N 1
ATOM 6280 C CA . TYR B 1 113 ? 15.258 23.266 -12.391 1 98.06 113 TYR B CA 1
ATOM 6281 C C . TYR B 1 113 ? 14.68 24.625 -12.016 1 98.06 113 TYR B C 1
ATOM 6283 O O . TYR B 1 113 ? 13.578 24.969 -12.43 1 98.06 113 TYR B O 1
ATOM 6291 N N . ARG B 1 114 ? 15.383 25.422 -11.18 1 98 114 ARG B N 1
ATOM 6292 C CA . ARG B 1 114 ? 14.945 26.75 -10.797 1 98 114 ARG B CA 1
ATOM 6293 C C . ARG B 1 114 ? 14.797 27.656 -12.023 1 98 114 ARG B C 1
ATOM 6295 O O . ARG B 1 114 ? 13.859 28.453 -12.109 1 98 114 ARG B O 1
ATOM 6302 N N . ASP B 1 115 ? 15.719 27.484 -12.953 1 97.81 115 ASP B N 1
ATOM 6303 C CA . ASP B 1 115 ? 15.641 28.266 -14.188 1 97.81 115 ASP B CA 1
ATOM 6304 C C . ASP B 1 115 ? 14.398 27.906 -14.992 1 97.81 115 ASP B C 1
ATOM 6306 O O . ASP B 1 115 ? 13.68 28.781 -15.469 1 97.81 115 ASP B O 1
ATOM 6310 N N . PHE B 1 116 ? 14.148 26.594 -15.125 1 98.25 116 PHE B N 1
ATOM 6311 C CA . PHE B 1 116 ? 12.953 26.125 -15.828 1 98.25 116 PHE B CA 1
ATOM 6312 C C . PHE B 1 116 ? 11.695 26.609 -15.125 1 98.25 116 PHE B C 1
ATOM 6314 O O . PHE B 1 116 ? 10.727 27.016 -15.773 1 98.25 116 PHE B O 1
ATOM 6321 N N . THR B 1 117 ? 11.695 26.609 -13.797 1 98.5 117 THR B N 1
ATOM 6322 C CA . THR B 1 117 ? 10.562 27.078 -13 1 98.5 117 THR B CA 1
ATOM 6323 C C . THR B 1 117 ? 10.281 28.547 -13.273 1 98.5 117 THR B C 1
ATOM 6325 O O . THR B 1 117 ? 9.148 28.922 -13.578 1 98.5 117 THR B O 1
ATOM 6328 N N . ARG B 1 118 ? 11.32 29.344 -13.195 1 98.38 118 ARG B N 1
ATOM 6329 C CA . ARG B 1 118 ? 11.172 30.766 -13.438 1 98.38 118 ARG B CA 1
ATOM 6330 C C . ARG B 1 118 ? 10.578 31.031 -14.812 1 98.38 118 ARG B C 1
ATOM 6332 O O . ARG B 1 118 ? 9.648 31.844 -14.953 1 98.38 118 ARG B O 1
ATOM 6339 N N . LYS B 1 119 ? 11.078 30.359 -15.812 1 98.44 119 LYS B N 1
ATOM 6340 C CA . LYS B 1 119 ? 10.633 30.562 -17.188 1 98.44 119 LYS B CA 1
ATOM 6341 C C . LYS B 1 119 ? 9.164 30.188 -17.344 1 98.44 119 LYS B C 1
ATOM 6343 O O . LYS B 1 119 ? 8.391 30.938 -17.938 1 98.44 119 LYS B O 1
ATOM 6348 N N . MET B 1 120 ? 8.773 29.016 -16.844 1 98.44 120 MET B N 1
ATOM 6349 C CA . MET B 1 120 ? 7.395 28.547 -16.953 1 98.44 120 MET B CA 1
ATOM 6350 C C . MET B 1 120 ? 6.441 29.484 -16.234 1 98.44 120 MET B C 1
ATOM 6352 O O . MET B 1 120 ? 5.41 29.875 -16.781 1 98.44 120 MET B O 1
ATOM 6356 N N . VAL B 1 121 ? 6.785 29.906 -15.023 1 98.75 121 VAL B N 1
ATOM 6357 C CA . VAL B 1 121 ? 5.945 30.781 -14.211 1 98.75 121 VAL B CA 1
ATOM 6358 C C . VAL B 1 121 ? 5.828 32.156 -14.883 1 98.75 121 VAL B C 1
ATOM 6360 O O . VAL B 1 121 ? 4.746 32.719 -14.922 1 98.75 121 VAL B O 1
ATOM 6363 N N . GLU B 1 122 ? 6.902 32.625 -15.438 1 98.62 122 GLU B N 1
ATOM 6364 C CA . GLU B 1 122 ? 6.898 33.906 -16.156 1 98.62 122 GLU B CA 1
ATOM 6365 C C . GLU B 1 122 ? 5.965 33.844 -17.359 1 98.62 122 GLU B C 1
ATOM 6367 O O . GLU B 1 122 ? 5.172 34.781 -17.562 1 98.62 122 GLU B O 1
ATOM 6372 N N . LYS B 1 123 ? 6.102 32.812 -18.141 1 98.62 123 LYS B N 1
ATOM 6373 C CA . LYS B 1 123 ? 5.273 32.688 -19.344 1 98.62 123 LYS B CA 1
ATOM 6374 C C . LYS B 1 123 ? 3.793 32.594 -18.984 1 98.62 123 LYS B C 1
ATOM 6376 O O . LYS B 1 123 ? 2.949 33.188 -19.656 1 98.62 123 LYS B O 1
ATOM 6381 N N . MET B 1 124 ? 3.426 31.859 -17.938 1 98.62 124 MET B N 1
ATOM 6382 C CA . MET B 1 124 ? 2.043 31.781 -17.484 1 98.62 124 MET B CA 1
ATOM 6383 C C . MET B 1 124 ? 1.549 33.156 -17.016 1 98.62 124 MET B C 1
ATOM 6385 O O . MET B 1 124 ? 0.43 33.562 -17.344 1 98.62 124 MET B O 1
ATOM 6389 N N . ALA B 1 125 ? 2.383 33.844 -16.25 1 98.69 125 ALA B N 1
ATOM 6390 C CA . ALA B 1 125 ? 2.018 35.125 -15.695 1 98.69 125 ALA B CA 1
ATOM 6391 C C . ALA B 1 125 ? 1.807 36.156 -16.812 1 98.69 125 ALA B C 1
ATOM 6393 O O . ALA B 1 125 ? 0.88 36.969 -16.75 1 98.69 125 ALA B O 1
ATOM 6394 N N . GLN B 1 126 ? 2.674 36.156 -17.812 1 98.44 126 GLN B N 1
ATOM 6395 C CA . GLN B 1 126 ? 2.545 37.062 -18.953 1 98.44 126 GLN B CA 1
ATOM 6396 C C . GLN B 1 126 ? 1.247 36.812 -19.703 1 98.44 126 GLN B C 1
ATOM 6398 O O . GLN B 1 126 ? 0.619 37.75 -20.219 1 98.44 126 GLN B O 1
ATOM 6403 N N . HIS B 1 127 ? 0.91 35.562 -19.766 1 98.38 127 HIS B N 1
ATOM 6404 C CA . HIS B 1 127 ? -0.254 35.188 -20.547 1 98.38 127 HIS B CA 1
ATOM 6405 C C . HIS B 1 127 ? -1.548 35.438 -19.797 1 98.38 127 HIS B C 1
ATOM 6407 O O . HIS B 1 127 ? -2.529 35.906 -20.375 1 98.38 127 HIS B O 1
ATOM 6413 N N . TYR B 1 128 ? -1.612 35.125 -18.484 1 98.38 128 TYR B N 1
ATOM 6414 C CA . TYR B 1 128 ? -2.869 35.125 -17.734 1 98.38 128 TYR B CA 1
ATOM 6415 C C . TYR B 1 128 ? -2.885 36.219 -16.688 1 98.38 128 TYR B C 1
ATOM 6417 O O . TYR B 1 128 ? -3.916 36.469 -16.062 1 98.38 128 TYR B O 1
ATOM 6425 N N . GLY B 1 129 ? -1.823 36.938 -16.438 1 98.12 129 GLY B N 1
ATOM 6426 C CA . GLY B 1 129 ? -1.665 37.875 -15.328 1 98.12 129 GLY B CA 1
ATOM 6427 C C . GLY B 1 129 ? -2.617 39.031 -15.391 1 98.12 129 GLY B C 1
ATOM 6428 O O . GLY B 1 129 ? -2.867 39.688 -14.383 1 98.12 129 GLY B O 1
ATOM 6429 N N . GLN B 1 130 ? -3.117 39.344 -16.578 1 97.62 130 GLN B N 1
ATOM 6430 C CA . GLN B 1 130 ? -4.027 40.469 -16.719 1 97.62 130 GLN B CA 1
ATOM 6431 C C . GLN B 1 130 ? -5.457 40 -16.953 1 97.62 130 GLN B C 1
ATOM 6433 O O . GLN B 1 130 ? -6.359 40.812 -17.156 1 97.62 130 GLN B O 1
ATOM 6438 N N . HIS B 1 131 ? -5.648 38.719 -16.938 1 97.31 131 HIS B N 1
ATOM 6439 C CA . HIS B 1 131 ? -6.984 38.188 -17.203 1 97.31 131 HIS B CA 1
ATOM 6440 C C . HIS B 1 131 ? -7.957 38.594 -16.094 1 97.31 131 HIS B C 1
ATOM 6442 O O . HIS B 1 131 ? -7.695 38.344 -14.914 1 97.31 131 HIS B O 1
ATOM 6448 N N . PRO B 1 132 ? -9.062 39.094 -16.391 1 96.69 132 PRO B N 1
ATOM 6449 C CA . PRO B 1 132 ? -9.945 39.688 -15.391 1 96.69 132 PRO B CA 1
ATOM 6450 C C . PRO B 1 132 ? -10.555 38.656 -14.445 1 96.69 132 PRO B C 1
ATOM 6452 O O . PRO B 1 132 ? -10.883 38.969 -13.305 1 96.69 132 PRO B O 1
ATOM 6455 N N . ASN B 1 133 ? -10.703 37.406 -14.898 1 97.44 133 ASN B N 1
ATOM 6456 C CA . ASN B 1 133 ? -11.406 36.438 -14.07 1 97.44 133 ASN B CA 1
ATOM 6457 C C . ASN B 1 133 ? -10.445 35.438 -13.453 1 97.44 133 ASN B C 1
ATOM 6459 O O . ASN B 1 133 ? -10.875 34.469 -12.812 1 97.44 133 ASN B O 1
ATOM 6463 N N . VAL B 1 134 ? -9.18 35.562 -13.703 1 98.44 134 VAL B N 1
ATOM 6464 C CA . VAL B 1 134 ? -8.172 34.875 -12.875 1 98.44 134 VAL B CA 1
ATOM 6465 C C . VAL B 1 134 ? -7.926 35.719 -11.609 1 98.44 134 VAL B C 1
ATOM 6467 O O . VAL B 1 134 ? -7.305 36.781 -11.664 1 98.44 134 VAL B O 1
ATOM 6470 N N . ILE B 1 135 ? -8.398 35.125 -10.484 1 98.38 135 ILE B N 1
ATOM 6471 C CA . ILE B 1 135 ? -8.461 35.969 -9.281 1 98.38 135 ILE B CA 1
ATOM 6472 C C . ILE B 1 135 ? -7.211 35.75 -8.438 1 98.38 135 ILE B C 1
ATOM 6474 O O . ILE B 1 135 ? -6.938 36.5 -7.512 1 98.38 135 ILE B O 1
ATOM 6478 N N . GLY B 1 136 ? -6.457 34.688 -8.781 1 98.5 136 GLY B N 1
ATOM 6479 C CA . GLY B 1 136 ? -5.262 34.438 -7.988 1 98.5 136 GLY B CA 1
ATOM 6480 C C . GLY B 1 136 ? -4.457 33.25 -8.5 1 98.5 136 GLY B C 1
ATOM 6481 O O . GLY B 1 136 ? -4.812 32.625 -9.508 1 98.5 136 GLY B O 1
ATOM 6482 N N . TRP B 1 137 ? -3.344 33.062 -7.805 1 98.75 137 TRP B N 1
ATOM 6483 C CA . TRP B 1 137 ? -2.342 32.062 -8.188 1 98.75 137 TRP B CA 1
ATOM 6484 C C . TRP B 1 137 ? -1.955 31.203 -6.996 1 98.75 137 TRP B C 1
ATOM 6486 O O . TRP B 1 137 ? -1.854 31.688 -5.867 1 98.75 137 TRP B O 1
ATOM 6496 N N . GLN B 1 138 ? -1.797 29.922 -7.207 1 98.62 138 GLN B N 1
ATOM 6497 C CA . GLN B 1 138 ? -1.193 28.984 -6.266 1 98.62 138 GLN B CA 1
ATOM 6498 C C . GLN B 1 138 ? 0.184 28.531 -6.742 1 98.62 138 GLN B C 1
ATOM 6500 O O . GLN B 1 138 ? 0.321 28 -7.844 1 98.62 138 GLN B O 1
ATOM 6505 N N . THR B 1 139 ? 1.225 28.719 -5.965 1 98.56 139 THR B N 1
ATOM 6506 C CA . THR B 1 139 ? 2.564 28.266 -6.328 1 98.56 139 THR B CA 1
ATOM 6507 C C . THR B 1 139 ? 2.725 26.781 -6.07 1 98.56 139 THR B C 1
ATOM 6509 O O . THR B 1 139 ? 2.52 26.312 -4.949 1 98.56 139 THR B O 1
ATOM 6512 N N . ASP B 1 140 ? 3.186 26.031 -7.137 1 97.5 140 ASP B N 1
ATOM 6513 C CA . ASP B 1 140 ? 3.453 24.609 -6.988 1 97.5 140 ASP B CA 1
ATOM 6514 C C . ASP B 1 140 ? 2.301 23.906 -6.273 1 97.5 140 ASP B C 1
ATOM 6516 O O . ASP B 1 140 ? 1.138 24.266 -6.445 1 97.5 140 ASP B O 1
ATOM 6520 N N . ASN B 1 141 ? 2.541 22.75 -5.723 1 96.44 141 ASN B N 1
ATOM 6521 C CA . ASN B 1 141 ? 1.543 22.031 -4.938 1 96.44 141 ASN B CA 1
ATOM 6522 C C . ASN B 1 141 ? 2.195 21.141 -3.881 1 96.44 141 ASN B C 1
ATOM 6524 O O . ASN B 1 141 ? 3.002 20.266 -4.207 1 96.44 141 ASN B O 1
ATOM 6528 N N . GLU B 1 142 ? 1.9 21.453 -2.611 1 95.19 142 GLU B N 1
ATOM 6529 C CA . GLU B 1 142 ? 2.225 20.578 -1.496 1 95.19 142 GLU B CA 1
ATOM 6530 C C . GLU B 1 142 ? 3.73 20.359 -1.379 1 95.19 142 GLU B C 1
ATOM 6532 O O . GLU B 1 142 ? 4.199 19.219 -1.324 1 95.19 142 GLU B O 1
ATOM 6537 N N . TYR B 1 143 ? 4.5 21.391 -1.179 1 94.88 143 TYR B N 1
ATOM 6538 C CA . TYR B 1 143 ? 5.945 21.312 -1.018 1 94.88 143 TYR B CA 1
ATOM 6539 C C . TYR B 1 143 ? 6.328 20.234 -0.024 1 94.88 143 TYR B C 1
ATOM 6541 O O . TYR B 1 143 ? 5.773 20.156 1.074 1 94.88 143 TYR B O 1
ATOM 6549 N N . GLY B 1 144 ? 7.25 19.344 -0.46 1 92.75 144 GLY B N 1
ATOM 6550 C CA . GLY B 1 144 ? 7.898 18.422 0.449 1 92.75 144 GLY B CA 1
ATOM 6551 C C . GLY B 1 144 ? 7.047 17.203 0.772 1 92.75 144 GLY B C 1
ATOM 6552 O O . GLY B 1 144 ? 7.496 16.281 1.461 1 92.75 144 GLY B O 1
ATOM 6553 N N . HIS B 1 145 ? 5.844 17.078 0.213 1 90.44 145 HIS B N 1
ATOM 6554 C CA . HIS B 1 145 ? 4.938 15.977 0.509 1 90.44 145 HIS B CA 1
ATOM 6555 C C . HIS B 1 145 ? 5.531 14.641 0.07 1 90.44 145 HIS B C 1
ATOM 6557 O O . HIS B 1 145 ? 6.379 14.602 -0.825 1 90.44 145 HIS B O 1
ATOM 6563 N N . GLU B 1 146 ? 5.234 13.594 0.854 1 89.06 146 GLU B N 1
ATOM 6564 C CA . GLU B 1 146 ? 5.621 12.219 0.571 1 89.06 146 GLU B CA 1
ATOM 6565 C C . GLU B 1 146 ? 7.137 12.047 0.618 1 89.06 146 GLU B C 1
ATOM 6567 O O . GLU B 1 146 ? 7.719 11.375 -0.231 1 89.06 146 GLU B O 1
ATOM 6572 N N . LYS B 1 147 ? 7.848 12.828 1.482 1 88.06 147 LYS B N 1
ATOM 6573 C CA . LYS B 1 147 ? 9.266 12.688 1.81 1 88.06 147 LYS B CA 1
ATOM 6574 C C . LYS B 1 147 ? 10.141 13.359 0.755 1 88.06 147 LYS B C 1
ATOM 6576 O O . LYS B 1 147 ? 11.336 13.086 0.669 1 88.06 147 LYS B O 1
ATOM 6581 N N . SER B 1 148 ? 9.5 14.211 -0.056 1 92.62 148 SER B N 1
ATOM 6582 C CA . SER B 1 148 ? 10.273 14.922 -1.073 1 92.62 148 SER B CA 1
ATOM 6583 C C . SER B 1 148 ? 10.891 16.203 -0.51 1 92.62 148 SER B C 1
ATOM 6585 O O . SER B 1 148 ? 11.445 17 -1.256 1 92.62 148 SER B O 1
ATOM 6587 N N . ASP B 1 149 ? 10.805 16.344 0.825 1 94.69 149 ASP B N 1
ATOM 6588 C CA . ASP B 1 149 ? 11.297 17.562 1.469 1 94.69 149 ASP B CA 1
ATOM 6589 C C . ASP B 1 149 ? 12.812 17.516 1.648 1 94.69 149 ASP B C 1
ATOM 6591 O O . ASP B 1 149 ? 13.445 18.531 1.938 1 94.69 149 ASP B O 1
ATOM 6595 N N . ARG B 1 150 ? 13.438 16.281 1.477 1 96.5 150 ARG B N 1
ATOM 6596 C CA . ARG B 1 150 ? 14.883 16.109 1.622 1 96.5 150 ARG B CA 1
ATOM 6597 C C . ARG B 1 150 ? 15.477 15.414 0.399 1 96.5 150 ARG B C 1
ATOM 6599 O O . ARG B 1 150 ? 14.891 14.469 -0.131 1 96.5 150 ARG B O 1
ATOM 6606 N N . SER B 1 151 ? 16.531 15.898 -0.074 1 97 151 SER B N 1
ATOM 6607 C CA . SER B 1 151 ? 17.297 15.305 -1.16 1 97 151 SER B CA 1
ATOM 6608 C C . SER B 1 151 ? 18.781 15.266 -0.83 1 97 151 SER B C 1
ATOM 6610 O O . SER B 1 151 ? 19.312 16.188 -0.198 1 97 151 SER B O 1
ATOM 6612 N N . TYR B 1 152 ? 19.5 14.234 -1.283 1 96.5 152 TYR B N 1
ATOM 6613 C CA . TYR B 1 152 ? 20.844 13.945 -0.792 1 96.5 152 TYR B CA 1
ATOM 6614 C C . TYR B 1 152 ? 21.844 13.836 -1.945 1 96.5 152 TYR B C 1
ATOM 6616 O O . TYR B 1 152 ? 22.922 13.266 -1.787 1 96.5 152 TYR B O 1
ATOM 6624 N N . GLY B 1 153 ? 21.5 14.328 -3.129 1 95.56 153 GLY B N 1
ATOM 6625 C CA . GLY B 1 153 ? 22.359 14.234 -4.301 1 95.56 153 GLY B CA 1
ATOM 6626 C C . GLY B 1 153 ? 23.484 15.25 -4.305 1 95.56 153 GLY B C 1
ATOM 6627 O O . GLY B 1 153 ? 23.656 16 -3.346 1 95.56 153 GLY B O 1
ATOM 6628 N N . GLU B 1 154 ? 24.25 15.297 -5.371 1 93.44 154 GLU B N 1
ATOM 6629 C CA . GLU B 1 154 ? 25.422 16.156 -5.473 1 93.44 154 GLU B CA 1
ATOM 6630 C C . GLU B 1 154 ? 25.031 17.625 -5.508 1 93.44 154 GLU B C 1
ATOM 6632 O O . GLU B 1 154 ? 25.719 18.484 -4.941 1 93.44 154 GLU B O 1
ATOM 6637 N N . GLU B 1 155 ? 23.906 17.953 -6.141 1 94.75 155 GLU B N 1
ATOM 6638 C CA . GLU B 1 155 ? 23.422 19.328 -6.152 1 94.75 155 GLU B CA 1
ATOM 6639 C C . GLU B 1 155 ? 23.016 19.781 -4.75 1 94.75 155 GLU B C 1
ATOM 6641 O O . GLU B 1 155 ? 23.266 20.938 -4.379 1 94.75 155 GLU B O 1
ATOM 6646 N N . ASP B 1 156 ? 22.5 18.922 -4.027 1 97.19 156 ASP B N 1
ATOM 6647 C CA . ASP B 1 156 ? 22.078 19.219 -2.66 1 97.19 156 ASP B CA 1
ATOM 6648 C C . ASP B 1 156 ? 23.297 19.375 -1.739 1 97.19 156 ASP B C 1
ATOM 6650 O O . ASP B 1 156 ? 23.312 20.266 -0.877 1 97.19 156 ASP B O 1
ATOM 6654 N N . ARG B 1 157 ? 24.281 18.438 -1.937 1 96.25 157 ARG B N 1
ATOM 6655 C CA . ARG B 1 157 ? 25.5 18.531 -1.135 1 96.25 157 ARG B CA 1
ATOM 6656 C C . ARG B 1 157 ? 26.188 19.875 -1.338 1 96.25 157 ARG B C 1
ATOM 6658 O O . ARG B 1 157 ? 26.578 20.531 -0.37 1 96.25 157 ARG B O 1
ATOM 6665 N N . ALA B 1 158 ? 26.312 20.312 -2.582 1 96.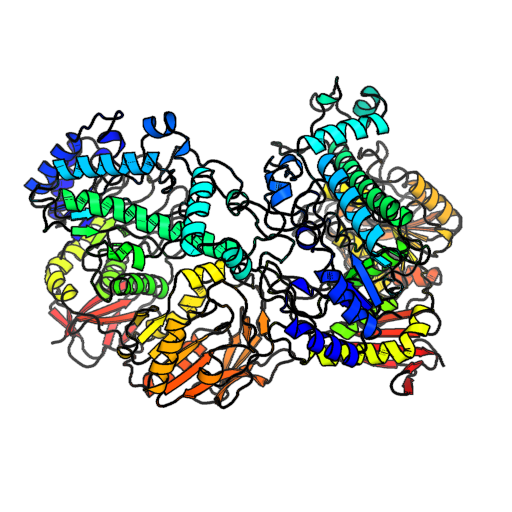31 158 ALA B N 1
ATOM 6666 C CA . ALA B 1 158 ? 26.969 21.594 -2.895 1 96.31 158 ALA B CA 1
ATOM 6667 C C . ALA B 1 158 ? 26.188 22.766 -2.303 1 96.31 158 ALA B C 1
ATOM 6669 O O . ALA B 1 158 ? 26.781 23.672 -1.718 1 96.31 158 ALA B O 1
ATOM 6670 N N . ALA B 1 159 ? 24.891 22.766 -2.451 1 97.56 159 ALA B N 1
ATOM 6671 C CA . ALA B 1 159 ? 24.047 23.828 -1.917 1 97.56 159 ALA B CA 1
ATOM 6672 C C . ALA B 1 159 ? 24.109 23.859 -0.393 1 97.56 159 ALA B C 1
ATOM 6674 O O . ALA B 1 159 ? 24.078 24.938 0.207 1 97.56 159 ALA B O 1
ATOM 6675 N N . PHE B 1 160 ? 24.219 22.703 0.257 1 98.12 160 PHE B N 1
ATOM 6676 C CA . PHE B 1 160 ? 24.312 22.609 1.708 1 98.12 160 PHE B CA 1
ATOM 6677 C C . PHE B 1 160 ? 25.594 23.234 2.217 1 98.12 160 PHE B C 1
ATOM 6679 O O . PHE B 1 160 ? 25.594 23.984 3.189 1 98.12 160 PHE B O 1
ATOM 6686 N N . GLN B 1 161 ? 26.641 22.922 1.539 1 97.44 161 GLN B N 1
ATOM 6687 C CA . GLN B 1 161 ? 27.938 23.453 1.923 1 97.44 161 GLN B CA 1
ATOM 6688 C C . GLN B 1 161 ? 27.953 24.984 1.806 1 97.44 161 GLN B C 1
ATOM 6690 O O . GLN B 1 161 ? 28.469 25.672 2.691 1 97.44 161 GLN B O 1
ATOM 6695 N N . GLU B 1 162 ? 27.297 25.484 0.74 1 97.31 162 GLU B N 1
ATOM 6696 C CA . GLU B 1 162 ? 27.203 26.938 0.589 1 97.31 162 GLU B CA 1
ATOM 6697 C C . GLU B 1 162 ? 26.328 27.547 1.682 1 97.31 162 GLU B C 1
ATOM 6699 O O . GLU B 1 162 ? 26.641 28.625 2.205 1 97.31 162 GLU B O 1
ATOM 6704 N N . TRP B 1 163 ? 25.25 26.922 2.02 1 98.19 163 TRP B N 1
ATOM 6705 C CA . TRP B 1 163 ? 24.359 27.359 3.082 1 98.19 163 TRP B CA 1
ATOM 6706 C C . TRP B 1 163 ? 25.078 27.422 4.422 1 98.19 163 TRP B C 1
ATOM 6708 O O . TRP B 1 163 ? 24.922 28.375 5.176 1 98.19 163 TRP B O 1
ATOM 6718 N N . LEU B 1 164 ? 25.922 26.406 4.719 1 98.19 164 LEU B N 1
ATOM 6719 C CA . LEU B 1 164 ? 26.688 26.344 5.961 1 98.19 164 LEU B CA 1
ATOM 6720 C C . LEU B 1 164 ? 27.719 27.469 6.02 1 98.19 164 LEU B C 1
ATOM 6722 O O . LEU B 1 164 ? 27.953 28.047 7.082 1 98.19 164 LEU B O 1
ATOM 6726 N N . LYS B 1 165 ? 28.328 27.75 4.91 1 97.69 165 LYS B N 1
ATOM 6727 C CA . LYS B 1 165 ? 29.266 28.859 4.844 1 97.69 165 LYS B CA 1
ATOM 6728 C C . LYS B 1 165 ? 28.609 30.172 5.227 1 97.69 165 LYS B C 1
ATOM 6730 O O . LYS B 1 165 ? 29.188 30.969 5.977 1 97.69 165 LYS B O 1
ATOM 6735 N N . ASN B 1 166 ? 27.469 30.375 4.699 1 97.62 166 ASN B N 1
ATOM 6736 C CA . ASN B 1 166 ? 26.75 31.609 4.969 1 97.62 166 ASN B CA 1
ATOM 6737 C C . ASN B 1 166 ? 26.281 31.688 6.418 1 97.62 166 ASN B C 1
ATOM 6739 O O . ASN B 1 166 ? 26.297 32.75 7.031 1 97.62 166 ASN B O 1
ATOM 6743 N N . LYS B 1 167 ? 25.828 30.609 7 1 97.69 167 LYS B N 1
ATOM 6744 C CA . LYS B 1 167 ? 25.312 30.578 8.359 1 97.69 167 LYS B CA 1
ATOM 6745 C C . LYS B 1 167 ? 26.406 30.781 9.391 1 97.69 167 LYS B C 1
ATOM 6747 O O . LYS B 1 167 ? 26.25 31.562 10.336 1 97.69 167 LYS B O 1
ATOM 6752 N N . TYR B 1 168 ? 27.562 30.078 9.156 1 97.44 168 TYR B N 1
ATOM 6753 C CA . TYR B 1 168 ? 28.547 30.016 10.219 1 97.44 168 TYR B CA 1
ATOM 6754 C C . TYR B 1 168 ? 29.734 30.938 9.922 1 97.44 168 TYR B C 1
ATOM 6756 O O . TYR B 1 168 ? 30.438 31.359 10.828 1 97.44 168 TYR B O 1
ATOM 6764 N N . GLY B 1 169 ? 30.047 31.172 8.711 1 97.06 169 GLY B N 1
ATOM 6765 C CA . GLY B 1 169 ? 31.141 32.062 8.312 1 97.06 169 GLY B CA 1
ATOM 6766 C C . GLY B 1 169 ? 32.5 31.359 8.336 1 97.06 169 GLY B C 1
ATOM 6767 O O . GLY B 1 169 ? 33.344 31.625 7.477 1 97.06 169 GLY B O 1
ATOM 6768 N N . SER B 1 170 ? 32.719 30.422 9.375 1 96.88 170 SER B N 1
ATOM 6769 C CA . SER B 1 170 ? 33.969 29.703 9.469 1 96.88 170 SER B CA 1
ATOM 6770 C C . SER B 1 170 ? 33.781 28.25 9.883 1 96.88 170 SER B C 1
ATOM 6772 O O . SER B 1 170 ? 32.781 27.938 10.562 1 96.88 170 SER B O 1
ATOM 6774 N N . LEU B 1 171 ? 34.781 27.438 9.508 1 96.44 171 LEU B N 1
ATOM 6775 C CA . LEU B 1 171 ? 34.719 26.016 9.891 1 96.44 171 LEU B CA 1
ATOM 6776 C C . LEU B 1 171 ? 34.938 25.859 11.391 1 96.44 171 LEU B C 1
ATOM 6778 O O . LEU B 1 171 ? 34.375 24.953 12.008 1 96.44 171 LEU B O 1
ATOM 6782 N N . ASN B 1 172 ? 35.75 26.719 11.953 1 95.81 172 ASN B N 1
ATOM 6783 C CA . ASN B 1 172 ? 35.938 26.656 13.398 1 95.81 172 ASN B CA 1
ATOM 6784 C C . ASN B 1 172 ? 34.625 26.828 14.148 1 95.81 172 ASN B C 1
ATOM 6786 O O . ASN B 1 172 ? 34.344 26.078 15.094 1 95.81 172 ASN B O 1
ATOM 6790 N N . LYS B 1 173 ? 33.938 27.766 13.734 1 97.56 173 LYS B N 1
ATOM 6791 C CA . LYS B 1 173 ? 32.656 28 14.375 1 97.56 173 LYS B CA 1
ATOM 6792 C C . LYS B 1 173 ? 31.703 26.828 14.172 1 97.56 173 LYS B C 1
ATOM 6794 O O . LYS B 1 173 ? 31.031 26.391 15.109 1 97.56 173 LYS B O 1
ATOM 6799 N N . LEU B 1 174 ? 31.609 26.328 12.93 1 97.69 174 LEU B N 1
ATOM 6800 C CA . LEU B 1 174 ? 30.766 25.156 12.656 1 97.69 174 LEU B CA 1
ATOM 6801 C C . LEU B 1 174 ? 31.172 23.969 13.516 1 97.69 174 LEU B C 1
ATOM 6803 O O . LEU B 1 174 ? 30.328 23.344 14.148 1 97.69 174 LEU B O 1
ATOM 6807 N N . ASN B 1 175 ? 32.469 23.656 13.539 1 95.88 175 ASN B N 1
ATOM 6808 C CA . ASN B 1 175 ? 32.969 22.516 14.297 1 95.88 175 ASN B CA 1
ATOM 6809 C C . ASN B 1 175 ? 32.656 22.641 15.781 1 95.88 175 ASN B C 1
ATOM 6811 O O . ASN B 1 175 ? 32.312 21.656 16.438 1 95.88 175 ASN B O 1
ATOM 6815 N N . GLU B 1 176 ? 32.75 23.828 16.266 1 95.69 176 GLU B N 1
ATOM 6816 C CA . GLU B 1 176 ? 32.406 24.078 17.656 1 95.69 176 GLU B CA 1
ATOM 6817 C C . GLU B 1 176 ? 30.906 23.844 17.906 1 95.69 176 GLU B C 1
ATOM 6819 O O . GLU B 1 176 ? 30.531 23.156 18.859 1 95.69 176 GLU B O 1
ATOM 6824 N N . GLU B 1 177 ? 30.109 24.406 17.062 1 96.38 177 GLU B N 1
ATOM 6825 C CA . GLU B 1 177 ? 28.656 24.359 17.234 1 96.38 177 GLU B CA 1
ATOM 6826 C C . GLU B 1 177 ? 28.141 22.938 17.047 1 96.38 177 GLU B C 1
ATOM 6828 O O . GLU B 1 177 ? 27.141 22.547 17.656 1 96.38 177 GLU B O 1
ATOM 6833 N N . TRP B 1 178 ? 28.859 22.156 16.156 1 96.56 178 TRP B N 1
ATOM 6834 C CA . TRP B 1 178 ? 28.438 20.781 15.891 1 96.56 178 TRP B CA 1
ATOM 6835 C C . TRP B 1 178 ? 29.109 19.812 16.859 1 96.56 178 TRP B C 1
ATOM 6837 O O . TRP B 1 178 ? 28.688 18.656 16.984 1 96.56 178 TRP B O 1
ATOM 6847 N N . GLY B 1 179 ? 30.109 20.219 17.625 1 94.12 179 GLY B N 1
ATOM 6848 C CA . GLY B 1 179 ? 30.875 19.312 18.469 1 94.12 179 GLY B CA 1
ATOM 6849 C C . GLY B 1 179 ? 31.562 18.203 17.688 1 94.12 179 GLY B C 1
ATOM 6850 O O . GLY B 1 179 ? 31.453 17.031 18.047 1 94.12 179 GLY B O 1
ATOM 6851 N N . THR B 1 180 ? 32.312 18.484 16.578 1 92.75 180 THR B N 1
ATOM 6852 C CA . THR B 1 180 ? 32.812 17.516 15.609 1 92.75 180 THR B CA 1
ATOM 6853 C C . THR B 1 180 ? 34.062 16.812 16.141 1 92.75 180 THR B C 1
ATOM 6855 O O . THR B 1 180 ? 34.531 15.836 15.547 1 92.75 180 THR B O 1
ATOM 6858 N N . VAL B 1 181 ? 34.562 17.266 17.328 1 89.56 181 VAL B N 1
ATOM 6859 C CA . VAL B 1 181 ? 35.688 16.547 17.969 1 89.56 181 VAL B CA 1
ATOM 6860 C C . VAL B 1 181 ? 35.25 15.133 18.312 1 89.56 181 VAL B C 1
ATOM 6862 O O . VAL B 1 181 ? 36.094 14.227 18.406 1 89.56 181 VAL B O 1
ATOM 6865 N N . PHE B 1 182 ? 33.969 15.047 18.453 1 89.94 182 PHE B N 1
ATOM 6866 C CA . PHE B 1 182 ? 33.406 13.734 18.75 1 89.94 182 PHE B CA 1
ATOM 6867 C C . PHE B 1 182 ? 33.656 12.766 17.594 1 89.94 182 PHE B C 1
ATOM 6869 O O . PHE B 1 182 ? 33.25 13.039 16.469 1 89.94 182 PHE B O 1
ATOM 6876 N N . TRP B 1 183 ? 34.281 11.633 17.797 1 89.31 183 TRP B N 1
ATOM 6877 C CA . TRP B 1 183 ? 34.594 10.539 16.891 1 89.31 183 TRP B CA 1
ATOM 6878 C C . TRP B 1 183 ? 35.406 11.031 15.688 1 89.31 183 TRP B C 1
ATOM 6880 O O . TRP B 1 183 ? 35.188 10.578 14.562 1 89.31 183 TRP B O 1
ATOM 6890 N N . SER B 1 184 ? 36.25 12.07 15.805 1 90.25 184 SER B N 1
ATOM 6891 C CA . SER B 1 184 ? 37.188 12.594 14.812 1 90.25 184 SER B CA 1
ATOM 6892 C C . SER B 1 184 ? 36.438 13.07 13.562 1 90.25 184 SER B C 1
ATOM 6894 O O . SER B 1 184 ? 36.875 12.812 12.438 1 90.25 184 SER B O 1
ATOM 6896 N N . GLN B 1 185 ? 35.344 13.883 13.789 1 89.69 185 GLN B N 1
ATOM 6897 C CA . GLN B 1 185 ? 34.531 14.352 12.672 1 89.69 185 GLN B CA 1
ATOM 6898 C C . GLN B 1 185 ? 34.906 15.781 12.289 1 89.69 185 GLN B C 1
ATOM 6900 O O . GLN B 1 185 ? 34.156 16.422 11.523 1 89.69 185 GLN B O 1
ATOM 6905 N N . THR B 1 186 ? 36.031 16.266 12.781 1 93 186 THR B N 1
ATOM 6906 C CA . THR B 1 186 ? 36.406 17.641 12.547 1 93 186 THR B CA 1
ATOM 6907 C C . THR B 1 186 ? 36.719 17.891 11.07 1 93 186 THR B C 1
ATOM 6909 O O . THR B 1 186 ? 37.469 17.156 10.461 1 93 186 THR B O 1
ATOM 6912 N N . TYR B 1 187 ? 36.094 18.969 10.492 1 95 187 TYR B N 1
ATOM 6913 C CA . TYR B 1 187 ? 36.25 19.328 9.094 1 95 187 TYR B CA 1
ATOM 6914 C C . TYR B 1 187 ? 37.344 20.406 8.945 1 95 187 TYR B C 1
ATOM 6916 O O . TYR B 1 187 ? 37.406 21.344 9.742 1 95 187 TYR B O 1
ATOM 6924 N N . THR B 1 188 ? 38.156 20.25 7.879 1 95.19 188 THR B N 1
ATOM 6925 C CA . THR B 1 188 ? 39.219 21.219 7.602 1 95.19 188 THR B CA 1
ATOM 6926 C C . THR B 1 188 ? 38.969 21.875 6.242 1 95.19 188 THR B C 1
ATOM 6928 O O . THR B 1 188 ? 39.688 22.828 5.879 1 95.19 188 THR B O 1
ATOM 6931 N N . ALA B 1 189 ? 38.062 21.438 5.477 1 95.38 189 ALA B N 1
ATOM 6932 C CA . ALA B 1 189 ? 37.594 22.031 4.234 1 95.38 189 ALA B CA 1
ATOM 6933 C C . ALA B 1 189 ? 36.094 21.844 4.086 1 95.38 189 ALA B C 1
ATOM 6935 O O . ALA B 1 189 ? 35.531 20.828 4.504 1 95.38 189 ALA B O 1
ATOM 6936 N N . TRP B 1 190 ? 35.438 22.844 3.512 1 96.19 190 TRP B N 1
ATOM 6937 C CA . TRP B 1 190 ? 33.969 22.828 3.395 1 96.19 190 TRP B CA 1
ATOM 6938 C C . TRP B 1 190 ? 33.5 21.625 2.586 1 96.19 190 TRP B C 1
ATOM 6940 O O . TRP B 1 190 ? 32.469 21.031 2.883 1 96.19 190 TRP B O 1
ATOM 6950 N N . GLU B 1 191 ? 34.281 21.141 1.593 1 94.19 191 GLU B N 1
ATOM 6951 C CA . GLU B 1 191 ? 33.938 20.062 0.674 1 94.19 191 GLU B CA 1
ATOM 6952 C C . GLU B 1 191 ? 33.906 18.719 1.392 1 94.19 191 GLU B C 1
ATOM 6954 O O . GLU B 1 191 ? 33.375 17.734 0.864 1 94.19 191 GLU B O 1
ATOM 6959 N N . GLN B 1 192 ? 34.5 18.688 2.588 1 93.94 192 GLN B N 1
ATOM 6960 C CA . GLN B 1 192 ? 34.562 17.453 3.357 1 93.94 192 GLN B CA 1
ATOM 6961 C C . GLN B 1 192 ? 33.188 17.156 4 1 93.94 192 GLN B C 1
ATOM 6963 O O . GLN B 1 192 ? 32.969 16.031 4.449 1 93.94 192 GLN B O 1
ATOM 6968 N N . ILE B 1 193 ? 32.312 18.125 4.094 1 94.69 193 ILE B N 1
ATOM 6969 C CA . ILE B 1 193 ? 31.062 17.984 4.812 1 94.69 193 ILE B CA 1
ATOM 6970 C C . ILE B 1 193 ? 30.078 17.203 3.951 1 94.69 193 ILE B C 1
ATOM 6972 O O . ILE B 1 193 ? 29.734 17.625 2.842 1 94.69 193 ILE B O 1
ATOM 6976 N N . PRO B 1 194 ? 29.531 16.078 4.434 1 94.06 194 PRO B N 1
ATOM 6977 C CA . PRO B 1 194 ? 28.609 15.25 3.656 1 94.06 194 PRO B CA 1
ATOM 6978 C C . PRO B 1 194 ? 27.156 15.664 3.838 1 94.06 194 PRO B C 1
ATOM 6980 O O . PRO B 1 194 ? 26.828 16.359 4.805 1 94.06 194 PRO B O 1
ATOM 6983 N N . VAL B 1 195 ? 26.297 15.383 2.879 1 95.94 195 VAL B N 1
ATOM 6984 C CA . VAL B 1 195 ? 24.891 15.195 3.225 1 95.94 195 VAL B CA 1
ATOM 6985 C C . VAL B 1 195 ? 24.734 13.93 4.059 1 95.94 195 VAL B C 1
ATOM 6987 O O . VAL B 1 195 ? 25.516 12.984 3.918 1 95.94 195 VAL B O 1
ATOM 6990 N N . PRO B 1 196 ? 23.812 13.859 4.977 1 95.31 196 PRO B N 1
ATOM 6991 C CA . PRO B 1 196 ? 23.719 12.734 5.91 1 95.31 196 PRO B CA 1
ATOM 6992 C C . PRO B 1 196 ? 23.062 11.508 5.289 1 95.31 196 PRO B C 1
ATOM 6994 O O . PRO B 1 196 ? 21.938 11.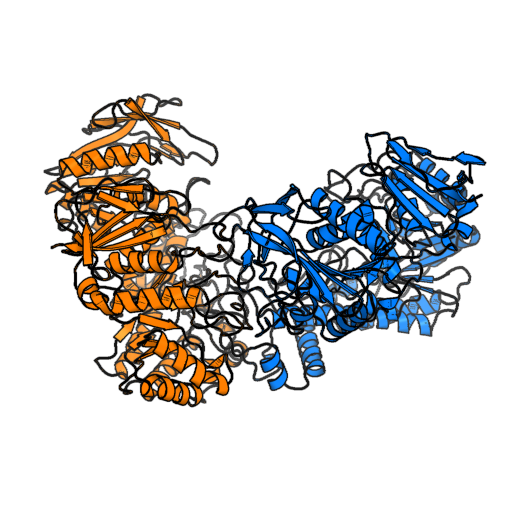148 5.656 1 95.31 196 PRO B O 1
ATOM 6997 N N . ARG B 1 197 ? 23.828 10.703 4.531 1 94 197 ARG B N 1
ATOM 6998 C CA . ARG B 1 197 ? 23.391 9.43 3.975 1 94 197 ARG B CA 1
ATOM 6999 C C . ARG B 1 197 ? 23.609 8.289 4.965 1 94 197 ARG B C 1
ATOM 7001 O O . ARG B 1 197 ? 24.016 8.523 6.102 1 94 197 ARG B O 1
ATOM 7008 N N . LYS B 1 198 ? 23.219 7.078 4.629 1 89.69 198 LYS B N 1
ATOM 7009 C CA . LYS B 1 198 ? 23.203 5.906 5.496 1 89.69 198 LYS B CA 1
ATOM 7010 C C . LYS B 1 198 ? 24.594 5.645 6.09 1 89.69 198 LYS B C 1
ATOM 7012 O O . LYS B 1 198 ? 25.594 5.668 5.375 1 89.69 198 LYS B O 1
ATOM 7017 N N . VAL B 1 199 ? 24.641 5.496 7.398 1 84.31 199 VAL B N 1
ATOM 7018 C CA . VAL B 1 199 ? 25.812 5.043 8.141 1 84.31 199 VAL B CA 1
ATOM 7019 C C . VAL B 1 199 ? 25.469 3.801 8.953 1 84.31 199 VAL B C 1
ATOM 7021 O O . VAL B 1 199 ? 24.297 3.438 9.07 1 84.31 199 VAL B O 1
ATOM 7024 N N . TYR B 1 200 ? 26.5 3.105 9.586 1 79.69 200 TYR B N 1
ATOM 7025 C CA . TYR B 1 200 ? 26.234 1.922 10.398 1 79.69 200 TYR B CA 1
ATOM 7026 C C . TYR B 1 200 ? 25.562 2.301 11.711 1 79.69 200 TYR B C 1
ATOM 7028 O O . TYR B 1 200 ? 24.766 1.538 12.25 1 79.69 200 TYR B O 1
ATOM 7036 N N . GLN B 1 201 ? 25.828 3.564 12.117 1 84.31 201 GLN B N 1
ATOM 7037 C CA . GLN B 1 201 ? 25.281 4.07 13.375 1 84.31 201 GLN B CA 1
ATOM 7038 C C . GLN B 1 201 ? 24.219 5.145 13.117 1 84.31 201 GLN B C 1
ATOM 7040 O O . GLN B 1 201 ? 23.188 4.879 12.492 1 84.31 201 GLN B O 1
ATOM 7045 N N . GLU B 1 202 ? 24.406 6.254 13.82 1 86.69 202 GLU B N 1
ATOM 7046 C CA . GLU B 1 202 ? 23.578 7.441 13.625 1 86.69 202 GLU B CA 1
ATOM 7047 C C . GLU B 1 202 ? 24.453 8.688 13.422 1 86.69 202 GLU B C 1
ATOM 7049 O O . GLU B 1 202 ? 25.578 8.75 13.906 1 86.69 202 GLU B O 1
ATOM 7054 N N . HIS B 1 203 ? 23.969 9.617 12.625 1 91.88 203 HIS B N 1
ATOM 7055 C CA . HIS B 1 203 ? 24.703 10.844 12.336 1 91.88 203 HIS B CA 1
ATOM 7056 C C . HIS B 1 203 ? 24.719 11.773 13.547 1 91.88 203 HIS B C 1
ATOM 7058 O O . HIS B 1 203 ? 23.906 11.609 14.469 1 91.88 203 HIS B O 1
ATOM 7064 N N . ASN B 1 204 ? 25.672 12.734 13.469 1 92.38 204 ASN B N 1
ATOM 7065 C CA . ASN B 1 204 ? 25.703 13.867 14.383 1 92.38 204 ASN B CA 1
ATOM 7066 C C . ASN B 1 204 ? 24.375 14.617 14.398 1 92.38 204 ASN B C 1
ATOM 7068 O O . ASN B 1 204 ? 23.922 15.109 13.367 1 92.38 204 ASN B O 1
ATOM 7072 N N . PRO B 1 205 ? 23.688 14.742 15.672 1 93.69 205 PRO B N 1
ATOM 7073 C CA . PRO B 1 205 ? 22.375 15.383 15.742 1 93.69 205 PRO B CA 1
ATOM 7074 C C . PRO B 1 205 ? 22.391 16.828 15.242 1 93.69 205 PRO B C 1
ATOM 7076 O O . PRO B 1 205 ? 21.406 17.297 14.664 1 93.69 205 PRO B O 1
ATOM 7079 N N . SER B 1 206 ? 23.438 17.578 15.461 1 96.12 206 SER B N 1
ATOM 7080 C CA . SER B 1 206 ? 23.547 18.969 14.992 1 96.12 206 SER B CA 1
ATOM 7081 C C . SER B 1 206 ? 23.562 19.031 13.469 1 96.12 206 SER B C 1
ATOM 7083 O O . SER B 1 206 ? 22.938 19.906 12.867 1 96.12 206 SER B O 1
ATOM 7085 N N . LEU B 1 207 ? 24.344 18.109 12.859 1 95.44 207 LEU B N 1
ATOM 7086 C CA . LEU B 1 207 ? 24.375 18 11.406 1 95.44 207 LEU B CA 1
ATOM 7087 C C . LEU B 1 207 ? 22.969 17.734 10.859 1 95.44 207 LEU B C 1
ATOM 7089 O O . LEU B 1 207 ? 22.531 18.391 9.914 1 95.44 207 LEU B O 1
ATOM 7093 N N . LEU B 1 208 ? 22.266 16.828 11.469 1 96.31 208 LEU B N 1
ATOM 7094 C CA . LEU B 1 208 ? 20.938 16.453 11.016 1 96.31 208 LEU B CA 1
ATOM 7095 C C . LEU B 1 208 ? 19.969 17.641 11.117 1 96.31 208 LEU B C 1
ATOM 7097 O O . LEU B 1 208 ? 19.188 17.875 10.203 1 96.31 208 LEU B O 1
ATOM 7101 N N . LEU B 1 209 ? 19.984 18.375 12.203 1 96.31 209 LEU B N 1
ATOM 7102 C CA . LEU B 1 209 ? 19.109 19.531 12.398 1 96.31 209 LEU B CA 1
ATOM 7103 C C . LEU B 1 209 ? 19.391 20.609 11.359 1 96.31 209 LEU B C 1
ATOM 7105 O O . LEU B 1 209 ? 18.469 21.203 10.805 1 96.31 209 LEU B O 1
ATOM 7109 N N . ASP B 1 210 ? 20.703 20.906 11.133 1 97.44 210 ASP B N 1
ATOM 7110 C CA . ASP B 1 210 ? 21.062 21.906 10.141 1 97.44 210 ASP B CA 1
ATOM 7111 C C . ASP B 1 210 ? 20.656 21.469 8.742 1 97.44 210 ASP B C 1
ATOM 7113 O O . ASP B 1 210 ? 20.281 22.297 7.902 1 97.44 210 ASP B O 1
ATOM 7117 N N . PHE B 1 211 ? 20.797 20.219 8.469 1 97.75 211 PHE B N 1
ATOM 7118 C CA . PHE B 1 211 ? 20.328 19.719 7.176 1 97.75 211 PHE B CA 1
ATOM 7119 C C . PHE B 1 211 ? 18.844 19.969 7 1 97.75 211 PHE B C 1
ATOM 7121 O O . PHE B 1 211 ? 18.391 20.375 5.922 1 97.75 211 PHE B O 1
ATOM 7128 N N . ASP B 1 212 ? 18.031 19.781 8.047 1 97.06 212 ASP B N 1
ATOM 7129 C CA . ASP B 1 212 ? 16.609 20.094 8 1 97.06 212 ASP B CA 1
ATOM 7130 C C . ASP B 1 212 ? 16.391 21.594 7.801 1 97.06 212 ASP B C 1
ATOM 7132 O O . ASP B 1 212 ? 15.523 22 7.023 1 97.06 212 ASP B O 1
ATOM 7136 N N . ARG B 1 213 ? 17.156 22.406 8.539 1 97.88 213 ARG B N 1
ATOM 7137 C CA . ARG B 1 213 ? 17.062 23.844 8.375 1 97.88 213 ARG B CA 1
ATOM 7138 C C . ARG B 1 213 ? 17.375 24.266 6.945 1 97.88 213 ARG B C 1
ATOM 7140 O O . ARG B 1 213 ? 16.688 25.109 6.371 1 97.88 213 ARG B O 1
ATOM 7147 N N . PHE B 1 214 ? 18.438 23.688 6.418 1 97.75 214 PHE B N 1
ATOM 7148 C CA . PHE B 1 214 ? 18.828 23.938 5.035 1 97.75 214 PHE B CA 1
ATOM 7149 C C . PHE B 1 214 ? 17.688 23.578 4.082 1 97.75 214 PHE B C 1
ATOM 7151 O O . PHE B 1 214 ? 17.344 24.375 3.203 1 97.75 214 PHE B O 1
ATOM 7158 N N . CYS B 1 215 ? 17.125 22.391 4.207 1 98 215 CYS B N 1
ATOM 7159 C CA . CYS B 1 215 ? 16.031 21.953 3.352 1 98 215 CYS B CA 1
ATOM 7160 C C . CYS B 1 215 ? 14.852 22.922 3.447 1 98 215 CYS B C 1
ATOM 7162 O O . CYS B 1 215 ? 14.258 23.297 2.43 1 98 215 CYS B O 1
ATOM 7164 N N . ALA B 1 216 ? 14.492 23.344 4.66 1 97.06 216 ALA B N 1
ATOM 7165 C CA . ALA B 1 216 ? 13.398 24.281 4.875 1 97.06 216 ALA B CA 1
ATOM 7166 C C . ALA B 1 216 ? 13.672 25.625 4.191 1 97.06 216 ALA B C 1
ATOM 7168 O O . ALA B 1 216 ? 12.805 26.172 3.514 1 97.06 216 ALA B O 1
ATOM 7169 N N . ASP B 1 217 ? 14.859 26.125 4.348 1 97.69 217 ASP B N 1
ATOM 7170 C CA . ASP B 1 217 ? 15.234 27.391 3.734 1 97.69 217 ASP B CA 1
ATOM 7171 C C . ASP B 1 217 ? 15.219 27.297 2.211 1 97.69 217 ASP B C 1
ATOM 7173 O O . ASP B 1 217 ? 14.898 28.266 1.524 1 97.69 217 ASP B O 1
ATOM 7177 N N . SER B 1 218 ? 15.602 26.141 1.703 1 97.88 218 SER B N 1
ATOM 7178 C CA . SER B 1 218 ? 15.602 25.906 0.262 1 97.88 218 SER B CA 1
ATOM 7179 C C . SER B 1 218 ? 14.195 26.031 -0.313 1 97.88 218 SER B C 1
ATOM 7181 O O . SER B 1 218 ? 13.992 26.672 -1.348 1 97.88 218 SER B O 1
ATOM 7183 N N . TYR B 1 219 ? 13.211 25.516 0.317 1 97.38 219 TYR B N 1
ATOM 7184 C CA . TYR B 1 219 ? 11.836 25.609 -0.157 1 97.38 219 TYR B CA 1
ATOM 7185 C C . TYR B 1 219 ? 11.312 27.047 -0.01 1 97.38 219 TYR B C 1
ATOM 7187 O O . TYR B 1 219 ? 10.531 27.516 -0.844 1 97.38 219 TYR B O 1
ATOM 7195 N N . THR B 1 220 ? 11.695 27.703 1.132 1 97.75 220 THR B N 1
ATOM 7196 C CA . THR B 1 220 ? 11.305 29.094 1.314 1 97.75 220 THR B CA 1
ATOM 7197 C C . THR B 1 220 ? 11.805 29.953 0.157 1 97.75 220 THR B C 1
ATOM 7199 O O . THR B 1 220 ? 11.047 30.734 -0.416 1 97.75 220 THR B O 1
ATOM 7202 N N . SER B 1 221 ? 13.086 29.75 -0.187 1 98 221 SER B N 1
ATOM 7203 C CA . SER B 1 221 ? 13.68 30.531 -1.275 1 98 221 SER B CA 1
ATOM 7204 C C . SER B 1 221 ? 13.07 30.156 -2.619 1 98 221 SER B C 1
ATOM 7206 O O . SER B 1 221 ? 12.914 31 -3.498 1 98 221 SER B O 1
ATOM 7208 N N . TYR B 1 222 ? 12.773 28.891 -2.812 1 98.25 222 TYR B N 1
ATOM 7209 C CA . TYR B 1 222 ? 12.156 28.422 -4.047 1 98.25 222 TYR B CA 1
ATOM 7210 C C . TYR B 1 222 ? 10.766 29.016 -4.223 1 98.25 222 TYR B C 1
ATOM 7212 O O . TYR B 1 222 ? 10.398 29.438 -5.32 1 98.25 222 TYR B O 1
ATOM 7220 N N . ASN B 1 223 ? 9.961 29.047 -3.164 1 98.44 223 ASN B N 1
ATOM 7221 C CA . ASN B 1 223 ? 8.648 29.688 -3.225 1 98.44 223 ASN B CA 1
ATOM 7222 C C . ASN B 1 223 ? 8.758 31.172 -3.551 1 98.44 223 ASN B C 1
ATOM 7224 O O . ASN B 1 223 ? 7.977 31.703 -4.34 1 98.44 223 ASN B O 1
ATOM 7228 N N . LYS B 1 224 ? 9.664 31.859 -2.92 1 98.56 224 LYS B N 1
ATOM 7229 C CA . LYS B 1 224 ? 9.867 33.281 -3.18 1 98.56 224 LYS B CA 1
ATOM 7230 C C . LYS B 1 224 ? 10.188 33.531 -4.652 1 98.56 224 LYS B C 1
ATOM 7232 O O . LYS B 1 224 ? 9.734 34.531 -5.23 1 98.56 224 LYS B O 1
ATOM 7237 N N . LEU B 1 225 ? 11.016 32.656 -5.199 1 98.38 225 LEU B N 1
ATOM 7238 C CA . LEU B 1 225 ? 11.328 32.75 -6.621 1 98.38 225 LEU B CA 1
ATOM 7239 C C . LEU B 1 225 ? 10.055 32.781 -7.457 1 98.38 225 LEU B C 1
ATOM 7241 O O . LEU B 1 225 ? 9.93 33.625 -8.352 1 98.38 225 LEU B O 1
ATOM 7245 N N . GLN B 1 226 ? 9.148 31.891 -7.195 1 98.75 226 GLN B N 1
ATOM 7246 C CA . GLN B 1 226 ? 7.902 31.859 -7.957 1 98.75 226 GLN B CA 1
ATOM 7247 C C . GLN B 1 226 ? 7.051 33.094 -7.68 1 98.75 226 GLN B C 1
ATOM 7249 O O . GLN B 1 226 ? 6.48 33.688 -8.602 1 98.75 226 GLN B O 1
ATOM 7254 N N . VAL B 1 227 ? 6.938 33.531 -6.402 1 98.81 227 VAL B N 1
ATOM 7255 C CA . VAL B 1 227 ? 6.133 34.688 -6.008 1 98.81 227 VAL B CA 1
ATOM 7256 C C . VAL B 1 227 ? 6.656 35.938 -6.695 1 98.81 227 VAL B C 1
ATOM 7258 O O . VAL B 1 227 ? 5.883 36.719 -7.27 1 98.81 227 VAL B O 1
ATOM 7261 N N . ASP B 1 228 ? 7.992 36.156 -6.633 1 98.62 228 ASP B N 1
ATOM 7262 C CA . ASP B 1 228 ? 8.602 37.344 -7.25 1 98.62 228 ASP B CA 1
ATOM 7263 C C . ASP B 1 228 ? 8.352 37.375 -8.758 1 98.62 228 ASP B C 1
ATOM 7265 O O . ASP B 1 228 ? 8.086 38.406 -9.328 1 98.62 228 ASP B O 1
ATOM 7269 N N . THR B 1 229 ? 8.469 36.188 -9.359 1 98.69 229 THR B N 1
ATOM 7270 C CA . THR B 1 229 ? 8.242 36.094 -10.797 1 98.69 229 THR B CA 1
ATOM 7271 C C . THR B 1 229 ? 6.801 36.438 -11.141 1 98.69 229 THR B C 1
ATOM 7273 O O . THR B 1 229 ? 6.551 37.156 -12.109 1 98.69 229 THR B O 1
ATOM 7276 N N . LEU B 1 230 ? 5.828 35.938 -10.383 1 98.75 230 LEU B N 1
ATOM 7277 C CA . LEU B 1 230 ? 4.422 36.25 -10.602 1 98.75 230 LEU B CA 1
ATOM 7278 C C . LEU B 1 230 ? 4.164 37.75 -10.406 1 98.75 230 LEU B C 1
ATOM 7280 O O . LEU B 1 230 ? 3.568 38.406 -11.273 1 98.75 230 LEU B O 1
ATOM 7284 N N . ARG B 1 231 ? 4.609 38.375 -9.32 1 98.44 231 ARG B N 1
ATOM 7285 C CA . ARG B 1 231 ? 4.34 39.75 -8.961 1 98.44 231 ARG B CA 1
ATOM 7286 C C . ARG B 1 231 ? 4.832 40.719 -10.039 1 98.44 231 ARG B C 1
ATOM 7288 O O . ARG B 1 231 ? 4.258 41.781 -10.234 1 98.44 231 ARG B O 1
ATOM 7295 N N . ALA B 1 232 ? 5.797 40.312 -10.75 1 98.12 232 ALA B N 1
ATOM 7296 C CA . ALA B 1 232 ? 6.371 41.156 -11.789 1 98.12 232 ALA B CA 1
ATOM 7297 C C . ALA B 1 232 ? 5.43 41.25 -12.984 1 98.12 232 ALA B C 1
ATOM 7299 O O . ALA B 1 232 ? 5.57 42.156 -13.812 1 98.12 232 ALA B O 1
ATOM 7300 N N . HIS B 1 233 ? 4.445 40.375 -13.07 1 98.25 233 HIS B N 1
ATOM 7301 C CA . HIS B 1 233 ? 3.717 40.312 -14.328 1 98.25 233 HIS B CA 1
ATOM 7302 C C . HIS B 1 233 ? 2.209 40.312 -14.094 1 98.25 233 HIS B C 1
ATOM 7304 O O . HIS B 1 233 ? 1.429 40.469 -15.039 1 98.25 233 HIS B O 1
ATOM 7310 N N . ILE B 1 234 ? 1.726 40.094 -12.875 1 98.31 234 ILE B N 1
ATOM 7311 C CA . ILE B 1 234 ? 0.297 39.906 -12.641 1 98.31 234 ILE B CA 1
ATOM 7312 C C . ILE B 1 234 ? -0.306 41.188 -12.078 1 98.31 234 ILE B C 1
ATOM 7314 O O . ILE B 1 234 ? 0.418 42.062 -11.586 1 98.31 234 ILE B O 1
ATOM 7318 N N . ARG B 1 235 ? -1.67 41.281 -12.141 1 97.88 235 ARG B N 1
ATOM 7319 C CA . ARG B 1 235 ? -2.363 42.438 -11.555 1 97.88 235 ARG B CA 1
ATOM 7320 C C . ARG B 1 235 ? -2.18 42.469 -10.039 1 97.88 235 ARG B C 1
ATOM 7322 O O . ARG B 1 235 ? -2.102 41.406 -9.398 1 97.88 235 ARG B O 1
ATOM 7329 N N . LYS B 1 236 ? -2.262 43.625 -9.508 1 96.69 236 LYS B N 1
ATOM 7330 C CA . LYS B 1 236 ? -2.029 43.844 -8.078 1 96.69 236 LYS B CA 1
ATOM 7331 C C . LYS B 1 236 ? -3.133 43.188 -7.242 1 96.69 236 LYS B C 1
ATOM 7333 O O . LYS B 1 236 ? -2.906 42.812 -6.094 1 96.69 236 LYS B O 1
ATOM 7338 N N . ASP B 1 237 ? -4.266 43.094 -7.855 1 97 237 ASP B N 1
ATOM 7339 C CA . ASP B 1 237 ? -5.398 42.594 -7.086 1 97 237 ASP B CA 1
ATOM 7340 C C . ASP B 1 237 ? -5.48 41.062 -7.156 1 97 237 ASP B C 1
ATOM 7342 O O . ASP B 1 237 ? -6.32 40.438 -6.488 1 97 237 ASP B O 1
ATOM 7346 N N . GLN B 1 238 ? -4.668 40.406 -7.953 1 98 238 GLN B N 1
ATOM 7347 C CA . GLN B 1 238 ? -4.574 38.969 -7.93 1 98 238 GLN B CA 1
ATOM 7348 C C . GLN B 1 238 ? -3.773 38.469 -6.723 1 98 238 GLN B C 1
ATOM 7350 O O . GLN B 1 238 ? -2.666 38.969 -6.477 1 98 238 GLN B O 1
ATOM 7355 N N . PHE B 1 239 ? -4.336 37.562 -5.996 1 98.5 239 PHE B N 1
ATOM 7356 C CA . PHE B 1 239 ? -3.609 37.062 -4.836 1 98.5 239 PHE B CA 1
ATOM 7357 C C . PHE B 1 239 ? -2.646 35.938 -5.242 1 98.5 239 PHE B C 1
ATOM 7359 O O . PHE B 1 239 ? -2.771 35.375 -6.328 1 98.5 239 PHE B O 1
ATOM 7366 N N . ILE B 1 240 ? -1.634 35.688 -4.43 1 98.75 240 ILE B N 1
ATOM 7367 C CA . ILE B 1 240 ? -0.733 34.562 -4.516 1 98.75 240 ILE B CA 1
ATOM 7368 C C . ILE B 1 240 ? -0.792 33.75 -3.219 1 98.75 240 ILE B C 1
ATOM 7370 O O . ILE B 1 240 ? -0.695 34.312 -2.127 1 98.75 240 ILE B O 1
ATOM 7374 N N . THR B 1 241 ? -1.041 32.406 -3.311 1 98.62 241 THR B N 1
ATOM 7375 C CA . THR B 1 241 ? -1.075 31.5 -2.172 1 98.62 241 THR B CA 1
ATOM 7376 C C . THR B 1 241 ? -0.3 30.219 -2.477 1 98.62 241 THR B C 1
ATOM 7378 O O . THR B 1 241 ? 0.309 30.094 -3.541 1 98.62 241 THR B O 1
ATOM 7381 N N . HIS B 1 242 ? -0.141 29.328 -1.518 1 98 242 HIS B N 1
ATOM 7382 C CA . HIS B 1 242 ? 0.391 27.969 -1.657 1 98 242 HIS B CA 1
ATOM 7383 C C . HIS B 1 242 ? -0.434 26.969 -0.858 1 98 242 HIS B C 1
ATOM 7385 O O . HIS B 1 242 ? -0.847 27.266 0.268 1 98 242 HIS B O 1
ATOM 7391 N N . ASN B 1 243 ? -0.664 25.859 -1.481 1 97.5 243 ASN B N 1
ATOM 7392 C CA . ASN B 1 243 ? -1.422 24.781 -0.854 1 97.5 243 ASN B CA 1
ATOM 7393 C C . ASN B 1 243 ? -0.529 23.906 0.01 1 97.5 243 ASN B C 1
ATOM 7395 O O . ASN B 1 243 ? 0.114 22.984 -0.495 1 97.5 243 ASN B O 1
ATOM 7399 N N . PHE B 1 244 ? -0.569 24.109 1.348 1 95.75 244 PHE B N 1
ATOM 7400 C CA . PHE B 1 244 ? 0.26 23.375 2.287 1 95.75 244 PHE B CA 1
ATOM 7401 C C . PHE B 1 244 ? -0.378 22.031 2.621 1 95.75 244 PHE B C 1
ATOM 7403 O O . PHE B 1 244 ? -1.554 21.797 2.328 1 95.75 244 PHE B O 1
ATOM 7410 N N . VAL B 1 245 ? 0.438 21.062 3.107 1 89.25 245 VAL B N 1
ATOM 7411 C CA . VAL B 1 245 ? -0.032 19.812 3.666 1 89.25 245 VAL B CA 1
ATOM 7412 C C . VAL B 1 245 ? 0.338 19.719 5.145 1 89.25 245 VAL B C 1
ATOM 7414 O O . VAL B 1 245 ? 0.905 20.672 5.703 1 89.25 245 VAL B O 1
ATOM 7417 N N . PHE B 1 246 ? 0.179 18.5 5.762 1 73.94 246 PHE B N 1
ATOM 7418 C CA . PHE B 1 246 ? 0.319 18.281 7.195 1 73.94 246 PHE B CA 1
ATOM 7419 C C . PHE B 1 246 ? 1.729 18.625 7.66 1 73.94 246 PHE B C 1
ATOM 7421 O O . PHE B 1 246 ? 2.6 18.938 6.844 1 73.94 246 PHE B O 1
ATOM 7428 N N . THR B 1 247 ? 1.978 18.531 8.891 1 66.88 247 THR B N 1
ATOM 7429 C CA . THR B 1 247 ? 3.186 18.984 9.57 1 66.88 247 THR B CA 1
ATOM 7430 C C . THR B 1 247 ? 4.262 17.906 9.531 1 66.88 247 THR B C 1
ATOM 7432 O O . THR B 1 247 ? 4.152 16.938 8.781 1 66.88 247 THR B O 1
ATOM 7435 N N . ASP B 1 248 ? 5.43 18.047 9.859 1 76.88 248 ASP B N 1
ATOM 7436 C CA . ASP B 1 248 ? 6.605 17.219 10.125 1 76.88 248 ASP B CA 1
ATOM 7437 C C . ASP B 1 248 ? 7.508 17.141 8.898 1 76.88 248 ASP B C 1
ATOM 7439 O O . ASP B 1 248 ? 8.289 16.188 8.758 1 76.88 248 ASP B O 1
ATOM 7443 N N . LEU B 1 249 ? 7.301 18.094 8.07 1 90.5 249 LEU B N 1
ATOM 7444 C CA . LEU B 1 249 ? 8.164 18.219 6.898 1 90.5 249 LEU B CA 1
ATOM 7445 C C . LEU B 1 249 ? 9.32 19.172 7.172 1 90.5 249 LEU B C 1
ATOM 7447 O O . LEU B 1 249 ? 9.242 20 8.094 1 90.5 249 LEU B O 1
ATOM 7451 N N . ALA B 1 250 ? 10.383 19.016 6.426 1 93.19 250 ALA B N 1
ATOM 7452 C CA . ALA B 1 250 ? 11.477 19.969 6.508 1 93.19 250 ALA B CA 1
ATOM 7453 C C . ALA B 1 250 ? 11.117 21.281 5.82 1 93.19 250 ALA B C 1
ATOM 7455 O O . ALA B 1 250 ? 11.719 21.641 4.809 1 93.19 250 ALA B O 1
ATOM 7456 N N . GLN B 1 251 ? 10.117 21.953 6.469 1 94.12 251 GLN B N 1
ATOM 7457 C CA . GLN B 1 251 ? 9.594 23.234 6.016 1 94.12 251 GLN B CA 1
ATOM 7458 C C . GLN B 1 251 ? 9.234 24.141 7.195 1 94.12 251 GLN B C 1
ATOM 7460 O O . GLN B 1 251 ? 8.859 23.641 8.266 1 94.12 251 GLN B O 1
ATOM 7465 N N . LYS B 1 252 ? 9.445 25.344 7.004 1 94.5 252 LYS B N 1
ATOM 7466 C CA . LYS B 1 252 ? 8.922 26.344 7.922 1 94.5 252 LYS B CA 1
ATOM 7467 C C . LYS B 1 252 ? 7.793 27.141 7.281 1 94.5 252 LYS B C 1
ATOM 7469 O O . LYS B 1 252 ? 8.039 28.141 6.602 1 94.5 252 LYS B O 1
ATOM 7474 N N . GLN B 1 253 ? 6.629 26.672 7.637 1 93.62 253 GLN B N 1
ATOM 7475 C CA . GLN B 1 253 ? 5.418 27.219 7.023 1 93.62 253 GLN B CA 1
ATOM 7476 C C . GLN B 1 253 ? 5.34 28.719 7.195 1 93.62 253 GLN B C 1
ATOM 7478 O O . GLN B 1 253 ? 4.996 29.453 6.254 1 93.62 253 GLN B O 1
ATOM 7483 N N . ARG B 1 254 ? 5.629 29.266 8.336 1 94.06 254 ARG B N 1
ATOM 7484 C CA . ARG B 1 254 ? 5.559 30.688 8.625 1 94.06 254 ARG B CA 1
ATOM 7485 C C . ARG B 1 254 ? 6.531 31.469 7.742 1 94.06 254 ARG B C 1
ATOM 7487 O O . ARG B 1 254 ? 6.23 32.594 7.32 1 94.06 254 ARG B O 1
ATOM 7494 N N . ASP B 1 255 ? 7.723 30.891 7.516 1 95.5 255 ASP B N 1
ATOM 7495 C CA . ASP B 1 255 ? 8.711 31.562 6.668 1 95.5 255 ASP B CA 1
ATOM 7496 C C . ASP B 1 255 ? 8.242 31.609 5.219 1 95.5 255 ASP B C 1
ATOM 7498 O O . ASP B 1 255 ? 8.383 32.656 4.555 1 95.5 255 ASP B O 1
ATOM 7502 N N . ILE B 1 256 ? 7.68 30.516 4.684 1 96.81 256 ILE B N 1
ATOM 7503 C CA . ILE B 1 256 ? 7.156 30.484 3.322 1 96.81 256 ILE B CA 1
ATOM 7504 C C . ILE B 1 256 ? 5.992 31.469 3.191 1 96.81 256 ILE B C 1
ATOM 7506 O O . ILE B 1 256 ? 5.871 32.156 2.18 1 96.81 256 ILE B O 1
ATOM 7510 N N . ALA B 1 257 ? 5.16 31.594 4.242 1 96.81 257 ALA B N 1
ATOM 7511 C CA . ALA B 1 257 ? 3.926 32.375 4.23 1 96.81 257 ALA B CA 1
ATOM 7512 C C . ALA B 1 257 ? 4.223 33.875 4.148 1 96.81 257 ALA B C 1
ATOM 7514 O O . ALA B 1 257 ? 3.365 34.656 3.744 1 96.81 257 ALA B O 1
ATOM 7515 N N . LYS B 1 258 ? 5.43 34.312 4.527 1 96.69 258 LYS B N 1
ATOM 7516 C CA . LYS B 1 258 ? 5.793 35.719 4.523 1 96.69 258 LYS B CA 1
ATOM 7517 C C . LYS B 1 258 ? 5.617 36.344 3.135 1 96.69 258 LYS B C 1
ATOM 7519 O O . LYS B 1 258 ? 5.27 37.5 3.008 1 96.69 258 LYS B O 1
ATOM 7524 N N . ASP B 1 259 ? 5.777 35.5 2.096 1 96.88 259 ASP B N 1
ATOM 7525 C CA . ASP B 1 259 ? 5.715 36.031 0.734 1 96.88 259 ASP B CA 1
ATOM 7526 C C . ASP B 1 259 ? 4.348 35.75 0.107 1 96.88 259 ASP B C 1
ATOM 7528 O O . ASP B 1 259 ? 4.117 36.094 -1.057 1 96.88 259 ASP B O 1
ATOM 7532 N N . LEU B 1 260 ? 3.412 35.188 0.8 1 98.25 260 LEU B N 1
ATOM 7533 C CA . LEU B 1 260 ? 2.09 34.844 0.284 1 98.25 260 LEU B CA 1
ATOM 7534 C C . LEU B 1 260 ? 1.04 35.844 0.792 1 98.25 260 LEU B C 1
ATOM 7536 O O . LEU B 1 260 ? 1.175 36.375 1.888 1 98.25 260 LEU B O 1
ATOM 7540 N N . ASP B 1 261 ? 0.001 36.125 0.034 1 98.19 261 ASP B N 1
ATOM 7541 C CA . ASP B 1 261 ? -1.103 36.938 0.499 1 98.19 261 ASP B CA 1
ATOM 7542 C C . ASP B 1 261 ? -1.882 36.25 1.615 1 98.19 261 ASP B C 1
ATOM 7544 O O . ASP B 1 261 ? -2.303 36.906 2.576 1 98.19 261 ASP B O 1
ATOM 7548 N N . PHE B 1 262 ? -2.139 35.062 1.556 1 97.62 262 PHE B N 1
ATOM 7549 C CA . PHE B 1 262 ? -2.664 34.125 2.551 1 97.62 262 PHE B CA 1
ATOM 7550 C C . PHE B 1 262 ? -2.201 32.719 2.266 1 97.62 262 PHE B C 1
ATOM 7552 O O . PHE B 1 262 ? -1.626 32.438 1.209 1 97.62 262 PHE B O 1
ATOM 7559 N N . ILE B 1 263 ? -2.375 31.812 3.246 1 97.38 263 ILE B N 1
ATOM 7560 C CA . ILE B 1 263 ? -1.978 30.438 3 1 97.38 263 ILE B CA 1
ATOM 7561 C C . ILE B 1 263 ? -3.205 29.594 2.637 1 97.38 263 ILE B C 1
ATOM 7563 O O . ILE B 1 263 ? -4.34 30.031 2.842 1 97.38 263 ILE B O 1
ATOM 7567 N N . SER B 1 264 ? -2.967 28.5 2.02 1 97.75 264 SER B N 1
ATOM 7568 C CA . SER B 1 264 ? -3.99 27.484 1.776 1 97.75 264 SER B CA 1
ATOM 7569 C C . SER B 1 264 ? -3.547 26.109 2.281 1 97.75 264 SER B C 1
ATOM 7571 O O . SER B 1 264 ? -2.367 25.906 2.572 1 97.75 264 SER B O 1
ATOM 7573 N N . PHE B 1 265 ? -4.559 25.234 2.404 1 95.5 265 PHE B N 1
ATOM 7574 C CA . PHE B 1 265 ? -4.312 23.984 3.1 1 95.5 265 PHE B CA 1
ATOM 7575 C C . PHE B 1 265 ? -5.18 22.859 2.525 1 95.5 265 PHE B C 1
ATOM 7577 O O . PHE B 1 265 ? -6.289 23.109 2.051 1 95.5 265 PHE B O 1
ATOM 7584 N N . ASP B 1 266 ? -4.578 21.641 2.602 1 95.06 266 ASP B N 1
ATOM 7585 C CA . ASP B 1 266 ? -5.332 20.422 2.297 1 95.06 266 ASP B CA 1
ATOM 7586 C C . ASP B 1 266 ? -5.984 19.859 3.553 1 95.06 266 ASP B C 1
ATOM 7588 O O . ASP B 1 266 ? -5.297 19.484 4.508 1 95.06 266 ASP B O 1
ATOM 7592 N N . ASN B 1 267 ? -7.234 19.672 3.545 1 96.19 267 ASN B N 1
ATOM 7593 C CA . ASN B 1 267 ? -7.93 19.062 4.676 1 96.19 267 ASN B CA 1
ATOM 7594 C C . ASN B 1 267 ? -8.43 17.656 4.336 1 96.19 267 ASN B C 1
ATOM 7596 O O . ASN B 1 267 ? -9.523 17.516 3.785 1 96.19 267 ASN B O 1
ATOM 7600 N N . TYR B 1 268 ? -7.676 16.641 4.762 1 93.94 268 TYR B N 1
ATOM 7601 C CA . TYR B 1 268 ? -8.008 15.234 4.559 1 93.94 268 TYR B CA 1
ATOM 7602 C C . TYR B 1 268 ? -8.148 14.516 5.895 1 93.94 268 TYR B C 1
ATOM 7604 O O . TYR B 1 268 ? -7.223 13.836 6.344 1 93.94 268 TYR B O 1
ATOM 7612 N N . PRO B 1 269 ? -9.289 14.555 6.504 1 94.81 269 PRO B N 1
ATOM 7613 C CA . PRO B 1 269 ? -9.492 13.859 7.777 1 94.81 269 PRO B CA 1
ATOM 7614 C C . PRO B 1 269 ? -9.242 12.352 7.668 1 94.81 269 PRO B C 1
ATOM 7616 O O . PRO B 1 269 ? -9.039 11.68 8.68 1 94.81 269 PRO B O 1
ATOM 7619 N N . VAL B 1 270 ? -9.305 11.859 6.449 1 92.56 270 VAL B N 1
ATOM 7620 C CA . VAL B 1 270 ? -9 10.453 6.211 1 92.56 270 VAL B CA 1
ATOM 7621 C C . VAL B 1 270 ? -8.266 10.305 4.879 1 92.56 270 VAL B C 1
ATOM 7623 O O . VAL B 1 270 ? -8.477 11.086 3.953 1 92.56 270 VAL B O 1
ATOM 7626 N N . TRP B 1 271 ? -7.402 9.32 4.824 1 90.62 271 TRP B N 1
ATOM 7627 C CA . TRP B 1 271 ? -6.641 9.023 3.613 1 90.62 271 TRP B CA 1
ATOM 7628 C C . TRP B 1 271 ? -6.555 7.516 3.383 1 90.62 271 TRP B C 1
ATOM 7630 O O . TRP B 1 271 ? -7.109 6.73 4.152 1 90.62 271 TRP B O 1
ATOM 7640 N N . GLY B 1 272 ? -5.93 7.203 2.285 1 89.62 272 GLY B N 1
ATOM 7641 C CA . GLY B 1 272 ? -5.816 5.805 1.899 1 89.62 272 GLY B CA 1
ATOM 7642 C C . GLY B 1 272 ? -5.242 4.93 2.996 1 89.62 272 GLY B C 1
ATOM 7643 O O . GLY B 1 272 ? -4.23 5.277 3.609 1 89.62 272 GLY B O 1
ATOM 7644 N N . GLY B 1 273 ? -6.055 3.762 3.227 1 87.94 273 GLY B N 1
ATOM 7645 C CA . GLY B 1 273 ? -5.574 2.764 4.168 1 87.94 273 GLY B CA 1
ATOM 7646 C C . GLY B 1 273 ? -6.055 2.998 5.586 1 87.94 273 GLY B C 1
ATOM 7647 O O . GLY B 1 273 ? -5.957 2.109 6.438 1 87.94 273 GLY B O 1
ATOM 7648 N N . LEU B 1 274 ? -6.586 4.168 5.906 1 91.31 274 LEU B N 1
ATOM 7649 C CA . LEU B 1 274 ? -7.078 4.438 7.254 1 91.31 274 LEU B CA 1
ATOM 7650 C C . LEU B 1 274 ? -8.477 3.859 7.445 1 91.31 274 LEU B C 1
ATOM 7652 O O . LEU B 1 274 ? -9.383 4.148 6.668 1 91.31 274 LEU B O 1
ATOM 7656 N N . PRO B 1 275 ? -8.648 3.117 8.516 1 91.69 275 PRO B N 1
ATOM 7657 C CA . PRO B 1 275 ? -9.961 2.508 8.766 1 91.69 275 PRO B CA 1
ATOM 7658 C C . PRO B 1 275 ? -10.984 3.508 9.281 1 91.69 275 PRO B C 1
ATOM 7660 O O . PRO B 1 275 ? -12.195 3.266 9.18 1 91.69 275 PRO B O 1
ATOM 7663 N N . GLU B 1 276 ? -10.469 4.613 9.93 1 92.69 276 GLU B N 1
ATOM 7664 C CA . GLU B 1 276 ? -11.305 5.672 10.5 1 92.69 276 GLU B CA 1
ATOM 7665 C C . GLU B 1 276 ? -10.633 7.035 10.352 1 92.69 276 GLU B C 1
ATOM 7667 O O . GLU B 1 276 ? -9.422 7.121 10.148 1 92.69 276 GLU B O 1
ATOM 7672 N N . PRO B 1 277 ? -11.484 8.086 10.398 1 93.56 277 PRO B N 1
ATOM 7673 C CA . PRO B 1 277 ? -10.875 9.414 10.383 1 93.56 277 PRO B CA 1
ATOM 7674 C C . PRO B 1 277 ? -9.945 9.648 11.57 1 93.56 277 PRO B C 1
ATOM 7676 O O . PRO B 1 277 ? -10.109 9.031 12.625 1 93.56 277 PRO B O 1
ATOM 7679 N N . ILE B 1 278 ? -8.969 10.492 11.375 1 93.44 278 ILE B N 1
ATOM 7680 C CA . ILE B 1 278 ? -8.148 10.914 12.508 1 93.44 278 ILE B CA 1
ATOM 7681 C C . ILE B 1 278 ? -9.023 11.625 13.539 1 93.44 278 ILE B C 1
ATOM 7683 O O . ILE B 1 278 ? -10.156 12.008 13.242 1 93.44 278 ILE B O 1
ATOM 7687 N N . LYS B 1 279 ? -8.469 11.852 14.727 1 93.81 279 LYS B N 1
ATOM 7688 C CA . LYS B 1 279 ? -9.227 12.445 15.82 1 93.81 279 LYS B CA 1
ATOM 7689 C C . LYS B 1 279 ? -9.641 13.875 15.492 1 93.81 279 LYS B C 1
ATOM 7691 O O . LYS B 1 279 ? -8.875 14.617 14.875 1 93.81 279 LYS B O 1
ATOM 7696 N N . PRO B 1 280 ? -10.859 14.305 15.93 1 95.5 280 PRO B N 1
ATOM 7697 C CA . PRO B 1 280 ? -11.328 15.672 15.672 1 95.5 280 PRO B CA 1
ATOM 7698 C C . PRO B 1 280 ? -10.344 16.734 16.156 1 95.5 280 PRO B C 1
ATOM 7700 O O . PRO B 1 280 ? -10.148 17.75 15.477 1 95.5 280 PRO B O 1
ATOM 7703 N N . ALA B 1 281 ? -9.68 16.484 17.266 1 95.88 281 ALA B N 1
ATOM 7704 C CA . ALA B 1 281 ? -8.703 17.438 17.797 1 95.88 281 ALA B CA 1
ATOM 7705 C C . ALA B 1 281 ? -7.508 17.578 16.859 1 95.88 281 ALA B C 1
ATOM 7707 O O . ALA B 1 281 ? -6.93 18.656 16.734 1 95.88 281 ALA B O 1
ATOM 7708 N N . ALA B 1 282 ? -7.137 16.516 16.25 1 95.69 282 ALA B N 1
ATOM 7709 C CA . ALA B 1 282 ? -6.035 16.562 15.297 1 95.69 282 ALA B CA 1
ATOM 7710 C C . ALA B 1 282 ? -6.387 17.422 14.086 1 95.69 282 ALA B C 1
ATOM 7712 O O . ALA B 1 282 ? -5.559 18.203 13.609 1 95.69 282 ALA B O 1
ATOM 7713 N N . ILE B 1 283 ? -7.586 17.25 13.594 1 95.88 283 ILE B N 1
ATOM 7714 C CA . ILE B 1 283 ? -8.062 18.078 12.492 1 95.88 283 ILE B CA 1
ATOM 7715 C C . ILE B 1 283 ? -8.094 19.547 12.93 1 95.88 283 ILE B C 1
ATOM 7717 O O . ILE B 1 283 ? -7.621 20.422 12.203 1 95.88 283 ILE B O 1
ATOM 7721 N N . ALA B 1 284 ? -8.609 19.766 14.102 1 96.62 284 ALA B N 1
ATOM 7722 C CA . ALA B 1 284 ? -8.719 21.109 14.656 1 96.62 284 ALA B CA 1
ATOM 7723 C C . ALA B 1 284 ? -7.355 21.766 14.766 1 96.62 284 ALA B C 1
ATOM 7725 O O . ALA B 1 284 ? -7.199 22.953 14.422 1 96.62 284 ALA B O 1
ATOM 7726 N N . PHE B 1 285 ? -6.375 21.078 15.25 1 96.12 285 PHE B N 1
ATOM 7727 C CA . PHE B 1 285 ? -5.039 21.641 15.414 1 96.12 285 PHE B CA 1
ATOM 7728 C C . PHE B 1 285 ? -4.492 22.125 14.086 1 96.12 285 PHE B C 1
ATOM 7730 O O . PHE B 1 285 ? -3.873 23.188 14.016 1 96.12 285 PHE B O 1
ATOM 7737 N N . GLN B 1 286 ? -4.684 21.391 13.047 1 95.75 286 GLN B N 1
ATOM 7738 C CA . GLN B 1 286 ? -4.191 21.797 11.734 1 95.75 286 GLN B CA 1
ATOM 7739 C C . GLN B 1 286 ? -4.84 23.094 11.273 1 95.75 286 GLN B C 1
ATOM 7741 O O . GLN B 1 286 ? -4.168 23.953 10.703 1 95.75 286 GLN B O 1
ATOM 7746 N N . HIS B 1 287 ? -6.102 23.203 11.5 1 96.5 287 HIS B N 1
ATOM 7747 C CA . HIS B 1 287 ? -6.785 24.453 11.148 1 96.5 287 HIS B CA 1
ATOM 7748 C C . HIS B 1 287 ? -6.266 25.625 11.977 1 96.5 287 HIS B C 1
ATOM 7750 O O . HIS B 1 287 ? -6.047 26.719 11.438 1 96.5 287 HIS B O 1
ATOM 7756 N N . ASP B 1 288 ? -6.066 25.375 13.266 1 96.25 288 ASP B N 1
ATOM 7757 C CA . ASP B 1 288 ? -5.535 26.438 14.125 1 96.25 288 ASP B CA 1
ATOM 7758 C C . ASP B 1 288 ? -4.129 26.828 13.695 1 96.25 288 ASP B C 1
ATOM 7760 O O . ASP B 1 288 ? -3.762 28.016 13.773 1 96.25 288 ASP B O 1
ATOM 7764 N N . LEU B 1 289 ? -3.387 25.859 13.266 1 95.38 289 LEU B N 1
ATOM 7765 C CA . LEU B 1 289 ? -2.059 26.156 12.742 1 95.38 289 LEU B CA 1
ATOM 7766 C C . LEU B 1 289 ? -2.152 27.016 11.492 1 95.38 289 LEU B C 1
ATOM 7768 O O . LEU B 1 289 ? -1.384 27.969 11.328 1 95.38 289 LEU B O 1
ATOM 7772 N N . CYS B 1 290 ? -3.068 26.703 10.633 1 95.88 290 CYS B N 1
ATOM 7773 C CA . CYS B 1 290 ? -3.262 27.484 9.422 1 95.88 290 CYS B CA 1
ATOM 7774 C C . CYS B 1 290 ? -3.635 28.922 9.766 1 95.88 290 CYS B C 1
ATOM 7776 O O . CYS B 1 290 ? -3.02 29.875 9.258 1 95.88 290 CYS B O 1
ATOM 7778 N N . LEU B 1 291 ? -4.562 29.109 10.648 1 95 291 LEU B N 1
ATOM 7779 C CA . LEU B 1 291 ? -5.02 30.438 11.031 1 95 291 LEU B CA 1
ATOM 7780 C C . LEU B 1 291 ? -3.893 31.234 11.68 1 95 291 LEU B C 1
ATOM 7782 O O . LEU B 1 291 ? -3.764 32.438 11.445 1 95 291 LEU B O 1
ATOM 7786 N N . SER B 1 292 ? -3.078 30.562 12.414 1 95.06 292 SER B N 1
ATOM 7787 C CA . SER B 1 292 ? -2.033 31.219 13.195 1 95.06 292 SER B CA 1
ATOM 7788 C C . SER B 1 292 ? -0.81 31.516 12.328 1 95.06 292 SER B C 1
ATOM 7790 O O . SER B 1 292 ? 0.055 32.281 12.719 1 95.06 292 SER B O 1
ATOM 7792 N N . THR B 1 293 ? -0.688 30.906 11.195 1 94.81 293 THR B N 1
ATOM 7793 C CA . THR B 1 293 ? 0.498 31 10.352 1 94.81 293 THR B CA 1
ATOM 7794 C C . THR B 1 293 ? 0.727 32.438 9.914 1 94.81 293 THR B C 1
ATOM 7796 O O . THR B 1 293 ? 1.869 32.906 9.828 1 94.81 293 THR B O 1
ATOM 7799 N N . LYS B 1 294 ? -0.319 33.156 9.664 1 94.56 294 LYS B N 1
ATOM 7800 C CA . LYS B 1 294 ? -0.196 34.594 9.336 1 94.56 294 LYS B CA 1
ATOM 7801 C C . LYS B 1 294 ? -0.922 35.438 10.359 1 94.56 294 LYS B C 1
ATOM 7803 O O . LYS B 1 294 ? -1.669 36.344 9.992 1 94.56 294 LYS B O 1
ATOM 7808 N N . ASP B 1 295 ? -0.818 35.062 11.602 1 91.19 295 ASP B N 1
ATOM 7809 C CA . ASP B 1 295 ? -1.214 35.844 12.766 1 91.19 295 ASP B CA 1
ATOM 7810 C C . ASP B 1 295 ? -2.705 36.188 12.727 1 91.19 295 ASP B C 1
ATOM 7812 O O . ASP B 1 295 ? -3.098 37.344 12.898 1 91.19 295 ASP B O 1
ATOM 7816 N N . GLY B 1 296 ? -3.453 35.188 12.352 1 92.06 296 GLY B N 1
ATOM 7817 C CA . GLY B 1 296 ? -4.898 35.344 12.453 1 92.06 296 GLY B CA 1
ATOM 7818 C C . GLY B 1 296 ? -5.559 35.656 11.117 1 92.06 296 GLY B C 1
ATOM 7819 O O . GLY B 1 296 ? -6.785 35.719 11.031 1 92.06 296 GLY B O 1
ATOM 7820 N N . LYS B 1 297 ? -4.754 35.781 10.086 1 94.38 297 LYS B N 1
ATOM 7821 C CA . LYS B 1 297 ? -5.328 35.969 8.758 1 94.38 297 LYS B CA 1
ATOM 7822 C C . LYS B 1 297 ? -5.984 34.656 8.273 1 94.38 297 LYS B C 1
ATOM 7824 O O . LYS B 1 297 ? -5.402 33.594 8.383 1 94.38 297 LYS B O 1
ATOM 7829 N N . GLY B 1 298 ? -7.258 34.906 7.773 1 95.31 298 GLY B N 1
ATOM 7830 C CA . GLY B 1 298 ? -7.969 33.75 7.25 1 95.31 298 GLY B CA 1
ATOM 7831 C C . GLY B 1 298 ? -7.215 33.031 6.148 1 95.31 298 GLY B C 1
ATOM 7832 O O . GLY B 1 298 ? -6.344 33.625 5.5 1 95.31 298 GLY B O 1
ATOM 7833 N N . TYR B 1 299 ? -7.48 31.75 5.961 1 97.19 299 TYR B N 1
ATOM 7834 C CA . TYR B 1 299 ? -6.848 30.906 4.961 1 97.19 299 TYR B CA 1
ATOM 7835 C C . TYR B 1 299 ? -7.891 30.219 4.086 1 97.19 299 TYR B C 1
ATOM 7837 O O . TYR B 1 299 ? -9.094 30.375 4.305 1 97.19 299 TYR B O 1
ATOM 7845 N N . TRP B 1 300 ? -7.418 29.562 3.016 1 98.31 300 TRP B N 1
ATOM 7846 C CA . TRP B 1 300 ? -8.305 28.812 2.137 1 98.31 300 TRP B CA 1
ATOM 7847 C C . TRP B 1 300 ? -8.047 27.312 2.25 1 98.31 300 TRP B C 1
ATOM 7849 O O . TRP B 1 300 ? -6.898 26.891 2.416 1 98.31 300 TRP B O 1
ATOM 7859 N N . VAL B 1 301 ? -9.109 26.516 2.293 1 98.19 301 VAL B N 1
ATOM 7860 C CA . VAL B 1 301 ? -8.961 25.094 2.012 1 98.19 301 VAL B CA 1
ATOM 7861 C C . VAL B 1 301 ? -9.055 24.859 0.507 1 98.19 301 VAL B C 1
ATOM 7863 O O . VAL B 1 301 ? -10.141 24.906 -0.07 1 98.19 301 VAL B O 1
ATOM 7866 N N . LEU B 1 302 ? -7.859 24.609 -0.074 1 97.94 302 LEU B N 1
ATOM 7867 C CA . LEU B 1 302 ? -7.832 24.5 -1.528 1 97.94 302 LEU B CA 1
ATOM 7868 C C . LEU B 1 302 ? -8.07 23.047 -1.966 1 97.94 302 LEU B C 1
ATOM 7870 O O . LEU B 1 302 ? -8.312 22.781 -3.145 1 97.94 302 LEU B O 1
ATOM 7874 N N . GLU B 1 303 ? -7.98 22.156 -1.013 1 97.19 303 GLU B N 1
ATOM 7875 C CA . GLU B 1 303 ? -8.414 20.781 -1.213 1 97.19 303 GLU B CA 1
ATOM 7876 C C . GLU B 1 303 ? -9.18 20.25 0.001 1 97.19 303 GLU B C 1
ATOM 7878 O O . GLU B 1 303 ? -8.578 19.969 1.04 1 97.19 303 GLU B O 1
ATOM 7883 N N . GLU B 1 304 ? -10.43 20.156 -0.124 1 97.5 304 GLU B N 1
ATOM 7884 C CA . GLU B 1 304 ? -11.312 19.578 0.886 1 97.5 304 GLU B CA 1
ATOM 7885 C C . GLU B 1 304 ? -11.789 18.188 0.475 1 97.5 304 GLU B C 1
ATOM 7887 O O . GLU B 1 304 ? -12.258 17.984 -0.647 1 97.5 304 GLU B O 1
ATOM 7892 N N . LEU B 1 305 ? -11.68 17.266 1.314 1 95.62 305 LEU B N 1
ATOM 7893 C CA . LEU B 1 305 ? -12.086 15.891 1.026 1 95.62 305 LEU B CA 1
ATOM 7894 C C . LEU B 1 305 ? -13.578 15.805 0.74 1 95.62 305 LEU B C 1
ATOM 7896 O O . LEU B 1 305 ? -14.391 16.359 1.489 1 95.62 305 LEU B O 1
ATOM 7900 N N . SER B 1 306 ? -13.992 15.094 -0.321 1 94.38 306 SER B N 1
ATOM 7901 C CA . SER B 1 306 ? -15.406 14.945 -0.661 1 94.38 306 SER B CA 1
ATOM 7902 C C . SER B 1 306 ? -15.766 13.484 -0.893 1 94.38 306 SER B C 1
ATOM 7904 O O . SER B 1 306 ? -16.922 13.164 -1.175 1 94.38 306 SER B O 1
ATOM 7906 N N . GLY B 1 307 ? -14.891 12.578 -0.876 1 93.12 307 GLY B N 1
ATOM 7907 C CA . GLY B 1 307 ? -15.086 11.148 -1.049 1 93.12 307 GLY B CA 1
ATOM 7908 C C . GLY B 1 307 ? -13.914 10.32 -0.546 1 93.12 307 GLY B C 1
ATOM 7909 O O . GLY B 1 307 ? -12.898 10.875 -0.121 1 93.12 307 GLY B O 1
ATOM 7910 N N . ALA B 1 308 ? -14.094 8.977 -0.598 1 93.81 308 ALA B N 1
ATOM 7911 C CA . ALA B 1 308 ? -13 8.102 -0.183 1 93.81 308 ALA B CA 1
ATOM 7912 C C . ALA B 1 308 ? -11.758 8.336 -1.03 1 93.81 308 ALA B C 1
ATOM 7914 O O . ALA B 1 308 ? -11.852 8.516 -2.246 1 93.81 308 ALA B O 1
ATOM 7915 N N . GLN B 1 309 ? -10.602 8.414 -0.354 1 93.56 309 GLN B N 1
ATOM 7916 C CA . GLN B 1 309 ? -9.352 8.727 -1.031 1 93.56 309 GLN B CA 1
ATOM 7917 C C . GLN B 1 309 ? -8.398 7.535 -1 1 93.56 309 GLN B C 1
ATOM 7919 O O . GLN B 1 309 ? -8.422 6.738 -0.059 1 93.56 309 GLN B O 1
ATOM 7924 N N . GLY B 1 310 ? -7.621 7.449 -2.135 1 91.56 310 GLY B N 1
ATOM 7925 C CA . GLY B 1 310 ? -6.578 6.434 -2.131 1 91.56 310 GLY B CA 1
ATOM 7926 C C . GLY B 1 310 ? -5.871 6.301 -3.467 1 91.56 310 GLY B C 1
ATOM 7927 O O . GLY B 1 310 ? -6.359 6.793 -4.484 1 91.56 310 GLY B O 1
ATOM 7928 N N . TRP B 1 311 ? -4.719 5.656 -3.395 1 94.12 311 TRP B N 1
ATOM 7929 C CA . TRP B 1 311 ? -3.996 5.211 -4.578 1 94.12 311 TRP B CA 1
ATOM 7930 C C . TRP B 1 311 ? -4.125 3.703 -4.762 1 94.12 311 TRP B C 1
ATOM 7932 O O . TRP B 1 311 ? -5.172 3.213 -5.195 1 94.12 311 TRP B O 1
ATOM 7942 N N . SER B 1 312 ? -3.092 2.984 -4.18 1 92.06 312 SER B N 1
ATOM 7943 C CA . SER B 1 312 ? -3.195 1.529 -4.195 1 92.06 312 SER B CA 1
ATOM 7944 C C . SER B 1 312 ? -4 1.02 -3.006 1 92.06 312 SER B C 1
ATOM 7946 O O . SER B 1 312 ? -4.43 -0.136 -2.988 1 92.06 312 SER B O 1
ATOM 7948 N N . ARG B 1 313 ? -4.273 1.839 -2.037 1 93.25 313 ARG B N 1
ATOM 7949 C CA . ARG B 1 313 ? -5.148 1.563 -0.901 1 93.25 313 ARG B CA 1
ATOM 7950 C C . ARG B 1 313 ? -6.219 2.641 -0.758 1 93.25 313 ARG B C 1
ATOM 7952 O O . ARG B 1 313 ? -5.91 3.834 -0.78 1 93.25 313 ARG B O 1
ATOM 7959 N N . ILE B 1 314 ? -7.457 2.209 -0.618 1 93.94 314 ILE B N 1
ATOM 7960 C CA . ILE B 1 314 ? -8.57 3.137 -0.434 1 93.94 314 ILE B CA 1
ATOM 7961 C C . ILE B 1 314 ? -8.906 3.248 1.05 1 93.94 314 ILE B C 1
ATOM 7963 O O . ILE B 1 314 ? -8.945 2.242 1.763 1 93.94 314 ILE B O 1
ATOM 7967 N N . GLY B 1 315 ? -9.148 4.398 1.549 1 90.94 315 GLY B N 1
ATOM 7968 C CA . GLY B 1 315 ? -9.43 4.633 2.957 1 90.94 315 GLY B CA 1
ATOM 7969 C C . GLY B 1 315 ? -10.914 4.59 3.283 1 90.94 315 GLY B C 1
ATOM 7970 O O . GLY B 1 315 ? -11.719 4.109 2.484 1 90.94 315 GLY B O 1
ATOM 7971 N N . TYR B 1 316 ? -11.289 5.055 4.469 1 92.44 316 TYR B N 1
ATOM 7972 C CA . TYR B 1 316 ? -12.617 5.133 5.07 1 92.44 316 TYR B CA 1
ATOM 7973 C C . TYR B 1 316 ? -13.602 5.801 4.121 1 92.44 316 TYR B C 1
ATOM 7975 O O . TYR B 1 316 ? -13.281 6.816 3.496 1 92.44 316 TYR B O 1
ATOM 7983 N N . LEU B 1 317 ? -14.719 5.102 3.904 1 93.56 317 LEU B N 1
ATOM 7984 C CA . LEU B 1 317 ? -15.805 5.73 3.158 1 93.56 317 LEU B CA 1
ATOM 7985 C C . LEU B 1 317 ? -16.516 6.777 4.008 1 93.56 317 LEU B C 1
ATOM 7987 O O . LEU B 1 317 ? -17.219 6.438 4.965 1 93.56 317 LEU B O 1
ATOM 7991 N N . PRO B 1 318 ? -16.359 8.039 3.678 1 94.75 318 PRO B N 1
ATOM 7992 C CA . PRO B 1 318 ? -17.078 9.047 4.445 1 94.75 318 PRO B CA 1
ATOM 7993 C C . PRO B 1 318 ? -18.578 8.758 4.539 1 94.75 318 PRO B C 1
ATOM 7995 O O . PRO B 1 318 ? -19.203 8.438 3.529 1 94.75 318 PRO B O 1
ATOM 7998 N N . ARG B 1 319 ? -19.141 8.836 5.754 1 96.12 319 ARG B N 1
ATOM 7999 C CA . ARG B 1 319 ? -20.562 8.633 6.004 1 96.12 319 ARG B CA 1
ATOM 8000 C C . ARG B 1 319 ? -21.375 9.867 5.617 1 96.12 319 ARG B C 1
ATOM 8002 O O . ARG B 1 319 ? -20.828 10.961 5.508 1 96.12 319 ARG B O 1
ATOM 8009 N N . PRO B 1 320 ? -22.734 9.641 5.359 1 95.56 320 PRO B N 1
ATOM 8010 C CA . PRO B 1 320 ? -23.594 10.812 5.137 1 95.56 320 PRO B CA 1
ATOM 8011 C C . PRO B 1 320 ? -23.453 11.859 6.242 1 95.56 320 PRO B C 1
ATOM 8013 O O . PRO B 1 320 ? -23.609 11.531 7.422 1 95.56 320 PRO B O 1
ATOM 8016 N N . GLY B 1 321 ? -23.094 13.109 5.859 1 97.06 321 GLY B N 1
ATOM 8017 C CA . GLY B 1 321 ? -22.938 14.188 6.82 1 97.06 321 GLY B CA 1
ATOM 8018 C C . GLY B 1 321 ? -21.484 14.555 7.074 1 97.06 321 GLY B C 1
ATOM 8019 O O . GLY B 1 321 ? -21.203 15.656 7.551 1 97.06 321 GLY B O 1
ATOM 8020 N N . HIS B 1 322 ? -20.531 13.688 6.777 1 97.44 322 HIS B N 1
ATOM 8021 C CA . HIS B 1 322 ? -19.125 13.938 7.051 1 97.44 322 HIS B CA 1
ATOM 8022 C C . HIS B 1 322 ? -18.609 15.125 6.238 1 97.44 322 HIS B C 1
ATOM 8024 O O . HIS B 1 322 ? -17.797 15.914 6.73 1 97.44 322 HIS B O 1
ATOM 8030 N N . ILE B 1 323 ? -19.016 15.242 4.953 1 97.69 323 ILE B N 1
ATOM 8031 C CA . ILE B 1 323 ? -18.547 16.344 4.117 1 97.69 323 ILE B CA 1
ATOM 8032 C C . ILE B 1 323 ? -18.938 17.672 4.766 1 97.69 323 ILE B C 1
ATOM 8034 O O . ILE B 1 323 ? -18.094 18.562 4.918 1 97.69 323 ILE B O 1
ATOM 8038 N N . LYS B 1 324 ? -20.219 17.781 5.172 1 97.81 324 LYS B N 1
ATOM 8039 C CA . LYS B 1 324 ? -20.703 18.984 5.836 1 97.81 324 LYS B CA 1
ATOM 8040 C C . LYS B 1 324 ? -19.938 19.234 7.137 1 97.81 324 LYS B C 1
ATOM 8042 O O . LYS B 1 324 ? -19.5 20.359 7.395 1 97.81 324 LYS B O 1
ATOM 8047 N N . LEU B 1 325 ? -19.781 18.188 7.902 1 98.25 325 LEU B N 1
ATOM 8048 C CA . LEU B 1 325 ? -19.156 18.281 9.211 1 98.25 325 LEU B CA 1
ATOM 8049 C C . LEU B 1 325 ? -17.734 18.812 9.094 1 98.25 325 LEU B C 1
ATOM 8051 O O . LEU B 1 325 ? -17.359 19.781 9.773 1 98.25 325 LEU B O 1
ATOM 8055 N N . TRP B 1 326 ? -16.938 18.281 8.242 1 98.12 326 TRP B N 1
ATOM 8056 C CA . TRP B 1 326 ? -15.539 18.672 8.094 1 98.12 326 TRP B CA 1
ATOM 8057 C C . TRP B 1 326 ? -15.422 20.047 7.461 1 98.12 326 TRP B C 1
ATOM 8059 O O . TRP B 1 326 ? -14.508 20.812 7.773 1 98.12 326 TRP B O 1
ATOM 8069 N N . THR B 1 327 ? -16.375 20.406 6.547 1 98.38 327 THR B N 1
ATOM 8070 C CA . THR B 1 327 ? -16.422 21.75 5.977 1 98.38 327 THR B CA 1
ATOM 8071 C C . THR B 1 327 ? -16.703 22.781 7.059 1 98.38 327 THR B C 1
ATOM 8073 O O . THR B 1 327 ? -16.016 23.797 7.156 1 98.38 327 THR B O 1
ATOM 8076 N N . TYR B 1 328 ? -17.703 22.5 7.91 1 98.38 328 TYR B N 1
ATOM 8077 C CA . TYR B 1 328 ? -18.078 23.438 8.961 1 98.38 328 TYR B CA 1
ATOM 8078 C C . TYR B 1 328 ? -16.969 23.594 9.984 1 98.38 328 TYR B C 1
ATOM 8080 O O . TYR B 1 328 ? -16.719 24.703 10.484 1 98.38 328 TYR B O 1
ATOM 8088 N N . GLN B 1 329 ? -16.297 22.516 10.297 1 98.06 329 GLN B N 1
ATOM 8089 C CA . GLN B 1 329 ? -15.172 22.625 11.219 1 98.06 329 GLN B CA 1
ATOM 8090 C C . GLN B 1 329 ? -14.094 23.562 10.672 1 98.06 329 GLN B C 1
ATOM 8092 O O . GLN B 1 329 ? -13.57 24.406 11.391 1 98.06 329 GLN B O 1
ATOM 8097 N N . ALA B 1 330 ? -13.789 23.406 9.383 1 97.88 330 ALA B N 1
ATOM 8098 C CA . ALA B 1 330 ? -12.766 24.219 8.75 1 97.88 330 ALA B CA 1
ATOM 8099 C C . ALA B 1 330 ? -13.141 25.703 8.797 1 97.88 330 ALA B C 1
ATOM 8101 O O . ALA B 1 330 ? -12.336 26.547 9.203 1 97.88 330 ALA B O 1
ATOM 8102 N N . VAL B 1 331 ? -14.375 26.031 8.453 1 97.88 331 VAL B N 1
ATOM 8103 C CA . VAL B 1 331 ? -14.812 27.406 8.406 1 97.88 331 VAL B CA 1
ATOM 8104 C C . VAL B 1 331 ? -14.867 27.984 9.82 1 97.88 331 VAL B C 1
ATOM 8106 O O . VAL B 1 331 ? -14.438 29.109 10.055 1 97.88 331 VAL B O 1
ATOM 8109 N N . ALA B 1 332 ? -15.359 27.203 10.734 1 97.12 332 ALA B N 1
ATOM 8110 C CA . ALA B 1 332 ? -15.43 27.641 12.125 1 97.12 332 ALA B CA 1
ATOM 8111 C C . ALA B 1 332 ? -14.047 28.016 12.656 1 97.12 332 ALA B C 1
ATOM 8113 O O . ALA B 1 332 ? -13.922 28.891 13.523 1 97.12 332 ALA B O 1
ATOM 8114 N N . ARG B 1 333 ? -13.086 27.422 12.086 1 96.5 333 ARG B N 1
ATOM 8115 C CA . ARG B 1 333 ? -11.734 27.594 12.617 1 96.5 333 ARG B CA 1
ATOM 8116 C C . ARG B 1 333 ? -10.898 28.484 11.695 1 96.5 333 ARG B C 1
ATOM 8118 O O . ARG B 1 333 ? -9.664 28.469 11.766 1 96.5 333 ARG B O 1
ATOM 8125 N N . GLY B 1 334 ? -11.516 29.156 10.773 1 96.06 334 GLY B N 1
ATOM 8126 C CA . GLY B 1 334 ? -10.82 30.281 10.156 1 96.06 334 GLY B CA 1
ATOM 8127 C C . GLY B 1 334 ? -10.75 30.172 8.648 1 96.06 334 GLY B C 1
ATOM 8128 O O . GLY B 1 334 ? -10.312 31.109 7.977 1 96.06 334 GLY B O 1
ATOM 8129 N N . ALA B 1 335 ? -11.188 29.016 8.039 1 97.25 335 ALA B N 1
ATOM 8130 C CA . ALA B 1 335 ? -11.211 28.938 6.582 1 97.25 335 ALA B CA 1
ATOM 8131 C C . ALA B 1 335 ? -12.188 29.938 5.988 1 97.25 335 ALA B C 1
ATOM 8133 O O . ALA B 1 335 ? -13.305 30.094 6.48 1 97.25 335 ALA B O 1
ATOM 8134 N N . GLU B 1 336 ? -11.734 30.609 4.957 1 97.56 336 GLU B N 1
ATOM 8135 C CA . GLU B 1 336 ? -12.57 31.641 4.344 1 97.56 336 GLU B CA 1
ATOM 8136 C C . GLU B 1 336 ? -13.055 31.219 2.959 1 97.56 336 GLU B C 1
ATOM 8138 O O . GLU B 1 336 ? -13.859 31.906 2.336 1 97.56 336 GLU B O 1
ATOM 8143 N N . ALA B 1 337 ? -12.531 30.141 2.486 1 98.31 337 ALA B N 1
ATOM 8144 C CA . ALA B 1 337 ? -12.945 29.516 1.233 1 98.31 337 ALA B CA 1
ATOM 8145 C C . ALA B 1 337 ? -12.805 28 1.31 1 98.31 337 ALA B C 1
ATOM 8147 O O . ALA B 1 337 ? -11.961 27.484 2.041 1 98.31 337 ALA B O 1
ATOM 8148 N N . ILE B 1 338 ? -13.68 27.312 0.605 1 98.38 338 ILE B N 1
ATOM 8149 C CA . ILE B 1 338 ? -13.641 25.844 0.541 1 98.38 338 ILE B CA 1
ATOM 8150 C C . ILE B 1 338 ? -13.625 25.391 -0.918 1 98.38 338 ILE B C 1
ATOM 8152 O O . ILE B 1 338 ? -14.539 25.719 -1.683 1 98.38 338 ILE B O 1
ATOM 8156 N N . VAL B 1 339 ? -12.602 24.734 -1.323 1 98.62 339 VAL B N 1
ATOM 8157 C CA . VAL B 1 339 ? -12.484 24.125 -2.643 1 98.62 339 VAL B CA 1
ATOM 8158 C C . VAL B 1 339 ? -12.375 22.609 -2.5 1 98.62 339 VAL B C 1
ATOM 8160 O O . VAL B 1 339 ? -11.43 22.094 -1.897 1 98.62 339 VAL B O 1
ATOM 8163 N N . TYR B 1 340 ? -13.352 21.875 -3.047 1 98.31 340 TYR B N 1
ATOM 8164 C CA . TYR B 1 340 ? -13.406 20.422 -2.861 1 98.31 340 TYR B CA 1
ATOM 8165 C C . TYR B 1 340 ? -12.477 19.719 -3.844 1 98.31 340 TYR B C 1
ATOM 8167 O O . TYR B 1 340 ? -12.406 20.078 -5.02 1 98.31 340 TYR B O 1
ATOM 8175 N N . PHE B 1 341 ? -11.617 18.844 -3.295 1 96.5 341 PHE B N 1
ATOM 8176 C CA . PHE B 1 341 ? -10.883 17.859 -4.086 1 96.5 341 PHE B CA 1
ATOM 8177 C C . PHE B 1 341 ? -11.617 16.516 -4.105 1 96.5 341 PHE B C 1
ATOM 8179 O O . PHE B 1 341 ? -11.758 15.867 -3.07 1 96.5 341 PHE B O 1
ATOM 8186 N N . ARG B 1 342 ? -12.055 16.109 -5.32 1 96.12 342 ARG B N 1
ATOM 8187 C CA . ARG B 1 342 ? -12 16.75 -6.637 1 96.12 342 ARG B CA 1
ATOM 8188 C C . ARG B 1 342 ? -13.367 16.703 -7.32 1 96.12 342 ARG B C 1
ATOM 8190 O O . ARG B 1 342 ? -14.297 16.078 -6.816 1 96.12 342 ARG B O 1
ATOM 8197 N N . TRP B 1 343 ? -13.523 17.516 -8.375 1 97.81 343 TRP B N 1
ATOM 8198 C CA . TRP B 1 343 ? -14.805 17.547 -9.078 1 97.81 343 TRP B CA 1
ATOM 8199 C C . TRP B 1 343 ? -15.234 16.156 -9.5 1 97.81 343 TRP B C 1
ATOM 8201 O O . TRP B 1 343 ? -16.312 15.688 -9.125 1 97.81 343 TRP B O 1
ATOM 8211 N N . ARG B 1 344 ? -14.289 15.453 -10.172 1 96.56 344 ARG B N 1
ATOM 8212 C CA . ARG B 1 344 ? -14.578 14.125 -10.695 1 96.56 344 ARG B CA 1
ATOM 8213 C C . ARG B 1 344 ? -13.375 13.203 -10.555 1 96.56 344 ARG B C 1
ATOM 8215 O O . ARG B 1 344 ? -12.242 13.609 -10.82 1 96.56 344 ARG B O 1
ATOM 8222 N N . ALA B 1 345 ? -13.648 11.93 -10.219 1 95.81 345 ALA B N 1
ATOM 8223 C CA . ALA B 1 345 ? -12.586 10.938 -10.094 1 95.81 345 ALA B CA 1
ATOM 8224 C C . ALA B 1 345 ? -11.961 10.625 -11.445 1 95.81 345 ALA B C 1
ATOM 8226 O O . ALA B 1 345 ? -12.672 10.43 -12.438 1 95.81 345 ALA B O 1
ATOM 8227 N N . ALA B 1 346 ? -10.633 10.602 -11.516 1 95.56 346 ALA B N 1
ATOM 8228 C CA . ALA B 1 346 ? -9.93 10.25 -12.742 1 95.56 346 ALA B CA 1
ATOM 8229 C C . ALA B 1 346 ? -10.102 8.766 -13.062 1 95.56 346 ALA B C 1
ATOM 8231 O O . ALA B 1 346 ? -10.203 7.938 -12.164 1 95.56 346 ALA B O 1
ATOM 8232 N N . GLN B 1 347 ? -10.047 8.406 -14.352 1 95.19 347 GLN B N 1
ATOM 8233 C CA . GLN B 1 347 ? -10.164 7.016 -14.766 1 95.19 347 GLN B CA 1
ATOM 8234 C C . GLN B 1 347 ? -8.789 6.352 -14.859 1 95.19 347 GLN B C 1
ATOM 8236 O O . GLN B 1 347 ? -8.688 5.133 -15 1 95.19 347 GLN B O 1
ATOM 8241 N N . PHE B 1 348 ? -7.801 7.168 -14.859 1 94.25 348 PHE B N 1
ATOM 8242 C CA . PHE B 1 348 ? -6.438 6.688 -15.047 1 94.25 348 PHE B CA 1
ATOM 8243 C C . PHE B 1 348 ? -5.469 7.438 -14.148 1 94.25 348 PHE B C 1
ATOM 8245 O O . PHE B 1 348 ? -5.848 8.414 -13.5 1 94.25 348 PHE B O 1
ATOM 8252 N N . GLY B 1 349 ? -4.227 6.918 -14.133 1 94.38 349 GLY B N 1
ATOM 8253 C CA . GLY B 1 349 ? -3.195 7.559 -13.336 1 94.38 349 GLY B CA 1
ATOM 8254 C C . GLY B 1 349 ? -3.189 7.105 -11.891 1 94.38 349 GLY B C 1
ATOM 8255 O O . GLY B 1 349 ? -4.047 6.32 -11.477 1 94.38 349 GLY B O 1
ATOM 8256 N N . THR B 1 350 ? -2.312 7.566 -11.156 1 92.88 350 THR B N 1
ATOM 8257 C CA . THR B 1 350 ? -2.045 7.152 -9.789 1 92.88 350 THR B CA 1
ATOM 8258 C C . THR B 1 350 ? -3.26 7.406 -8.898 1 92.88 350 THR B C 1
ATOM 8260 O O . THR B 1 350 ? -3.535 6.637 -7.977 1 92.88 350 THR B O 1
ATOM 8263 N N . GLU B 1 351 ? -4.035 8.438 -9.188 1 93.62 351 GLU B N 1
ATOM 8264 C CA . GLU B 1 351 ? -5.113 8.883 -8.312 1 93.62 351 GLU B CA 1
ATOM 8265 C C . GLU B 1 351 ? -6.469 8.383 -8.812 1 93.62 351 GLU B C 1
ATOM 8267 O O . GLU B 1 351 ? -7.508 8.961 -8.484 1 93.62 351 GLU B O 1
ATOM 8272 N N . GLU B 1 352 ? -6.434 7.324 -9.57 1 94.5 352 GLU B N 1
ATOM 8273 C CA . GLU B 1 352 ? -7.695 6.844 -10.125 1 94.5 352 GLU B CA 1
ATOM 8274 C C . GLU B 1 352 ? -8.656 6.406 -9.023 1 94.5 352 GLU B C 1
ATOM 8276 O O . GLU B 1 352 ? -9.859 6.297 -9.25 1 94.5 352 GLU B O 1
ATOM 8281 N N . PHE B 1 353 ? -8.203 6.184 -7.797 1 94.19 353 PHE B N 1
ATOM 8282 C CA . PHE B 1 353 ? -9.102 5.805 -6.711 1 94.19 353 PHE B CA 1
ATOM 8283 C C . PHE B 1 353 ? -9.25 6.945 -5.711 1 94.19 353 PHE B C 1
ATOM 8285 O O . PHE B 1 353 ? -9.648 6.723 -4.562 1 94.19 353 PHE B O 1
ATOM 8292 N N . CYS B 1 354 ? -8.883 8.133 -6.059 1 95.38 354 CYS B N 1
ATOM 8293 C CA . CYS B 1 354 ? -9.312 9.344 -5.367 1 95.38 354 CYS B CA 1
ATOM 8294 C C . CYS B 1 354 ? -10.695 9.781 -5.84 1 95.38 354 CYS B C 1
ATOM 8296 O O . CYS B 1 354 ? -10.82 10.461 -6.859 1 95.38 354 CYS B O 1
ATOM 8298 N N . HIS B 1 355 ? -11.695 9.492 -5.027 1 95.56 355 HIS B N 1
ATOM 8299 C CA . HIS B 1 355 ? -13.078 9.781 -5.406 1 95.56 355 HIS B CA 1
ATOM 8300 C C . HIS B 1 355 ? -13.398 11.258 -5.195 1 95.56 355 HIS B C 1
ATOM 8302 O O . HIS B 1 355 ? -12.82 11.906 -4.32 1 95.56 355 HIS B O 1
ATOM 8308 N N . GLY B 1 356 ? -14.266 11.828 -6.07 1 96.56 356 GLY B N 1
ATOM 8309 C CA . GLY B 1 356 ? -14.664 13.227 -6.004 1 96.56 356 GLY B CA 1
ATOM 8310 C C . GLY B 1 356 ? -16.141 13.406 -5.707 1 96.56 356 GLY B C 1
ATOM 8311 O O . GLY B 1 356 ? -16.781 12.5 -5.164 1 96.56 356 GLY B O 1
ATOM 8312 N N . ILE B 1 357 ? -16.594 14.617 -5.945 1 97.75 357 ILE B N 1
ATOM 8313 C CA . ILE B 1 357 ? -18.031 14.875 -5.859 1 97.75 357 ILE B CA 1
ATOM 8314 C C . ILE B 1 357 ? -18.781 13.961 -6.82 1 97.75 357 ILE B C 1
ATOM 8316 O O . ILE B 1 357 ? -19.781 13.352 -6.449 1 97.75 357 ILE B O 1
ATOM 8320 N N . LEU B 1 358 ? -18.156 13.961 -8.047 1 97.25 358 LEU B N 1
ATOM 8321 C CA . LEU B 1 358 ? -18.562 12.938 -9.008 1 97.25 358 LEU B CA 1
ATOM 8322 C C . LEU B 1 358 ? -17.516 11.82 -9.078 1 97.25 358 LEU B C 1
ATOM 8324 O O . LEU B 1 358 ? -16.312 12.086 -9.016 1 97.25 358 LEU B O 1
ATOM 8328 N N . ASP B 1 359 ? -18.062 10.578 -9.203 1 95.81 359 ASP B N 1
ATOM 8329 C CA . ASP B 1 359 ? -17.125 9.461 -9.344 1 95.81 359 ASP B CA 1
ATOM 8330 C C . ASP B 1 359 ? -16.891 9.133 -10.812 1 95.81 359 ASP B C 1
ATOM 8332 O O . ASP B 1 359 ? -17.031 10 -11.688 1 95.81 359 ASP B O 1
ATOM 8336 N N . HIS B 1 360 ? -16.422 7.965 -11.164 1 95.38 360 HIS B N 1
ATOM 8337 C CA . HIS B 1 360 ? -15.867 7.633 -12.477 1 95.38 360 HIS B CA 1
ATOM 8338 C C . HIS B 1 360 ? -16.922 7.762 -13.562 1 95.38 360 HIS B C 1
ATOM 8340 O O . HIS B 1 360 ? -16.609 8.109 -14.703 1 95.38 360 HIS B O 1
ATOM 8346 N N . ASP B 1 361 ? -18.234 7.496 -13.242 1 94.94 361 ASP B N 1
ATOM 8347 C CA . ASP B 1 361 ? -19.281 7.504 -14.266 1 94.94 361 ASP B CA 1
ATOM 8348 C C . ASP B 1 361 ? -19.781 8.922 -14.516 1 94.94 361 ASP B C 1
ATOM 8350 O O . ASP B 1 361 ? -20.594 9.141 -15.422 1 94.94 361 ASP B O 1
ATOM 8354 N N . GLY B 1 362 ? -19.375 9.93 -13.719 1 95.69 362 GLY B N 1
ATOM 8355 C CA . GLY B 1 362 ? -19.641 11.336 -13.938 1 95.69 362 GLY B CA 1
ATOM 8356 C C . GLY B 1 362 ? -21.078 11.727 -13.625 1 95.69 362 GLY B C 1
ATOM 8357 O O . GLY B 1 362 ? -21.562 12.758 -14.102 1 95.69 362 GLY B O 1
ATOM 8358 N N . LYS B 1 363 ? -21.781 10.906 -12.766 1 96.31 363 LYS B N 1
ATOM 8359 C CA . LYS B 1 363 ? -23.188 11.156 -12.484 1 96.31 363 LYS B CA 1
ATOM 8360 C C . LYS B 1 363 ? -23.375 11.656 -11.062 1 96.31 363 LYS B C 1
ATOM 8362 O O . LYS B 1 363 ? -22.703 11.203 -10.141 1 96.31 363 LYS B O 1
ATOM 8367 N N . PRO B 1 364 ? -24.312 12.672 -10.898 1 96.94 364 PRO B N 1
ATOM 8368 C CA . PRO B 1 364 ? -24.641 13.109 -9.539 1 96.94 364 PRO B CA 1
ATOM 8369 C C . PRO B 1 364 ? -25.266 12 -8.695 1 96.94 364 PRO B C 1
ATOM 8371 O O . PRO B 1 364 ? -26.109 11.258 -9.188 1 96.94 364 PRO B O 1
ATOM 8374 N N . LYS B 1 365 ? -24.844 11.883 -7.48 1 95.69 365 LYS B N 1
ATOM 8375 C CA . LYS B 1 365 ? -25.344 10.914 -6.516 1 95.69 365 LYS B CA 1
ATOM 8376 C C . LYS B 1 365 ? -25.422 11.516 -5.117 1 95.69 365 LYS B C 1
ATOM 8378 O O . LYS B 1 365 ? -25.734 12.703 -4.961 1 95.69 365 LYS B O 1
ATOM 8383 N N . ARG B 1 366 ? -25.25 10.711 -4.059 1 94.19 366 ARG B N 1
ATOM 8384 C CA . ARG B 1 366 ? -25.438 11.141 -2.678 1 94.19 366 ARG B CA 1
ATOM 8385 C C . ARG B 1 366 ? -24.484 12.273 -2.322 1 94.19 366 ARG B C 1
ATOM 8387 O O . ARG B 1 366 ? -24.875 13.25 -1.678 1 94.19 366 ARG B O 1
ATOM 8394 N N . LYS B 1 367 ? -23.297 12.219 -2.715 1 96.19 367 LYS B N 1
ATOM 8395 C CA . LYS B 1 367 ? -22.281 13.219 -2.369 1 96.19 367 LYS B CA 1
ATOM 8396 C C . LYS B 1 367 ? -22.594 14.562 -3.031 1 96.19 367 LYS B C 1
ATOM 8398 O O . LYS B 1 367 ? -22.406 15.617 -2.424 1 96.19 367 LYS B O 1
ATOM 8403 N N . TYR B 1 368 ? -22.969 14.422 -4.293 1 97.81 368 TYR B N 1
ATOM 8404 C CA . TYR B 1 368 ? -23.359 15.617 -5.031 1 97.81 368 TYR B CA 1
ATOM 8405 C C . TYR B 1 368 ? -24.469 16.375 -4.297 1 97.81 368 TYR B C 1
ATOM 8407 O O . TYR B 1 368 ? -24.391 17.594 -4.133 1 97.81 368 TYR B O 1
ATOM 8415 N N . GLU B 1 369 ? -25.438 15.664 -3.809 1 97.19 369 GLU B N 1
ATOM 8416 C CA . GLU B 1 369 ? -26.547 16.281 -3.104 1 97.19 369 GLU B CA 1
ATOM 8417 C C . GLU B 1 369 ? -26.109 16.859 -1.766 1 97.19 369 GLU B C 1
ATOM 8419 O O . GLU B 1 369 ? -26.609 17.922 -1.35 1 97.19 369 GLU B O 1
ATOM 8424 N N . GLU B 1 370 ? -25.219 16.188 -1.094 1 96.81 370 GLU B N 1
ATOM 8425 C CA . GLU B 1 370 ? -24.703 16.703 0.17 1 96.81 370 GLU B CA 1
ATOM 8426 C C . GLU B 1 370 ? -23.953 18.016 -0.034 1 96.81 370 GLU B C 1
ATOM 8428 O O . GLU B 1 370 ? -24.125 18.969 0.728 1 96.81 370 GLU B O 1
ATOM 8433 N N . VAL B 1 371 ? -23.125 18.062 -1.045 1 98.06 371 VAL B N 1
ATOM 8434 C CA . VAL B 1 371 ? -22.359 19.266 -1.348 1 98.06 371 VAL B CA 1
ATOM 8435 C C . VAL B 1 371 ? -23.312 20.391 -1.741 1 98.06 371 VAL B C 1
ATOM 8437 O O . VAL B 1 371 ? -23.109 21.547 -1.381 1 98.06 371 VAL B O 1
ATOM 8440 N N . LYS B 1 372 ? -24.359 20.047 -2.514 1 97.12 372 LYS B N 1
ATOM 8441 C CA . LYS B 1 372 ? -25.375 21.031 -2.906 1 97.12 372 LYS B CA 1
ATOM 8442 C C . LYS B 1 372 ? -26 21.688 -1.685 1 97.12 372 LYS B C 1
ATOM 8444 O O . LYS B 1 372 ? -26.188 22.906 -1.655 1 97.12 372 LYS B O 1
ATOM 8449 N N . GLU B 1 373 ? -26.266 20.922 -0.703 1 96 373 GLU B N 1
ATOM 8450 C CA . GLU B 1 373 ? -26.828 21.422 0.545 1 96 373 GLU B CA 1
ATOM 8451 C C . GLU B 1 373 ? -25.844 22.344 1.26 1 96 373 GLU B C 1
ATOM 8453 O O . GLU B 1 373 ? -26.234 23.391 1.778 1 96 373 GLU B O 1
ATOM 8458 N N . VAL B 1 374 ? -24.625 21.953 1.321 1 97.38 374 VAL B N 1
ATOM 8459 C CA . VAL B 1 374 ? -23.594 22.75 1.971 1 97.38 374 VAL B CA 1
ATOM 8460 C C . VAL B 1 374 ? -23.453 24.094 1.256 1 97.38 374 VAL B C 1
ATOM 8462 O O . VAL B 1 374 ? -23.391 25.141 1.9 1 97.38 374 VAL B O 1
ATOM 8465 N N . PHE B 1 375 ? -23.438 24.062 -0.089 1 97.56 375 PHE B N 1
ATOM 8466 C CA . PHE B 1 375 ? -23.297 25.281 -0.872 1 97.56 375 PHE B CA 1
ATOM 8467 C C . PHE B 1 375 ? -24.469 26.219 -0.643 1 97.56 375 PHE B C 1
ATOM 8469 O O . PHE B 1 375 ? -24.297 27.422 -0.529 1 97.56 375 PHE B O 1
ATOM 8476 N N . ALA B 1 376 ? -25.625 25.672 -0.59 1 95.94 376 ALA B N 1
ATOM 8477 C CA . ALA B 1 376 ? -26.812 26.484 -0.334 1 95.94 376 ALA B CA 1
ATOM 8478 C C . ALA B 1 376 ? -26.719 27.188 1.013 1 95.94 376 ALA B C 1
ATOM 8480 O O . ALA B 1 376 ? -27.047 28.375 1.124 1 95.94 376 ALA B O 1
ATOM 8481 N N . ALA B 1 377 ? -26.297 26.5 1.978 1 96.31 377 ALA B N 1
ATOM 8482 C CA . ALA B 1 377 ? -26.125 27.078 3.311 1 96.31 377 ALA B CA 1
ATOM 8483 C C . ALA B 1 377 ? -25.094 28.188 3.299 1 96.31 377 ALA B C 1
ATOM 8485 O O . ALA B 1 377 ? -25.328 29.266 3.832 1 96.31 377 ALA B O 1
ATOM 8486 N N . LEU B 1 378 ? -23.938 27.922 2.715 1 97.19 378 LEU B N 1
ATOM 8487 C CA . LEU B 1 378 ? -22.828 28.875 2.721 1 97.19 378 LEU B CA 1
ATOM 8488 C C . LEU B 1 378 ? -23.188 30.109 1.898 1 97.19 378 LEU B C 1
ATOM 8490 O O . LEU B 1 378 ? -22.719 31.219 2.195 1 97.19 378 LEU B O 1
ATOM 8494 N N . LYS B 1 379 ? -24.016 29.938 0.898 1 95.5 379 LYS B N 1
ATOM 8495 C CA . LYS B 1 379 ? -24.5 31.078 0.137 1 95.5 379 LYS B CA 1
ATOM 8496 C C . LYS B 1 379 ? -25.406 31.969 0.993 1 95.5 379 LYS B C 1
ATOM 8498 O O . LYS B 1 379 ? -25.453 33.188 0.797 1 95.5 379 LYS B O 1
ATOM 8503 N N . THR B 1 380 ? -26.047 31.375 1.917 1 95 380 THR B N 1
ATOM 8504 C CA . THR B 1 380 ? -27 32.094 2.754 1 95 380 THR B CA 1
ATOM 8505 C C . THR B 1 380 ? -26.297 32.875 3.844 1 95 380 THR B C 1
ATOM 8507 O O . THR B 1 380 ? -26.609 34.031 4.07 1 95 380 THR B O 1
ATOM 8510 N N . PHE B 1 381 ? -25.328 32.281 4.488 1 95.75 381 PHE B N 1
ATOM 8511 C CA . PHE B 1 381 ? -24.797 32.969 5.656 1 95.75 381 PHE B CA 1
ATOM 8512 C C . PHE B 1 381 ? -23.281 32.906 5.664 1 95.75 381 PHE B C 1
ATOM 8514 O O . PHE B 1 381 ? -22.641 33.375 6.613 1 95.75 381 PHE B O 1
ATOM 8521 N N . GLY B 1 382 ? -22.672 32.375 4.656 1 96.56 382 GLY B N 1
ATOM 8522 C CA . GLY B 1 382 ? -21.234 32.156 4.621 1 96.56 382 GLY B CA 1
ATOM 8523 C C . GLY B 1 382 ? -20.438 33.469 4.715 1 96.56 382 GLY B C 1
ATOM 8524 O O . GLY B 1 382 ? -19.438 33.531 5.441 1 96.56 382 GLY B O 1
ATOM 8525 N N . ASP B 1 383 ? -20.812 34.531 4.027 1 97 383 ASP B N 1
ATOM 8526 C CA . ASP B 1 383 ? -20.109 35.812 4.016 1 97 383 ASP B CA 1
ATOM 8527 C C . ASP B 1 383 ? -20.047 36.406 5.414 1 97 383 ASP B C 1
ATOM 8529 O O . ASP B 1 383 ? -18.984 36.844 5.859 1 97 383 ASP B O 1
ATOM 8533 N N . ASP B 1 384 ? -21.125 36.406 6.098 1 96.38 384 ASP B N 1
ATOM 8534 C CA . ASP B 1 384 ? -21.188 36.969 7.449 1 96.38 384 ASP B CA 1
ATOM 8535 C C . ASP B 1 384 ? -20.422 36.094 8.438 1 96.38 384 ASP B C 1
ATOM 8537 O O . ASP B 1 384 ? -19.766 36.594 9.352 1 96.38 384 ASP B O 1
ATOM 8541 N N . TRP B 1 385 ? -20.531 34.812 8.219 1 96.44 385 TRP B N 1
ATOM 8542 C CA . TRP B 1 385 ? -19.859 33.844 9.094 1 96.44 385 TRP B CA 1
ATOM 8543 C C . TRP B 1 385 ? -18.344 34 9.047 1 96.44 385 TRP B C 1
ATOM 8545 O O . TRP B 1 385 ? -17.688 34.094 10.086 1 96.44 385 TRP B O 1
ATOM 8555 N N . ILE B 1 386 ? -17.75 34.156 7.801 1 96.31 386 ILE B N 1
ATOM 8556 C CA . ILE B 1 386 ? -16.297 34.25 7.684 1 96.31 386 ILE B CA 1
ATOM 8557 C C . ILE B 1 386 ? -15.812 35.625 8.086 1 96.31 386 ILE B C 1
ATOM 8559 O O . ILE B 1 386 ? -14.625 35.844 8.336 1 96.31 386 ILE B O 1
ATOM 8563 N N . ALA B 1 387 ? -16.672 36.625 8.156 1 95.75 387 ALA B N 1
ATOM 8564 C CA . ALA B 1 387 ? -16.328 37.969 8.602 1 95.75 387 ALA B CA 1
ATOM 8565 C C . ALA B 1 387 ? -16.203 38.031 10.125 1 95.75 387 ALA B C 1
ATOM 8567 O O . ALA B 1 387 ? -15.539 38.906 10.664 1 95.75 387 ALA B O 1
ATOM 8568 N N . ALA B 1 388 ? -16.891 37.094 10.766 1 94.5 388 ALA B N 1
ATOM 8569 C CA . ALA B 1 388 ? -16.781 37 12.219 1 94.5 388 ALA B CA 1
ATOM 8570 C C . ALA B 1 388 ? -15.414 36.469 12.633 1 94.5 388 ALA B C 1
ATOM 8572 O O . ALA B 1 388 ? -14.922 35.5 12.078 1 94.5 388 ALA B O 1
ATOM 8573 N N . LYS B 1 389 ? -14.789 37.125 13.586 1 90.5 389 LYS B N 1
ATOM 8574 C CA . LYS B 1 389 ? -13.422 36.781 13.961 1 90.5 389 LYS B CA 1
ATOM 8575 C C . LYS B 1 389 ? -13.391 35.812 15.148 1 90.5 389 LYS B C 1
ATOM 8577 O O . LYS B 1 389 ? -14.211 35.938 16.062 1 90.5 389 LYS B O 1
ATOM 8582 N N . PRO B 1 390 ? -12.508 34.875 15.039 1 87.94 390 PRO B N 1
ATOM 8583 C CA . PRO B 1 390 ? -12.281 34.062 16.25 1 87.94 390 PRO B CA 1
ATOM 8584 C C . PRO B 1 390 ? -11.5 34.844 17.312 1 87.94 390 PRO B C 1
ATOM 8586 O O . PRO B 1 390 ? -10.789 35.781 17 1 87.94 390 PRO B O 1
ATOM 8589 N N . LYS B 1 391 ? -11.703 34.531 18.531 1 87.75 391 LYS B N 1
ATOM 8590 C CA . LYS B 1 391 ? -10.969 35.125 19.641 1 87.75 391 LYS B CA 1
ATOM 8591 C C . LYS B 1 391 ? -10.312 34.062 20.516 1 87.75 391 LYS B C 1
ATOM 8593 O O . LYS B 1 391 ? -10.844 33.688 21.562 1 87.75 391 LYS B O 1
ATOM 8598 N N . PRO B 1 392 ? -9.094 33.656 20.078 1 93 392 PRO B N 1
ATOM 8599 C CA . PRO B 1 392 ? -8.438 32.656 20.906 1 93 392 PRO B CA 1
ATOM 8600 C C . PRO B 1 392 ? -7.945 33.188 22.25 1 93 392 PRO B C 1
ATOM 8602 O O . PRO B 1 392 ? -7.359 34.281 22.297 1 93 392 PRO B O 1
ATOM 8605 N N . GLU B 1 393 ? -8.156 32.406 23.312 1 94.25 393 GLU B N 1
ATOM 8606 C CA . GLU B 1 393 ? -7.75 32.844 24.656 1 94.25 393 GLU B CA 1
ATOM 8607 C C . GLU B 1 393 ? -6.52 32.062 25.125 1 94.25 393 GLU B C 1
ATOM 8609 O O . GLU B 1 393 ? -5.852 32.469 26.078 1 94.25 393 GLU B O 1
ATOM 8614 N N . VAL B 1 394 ? -6.297 30.984 24.5 1 97.69 394 VAL B N 1
ATOM 8615 C CA . VAL B 1 394 ? -5.203 30.109 24.906 1 97.69 394 VAL B CA 1
ATOM 8616 C C . VAL B 1 394 ? -4.258 29.891 23.734 1 97.69 394 VAL B C 1
ATOM 8618 O O . VAL B 1 394 ? -4.703 29.703 22.594 1 97.69 394 VAL B O 1
ATOM 8621 N N . GLY B 1 395 ? -2.969 30.047 23.969 1 97.94 395 GLY B N 1
ATOM 8622 C CA . GLY B 1 395 ? -1.954 29.734 22.984 1 97.94 395 GLY B CA 1
ATOM 8623 C C . GLY B 1 395 ? -1.345 28.359 23.172 1 97.94 395 GLY B C 1
ATOM 8624 O O . GLY B 1 395 ? -1.146 27.906 24.297 1 97.94 395 GLY B O 1
ATOM 8625 N N . VAL B 1 396 ? -1.055 27.656 22.062 1 98.06 396 VAL B N 1
ATOM 8626 C CA . VAL B 1 396 ? -0.325 26.391 22.078 1 98.06 396 VAL B CA 1
ATOM 8627 C C . VAL B 1 396 ? 0.937 26.516 21.219 1 98.06 396 VAL B C 1
ATOM 8629 O O . VAL B 1 396 ? 0.864 26.859 20.047 1 98.06 396 VAL B O 1
ATOM 8632 N N . TYR B 1 397 ? 2.061 26.172 21.797 1 97.75 397 TYR B N 1
ATOM 8633 C CA . TYR B 1 397 ? 3.344 26.375 21.125 1 97.75 397 TYR B CA 1
ATOM 8634 C C . TYR B 1 397 ? 3.621 25.25 20.125 1 97.75 397 TYR B C 1
ATOM 8636 O O . TYR B 1 397 ? 3.471 24.078 20.453 1 97.75 397 TYR B O 1
ATOM 8644 N N . TYR B 1 398 ? 3.971 25.625 18.938 1 95.88 398 TYR B N 1
ATOM 8645 C CA . TYR B 1 398 ? 4.48 24.688 17.938 1 95.88 398 TYR B CA 1
ATOM 8646 C C . TYR B 1 398 ? 5.633 25.312 17.156 1 95.88 398 TYR B C 1
ATOM 8648 O O . TYR B 1 398 ? 5.566 26.484 16.766 1 95.88 398 TYR B O 1
ATOM 8656 N N . ASP B 1 399 ? 6.68 24.578 17.016 1 94.31 399 ASP B N 1
ATOM 8657 C CA . ASP B 1 399 ? 7.848 24.969 16.234 1 94.31 399 ASP B CA 1
ATOM 8658 C C . ASP B 1 399 ? 8.391 23.781 15.445 1 94.31 399 ASP B C 1
ATOM 8660 O O . ASP B 1 399 ? 8.617 22.703 16 1 94.31 399 ASP B O 1
ATOM 8664 N N . ALA B 1 400 ? 8.633 24 14.141 1 94.31 400 ALA B N 1
ATOM 8665 C CA . ALA B 1 400 ? 9.094 22.938 13.258 1 94.31 400 ALA B CA 1
ATOM 8666 C C . ALA B 1 400 ? 10.445 22.391 13.719 1 94.31 400 ALA B C 1
ATOM 8668 O O . ALA B 1 400 ? 10.703 21.188 13.617 1 94.31 400 ALA B O 1
ATOM 8669 N N . GLU B 1 401 ? 11.375 23.25 14.18 1 95.31 401 GLU B N 1
ATOM 8670 C CA . GLU B 1 401 ? 12.703 22.797 14.586 1 95.31 401 GLU B CA 1
ATOM 8671 C C . GLU B 1 401 ? 12.625 21.891 15.812 1 95.31 401 GLU B C 1
ATOM 8673 O O . GLU B 1 401 ? 13.391 20.922 15.922 1 95.31 401 GLU B O 1
ATOM 8678 N N . ASN B 1 402 ? 11.734 22.281 16.719 1 95.44 402 ASN B N 1
ATOM 8679 C CA . ASN B 1 402 ? 11.5 21.422 17.875 1 95.44 402 ASN B CA 1
ATOM 8680 C C . ASN B 1 402 ? 10.984 20.047 17.438 1 95.44 402 ASN B C 1
ATOM 8682 O O . ASN B 1 402 ? 11.422 19.016 17.969 1 95.44 402 ASN B O 1
ATOM 8686 N N . ALA B 1 403 ? 10.078 20.047 16.484 1 95.44 403 ALA B N 1
ATOM 8687 C CA . ALA B 1 403 ? 9.562 18.781 15.945 1 95.44 403 ALA B CA 1
ATOM 8688 C C . ALA B 1 403 ? 10.672 17.953 15.32 1 95.44 403 ALA B C 1
ATOM 8690 O O . ALA B 1 403 ? 10.75 16.75 15.531 1 95.44 403 ALA B O 1
ATOM 8691 N N . TRP B 1 404 ? 11.586 18.609 14.547 1 96.12 404 TRP B N 1
ATOM 8692 C CA . TRP B 1 404 ? 12.703 17.922 13.898 1 96.12 404 TRP B CA 1
ATOM 8693 C C . TRP B 1 404 ? 13.633 17.312 14.938 1 96.12 404 TRP B C 1
ATOM 8695 O O . TRP B 1 404 ? 14.086 16.172 14.781 1 96.12 404 TRP B O 1
ATOM 8705 N N . ALA B 1 405 ? 13.906 18.078 15.953 1 95.5 405 ALA B N 1
ATOM 8706 C CA . ALA B 1 405 ? 14.797 17.578 17 1 95.5 405 ALA B CA 1
ATOM 8707 C C . ALA B 1 405 ? 14.242 16.312 17.641 1 95.5 405 ALA B C 1
ATOM 8709 O O . ALA B 1 405 ? 14.992 15.375 17.922 1 95.5 405 ALA B O 1
ATOM 8710 N N . TRP B 1 406 ? 12.938 16.281 17.844 1 94.81 406 TRP B N 1
ATOM 8711 C CA . TRP B 1 406 ? 12.289 15.094 18.406 1 94.81 406 TRP B CA 1
ATOM 8712 C C . TRP B 1 406 ? 12.344 13.93 17.438 1 94.81 406 TRP B C 1
ATOM 8714 O O . TRP B 1 406 ? 12.477 12.773 17.844 1 94.81 406 TRP B O 1
ATOM 8724 N N . GLN B 1 407 ? 12.242 14.195 16.172 1 93.38 407 GLN B N 1
ATOM 8725 C CA . GLN B 1 407 ? 12.32 13.133 15.172 1 93.38 407 GLN B CA 1
ATOM 8726 C C . GLN B 1 407 ? 13.734 12.562 15.086 1 93.38 407 GLN B C 1
ATOM 8728 O O . GLN B 1 407 ? 13.914 11.367 14.844 1 93.38 407 GLN B O 1
ATOM 8733 N N . ILE B 1 408 ? 14.688 13.383 15.25 1 93.62 408 ILE B N 1
ATOM 8734 C CA . ILE B 1 408 ? 16.094 13 15.195 1 93.62 408 ILE B CA 1
ATOM 8735 C C . ILE B 1 408 ? 16.422 12.102 16.375 1 93.62 408 ILE B C 1
ATOM 8737 O O . ILE B 1 408 ? 17.094 11.078 16.219 1 93.62 408 ILE B O 1
ATOM 8741 N N . GLN B 1 409 ? 15.922 12.422 17.594 1 93.62 409 GLN B N 1
ATOM 8742 C CA . GLN B 1 409 ? 16.172 11.656 18.797 1 93.62 409 GLN B CA 1
ATOM 8743 C C . GLN B 1 409 ? 14.898 11.516 19.641 1 93.62 409 GLN B C 1
ATOM 8745 O O . GLN B 1 409 ? 14.742 12.195 20.656 1 93.62 409 GLN B O 1
ATOM 8750 N N . PRO B 1 410 ? 13.992 10.555 19.406 1 93.06 410 PRO B N 1
ATOM 8751 C CA . PRO B 1 410 ? 12.719 10.398 20.109 1 93.06 410 PRO B CA 1
ATOM 8752 C C . PRO B 1 410 ? 12.891 9.891 21.547 1 93.06 410 PRO B C 1
ATOM 8754 O O . PRO B 1 410 ? 12.031 10.125 22.391 1 93.06 410 PRO B O 1
ATOM 8757 N N . GLN B 1 411 ? 13.945 9.195 21.766 1 93 411 GLN B N 1
ATOM 8758 C CA . GLN B 1 411 ? 14.398 8.75 23.078 1 93 411 GLN B CA 1
ATOM 8759 C C . GLN B 1 411 ? 13.531 7.609 23.609 1 93 411 GLN B C 1
ATOM 8761 O O . GLN B 1 411 ? 13.875 6.973 24.609 1 93 411 GLN B O 1
ATOM 8766 N N . SER B 1 412 ? 12.359 7.328 23.109 1 92.25 412 SER B N 1
ATOM 8767 C CA . SER B 1 412 ? 11.477 6.203 23.391 1 92.25 412 SER B CA 1
ATOM 8768 C C . SER B 1 412 ? 10.836 5.668 22.125 1 92.25 412 SER B C 1
ATOM 8770 O O . SER B 1 412 ? 10.438 6.441 21.25 1 92.25 412 SER B O 1
ATOM 8772 N N . ASP B 1 413 ? 10.742 4.336 22.062 1 90.06 413 ASP B N 1
ATOM 8773 C CA . ASP B 1 413 ? 10.094 3.771 20.891 1 90.06 413 ASP B CA 1
ATOM 8774 C C . ASP B 1 413 ? 8.586 3.996 20.922 1 90.06 413 ASP B C 1
ATOM 8776 O O . ASP B 1 413 ? 7.895 3.787 19.922 1 90.06 413 ASP B O 1
ATOM 8780 N N . ALA B 1 414 ? 8.133 4.52 22.109 1 92.75 414 ALA B N 1
ATOM 8781 C CA . ALA B 1 414 ? 6.711 4.82 22.25 1 92.75 414 ALA B CA 1
ATOM 8782 C C . ALA B 1 414 ? 6.414 6.27 21.875 1 92.75 414 ALA B C 1
ATOM 8784 O O . ALA B 1 414 ? 5.254 6.652 21.719 1 92.75 414 ALA B O 1
ATOM 8785 N N . PHE B 1 415 ? 7.43 7.047 21.656 1 95.12 415 PHE B N 1
ATOM 8786 C CA . PHE B 1 415 ? 7.242 8.477 21.453 1 95.12 415 PHE B CA 1
ATOM 8787 C C . PHE B 1 415 ? 6.895 8.789 20 1 95.12 415 PHE B C 1
ATOM 8789 O O . PHE B 1 415 ? 7.547 8.289 19.078 1 95.12 415 PHE B O 1
ATOM 8796 N N . ASP B 1 416 ? 5.898 9.578 19.859 1 95.19 416 ASP B N 1
ATOM 8797 C CA . ASP B 1 416 ? 5.504 10.195 18.609 1 95.19 416 ASP B CA 1
ATOM 8798 C C . ASP B 1 416 ? 5.172 11.68 18.797 1 95.19 416 ASP B C 1
ATOM 8800 O O . ASP B 1 416 ? 4.293 12.023 19.594 1 95.19 416 ASP B O 1
ATOM 8804 N N . TYR B 1 417 ? 5.879 12.539 18.172 1 94.75 417 TYR B N 1
ATOM 8805 C CA . TYR B 1 417 ? 5.773 13.977 18.422 1 94.75 417 TYR B CA 1
ATOM 8806 C C . TYR B 1 417 ? 4.34 14.453 18.234 1 94.75 417 TYR B C 1
ATOM 8808 O O . TYR B 1 417 ? 3.814 15.203 19.062 1 94.75 417 TYR B O 1
ATOM 8816 N N . ARG B 1 418 ? 3.678 14.141 17.156 1 92.44 418 ARG B N 1
ATOM 8817 C CA . ARG B 1 418 ? 2.326 14.609 16.859 1 92.44 418 ARG B CA 1
ATOM 8818 C C . ARG B 1 418 ? 1.353 14.18 17.953 1 92.44 418 ARG B C 1
ATOM 8820 O O . ARG B 1 418 ? 0.478 14.961 18.344 1 92.44 418 ARG B O 1
ATOM 8827 N N . ARG B 1 419 ? 1.513 12.953 18.406 1 95 419 ARG B N 1
ATOM 8828 C CA . ARG B 1 419 ? 0.642 12.422 19.438 1 95 419 ARG B CA 1
ATOM 8829 C C . ARG B 1 419 ? 0.82 13.188 20.75 1 95 419 ARG B C 1
ATOM 8831 O O . ARG B 1 419 ? -0.158 13.492 21.438 1 95 419 ARG B O 1
ATOM 8838 N N . GLU B 1 420 ? 2.021 13.438 21.016 1 96.44 420 GLU B N 1
ATOM 8839 C CA . GLU B 1 420 ? 2.285 14.125 22.281 1 96.44 420 GLU B CA 1
ATOM 8840 C C . GLU B 1 420 ? 1.867 15.586 22.203 1 96.44 420 GLU B C 1
ATOM 8842 O O . GLU B 1 420 ? 1.391 16.156 23.188 1 96.44 420 GLU B O 1
ATOM 8847 N N . LEU B 1 421 ? 2.109 16.172 21.031 1 96.25 421 LEU B N 1
ATOM 8848 C CA . LEU B 1 421 ? 1.575 17.516 20.844 1 96.25 421 LEU B CA 1
ATOM 8849 C C . LEU B 1 421 ? 0.068 17.531 21.078 1 96.25 421 LEU B C 1
ATOM 8851 O O . LEU B 1 421 ? -0.44 18.406 21.797 1 96.25 421 LEU B O 1
ATOM 8855 N N . LEU B 1 422 ? -0.608 16.562 20.547 1 96.31 422 LEU B N 1
ATOM 8856 C CA . LEU B 1 422 ? -2.062 16.5 20.641 1 96.31 422 LEU B CA 1
ATOM 8857 C C . LEU B 1 422 ? -2.492 16.188 22.078 1 96.31 422 LEU B C 1
ATOM 8859 O O . LEU B 1 422 ? -3.541 16.656 22.531 1 96.31 422 LEU B O 1
ATOM 8863 N N . ARG B 1 423 ? -1.707 15.398 22.781 1 97.06 423 ARG B N 1
ATOM 8864 C CA . ARG B 1 423 ? -2.016 15.086 24.172 1 97.06 423 ARG B CA 1
ATOM 8865 C C . ARG B 1 423 ? -2.221 16.359 25 1 97.06 423 ARG B C 1
ATOM 8867 O O . ARG B 1 423 ? -3.078 16.391 25.875 1 97.06 423 ARG B O 1
ATOM 8874 N N . PHE B 1 424 ? -1.514 17.406 24.656 1 98 424 PHE B N 1
ATOM 8875 C CA . PHE B 1 424 ? -1.568 18.641 25.438 1 98 424 PHE B CA 1
ATOM 8876 C C . PHE B 1 424 ? -2.506 19.656 24.781 1 98 424 PHE B C 1
ATOM 8878 O O . PHE B 1 424 ? -2.947 20.609 25.422 1 98 424 PHE B O 1
ATOM 8885 N N . TYR B 1 425 ? -2.83 19.453 23.5 1 97.75 425 TYR B N 1
ATOM 8886 C CA . TYR B 1 425 ? -3.762 20.328 22.781 1 97.75 425 TYR B CA 1
ATOM 8887 C C . TYR B 1 425 ? -5.203 19.875 23.016 1 97.75 425 TYR B C 1
ATOM 8889 O O . TYR B 1 425 ? -6.09 20.719 23.219 1 97.75 425 TYR B O 1
ATOM 8897 N N . ALA B 1 426 ? -5.477 18.656 23.094 1 97.25 426 ALA B N 1
ATOM 8898 C CA . ALA B 1 426 ? -6.805 18.047 23.016 1 97.25 426 ALA B CA 1
ATOM 8899 C C . ALA B 1 426 ? -7.664 18.453 24.203 1 97.25 426 ALA B C 1
ATOM 8901 O O . ALA B 1 426 ? -8.867 18.688 24.062 1 97.25 426 ALA B O 1
ATOM 8902 N N . PRO B 1 427 ? -7.039 18.562 25.406 1 96.88 427 PRO B N 1
ATOM 8903 C CA . PRO B 1 427 ? -7.902 18.953 26.531 1 96.88 427 PRO B CA 1
ATOM 8904 C C . PRO B 1 427 ? -8.539 20.328 26.328 1 96.88 427 PRO B C 1
ATOM 8906 O O . PRO B 1 427 ? -9.688 20.547 26.719 1 96.88 427 PRO B O 1
ATOM 8909 N N . ALA B 1 428 ? -7.797 21.234 25.766 1 97.31 428 ALA B N 1
ATOM 8910 C CA . ALA B 1 428 ? -8.375 22.547 25.469 1 97.31 428 ALA B CA 1
ATOM 8911 C C . ALA B 1 428 ? -9.477 22.422 24.406 1 97.31 428 ALA B C 1
ATOM 8913 O O . ALA B 1 428 ? -10.539 23.031 24.531 1 97.31 428 ALA B O 1
ATOM 8914 N N . HIS B 1 429 ? -9.234 21.641 23.359 1 96.44 429 HIS B N 1
ATOM 8915 C CA . HIS B 1 429 ? -10.227 21.359 22.328 1 96.44 429 HIS B CA 1
ATOM 8916 C C . HIS B 1 429 ? -11.484 20.734 22.938 1 96.44 429 HIS B C 1
ATOM 8918 O O . HIS B 1 429 ? -12.602 21.141 22.625 1 96.44 429 HIS B O 1
ATOM 8924 N N . ASP B 1 430 ? -11.258 19.781 23.828 1 95.44 430 ASP B N 1
ATOM 8925 C CA . ASP B 1 430 ? -12.359 19.016 24.406 1 95.44 430 ASP B CA 1
ATOM 8926 C C . ASP B 1 430 ? -13.219 19.906 25.312 1 95.44 430 ASP B C 1
ATOM 8928 O O . ASP B 1 430 ? -14.414 19.656 25.484 1 95.44 430 ASP B O 1
ATOM 8932 N N . LEU B 1 431 ? -12.586 20.938 25.812 1 96.38 431 LEU B N 1
ATOM 8933 C CA . LEU B 1 431 ? -13.297 21.891 26.656 1 96.38 431 LEU B CA 1
ATOM 8934 C C . LEU B 1 431 ? -13.828 23.062 25.828 1 96.38 431 LEU B C 1
ATOM 8936 O O . LEU B 1 431 ? -14.312 24.047 26.391 1 96.38 431 LEU B O 1
ATOM 8940 N N . ASN B 1 432 ? -13.719 22.969 24.562 1 96.5 432 ASN B N 1
ATOM 8941 C CA . ASN B 1 432 ? -14.234 23.922 23.594 1 96.5 432 ASN B CA 1
ATOM 8942 C C . ASN B 1 432 ? -13.648 25.312 23.812 1 96.5 432 ASN B C 1
ATOM 8944 O O . ASN B 1 432 ? -14.367 26.312 23.766 1 96.5 432 ASN B O 1
ATOM 8948 N N . VAL B 1 433 ? -12.391 25.359 24.141 1 95.62 433 VAL B N 1
ATOM 8949 C CA . VAL B 1 433 ? -11.656 26.609 24.266 1 95.62 433 VAL B CA 1
ATOM 8950 C C . VAL B 1 433 ? -11.008 26.969 22.938 1 95.62 433 VAL B C 1
ATOM 8952 O O . VAL B 1 433 ? -10.344 26.125 22.312 1 95.62 433 VAL B O 1
ATOM 8955 N N . ASN B 1 434 ? -11.234 28.219 22.5 1 93.94 434 ASN B N 1
ATOM 8956 C CA . ASN B 1 434 ? -10.562 28.656 21.281 1 93.94 434 ASN B CA 1
ATOM 8957 C C . ASN B 1 434 ? -9.062 28.797 21.484 1 93.94 434 ASN B C 1
ATOM 8959 O O . ASN B 1 434 ? -8.617 29.516 22.391 1 93.94 434 ASN B O 1
ATOM 8963 N N . THR B 1 435 ? -8.336 28.141 20.625 1 95.62 435 THR B N 1
ATOM 8964 C CA . THR B 1 435 ? -6.891 28.094 20.766 1 95.62 435 THR B CA 1
ATOM 8965 C C . THR B 1 435 ? -6.203 28.688 19.531 1 95.62 435 THR B C 1
ATOM 8967 O O . THR B 1 435 ? -6.789 28.719 18.453 1 95.62 435 THR B O 1
ATOM 8970 N N . ALA B 1 436 ? -5.047 29.266 19.734 1 96.06 436 ALA B N 1
ATOM 8971 C CA . ALA B 1 436 ? -4.145 29.703 18.672 1 96.06 436 ALA B CA 1
ATOM 8972 C C . ALA B 1 436 ? -2.781 29.031 18.797 1 96.06 436 ALA B C 1
ATOM 8974 O O . ALA B 1 436 ? -2.33 28.734 19.906 1 96.06 436 ALA B O 1
ATOM 8975 N N . VAL B 1 437 ? -2.201 28.766 17.672 1 96.44 437 VAL B N 1
ATOM 8976 C CA . VAL B 1 437 ? -0.83 28.266 17.703 1 96.44 437 VAL B CA 1
ATOM 8977 C C . VAL B 1 437 ? 0.145 29.438 17.797 1 96.44 437 VAL B C 1
ATOM 8979 O O . VAL B 1 437 ? 0.063 30.391 17.016 1 96.44 437 VAL B O 1
ATOM 8982 N N . VAL B 1 438 ? 1.019 29.406 18.812 1 97 438 VAL B N 1
ATOM 8983 C CA . VAL B 1 438 ? 1.963 30.5 19.016 1 97 438 VAL B CA 1
ATOM 8984 C C . VAL B 1 438 ? 3.379 30.031 18.688 1 97 438 VAL B C 1
ATOM 8986 O O . VAL B 1 438 ? 3.664 28.828 18.734 1 97 438 VAL B O 1
ATOM 8989 N N . ALA B 1 439 ? 4.184 31 18.312 1 93.12 439 ALA B N 1
ATOM 8990 C CA . ALA B 1 439 ? 5.586 30.781 17.969 1 93.12 439 ALA B CA 1
ATOM 8991 C C . ALA B 1 439 ? 6.48 31.859 18.578 1 93.12 439 ALA B C 1
ATOM 8993 O O . ALA B 1 439 ? 6.031 32.656 19.406 1 93.12 439 ALA B O 1
ATOM 8994 N N . ARG B 1 440 ? 7.715 31.75 18.266 1 91.25 440 ARG B N 1
ATOM 8995 C CA . ARG B 1 440 ? 8.773 32.594 18.828 1 91.25 440 ARG B CA 1
ATOM 8996 C C . ARG B 1 440 ? 8.422 34.062 18.719 1 91.25 440 ARG B C 1
ATOM 8998 O O . ARG B 1 440 ? 8.648 34.844 19.672 1 91.25 440 ARG B O 1
ATOM 9005 N N . GLU B 1 441 ? 7.777 34.406 17.656 1 89.81 441 GLU B N 1
ATOM 9006 C CA . GLU B 1 441 ? 7.555 35.844 17.391 1 89.81 441 GLU B CA 1
ATOM 9007 C C . GLU B 1 441 ? 6.16 36.281 17.812 1 89.81 441 GLU B C 1
ATOM 9009 O O . GLU B 1 441 ? 5.805 37.438 17.703 1 89.81 441 GLU B O 1
ATOM 9014 N N . SER B 1 442 ? 5.426 35.438 18.406 1 93.69 442 SER B N 1
ATOM 9015 C CA . SER B 1 442 ? 4.043 35.719 18.75 1 93.69 442 SER B CA 1
ATOM 9016 C C . SER B 1 442 ? 3.965 36.625 20 1 93.69 442 SER B C 1
ATOM 9018 O O . SER B 1 442 ? 4.812 36.531 20.891 1 93.69 442 SER B O 1
ATOM 9020 N N . ASP B 1 443 ? 2.986 37.5 19.984 1 95.06 443 ASP B N 1
ATOM 9021 C CA . ASP B 1 443 ? 2.668 38.25 21.188 1 95.06 443 ASP B CA 1
ATOM 9022 C C . ASP B 1 443 ? 1.879 37.406 22.188 1 95.06 443 ASP B C 1
ATOM 9024 O O . ASP B 1 443 ? 0.665 37.25 22.047 1 95.06 443 ASP B O 1
ATOM 9028 N N . LEU B 1 444 ? 2.49 36.969 23.234 1 97.31 444 LEU B N 1
ATOM 9029 C CA . LEU B 1 444 ? 1.891 36.062 24.188 1 97.31 444 LEU B CA 1
ATOM 9030 C C . LEU B 1 444 ? 0.874 36.75 25.078 1 97.31 444 LEU B C 1
ATOM 9032 O O . LEU B 1 444 ? 0.023 36.125 25.688 1 97.31 444 LEU B O 1
ATOM 9036 N N . SER B 1 445 ? 0.946 38.062 25.125 1 96.06 445 SER B N 1
ATOM 9037 C CA . SER B 1 445 ? 0.087 38.844 26.031 1 96.06 445 SER B CA 1
ATOM 9038 C C . SER B 1 445 ? -1.369 38.781 25.578 1 96.06 445 SER B C 1
ATOM 9040 O O . SER B 1 445 ? -2.275 39.094 26.344 1 96.06 445 SER B O 1
ATOM 9042 N N . LYS B 1 446 ? -1.556 38.344 24.391 1 94.5 446 LYS B N 1
ATOM 9043 C CA . LYS B 1 446 ? -2.906 38.25 23.844 1 94.5 446 LYS B CA 1
ATOM 9044 C C . LYS B 1 446 ? -3.635 37.031 24.391 1 94.5 446 LYS B C 1
ATOM 9046 O O . LYS B 1 446 ? -4.844 36.875 24.203 1 94.5 446 LYS B O 1
ATOM 9051 N N . HIS B 1 447 ? -2.943 36.188 25.125 1 96.62 447 HIS B N 1
ATOM 9052 C CA . HIS B 1 447 ? -3.494 34.938 25.625 1 96.62 447 HIS B CA 1
ATOM 9053 C C . HIS B 1 447 ? -3.459 34.875 27.141 1 96.62 447 HIS B C 1
ATOM 9055 O O . HIS B 1 447 ? -2.529 35.375 27.766 1 96.62 447 HIS B O 1
ATOM 9061 N N . LYS B 1 448 ? -4.402 34.219 27.688 1 97.75 448 LYS B N 1
ATOM 9062 C CA . LYS B 1 448 ? -4.465 34.062 29.141 1 97.75 448 LYS B CA 1
ATOM 9063 C C . LYS B 1 448 ? -3.594 32.906 29.609 1 97.75 448 LYS B C 1
ATOM 9065 O O . LYS B 1 448 ? -3.098 32.906 30.734 1 97.75 448 LYS B O 1
ATOM 9070 N N . ALA B 1 449 ? -3.447 31.969 28.781 1 98.44 449 ALA B N 1
ATOM 9071 C CA . ALA B 1 449 ? -2.574 30.812 29.047 1 98.44 449 ALA B CA 1
ATOM 9072 C C . ALA B 1 449 ? -1.809 30.422 27.797 1 98.44 449 ALA B C 1
ATOM 9074 O O . ALA B 1 449 ? -2.283 30.625 26.672 1 98.44 449 ALA B O 1
ATOM 9075 N N . VAL B 1 450 ? -0.643 29.875 27.969 1 98.69 450 VAL B N 1
ATOM 9076 C CA . VAL B 1 450 ? 0.166 29.328 26.891 1 98.69 450 VAL B CA 1
ATOM 9077 C C . VAL B 1 450 ? 0.598 27.906 27.219 1 98.69 450 VAL B C 1
ATOM 9079 O O . VAL B 1 450 ? 1.275 27.672 28.234 1 98.69 450 VAL B O 1
ATOM 9082 N N . ILE B 1 451 ? 0.143 26.938 26.438 1 98.69 451 ILE B N 1
ATOM 9083 C CA . ILE B 1 451 ? 0.542 25.531 26.531 1 98.69 451 ILE B CA 1
ATOM 9084 C C . ILE B 1 451 ? 1.805 25.297 25.719 1 98.69 451 ILE B C 1
ATOM 9086 O O . ILE B 1 451 ? 1.859 25.656 24.531 1 98.69 451 ILE B O 1
ATOM 9090 N N . VAL B 1 452 ? 2.842 24.75 26.312 1 98.62 452 VAL B N 1
ATOM 9091 C CA . VAL B 1 452 ? 4.125 24.531 25.641 1 98.62 452 VAL B CA 1
ATOM 9092 C C . VAL B 1 452 ? 4.504 23.062 25.703 1 98.62 452 VAL B C 1
ATOM 9094 O O . VAL B 1 452 ? 5.355 22.656 26.516 1 98.62 452 VAL B O 1
ATOM 9097 N N . PRO B 1 453 ? 4 22.281 24.766 1 97.75 453 PRO B N 1
ATOM 9098 C CA . PRO B 1 453 ? 4.203 20.828 24.812 1 97.75 453 PRO B CA 1
ATOM 9099 C C . PRO B 1 453 ? 5.609 20.422 24.391 1 97.75 453 PRO B C 1
ATOM 9101 O O . PRO B 1 453 ? 6.129 20.922 23.391 1 97.75 453 PRO B O 1
ATOM 9104 N N . VAL B 1 454 ? 6.211 19.578 25.094 1 97.38 454 VAL B N 1
ATOM 9105 C CA . VAL B 1 454 ? 7.449 18.875 24.781 1 97.38 454 VAL B CA 1
ATOM 9106 C C . VAL B 1 454 ? 8.469 19.859 24.219 1 97.38 454 VAL B C 1
ATOM 9108 O O . VAL B 1 454 ? 9.023 19.641 23.141 1 97.38 454 VAL B O 1
ATOM 9111 N N . TYR B 1 455 ? 8.695 20.859 24.953 1 98.06 455 TYR B N 1
ATOM 9112 C CA . TYR B 1 455 ? 9.625 21.938 24.594 1 98.06 455 TYR B CA 1
ATOM 9113 C C . TYR B 1 455 ? 11.07 21.484 24.766 1 98.06 455 TYR B C 1
ATOM 9115 O O . TYR B 1 455 ? 11.812 22.047 25.562 1 98.06 455 TYR B O 1
ATOM 9123 N N . PHE B 1 456 ? 11.508 20.516 23.844 1 97.25 456 PHE B N 1
ATOM 9124 C CA . PHE B 1 456 ? 12.781 19.797 23.859 1 97.25 456 PHE B CA 1
ATOM 9125 C C . PHE B 1 456 ? 13.906 20.703 23.344 1 97.25 456 PHE B C 1
ATOM 9127 O O . PHE B 1 456 ? 14.898 20.922 24.031 1 97.25 456 PHE B O 1
ATOM 9134 N N . LEU B 1 457 ? 13.789 21.219 22.094 1 96.81 457 LEU B N 1
ATOM 9135 C CA . LEU B 1 457 ? 14.688 22.203 21.5 1 96.81 457 LEU B CA 1
ATOM 9136 C C . LEU B 1 457 ? 14.273 23.625 21.891 1 96.81 457 LEU B C 1
ATOM 9138 O O . LEU B 1 457 ? 13.367 24.188 21.266 1 96.81 457 LEU B O 1
ATOM 9142 N N . THR B 1 458 ? 14.984 24.25 22.859 1 96.38 458 THR B N 1
ATOM 9143 C CA . THR B 1 458 ? 14.57 25.547 23.375 1 96.38 458 THR B CA 1
ATOM 9144 C C . THR B 1 458 ? 15 26.672 22.422 1 96.38 458 THR B C 1
ATOM 9146 O O . THR B 1 458 ? 15.938 26.5 21.656 1 96.38 458 THR B O 1
ATOM 9149 N N . ASP B 1 459 ? 14.289 27.672 22.391 1 95.75 459 ASP B N 1
ATOM 9150 C CA . ASP B 1 459 ? 14.602 28.953 21.781 1 95.75 459 ASP B CA 1
ATOM 9151 C C . ASP B 1 459 ? 14.766 30.047 22.828 1 95.75 459 ASP B C 1
ATOM 9153 O O . ASP B 1 459 ? 13.805 30.406 23.516 1 95.75 459 ASP B O 1
ATOM 9157 N N . PRO B 1 460 ? 15.977 30.547 22.922 1 93.75 460 PRO B N 1
ATOM 9158 C CA . PRO B 1 460 ? 16.219 31.516 24 1 93.75 460 PRO B CA 1
ATOM 9159 C C . PRO B 1 460 ? 15.281 32.719 23.938 1 93.75 460 PRO B C 1
ATOM 9161 O O . PRO B 1 460 ? 14.883 33.25 24.984 1 93.75 460 PRO B O 1
ATOM 9164 N N . HIS B 1 461 ? 14.977 33.125 22.797 1 94.75 461 HIS B N 1
ATOM 9165 C CA . HIS B 1 461 ? 14.07 34.25 22.656 1 94.75 461 HIS B CA 1
ATOM 9166 C C . HIS B 1 461 ? 12.672 33.906 23.141 1 94.75 461 HIS B C 1
ATOM 9168 O O . HIS B 1 461 ? 12.023 34.688 23.828 1 94.75 461 HIS B O 1
ATOM 9174 N N . PHE B 1 462 ? 12.219 32.812 22.812 1 96.38 462 PHE B N 1
ATOM 9175 C CA . PHE B 1 462 ? 10.891 32.406 23.25 1 96.38 462 PHE B CA 1
ATOM 9176 C C . PHE B 1 462 ? 10.859 32.156 24.75 1 96.38 462 PHE B C 1
ATOM 9178 O O . PHE B 1 462 ? 9.891 32.5 25.422 1 96.38 462 PHE B O 1
ATOM 9185 N N . SER B 1 463 ? 11.961 31.531 25.281 1 97.12 463 SER B N 1
ATOM 9186 C CA . SER B 1 463 ? 12.055 31.281 26.719 1 97.12 463 SER B CA 1
ATOM 9187 C C . SER B 1 463 ? 11.992 32.594 27.5 1 97.12 463 SER B C 1
ATOM 9189 O O . SER B 1 463 ? 11.328 32.688 28.531 1 97.12 463 SER B O 1
ATOM 9191 N N . GLU B 1 464 ? 12.664 33.531 26.953 1 96.62 464 GLU B N 1
ATOM 9192 C CA . GLU B 1 464 ? 12.633 34.844 27.609 1 96.62 464 GLU B CA 1
ATOM 9193 C C . GLU B 1 464 ? 11.242 35.469 27.531 1 96.62 464 GLU B C 1
ATOM 9195 O O . GLU B 1 464 ? 10.789 36.094 28.484 1 96.62 464 GLU B O 1
ATOM 9200 N N . SER B 1 465 ? 10.633 35.344 26.438 1 97.44 465 SER B N 1
ATOM 9201 C CA . SER B 1 465 ? 9.266 35.812 26.281 1 97.44 465 SER B CA 1
ATOM 9202 C C . SER B 1 465 ? 8.312 35.125 27.25 1 97.44 465 SER B C 1
ATOM 9204 O O . SER B 1 465 ? 7.398 35.781 27.781 1 97.44 465 SER B O 1
ATOM 9206 N N . LEU B 1 466 ? 8.5 33.875 27.5 1 97.94 466 LEU B N 1
ATOM 9207 C CA . LEU B 1 466 ? 7.672 33.125 28.438 1 97.94 466 LEU B CA 1
ATOM 9208 C C . LEU B 1 466 ? 7.867 33.625 29.859 1 97.94 466 LEU B C 1
ATOM 9210 O O . LEU B 1 466 ? 6.906 33.719 30.625 1 97.94 466 LEU B O 1
ATOM 9214 N N . LYS B 1 467 ? 9.117 33.938 30.203 1 97.62 467 LYS B N 1
ATOM 9215 C CA . LYS B 1 467 ? 9.414 34.469 31.531 1 97.62 467 LYS B CA 1
ATOM 9216 C C . LYS B 1 467 ? 8.727 35.812 31.766 1 97.62 467 LYS B C 1
ATOM 9218 O O . LYS B 1 467 ? 8.094 36.031 32.812 1 97.62 467 LYS B O 1
ATOM 9223 N N . GLU B 1 468 ? 8.859 36.594 30.75 1 97.81 468 GLU B N 1
ATOM 9224 C CA . GLU B 1 468 ? 8.219 37.906 30.844 1 97.81 468 GLU B CA 1
ATOM 9225 C C . GLU B 1 468 ? 6.703 37.781 30.906 1 97.81 468 GLU B C 1
ATOM 9227 O O . GLU B 1 468 ? 6.047 38.469 31.688 1 97.81 468 GLU B O 1
ATOM 9232 N N . TYR B 1 469 ? 6.195 37 30.094 1 97.94 469 TYR B N 1
ATOM 9233 C CA . TYR B 1 469 ? 4.762 36.75 30.047 1 97.94 469 TYR B CA 1
ATOM 9234 C C . TYR B 1 469 ? 4.246 36.281 31.406 1 97.94 469 TYR B C 1
ATOM 9236 O O . TYR B 1 469 ? 3.256 36.781 31.922 1 97.94 469 TYR B O 1
ATOM 9244 N N . ALA B 1 470 ? 4.891 35.25 31.984 1 98.06 470 ALA B N 1
ATOM 9245 C CA . ALA B 1 470 ? 4.496 34.719 33.281 1 98.06 470 ALA B CA 1
ATOM 9246 C C . ALA B 1 470 ? 4.641 35.75 34.375 1 98.06 470 ALA B C 1
ATOM 9248 O O . ALA B 1 470 ? 3.748 35.906 35.219 1 98.06 470 ALA B O 1
ATOM 9249 N N . ALA B 1 471 ? 5.727 36.469 34.344 1 98 471 ALA B N 1
ATOM 9250 C CA . ALA B 1 471 ? 5.973 37.5 35.375 1 98 471 ALA B CA 1
ATOM 9251 C C . ALA B 1 471 ? 4.852 38.531 35.375 1 98 471 ALA B C 1
ATOM 9253 O O . ALA B 1 471 ? 4.531 39.094 36.438 1 98 471 ALA B O 1
ATOM 9254 N N . ASN B 1 472 ? 4.238 38.719 34.281 1 98.06 472 ASN B N 1
ATOM 9255 C CA . ASN B 1 472 ? 3.211 39.719 34.156 1 98.06 472 ASN B CA 1
ATOM 9256 C C . ASN B 1 472 ? 1.81 39.125 34.281 1 98.06 472 ASN B C 1
ATOM 9258 O O . ASN B 1 472 ? 0.83 39.781 33.875 1 98.06 472 ASN B O 1
ATOM 9262 N N . GLY B 1 473 ? 1.732 37.969 34.719 1 97.81 473 GLY B N 1
ATOM 9263 C CA . GLY B 1 473 ? 0.423 37.469 35.094 1 97.81 473 GLY B CA 1
ATOM 9264 C C . GLY B 1 473 ? -0.021 36.312 34.219 1 97.81 473 GLY B C 1
ATOM 9265 O O . GLY B 1 473 ? -1.089 35.719 34.438 1 97.81 473 GLY B O 1
ATOM 9266 N N . GLY B 1 474 ? 0.802 35.938 33.25 1 98.12 474 GLY B N 1
ATOM 9267 C CA . GLY B 1 474 ? 0.441 34.844 32.312 1 98.12 474 GLY B CA 1
ATOM 9268 C C . GLY B 1 474 ? 0.535 33.469 32.969 1 98.12 474 GLY B C 1
ATOM 9269 O O . GLY B 1 474 ? 1.259 33.281 33.938 1 98.12 474 GLY B O 1
ATOM 9270 N N . THR B 1 475 ? -0.187 32.531 32.469 1 98.69 475 THR B N 1
ATOM 9271 C CA . THR B 1 475 ? -0.131 31.125 32.875 1 98.69 475 THR B CA 1
ATOM 9272 C C . THR B 1 475 ? 0.572 30.281 31.812 1 98.69 475 THR B C 1
ATOM 9274 O O . THR B 1 475 ? 0.185 30.281 30.641 1 98.69 475 THR B O 1
ATOM 9277 N N . VAL B 1 476 ? 1.586 29.547 32.219 1 98.81 476 VAL B N 1
ATOM 9278 C CA . VAL B 1 476 ? 2.342 28.688 31.297 1 98.81 476 VAL B CA 1
ATOM 9279 C C . VAL B 1 476 ? 2.188 27.234 31.719 1 98.81 476 VAL B C 1
ATOM 9281 O O . VAL B 1 476 ? 2.256 26.906 32.906 1 98.81 476 VAL B O 1
ATOM 9284 N N . ILE B 1 477 ? 1.948 26.328 30.797 1 98.75 477 ILE B N 1
ATOM 9285 C CA . ILE B 1 477 ? 1.862 24.906 31.047 1 98.75 477 ILE B CA 1
ATOM 9286 C C . ILE B 1 477 ? 2.932 24.172 30.25 1 98.75 477 ILE B C 1
ATOM 9288 O O . ILE B 1 477 ? 2.797 23.984 29.031 1 98.75 477 ILE B O 1
ATOM 9292 N N . PHE B 1 478 ? 3.971 23.672 30.969 1 98.62 478 PHE B N 1
ATOM 9293 C CA . PHE B 1 478 ? 5.035 22.891 30.359 1 98.62 478 PHE B CA 1
ATOM 9294 C C . PHE B 1 478 ? 4.734 21.406 30.453 1 98.62 478 PHE B C 1
ATOM 9296 O O . PHE B 1 478 ? 3.9 20.984 31.25 1 98.62 478 PHE B O 1
ATOM 9303 N N . SER B 1 479 ? 5.434 20.641 29.625 1 98.06 479 SER B N 1
ATOM 9304 C CA . SER B 1 479 ? 5.406 19.172 29.688 1 98.06 479 SER B CA 1
ATOM 9305 C C . SER B 1 479 ? 6.77 18.609 30.062 1 98.06 479 SER B C 1
ATOM 9307 O O . SER B 1 479 ? 7.73 19.375 30.25 1 98.06 479 SER B O 1
ATOM 9309 N N . TYR B 1 480 ? 6.801 17.281 30.125 1 97.56 480 TYR B N 1
ATOM 9310 C CA . TYR B 1 480 ? 8.062 16.578 30.328 1 97.56 480 TYR B CA 1
ATOM 9311 C C . TYR B 1 480 ? 9.047 16.891 29.203 1 97.56 480 TYR B C 1
ATOM 9313 O O . TYR B 1 480 ? 8.648 17.25 28.094 1 97.56 480 TYR B O 1
ATOM 9321 N N . ARG B 1 481 ? 10.344 16.875 29.531 1 97.12 481 ARG B N 1
ATOM 9322 C CA . ARG B 1 481 ? 11.453 16.984 28.609 1 97.12 481 ARG B CA 1
ATOM 9323 C C . ARG B 1 481 ? 11.586 18.422 28.078 1 97.12 481 ARG B C 1
ATOM 9325 O O . ARG B 1 481 ? 12.195 18.656 27.047 1 97.12 481 ARG B O 1
ATOM 9332 N N . SER B 1 482 ? 10.969 19.375 28.781 1 97.81 482 SER B N 1
ATOM 9333 C CA . SER B 1 482 ? 11.195 20.781 28.453 1 97.81 482 SER B CA 1
ATOM 9334 C C . SER B 1 482 ? 12.586 21.25 28.891 1 97.81 482 SER B C 1
ATOM 9336 O O . SER B 1 482 ? 13.047 20.875 29.969 1 97.81 482 SER B O 1
ATOM 9338 N N . GLY B 1 483 ? 13.258 21.969 28.047 1 97.56 483 GLY B N 1
ATOM 9339 C CA . GLY B 1 483 ? 14.477 22.656 28.438 1 97.56 483 GLY B CA 1
ATOM 9340 C C . GLY B 1 483 ? 15.719 21.797 28.281 1 97.56 483 GLY B C 1
ATOM 9341 O O . GLY B 1 483 ? 16.766 22.125 28.844 1 97.56 483 GLY B O 1
ATOM 9342 N N . VAL B 1 484 ? 15.688 20.766 27.469 1 96.25 484 VAL B N 1
ATOM 9343 C CA . VAL B 1 484 ? 16.766 19.781 27.438 1 96.25 484 VAL B CA 1
ATOM 9344 C C . VAL B 1 484 ? 17.859 20.266 26.469 1 96.25 484 VAL B C 1
ATOM 9346 O O . VAL B 1 484 ? 19.047 20.188 26.781 1 96.25 484 VAL B O 1
ATOM 9349 N N . LYS B 1 485 ? 17.438 20.734 25.281 1 97.12 485 LYS B N 1
ATOM 9350 C CA . LYS B 1 485 ? 18.391 21 24.219 1 97.12 485 LYS B CA 1
ATOM 9351 C C . LYS B 1 485 ? 18.516 22.484 23.938 1 97.12 485 LYS B C 1
ATOM 9353 O O . LYS B 1 485 ? 17.531 23.219 23.984 1 97.12 485 LYS B O 1
ATOM 9358 N N . LYS B 1 486 ? 19.75 22.922 23.547 1 95.62 486 LYS B N 1
ATOM 9359 C CA . LYS B 1 486 ? 20.031 24.234 23 1 95.62 486 LYS B CA 1
ATOM 9360 C C . LYS B 1 486 ? 19.719 24.297 21.5 1 95.62 486 LYS B C 1
ATOM 9362 O O . LYS B 1 486 ? 19.469 23.25 20.875 1 95.62 486 LYS B O 1
ATOM 9367 N N . PRO B 1 487 ? 19.672 25.469 20.938 1 95.81 487 PRO B N 1
ATOM 9368 C CA . PRO B 1 487 ? 19.281 25.625 19.531 1 95.81 487 PRO B CA 1
ATOM 9369 C C . PRO B 1 487 ? 20.188 24.844 18.594 1 95.81 487 PRO B C 1
ATOM 9371 O O . PRO B 1 487 ? 19.781 24.531 17.453 1 95.81 487 PRO B O 1
ATOM 9374 N N . ASN B 1 488 ? 21.422 24.516 18.969 1 94.56 488 ASN B N 1
ATOM 9375 C CA . ASN B 1 488 ? 22.328 23.734 18.125 1 94.56 488 ASN B CA 1
ATOM 9376 C C . ASN B 1 488 ? 22.188 22.234 18.375 1 94.56 488 ASN B C 1
ATOM 9378 O O . ASN B 1 488 ? 23.047 21.453 17.953 1 94.56 488 ASN B O 1
ATOM 9382 N N . ASN B 1 489 ? 21.188 21.828 19.109 1 95.62 489 ASN B N 1
ATOM 9383 C CA . ASN B 1 489 ? 20.781 20.438 19.359 1 95.62 489 ASN B CA 1
ATOM 9384 C C . ASN B 1 489 ? 21.703 19.781 20.391 1 95.62 489 ASN B C 1
ATOM 9386 O O . ASN B 1 489 ? 21.734 18.562 20.516 1 95.62 489 ASN B O 1
ATOM 9390 N N . PHE B 1 490 ? 22.531 20.594 21.172 1 92.56 490 PHE B N 1
ATOM 9391 C CA . PHE B 1 490 ? 23.312 20.156 22.312 1 92.56 490 PHE B CA 1
ATOM 9392 C C . PHE B 1 490 ? 22.438 19.969 23.547 1 92.56 490 PHE B C 1
ATOM 9394 O O . PHE B 1 490 ? 21.516 20.766 23.766 1 92.56 490 PHE B O 1
ATOM 9401 N N . VAL B 1 491 ? 22.781 19.062 24.328 1 94.06 491 VAL B N 1
ATOM 9402 C CA . VAL B 1 491 ? 22.156 18.984 25.641 1 94.06 491 VAL B CA 1
ATOM 9403 C C . VAL B 1 491 ? 22.734 20.078 26.547 1 94.06 491 VAL B C 1
ATOM 9405 O O . VAL B 1 491 ? 23.938 20.312 26.547 1 94.06 491 VAL B O 1
ATOM 9408 N N . THR B 1 492 ? 21.828 20.719 27.266 1 95.44 492 THR B N 1
ATOM 9409 C CA . THR B 1 492 ? 22.266 21.781 28.156 1 95.44 492 THR B CA 1
ATOM 9410 C C . THR B 1 492 ? 23.188 21.25 29.25 1 95.44 492 THR B C 1
ATOM 9412 O O . THR B 1 492 ? 23.047 20.094 29.672 1 95.44 492 THR B O 1
ATOM 9415 N N . GLY B 1 493 ? 24.188 22.109 29.672 1 93 493 GLY B N 1
ATOM 9416 C CA . GLY B 1 493 ? 25.047 21.781 30.797 1 93 493 GLY B CA 1
ATOM 9417 C C . GLY B 1 493 ? 24.438 22.094 32.156 1 93 493 GLY B C 1
ATOM 9418 O O . GLY B 1 493 ? 25.031 21.828 33.188 1 93 493 GLY B O 1
ATOM 9419 N N . GLU B 1 494 ? 23.234 22.5 32.156 1 94.88 494 GLU B N 1
ATOM 9420 C CA . GLU B 1 494 ? 22.531 22.859 33.375 1 94.88 494 GLU B CA 1
ATOM 9421 C C . GLU B 1 494 ? 21.672 21.719 33.906 1 94.88 494 GLU B C 1
ATOM 9423 O O . GLU B 1 494 ? 21.266 20.844 33.125 1 94.88 494 GLU B O 1
ATOM 9428 N N . THR B 1 495 ? 21.438 21.812 35.25 1 95.94 495 THR B N 1
ATOM 9429 C CA . THR B 1 495 ? 20.453 20.875 35.781 1 95.94 495 THR B CA 1
ATOM 9430 C C . THR B 1 495 ? 19.078 21.125 35.125 1 95.94 495 THR B C 1
ATOM 9432 O O . THR B 1 495 ? 18.625 22.266 35.031 1 95.94 495 THR B O 1
ATOM 9435 N N . LEU B 1 496 ? 18.469 20.109 34.75 1 95.94 496 LEU B N 1
ATOM 9436 C CA . LEU B 1 496 ? 17.203 20.219 34.031 1 95.94 496 LEU B CA 1
ATOM 9437 C C . LEU B 1 496 ? 16.094 20.734 34.969 1 95.94 496 LEU B C 1
ATOM 9439 O O . LEU B 1 496 ? 16.156 20.5 36.188 1 95.94 496 LEU B O 1
ATOM 9443 N N . PRO B 1 497 ? 15.117 21.484 34.438 1 98.19 497 PRO B N 1
ATOM 9444 C CA . PRO B 1 497 ? 14.852 21.719 33 1 98.19 497 PRO B CA 1
ATOM 9445 C C . PRO B 1 497 ? 15.641 22.906 32.469 1 98.19 497 PRO B C 1
ATOM 9447 O O . PRO B 1 497 ? 15.102 23.703 31.688 1 98.19 497 PRO B O 1
ATOM 9450 N N . GLY B 1 498 ? 16.891 23.031 32.938 1 95.81 498 GLY B N 1
ATOM 9451 C CA . GLY B 1 498 ? 17.797 24.016 32.375 1 95.81 498 GLY B CA 1
ATOM 9452 C C . GLY B 1 498 ? 17.391 25.438 32.688 1 95.81 498 GLY B C 1
ATOM 9453 O O . GLY B 1 498 ? 17.125 25.797 33.844 1 95.81 498 GLY B O 1
ATOM 9454 N N . GLU B 1 499 ? 17.297 26.234 31.625 1 95.5 499 GLU B N 1
ATOM 9455 C CA . GLU B 1 499 ? 17.016 27.672 31.766 1 95.5 499 GLU B CA 1
ATOM 9456 C C . GLU B 1 499 ? 15.594 27.906 32.25 1 95.5 499 GLU B C 1
ATOM 9458 O O . GLU B 1 499 ? 15.25 29.016 32.656 1 95.5 499 GLU B O 1
ATOM 9463 N N . LEU B 1 500 ? 14.805 26.875 32.344 1 97.88 500 LEU B N 1
ATOM 9464 C CA . LEU B 1 500 ? 13.406 27 32.75 1 97.88 500 LEU B CA 1
ATOM 9465 C C . LEU B 1 500 ? 13.219 26.656 34.219 1 97.88 500 LEU B C 1
ATOM 9467 O O . LEU B 1 500 ? 12.109 26.75 34.75 1 97.88 500 LEU B O 1
ATOM 9471 N N . ALA B 1 501 ? 14.305 26.25 34.906 1 97.69 501 ALA B N 1
ATOM 9472 C CA . ALA B 1 501 ? 14.234 25.734 36.281 1 97.69 501 ALA B CA 1
ATOM 9473 C C . ALA B 1 501 ? 13.602 26.766 37.219 1 97.69 501 ALA B C 1
ATOM 9475 O O . ALA B 1 501 ? 12.695 26.438 37.969 1 97.69 501 ALA B O 1
ATOM 9476 N N . GLU B 1 502 ? 14.031 27.969 37.125 1 97.19 502 GLU B N 1
ATOM 9477 C CA . GLU B 1 502 ? 13.492 29.016 37.969 1 97.19 502 GLU B CA 1
ATOM 9478 C C . GLU B 1 502 ? 12.031 29.297 37.656 1 97.19 502 GLU B C 1
ATOM 9480 O O . GLU B 1 502 ? 11.203 29.469 38.562 1 97.19 502 GLU B O 1
ATOM 9485 N N . LEU B 1 503 ? 11.766 29.422 36.406 1 97.94 503 LEU B N 1
ATOM 9486 C CA . LEU B 1 503 ? 10.406 29.688 35.938 1 97.94 503 LEU B CA 1
ATOM 9487 C C . LEU B 1 503 ? 9.438 28.625 36.438 1 97.94 503 LEU B C 1
ATOM 9489 O O . LEU B 1 503 ? 8.352 28.938 36.906 1 97.94 503 LEU B O 1
ATOM 9493 N N . ALA B 1 504 ? 9.828 27.359 36.406 1 98.38 504 ALA B N 1
ATOM 9494 C CA . ALA B 1 504 ? 8.969 26.234 36.781 1 98.38 504 ALA B CA 1
ATOM 9495 C C . ALA B 1 504 ? 9.07 25.938 38.281 1 98.38 504 ALA B C 1
ATOM 9497 O O . ALA B 1 504 ? 8.219 25.234 38.844 1 98.38 504 ALA B O 1
ATOM 9498 N N . GLY B 1 505 ? 10.125 26.422 38.938 1 98.5 505 GLY B N 1
ATOM 9499 C CA . GLY B 1 505 ? 10.336 26.172 40.344 1 98.5 505 GLY B CA 1
ATOM 9500 C C . GLY B 1 505 ? 10.688 24.719 40.656 1 98.5 505 GLY B C 1
ATOM 9501 O O . GLY B 1 505 ? 10.227 24.156 41.656 1 98.5 505 GLY B O 1
ATOM 9502 N N . ILE B 1 506 ? 11.484 24.109 39.75 1 98.62 506 ILE B N 1
ATOM 9503 C CA . ILE B 1 506 ? 11.758 22.688 39.938 1 98.62 506 ILE B CA 1
ATOM 9504 C C . ILE B 1 506 ? 13.18 22.375 39.469 1 98.62 506 ILE B C 1
ATOM 9506 O O . ILE B 1 506 ? 13.812 23.188 38.781 1 98.62 506 ILE B O 1
ATOM 9510 N N . ASN B 1 507 ? 13.68 21.203 39.875 1 97.88 507 ASN B N 1
ATOM 9511 C CA . ASN B 1 507 ? 14.859 20.547 39.312 1 97.88 507 ASN B CA 1
ATOM 9512 C C . ASN B 1 507 ? 14.562 19.094 38.969 1 97.88 507 ASN B C 1
ATOM 9514 O O . ASN B 1 507 ? 13.734 18.438 39.594 1 97.88 507 ASN B O 1
ATOM 9518 N N . ILE B 1 508 ? 15.164 18.625 37.938 1 96.94 508 ILE B N 1
ATOM 9519 C CA . ILE B 1 508 ? 15.078 17.234 37.531 1 96.94 508 ILE B CA 1
ATOM 9520 C C . ILE B 1 508 ? 16.469 16.609 37.5 1 96.94 508 ILE B C 1
ATOM 9522 O O . ILE B 1 508 ? 17.281 16.969 36.656 1 96.94 508 ILE B O 1
ATOM 9526 N N . HIS B 1 509 ? 16.734 15.703 38.375 1 92.88 509 HIS B N 1
ATOM 9527 C CA . HIS B 1 509 ? 18.062 15.094 38.469 1 92.88 509 HIS B CA 1
ATOM 9528 C C . HIS B 1 509 ? 18.109 13.758 37.719 1 92.88 509 HIS B C 1
ATOM 9530 O O . HIS B 1 509 ? 19.172 13.328 37.281 1 92.88 509 HIS B O 1
ATOM 9536 N N . GLU B 1 510 ? 16.922 13.117 37.719 1 93.62 510 GLU B N 1
ATOM 9537 C CA . GLU B 1 510 ? 16.797 11.836 37 1 93.62 510 GLU B CA 1
ATOM 9538 C C . GLU B 1 510 ? 15.469 11.75 36.25 1 93.62 510 GLU B C 1
ATOM 9540 O O . GLU B 1 510 ? 14.547 12.523 36.531 1 93.62 510 GLU B O 1
ATOM 9545 N N . TYR B 1 511 ? 15.398 10.914 35.281 1 95.31 511 TYR B N 1
ATOM 9546 C CA . TYR B 1 511 ? 14.203 10.672 34.469 1 95.31 511 TYR B CA 1
ATOM 9547 C C . TYR B 1 511 ? 14.18 9.234 33.969 1 95.31 511 TYR B C 1
ATOM 9549 O O . TYR B 1 511 ? 15.211 8.555 33.969 1 95.31 511 TYR B O 1
ATOM 9557 N N . GLU B 1 512 ? 13.031 8.734 33.594 1 93.62 512 GLU B N 1
ATOM 9558 C CA . GLU B 1 512 ? 12.891 7.387 33.062 1 93.62 512 GLU B CA 1
ATOM 9559 C C . GLU B 1 512 ? 12.156 7.414 31.719 1 93.62 512 GLU B C 1
ATOM 9561 O O . GLU B 1 512 ? 11.055 7.961 31.609 1 93.62 512 GLU B O 1
ATOM 9566 N N . SER B 1 513 ? 12.82 6.867 30.625 1 94.44 513 SER B N 1
ATOM 9567 C CA . SER B 1 513 ? 12.188 6.641 29.328 1 94.44 513 SER B CA 1
ATOM 9568 C C . SER B 1 513 ? 11.406 5.336 29.312 1 94.44 513 SER B C 1
ATOM 9570 O O . SER B 1 513 ? 11.984 4.254 29.422 1 94.44 513 SER B O 1
ATOM 9572 N N . LEU B 1 514 ? 10.109 5.418 29.219 1 93.06 514 LEU B N 1
ATOM 9573 C CA . LEU B 1 514 ? 9.258 4.23 29.141 1 93.06 514 LEU B CA 1
ATOM 9574 C C . LEU B 1 514 ? 9.086 3.785 27.688 1 93.06 514 LEU B C 1
ATOM 9576 O O . LEU B 1 514 ? 8.938 4.617 26.797 1 93.06 514 LEU B O 1
ATOM 9580 N N . GLN B 1 515 ? 9.258 2.498 27.469 1 90.31 515 GLN B N 1
ATOM 9581 C CA . GLN B 1 515 ? 9.109 1.922 26.141 1 90.31 515 GLN B CA 1
ATOM 9582 C C . GLN B 1 515 ? 7.699 1.379 25.922 1 90.31 515 GLN B C 1
ATOM 9584 O O . GLN B 1 515 ? 6.902 1.321 26.859 1 90.31 515 GLN B O 1
ATOM 9589 N N . THR B 1 516 ? 7.391 1.092 24.672 1 91.38 516 THR B N 1
ATOM 9590 C CA . THR B 1 516 ? 6.086 0.528 24.344 1 91.38 516 THR B CA 1
ATOM 9591 C C . THR B 1 516 ? 5.754 -0.633 25.281 1 91.38 516 THR B C 1
ATOM 9593 O O . THR B 1 516 ? 6.562 -1.544 25.469 1 91.38 516 THR B O 1
ATOM 9596 N N . GLY B 1 517 ? 4.609 -0.604 25.938 1 88.56 517 GLY B N 1
ATOM 9597 C CA . GLY B 1 517 ? 4.164 -1.658 26.844 1 88.56 517 GLY B CA 1
ATOM 9598 C C . GLY B 1 517 ? 4.473 -1.376 28.297 1 88.56 517 GLY B C 1
ATOM 9599 O O . GLY B 1 517 ? 3.91 -2.012 29.188 1 88.56 517 GLY B O 1
ATOM 9600 N N . GLN B 1 518 ? 5.32 -0.372 28.578 1 88.31 518 GLN B N 1
ATOM 9601 C CA . GLN B 1 518 ? 5.652 0.007 29.938 1 88.31 518 GLN B CA 1
ATOM 9602 C C . GLN B 1 518 ? 4.777 1.159 30.422 1 88.31 518 GLN B C 1
ATOM 9604 O O . GLN B 1 518 ? 4.441 2.059 29.656 1 88.31 518 GLN B O 1
ATOM 9609 N N . THR B 1 519 ? 4.352 1.144 31.703 1 94.56 519 THR B N 1
ATOM 9610 C CA . THR B 1 519 ? 3.549 2.205 32.281 1 94.56 519 THR B CA 1
ATOM 9611 C C . THR B 1 519 ? 3.936 2.42 33.75 1 94.56 519 THR B C 1
ATOM 9613 O O . THR B 1 519 ? 4.484 1.521 34.406 1 94.56 519 THR B O 1
ATOM 9616 N N . ASN B 1 520 ? 3.83 3.643 34.25 1 94.44 520 ASN B N 1
ATOM 9617 C CA . ASN B 1 520 ? 3.766 4.023 35.656 1 94.44 520 ASN B CA 1
ATOM 9618 C C . ASN B 1 520 ? 2.387 4.559 36.031 1 94.44 520 ASN B C 1
ATOM 9620 O O . ASN B 1 520 ? 1.489 4.613 35.188 1 94.44 520 ASN B O 1
ATOM 9624 N N . SER B 1 521 ? 2.191 4.75 37.312 1 97.06 521 SER B N 1
ATOM 9625 C CA . SER B 1 521 ? 0.943 5.34 37.781 1 97.06 521 SER B CA 1
ATOM 9626 C C . SER B 1 521 ? 1.19 6.672 38.469 1 97.06 521 SER B C 1
ATOM 9628 O O . SER B 1 521 ? 2.195 6.836 39.156 1 97.06 521 SER B O 1
ATOM 9630 N N . VAL B 1 522 ? 0.292 7.652 38.25 1 97.94 522 VAL B N 1
ATOM 9631 C CA . VAL B 1 522 ? 0.329 8.961 38.906 1 97.94 522 VAL B CA 1
ATOM 9632 C C . VAL B 1 522 ? -0.96 9.188 39.688 1 97.94 522 VAL B C 1
ATOM 9634 O O . VAL B 1 522 ? -2.047 8.836 39.219 1 97.94 522 VAL B O 1
ATOM 9637 N N . LYS B 1 523 ? -0.85 9.719 40.844 1 97.94 523 LYS B N 1
ATOM 9638 C CA . LYS B 1 523 ? -1.993 10.07 41.688 1 97.94 523 LYS B CA 1
ATOM 9639 C C . LYS B 1 523 ? -1.976 11.547 42.062 1 97.94 523 LYS B C 1
ATOM 9641 O O . LYS B 1 523 ? -0.943 12.078 42.469 1 97.94 523 LYS B O 1
ATOM 9646 N N . GLY B 1 524 ? -3.164 12.242 41.906 1 98 524 GLY B N 1
ATOM 9647 C CA . GLY B 1 524 ? -3.301 13.617 42.375 1 98 524 GLY B CA 1
ATOM 9648 C C . GLY B 1 524 ? -3.303 13.742 43.875 1 98 524 GLY B C 1
ATOM 9649 O O . GLY B 1 524 ? -3.895 12.922 44.562 1 98 524 GLY B O 1
ATOM 9650 N N . VAL B 1 525 ? -2.629 14.805 44.406 1 97.62 525 VAL B N 1
ATOM 9651 C CA . VAL B 1 525 ? -2.504 14.93 45.844 1 97.62 525 VAL B CA 1
ATOM 9652 C C . VAL B 1 525 ? -3.027 16.281 46.312 1 97.62 525 VAL B C 1
ATOM 9654 O O . VAL B 1 525 ? -3.156 16.547 47.5 1 97.62 525 VAL B O 1
ATOM 9657 N N . SER B 1 526 ? -3.377 17.125 45.375 1 95.81 526 SER B N 1
ATOM 9658 C CA . SER B 1 526 ? -3.854 18.453 45.719 1 95.81 526 SER B CA 1
ATOM 9659 C C . SER B 1 526 ? -4.781 19.016 44.656 1 95.81 526 SER B C 1
ATOM 9661 O O . SER B 1 526 ? -4.75 18.578 43.5 1 95.81 526 SER B O 1
ATOM 9663 N N . GLY B 1 527 ? -5.621 19.953 45.094 1 91.56 527 GLY B N 1
ATOM 9664 C CA . GLY B 1 527 ? -6.477 20.672 44.156 1 91.56 527 GLY B CA 1
ATOM 9665 C C . GLY B 1 527 ? -7.488 19.781 43.469 1 91.56 527 GLY B C 1
ATOM 9666 O O . GLY B 1 527 ? -7.996 18.828 44.062 1 91.56 527 GLY B O 1
ATOM 9667 N N . ALA B 1 528 ? -7.766 20.109 42.25 1 90.5 528 ALA B N 1
ATOM 9668 C CA . ALA B 1 528 ? -8.781 19.391 41.469 1 90.5 528 ALA B CA 1
ATOM 9669 C C . ALA B 1 528 ? -8.312 17.984 41.125 1 90.5 528 ALA B C 1
ATOM 9671 O O . ALA B 1 528 ? -9.125 17.141 40.75 1 90.5 528 ALA B O 1
ATOM 9672 N N . LEU B 1 529 ? -6.996 17.766 41.312 1 96.5 529 LEU B N 1
ATOM 9673 C CA . LEU B 1 529 ? -6.434 16.469 40.906 1 96.5 529 LEU B CA 1
ATOM 9674 C C . LEU B 1 529 ? -6.453 15.492 42.094 1 96.5 529 LEU B C 1
ATOM 9676 O O . LEU B 1 529 ? -6.25 14.289 41.906 1 96.5 529 LEU B O 1
ATOM 9680 N N . GLU B 1 530 ? -6.773 16.031 43.25 1 96.38 530 GLU B N 1
ATOM 9681 C CA . GLU B 1 530 ? -6.684 15.203 44.438 1 96.38 530 GLU B CA 1
ATOM 9682 C C . GLU B 1 530 ? -7.52 13.93 44.281 1 96.38 530 GLU B C 1
ATOM 9684 O O . GLU B 1 530 ? -8.711 14 43.969 1 96.38 530 GLU B O 1
ATOM 9689 N N . GLY B 1 531 ? -6.867 12.805 44.438 1 96 531 GLY B N 1
ATOM 9690 C CA . GLY B 1 531 ? -7.551 11.523 44.438 1 96 531 GLY B CA 1
ATOM 9691 C C . GLY B 1 531 ? -7.656 10.922 43.031 1 96 531 GLY B C 1
ATOM 9692 O O . GLY B 1 531 ? -7.902 9.719 42.875 1 96 531 GLY B O 1
ATOM 9693 N N . ARG B 1 532 ? -7.426 11.68 42 1 96.62 532 ARG B N 1
ATOM 9694 C CA . ARG B 1 532 ? -7.496 11.172 40.656 1 96.62 532 ARG B CA 1
ATOM 9695 C C . ARG B 1 532 ? -6.246 10.367 40.281 1 96.62 532 ARG B C 1
ATOM 9697 O O . ARG B 1 532 ? -5.145 10.695 40.75 1 96.62 532 ARG B O 1
ATOM 9704 N N . LYS B 1 533 ? -6.48 9.305 39.5 1 97.12 533 LYS B N 1
ATOM 9705 C CA . LYS B 1 533 ? -5.371 8.453 39.094 1 97.12 533 LYS B CA 1
ATOM 9706 C C . LYS B 1 533 ? -5.234 8.445 37.562 1 97.12 533 LYS B C 1
ATOM 9708 O O . LYS B 1 533 ? -6.203 8.703 36.844 1 97.12 533 LYS B O 1
ATOM 9713 N N . SER B 1 534 ? -4.086 8.273 37.094 1 97.81 534 SER B N 1
ATOM 9714 C CA . SER B 1 534 ? -3.781 8.18 35.688 1 97.81 534 SER B CA 1
ATOM 9715 C C . SER B 1 534 ? -2.59 7.258 35.438 1 97.81 534 SER B C 1
ATOM 9717 O O . SER B 1 534 ? -1.65 7.219 36.219 1 97.81 534 SER B O 1
ATOM 9719 N N . SER B 1 535 ? -2.633 6.5 34.375 1 97.25 535 SER B N 1
ATOM 9720 C CA . SER B 1 535 ? -1.406 5.875 33.875 1 97.25 535 SER B CA 1
ATOM 9721 C C . SER B 1 535 ? -0.432 6.914 33.344 1 97.25 535 SER B C 1
ATOM 9723 O O . SER B 1 535 ? -0.847 7.969 32.844 1 97.25 535 SER B O 1
ATOM 9725 N N . ALA B 1 536 ? 0.822 6.734 33.562 1 96.62 536 ALA B N 1
ATOM 9726 C CA . ALA B 1 536 ? 1.917 7.492 32.969 1 96.62 536 ALA B CA 1
ATOM 9727 C C . ALA B 1 536 ? 2.668 6.648 31.938 1 96.62 536 ALA B C 1
ATOM 9729 O O . ALA B 1 536 ? 3.123 5.547 32.25 1 96.62 536 ALA B O 1
ATOM 9730 N N . GLU B 1 537 ? 2.742 7.18 30.734 1 96.5 537 GLU B N 1
ATOM 9731 C CA . GLU B 1 537 ? 3.412 6.453 29.656 1 96.5 537 GLU B CA 1
ATOM 9732 C C . GLU B 1 537 ? 4.547 7.277 29.062 1 96.5 537 GLU B C 1
ATOM 9734 O O . GLU B 1 537 ? 4.766 8.422 29.453 1 96.5 537 GLU B O 1
ATOM 9739 N N . ILE B 1 538 ? 5.406 6.695 28.203 1 96 538 ILE B N 1
ATOM 9740 C CA . ILE B 1 538 ? 6.418 7.281 27.328 1 96 538 ILE B CA 1
ATOM 9741 C C . ILE B 1 538 ? 7.578 7.805 28.172 1 96 538 ILE B C 1
ATOM 9743 O O . ILE B 1 538 ? 8.742 7.555 27.859 1 96 538 ILE B O 1
ATOM 9747 N N . TRP B 1 539 ? 7.254 8.617 29.312 1 95.94 539 TRP B N 1
ATOM 9748 C CA . TRP B 1 539 ? 8.328 9.32 30.016 1 95.94 539 TRP B CA 1
ATOM 9749 C C . TRP B 1 539 ? 7.914 9.641 31.453 1 95.94 539 TRP B C 1
ATOM 9751 O O . TRP B 1 539 ? 6.75 9.953 31.719 1 95.94 539 TRP B O 1
ATOM 9761 N N . CYS B 1 540 ? 8.867 9.602 32.406 1 97.06 540 CYS B N 1
ATOM 9762 C CA . CYS B 1 540 ? 8.695 10.086 33.781 1 97.06 540 CYS B CA 1
ATOM 9763 C C . CYS B 1 540 ? 9.859 10.977 34.188 1 97.06 540 CYS B C 1
ATOM 9765 O O . CYS B 1 540 ? 10.945 10.492 34.5 1 97.06 540 CYS B O 1
ATOM 9767 N N . ASP B 1 541 ? 9.641 12.312 34.188 1 97.56 541 ASP B N 1
ATOM 9768 C CA . ASP B 1 541 ? 10.578 13.211 34.875 1 97.56 541 ASP B CA 1
ATOM 9769 C C . ASP B 1 541 ? 10.445 13.102 36.375 1 97.56 541 ASP B C 1
ATOM 9771 O O . ASP B 1 541 ? 9.352 13.258 36.938 1 97.56 541 ASP B O 1
ATOM 9775 N N . LEU B 1 542 ? 11.523 12.805 37.031 1 96.56 542 LEU B N 1
ATOM 9776 C CA . LEU B 1 542 ? 11.508 12.781 38.5 1 96.56 542 LEU B CA 1
ATOM 9777 C C . LEU B 1 542 ? 11.734 14.172 39.062 1 96.56 542 LEU B C 1
ATOM 9779 O O . LEU B 1 542 ? 12.875 14.57 39.312 1 96.56 542 LEU B O 1
ATOM 9783 N N . ILE B 1 543 ? 10.617 14.93 39.344 1 98.31 543 ILE B N 1
ATOM 9784 C CA . ILE B 1 543 ? 10.633 16.359 39.625 1 98.31 543 ILE B CA 1
ATOM 9785 C C . ILE B 1 543 ? 10.969 16.594 41.094 1 98.31 543 ILE B C 1
ATOM 9787 O O . ILE B 1 543 ? 10.367 15.977 41.969 1 98.31 543 ILE B O 1
ATOM 9791 N N . GLU B 1 544 ? 11.961 17.359 41.344 1 97.56 544 GLU B N 1
ATOM 9792 C CA . GLU B 1 544 ? 12.227 17.922 42.688 1 97.56 544 GLU B CA 1
ATOM 9793 C C . GLU B 1 544 ? 11.75 19.359 42.781 1 97.56 544 GLU B C 1
ATOM 9795 O O . GLU B 1 544 ? 12.352 20.266 42.188 1 97.56 544 GLU B O 1
ATOM 9800 N N . PRO B 1 545 ? 10.688 19.609 43.562 1 98 545 PRO B N 1
ATOM 9801 C CA . PRO B 1 545 ? 10.195 20.984 43.688 1 98 545 PRO B CA 1
ATOM 9802 C C . PRO B 1 545 ? 11.203 21.906 44.375 1 98 545 PRO B C 1
ATOM 9804 O O . PRO B 1 545 ? 11.875 21.5 45.312 1 98 545 PRO B O 1
ATOM 9807 N N . ASN B 1 546 ? 11.422 22.953 43.844 1 96.81 546 ASN B N 1
ATOM 9808 C CA . ASN B 1 546 ? 12.164 24.078 44.406 1 96.81 546 ASN B CA 1
ATOM 9809 C C . ASN B 1 546 ? 11.297 25.328 44.531 1 96.81 546 ASN B C 1
ATOM 9811 O O . ASN B 1 546 ? 11.539 26.312 43.844 1 96.81 546 ASN B O 1
ATOM 9815 N N . GLY B 1 547 ? 10.32 25.266 45.375 1 95.94 547 GLY B N 1
ATOM 9816 C CA . GLY B 1 547 ? 9.352 26.328 45.562 1 95.94 547 GLY B CA 1
ATOM 9817 C C . GLY B 1 547 ? 7.996 26.016 44.969 1 95.94 547 GLY B C 1
ATOM 9818 O O . GLY B 1 547 ? 6.98 26.594 45.375 1 95.94 547 GLY B O 1
ATOM 9819 N N . ALA B 1 548 ? 7.891 25.109 44.062 1 98.06 548 ALA B N 1
ATOM 9820 C CA . ALA B 1 548 ? 6.637 24.766 43.406 1 98.06 548 ALA B CA 1
ATOM 9821 C C . ALA B 1 548 ? 5.766 23.891 44.281 1 98.06 548 ALA B C 1
ATOM 9823 O O . ALA B 1 548 ? 6.285 23.109 45.094 1 98.06 548 ALA B O 1
ATOM 9824 N N . GLU B 1 549 ? 4.547 23.984 44.125 1 98.12 549 GLU B N 1
ATOM 9825 C CA . GLU B 1 549 ? 3.57 23.109 44.781 1 98.12 549 GLU B CA 1
ATOM 9826 C C . GLU B 1 549 ? 3.396 21.797 44.031 1 98.12 549 GLU B C 1
ATOM 9828 O O . GLU B 1 549 ? 3.354 21.797 42.781 1 98.12 549 GLU B O 1
ATOM 9833 N N . VAL B 1 550 ? 3.326 20.734 44.781 1 98.5 550 VAL B N 1
ATOM 9834 C CA . VAL B 1 550 ? 3.117 19.422 44.156 1 98.5 550 VAL B CA 1
ATOM 9835 C C . VAL B 1 550 ? 1.622 19.172 44 1 98.5 550 VAL B C 1
ATOM 9837 O O . VAL B 1 550 ? 0.858 19.234 44.969 1 98.5 550 VAL B O 1
ATOM 9840 N N . LEU B 1 551 ? 1.203 18.859 42.812 1 98.5 551 LEU B N 1
ATOM 9841 C CA . LEU B 1 551 ? -0.204 18.594 42.5 1 98.5 551 LEU B CA 1
ATOM 9842 C C . LEU B 1 551 ? -0.463 17.109 42.344 1 98.5 551 LEU B C 1
ATOM 9844 O O . LEU B 1 551 ? -1.58 16.641 42.594 1 98.5 551 LEU B O 1
ATOM 9848 N N . ALA B 1 552 ? 0.539 16.312 41.938 1 98.62 552 ALA B N 1
ATOM 9849 C CA . ALA B 1 552 ? 0.429 14.867 41.75 1 98.62 552 ALA B CA 1
ATOM 9850 C C . ALA B 1 552 ? 1.783 14.188 41.938 1 98.62 552 ALA B C 1
ATOM 9852 O O . ALA B 1 552 ? 2.83 14.828 41.812 1 98.62 552 ALA B O 1
ATOM 9853 N N . GLU B 1 553 ? 1.762 12.883 42.25 1 98.56 553 GLU B N 1
ATOM 9854 C CA . GLU B 1 553 ? 2.961 12.094 42.5 1 98.56 553 GLU B CA 1
ATOM 9855 C C . GLU B 1 553 ? 2.898 10.742 41.812 1 98.56 553 GLU B C 1
ATOM 9857 O O . GLU B 1 553 ? 1.812 10.227 41.531 1 98.56 553 GLU B O 1
ATOM 9862 N N . TYR B 1 554 ? 4.102 10.227 41.469 1 97 554 TYR B N 1
ATOM 9863 C CA . TYR B 1 554 ? 4.168 8.867 40.969 1 97 554 TYR B CA 1
ATOM 9864 C C . TYR B 1 554 ? 3.824 7.852 42.031 1 97 554 TYR B C 1
ATOM 9866 O O . TYR B 1 554 ? 4.105 8.07 43.219 1 97 554 TYR B O 1
ATOM 9874 N N . GLU B 1 555 ? 3.295 6.699 41.594 1 96.5 555 GLU B N 1
ATOM 9875 C CA . GLU B 1 555 ? 2.854 5.715 42.594 1 96.5 555 GLU B CA 1
ATOM 9876 C C . GLU B 1 555 ? 3.566 4.383 42.406 1 96.5 555 GLU B C 1
ATOM 9878 O O . GLU B 1 555 ? 3.355 3.441 43.156 1 96.5 555 GLU B O 1
ATOM 9883 N N . ASP B 1 556 ? 4.336 4.324 41.406 1 90.75 556 ASP B N 1
ATOM 9884 C CA . ASP B 1 556 ? 5.012 3.059 41.156 1 90.75 556 ASP B CA 1
ATOM 9885 C C . ASP B 1 556 ? 6.523 3.256 41.031 1 90.75 556 ASP B C 1
ATOM 9887 O O . ASP B 1 556 ? 6.996 4.383 40.875 1 90.75 556 ASP B O 1
ATOM 9891 N N . CYS B 1 557 ? 7.285 2.123 41.094 1 87.75 557 CYS B N 1
ATOM 9892 C CA . CYS B 1 557 ? 8.734 2.047 40.938 1 87.75 557 CYS B CA 1
ATOM 9893 C C . CYS B 1 557 ? 9.445 2.629 42.156 1 87.75 557 CYS B C 1
ATOM 9895 O O . CYS B 1 557 ? 8.82 2.893 43.156 1 87.75 557 CYS B O 1
ATOM 9897 N N . PHE B 1 558 ? 10.812 2.795 42.156 1 90.31 558 PHE B N 1
ATOM 9898 C CA . PHE B 1 558 ? 11.625 3.193 43.281 1 90.31 558 PHE B CA 1
ATOM 9899 C C . PHE B 1 558 ? 11.438 4.676 43.594 1 90.31 558 PHE B C 1
ATOM 9901 O O . PHE B 1 558 ? 11.867 5.16 44.656 1 90.31 558 PHE B O 1
ATOM 9908 N N . TYR B 1 559 ? 10.727 5.414 42.75 1 92.38 559 TYR B N 1
ATOM 9909 C CA . TYR B 1 559 ? 10.555 6.848 42.938 1 92.38 559 TYR B CA 1
ATOM 9910 C C . TYR B 1 559 ? 9.102 7.184 43.281 1 92.38 559 TYR B C 1
ATOM 9912 O O . TYR B 1 559 ? 8.617 8.266 42.938 1 92.38 559 TYR B O 1
ATOM 9920 N N . THR B 1 560 ? 8.391 6.215 43.781 1 94.69 560 THR B N 1
ATOM 9921 C CA . THR B 1 560 ? 7.078 6.477 44.375 1 94.69 560 THR B CA 1
ATOM 9922 C C . THR B 1 560 ? 7.137 7.672 45.312 1 94.69 560 THR B C 1
ATOM 9924 O O . THR B 1 560 ? 8.055 7.781 46.125 1 94.69 560 THR B O 1
ATOM 9927 N N . GLY B 1 561 ? 6.156 8.594 45.125 1 96 561 GLY B N 1
ATOM 9928 C CA . GLY B 1 561 ? 6.113 9.766 46 1 96 561 GLY B CA 1
ATOM 9929 C C . GLY B 1 561 ? 6.77 10.984 45.375 1 96 561 GLY B C 1
ATOM 9930 O O . GLY B 1 561 ? 6.562 12.109 45.812 1 96 561 GLY B O 1
ATOM 9931 N N . THR B 1 562 ? 7.508 10.742 44.312 1 96.94 562 THR B N 1
ATOM 9932 C CA . THR B 1 562 ? 8.141 11.836 43.594 1 96.94 562 THR B CA 1
ATOM 9933 C C . THR B 1 562 ? 7.109 12.625 42.781 1 96.94 562 THR B C 1
ATOM 9935 O O . THR B 1 562 ? 6.172 12.047 42.25 1 96.94 562 THR B O 1
ATOM 9938 N N . ALA B 1 563 ? 7.309 13.953 42.688 1 98.25 563 ALA B N 1
ATOM 9939 C CA . ALA B 1 563 ? 6.355 14.836 42.031 1 98.25 563 ALA B CA 1
ATOM 9940 C C . ALA B 1 563 ? 6.27 14.531 40.531 1 98.25 563 ALA B C 1
ATOM 9942 O O . ALA B 1 563 ? 7.293 14.289 39.906 1 98.25 563 ALA B O 1
ATOM 9943 N N . ALA B 1 564 ? 5.023 14.516 40.031 1 98.56 564 ALA B N 1
ATOM 9944 C CA . ALA B 1 564 ? 4.77 14.281 38.625 1 98.56 564 ALA B CA 1
ATOM 9945 C C . ALA B 1 564 ? 4.18 15.523 37.969 1 98.56 564 ALA B C 1
ATOM 9947 O O . ALA B 1 564 ? 4.367 15.75 36.75 1 98.56 564 ALA B O 1
ATOM 9948 N N . ILE B 1 565 ? 3.383 16.266 38.688 1 98.81 565 ILE B N 1
ATOM 9949 C CA . ILE B 1 565 ? 2.834 17.547 38.25 1 98.81 565 ILE B CA 1
ATOM 9950 C C . ILE B 1 565 ? 3.082 18.594 39.344 1 98.81 565 ILE B C 1
ATOM 9952 O O . ILE B 1 565 ? 2.877 18.344 40.531 1 98.81 565 ILE B O 1
ATOM 9956 N N . THR B 1 566 ? 3.525 19.812 38.906 1 98.69 566 THR B N 1
ATOM 9957 C CA . THR B 1 566 ? 3.795 20.875 39.875 1 98.69 566 THR B CA 1
ATOM 9958 C C . THR B 1 566 ? 3.227 22.203 39.406 1 98.69 566 THR B C 1
ATOM 9960 O O . THR B 1 566 ? 2.906 22.359 38.219 1 98.69 566 THR B O 1
ATOM 9963 N N . LYS B 1 567 ? 2.984 23.078 40.281 1 98.62 567 LYS B N 1
ATOM 9964 C CA . LYS B 1 567 ? 2.518 24.453 40.094 1 98.62 567 LYS B CA 1
ATOM 9965 C C . LYS B 1 567 ? 3.424 25.453 40.812 1 98.62 567 LYS B C 1
ATOM 9967 O O . LYS B 1 567 ? 3.689 25.312 42 1 98.62 567 LYS B O 1
ATOM 9972 N N . ASN B 1 568 ? 3.945 26.422 40.062 1 98.56 568 ASN B N 1
ATOM 9973 C CA . ASN B 1 568 ? 4.82 27.438 40.625 1 98.56 568 ASN B CA 1
ATOM 9974 C C . ASN B 1 568 ? 4.281 28.844 40.375 1 98.56 568 ASN B C 1
ATOM 9976 O O . ASN B 1 568 ? 3.76 29.125 39.312 1 98.56 568 ASN B O 1
ATOM 9980 N N . SER B 1 569 ? 4.434 29.688 41.375 1 98 569 SER B N 1
ATOM 9981 C CA . SER B 1 569 ? 4.18 31.109 41.188 1 98 569 SER B CA 1
ATOM 9982 C C . SER B 1 569 ? 5.422 31.828 40.656 1 98 569 SER B C 1
ATOM 9984 O O . SER B 1 569 ? 6.523 31.609 41.188 1 98 569 SER B O 1
ATOM 9986 N N . TYR B 1 570 ? 5.266 32.625 39.719 1 97.88 570 TYR B N 1
ATOM 9987 C CA . TYR B 1 570 ? 6.352 33.406 39.156 1 97.88 570 TYR B CA 1
ATOM 9988 C C . TYR B 1 570 ? 5.887 34.844 38.812 1 97.88 570 TYR B C 1
ATOM 9990 O O . TYR B 1 570 ? 5.145 35.031 37.844 1 97.88 570 TYR B O 1
ATOM 9998 N N . GLY B 1 571 ? 6.395 35.844 39.531 1 97.62 571 GLY B N 1
ATOM 9999 C CA . GLY B 1 571 ? 5.801 37.156 39.406 1 97.62 571 GLY B CA 1
ATOM 10000 C C . GLY B 1 571 ? 4.309 37.156 39.688 1 97.62 571 GLY B C 1
ATOM 10001 O O . GLY B 1 571 ? 3.857 36.688 40.719 1 97.62 571 GLY B O 1
ATOM 10002 N N . LYS B 1 572 ? 3.572 37.625 38.719 1 97.88 572 LYS B N 1
ATOM 10003 C CA . LYS B 1 572 ? 2.123 37.688 38.875 1 97.88 572 LYS B CA 1
ATOM 10004 C C . LYS B 1 572 ? 1.447 36.469 38.25 1 97.88 572 LYS B C 1
ATOM 10006 O O . LYS B 1 572 ? 0.223 36.344 38.281 1 97.88 572 LYS B O 1
ATOM 10011 N N . GLY B 1 573 ? 2.293 35.656 37.656 1 98.06 573 GLY B N 1
ATOM 10012 C CA . GLY B 1 573 ? 1.698 34.562 36.906 1 98.06 573 GLY B CA 1
ATOM 10013 C C . GLY B 1 573 ? 1.925 33.219 37.562 1 98.06 573 GLY B C 1
ATOM 10014 O O . GLY B 1 573 ? 2.264 33.125 38.719 1 98.06 573 GLY B O 1
ATOM 10015 N N . THR B 1 574 ? 1.562 32.156 36.812 1 98.31 574 THR B N 1
ATOM 10016 C CA . THR B 1 574 ? 1.622 30.766 37.312 1 98.31 574 THR B CA 1
ATOM 10017 C C . THR B 1 574 ? 2.211 29.844 36.25 1 98.31 574 THR B C 1
ATOM 10019 O O . THR B 1 574 ? 1.929 30 35.062 1 98.31 574 THR B O 1
ATOM 10022 N N . VAL B 1 575 ? 3.02 28.906 36.656 1 98.75 575 VAL B N 1
ATOM 10023 C CA . VAL B 1 575 ? 3.664 27.969 35.75 1 98.75 575 VAL B CA 1
ATOM 10024 C C . VAL B 1 575 ? 3.398 26.531 36.219 1 98.75 575 VAL B C 1
ATOM 10026 O O . VAL B 1 575 ? 3.666 26.188 37.375 1 98.75 575 VAL B O 1
ATOM 10029 N N . TYR B 1 576 ? 2.871 25.766 35.344 1 98.69 576 TYR B N 1
ATOM 10030 C CA . TYR B 1 576 ? 2.65 24.344 35.594 1 98.69 576 TYR B CA 1
ATOM 10031 C C . TYR B 1 576 ? 3.666 23.5 34.844 1 98.69 576 TYR B C 1
ATOM 10033 O O . TYR B 1 576 ? 4.113 23.875 33.75 1 98.69 576 TYR B O 1
ATOM 10041 N N . TYR B 1 577 ? 4.055 22.375 35.375 1 98.75 577 TYR B N 1
ATOM 10042 C CA . TYR B 1 577 ? 4.93 21.391 34.75 1 98.75 577 TYR B CA 1
ATOM 10043 C C . TYR B 1 577 ? 4.367 19.984 34.875 1 98.75 577 TYR B C 1
ATOM 10045 O O . TYR B 1 577 ? 4.203 19.484 36 1 98.75 577 TYR B O 1
ATOM 10053 N N . VAL B 1 578 ? 4.031 19.391 33.781 1 98.81 578 VAL B N 1
ATOM 10054 C CA . VAL B 1 578 ? 3.541 18.016 33.75 1 98.81 578 VAL B CA 1
ATOM 10055 C C . VAL B 1 578 ? 4.676 17.078 33.344 1 98.81 578 VAL B C 1
ATOM 10057 O O . VAL B 1 578 ? 5.09 17.047 32.188 1 98.81 578 VAL B O 1
ATOM 10060 N N . GLY B 1 579 ? 5.039 16.219 34.219 1 98.44 579 GLY B N 1
ATOM 10061 C CA . GLY B 1 579 ? 6.297 15.5 34.094 1 98.44 579 GLY B CA 1
ATOM 10062 C C . GLY B 1 579 ? 6.152 14.18 33.375 1 98.44 579 GLY B C 1
ATOM 10063 O O . GLY B 1 579 ? 7.113 13.414 33.281 1 98.44 579 GLY B O 1
ATOM 10064 N N . SER B 1 580 ? 4.906 13.875 32.781 1 98 580 SER B N 1
ATOM 10065 C CA . SER B 1 580 ? 4.703 12.594 32.125 1 98 580 SER B CA 1
ATOM 10066 C C . SER B 1 580 ? 3.582 12.672 31.094 1 98 580 SER B C 1
ATOM 10068 O O . SER B 1 580 ? 2.918 13.703 30.969 1 98 580 SER B O 1
ATOM 10070 N N . ALA B 1 581 ? 3.492 11.594 30.25 1 98.06 581 ALA B N 1
ATOM 10071 C CA . ALA B 1 581 ? 2.363 11.422 29.328 1 98.06 581 ALA B CA 1
ATOM 10072 C C . ALA B 1 581 ? 1.172 10.789 30.047 1 98.06 581 ALA B C 1
ATOM 10074 O O . ALA B 1 581 ? 1.135 9.578 30.266 1 98.06 581 ALA B O 1
ATOM 10075 N N . LEU B 1 582 ? 0.23 11.641 30.359 1 98 582 LEU B N 1
ATOM 10076 C CA . LEU B 1 582 ? -0.87 11.219 31.219 1 98 582 LEU B CA 1
ATOM 10077 C C . LEU B 1 582 ? -2.143 11 30.406 1 98 582 LEU B C 1
ATOM 10079 O O . LEU B 1 582 ? -2.221 11.406 29.234 1 98 582 LEU B O 1
ATOM 10083 N N . GLU B 1 583 ? -3.121 10.336 30.984 1 96.69 583 GLU B N 1
ATOM 10084 C CA . GLU B 1 583 ? -4.395 10.039 30.328 1 96.69 583 GLU B CA 1
ATOM 10085 C C . GLU B 1 583 ? -5.246 11.297 30.188 1 96.69 583 GLU B C 1
ATOM 10087 O O . GLU B 1 583 ? -5.117 12.234 30.969 1 96.69 583 GLU B O 1
ATOM 10092 N N . PRO B 1 584 ? -6.176 11.352 29.25 1 94.88 584 PRO B N 1
ATOM 10093 C CA . PRO B 1 584 ? -7 12.523 28.953 1 94.88 584 PRO B CA 1
ATOM 10094 C C . PRO B 1 584 ? -7.816 12.984 30.172 1 94.88 584 PRO B C 1
ATOM 10096 O O . PRO B 1 584 ? -7.984 14.188 30.375 1 94.88 584 PRO B O 1
ATOM 10099 N N . GLU B 1 585 ? -8.242 12.078 30.984 1 94.06 585 GLU B N 1
ATOM 10100 C CA . GLU B 1 585 ? -9.086 12.445 32.125 1 94.06 585 GLU B CA 1
ATOM 10101 C C . GLU B 1 585 ? -8.328 13.32 33.125 1 94.06 585 GLU B C 1
ATOM 10103 O O . GLU B 1 585 ? -8.875 14.305 33.625 1 94.06 585 GLU B O 1
ATOM 10108 N N . MET B 1 586 ? -7.125 12.969 33.406 1 96 586 MET B N 1
ATOM 10109 C CA . MET B 1 586 ? -6.297 13.742 34.312 1 96 586 MET B CA 1
ATOM 10110 C C . MET B 1 586 ? -5.949 15.109 33.719 1 96 586 MET B C 1
ATOM 10112 O O . MET B 1 586 ? -6.012 16.125 34.406 1 96 586 MET B O 1
ATOM 10116 N N . MET B 1 587 ? -5.629 15.133 32.5 1 97.38 587 MET B N 1
ATOM 10117 C CA . MET B 1 587 ? -5.258 16.375 31.828 1 97.38 587 MET B CA 1
ATOM 10118 C C . MET B 1 587 ? -6.445 17.328 31.75 1 97.38 587 MET B C 1
ATOM 10120 O O . MET B 1 587 ? -6.297 18.531 31.984 1 97.38 587 MET B O 1
ATOM 10124 N N . THR B 1 588 ? -7.586 16.781 31.406 1 95.81 588 THR B N 1
ATOM 10125 C CA . THR B 1 588 ? -8.789 17.609 31.312 1 95.81 588 THR B CA 1
ATOM 10126 C C . THR B 1 588 ? -9.148 18.203 32.656 1 95.81 588 THR B C 1
ATOM 10128 O O . THR B 1 588 ? -9.555 19.359 32.75 1 95.81 588 THR B O 1
ATOM 10131 N N . ALA B 1 589 ? -9 17.406 33.719 1 96.06 589 ALA B N 1
ATOM 10132 C CA . ALA B 1 589 ? -9.266 17.906 35.062 1 96.06 589 ALA B CA 1
ATOM 10133 C C . ALA B 1 589 ? -8.328 19.062 35.438 1 96.06 589 ALA B C 1
ATOM 10135 O O . ALA B 1 589 ? -8.75 20.062 36 1 96.06 589 ALA B O 1
ATOM 10136 N N . LEU B 1 590 ? -7.105 18.891 35.125 1 97.81 590 LEU B N 1
ATOM 10137 C CA . LEU B 1 590 ? -6.117 19.938 35.375 1 97.81 590 LEU B CA 1
ATOM 10138 C C . LEU B 1 590 ? -6.477 21.203 34.594 1 97.81 590 LEU B C 1
ATOM 10140 O O . LEU B 1 590 ? -6.465 22.297 35.188 1 97.81 590 LEU B O 1
ATOM 10144 N N . TYR B 1 591 ? -6.82 21.109 33.344 1 98.06 591 TYR B N 1
ATOM 10145 C CA . TYR B 1 591 ? -7.133 22.25 32.5 1 98.06 591 TYR B CA 1
ATOM 10146 C C . TYR B 1 591 ? -8.391 22.969 33 1 98.06 591 TYR B C 1
ATOM 10148 O O . TYR B 1 591 ? -8.461 24.203 32.969 1 98.06 591 TYR B O 1
ATOM 10156 N N . LYS B 1 592 ? -9.383 22.172 33.406 1 96.56 592 LYS B N 1
ATOM 10157 C CA . LYS B 1 592 ? -10.609 22.766 33.938 1 96.56 592 LYS B CA 1
ATOM 10158 C C . LYS B 1 592 ? -10.305 23.703 35.125 1 96.56 592 LYS B C 1
ATOM 10160 O O . LYS B 1 592 ? -10.836 24.812 35.156 1 96.56 592 LYS B O 1
ATOM 10165 N N . GLU B 1 593 ? -9.5 23.219 35.969 1 96.62 593 GLU B N 1
ATOM 10166 C CA . GLU B 1 593 ? -9.133 24.047 37.125 1 96.62 593 GLU B CA 1
ATOM 10167 C C . GLU B 1 593 ? -8.344 25.281 36.688 1 96.62 593 GLU B C 1
ATOM 10169 O O . GLU B 1 593 ? -8.633 26.391 37.125 1 96.62 593 GLU B O 1
ATOM 10174 N N . ILE B 1 594 ? -7.379 25.109 35.875 1 97.88 594 ILE B N 1
ATOM 10175 C CA . ILE B 1 594 ? -6.539 26.203 35.406 1 97.88 594 ILE B CA 1
ATOM 10176 C C . ILE B 1 594 ? -7.406 27.266 34.719 1 97.88 594 ILE B C 1
ATOM 10178 O O . ILE B 1 594 ? -7.312 28.453 35.031 1 97.88 594 ILE B O 1
ATOM 10182 N N . PHE B 1 595 ? -8.258 26.875 33.812 1 97.56 595 PHE B N 1
ATOM 10183 C CA . PHE B 1 595 ? -9.062 27.797 33 1 97.56 595 PHE B CA 1
ATOM 10184 C C . PHE B 1 595 ? -10.07 28.531 33.906 1 97.56 595 PHE B C 1
ATOM 10186 O O . PHE B 1 595 ? -10.328 29.719 33.688 1 97.56 595 PHE B O 1
ATOM 10193 N N . ALA B 1 596 ? -10.594 27.828 34.844 1 96.25 596 ALA B N 1
ATOM 10194 C CA . ALA B 1 596 ? -11.492 28.469 35.812 1 96.25 596 ALA B CA 1
ATOM 10195 C C . ALA B 1 596 ? -10.773 29.578 36.594 1 96.25 596 ALA B C 1
ATOM 10197 O O . ALA B 1 596 ? -11.32 30.656 36.781 1 96.25 596 ALA B O 1
ATOM 10198 N N . GLU B 1 597 ? -9.633 29.281 36.938 1 96 597 GLU B N 1
ATOM 10199 C CA . GLU B 1 597 ? -8.844 30.203 37.781 1 96 597 GLU B CA 1
ATOM 10200 C C . GLU B 1 597 ? -8.477 31.453 37 1 96 597 GLU B C 1
ATOM 10202 O O . GLU B 1 597 ? -8.398 32.562 37.562 1 96 597 GLU B O 1
ATOM 10207 N N . ILE B 1 598 ? -8.273 31.328 35.75 1 96.56 598 ILE B N 1
ATOM 10208 C CA . ILE B 1 598 ? -7.746 32.469 35.031 1 96.56 598 ILE B CA 1
ATOM 10209 C C . ILE B 1 598 ? -8.852 33.062 34.156 1 96.56 598 ILE B C 1
ATOM 10211 O O . ILE B 1 598 ? -8.594 33.969 33.344 1 96.56 598 ILE B O 1
ATOM 10215 N N . GLY B 1 599 ? -10.039 32.562 34.219 1 95.56 599 GLY B N 1
ATOM 10216 C CA . GLY B 1 599 ? -11.203 33.125 33.562 1 95.56 599 GLY B CA 1
ATOM 10217 C C . GLY B 1 599 ? -11.305 32.812 32.094 1 95.56 599 GLY B C 1
ATOM 10218 O O . GLY B 1 599 ? -11.742 33.656 31.297 1 95.56 599 GLY B O 1
ATOM 10219 N N . VAL B 1 600 ? -10.734 31.734 31.688 1 94.81 600 VAL B N 1
ATOM 10220 C CA . VAL B 1 600 ? -10.961 31.234 30.344 1 94.81 600 VAL B CA 1
ATOM 10221 C C . VAL B 1 600 ? -12.328 30.562 30.266 1 94.81 600 VAL B C 1
ATOM 10223 O O . VAL B 1 600 ? -12.688 29.766 31.125 1 94.81 600 VAL B O 1
ATOM 10226 N N . ALA B 1 601 ? -13.086 30.953 29.25 1 87.06 601 ALA B N 1
ATOM 10227 C CA . ALA B 1 601 ? -14.453 30.469 29.094 1 87.06 601 ALA B CA 1
ATOM 10228 C C . ALA B 1 601 ? -14.477 29.062 28.5 1 87.06 601 ALA B C 1
ATOM 10230 O O . ALA B 1 601 ? -14.625 28.891 27.297 1 87.06 601 ALA B O 1
ATOM 10231 N N . ALA B 1 602 ? -14.445 28.078 29.359 1 92.62 602 ALA B N 1
ATOM 10232 C CA . ALA B 1 602 ? -14.617 26.688 28.938 1 92.62 602 ALA B CA 1
ATOM 10233 C C . ALA B 1 602 ? -16.094 26.312 28.906 1 92.62 602 ALA B C 1
ATOM 10235 O O . ALA B 1 602 ? -16.891 26.828 29.672 1 92.62 602 ALA B O 1
ATOM 10236 N N . HIS B 1 603 ? -16.469 25.516 27.938 1 94.38 603 HIS B N 1
ATOM 10237 C CA . HIS B 1 603 ? -17.812 24.984 27.781 1 94.38 603 HIS B CA 1
ATOM 10238 C C . HIS B 1 603 ? -17.812 23.469 27.656 1 94.38 603 HIS B C 1
ATOM 10240 O O . HIS B 1 603 ? -17.375 22.938 26.641 1 94.38 603 HIS B O 1
ATOM 10246 N N . GLU B 1 604 ? -18.297 22.828 28.656 1 94.62 604 GLU B N 1
ATOM 10247 C CA . GLU B 1 604 ? -18.281 21.359 28.656 1 94.62 604 GLU B CA 1
ATOM 10248 C C . GLU B 1 604 ? -19.422 20.797 27.797 1 94.62 604 GLU B C 1
ATOM 10250 O O . GLU B 1 604 ? -20.562 21.25 27.906 1 94.62 604 GLU B O 1
ATOM 10255 N N . THR B 1 605 ? -19.078 19.938 26.906 1 96 605 THR B N 1
ATOM 10256 C CA . THR B 1 605 ? -20.016 19.203 26.062 1 96 605 THR B CA 1
ATOM 10257 C C . THR B 1 605 ? -19.781 17.703 26.156 1 96 605 THR B C 1
ATOM 10259 O O . THR B 1 605 ? -18.781 17.266 26.719 1 96 605 THR B O 1
ATOM 10262 N N . PRO B 1 606 ? -20.812 16.891 25.688 1 93.69 606 PRO B N 1
ATOM 10263 C CA . PRO B 1 606 ? -20.578 15.445 25.641 1 93.69 606 PRO B CA 1
ATOM 10264 C C . PRO B 1 606 ? -19.359 15.078 24.797 1 93.69 606 PRO B C 1
ATOM 10266 O O . PRO B 1 606 ? -18.891 15.891 23.984 1 93.69 606 PRO B O 1
ATOM 10269 N N . LEU B 1 607 ? -18.969 13.836 25.031 1 89.75 607 LEU B N 1
ATOM 10270 C CA . LEU B 1 607 ? -17.812 13.328 24.297 1 89.75 607 LEU B CA 1
ATOM 10271 C C . LEU B 1 607 ? -18.031 13.438 22.797 1 89.75 607 LEU B C 1
ATOM 10273 O O . LEU B 1 607 ? -19.125 13.156 22.297 1 89.75 607 LEU B O 1
ATOM 10277 N N . GLU B 1 608 ? -17.062 13.914 21.969 1 92.25 608 GLU B N 1
ATOM 10278 C CA . GLU B 1 608 ? -16.984 13.992 20.516 1 92.25 608 GLU B CA 1
ATOM 10279 C C . GLU B 1 608 ? -17.844 15.133 19.984 1 92.25 608 GLU B C 1
ATOM 10281 O O . GLU B 1 608 ? -18.047 15.242 18.766 1 92.25 608 GLU B O 1
ATOM 10286 N N . VAL B 1 609 ? -18.406 15.945 20.922 1 97.12 609 VAL B N 1
ATOM 10287 C CA . VAL B 1 609 ? -19.125 17.141 20.5 1 97.12 609 VAL B CA 1
ATOM 10288 C C . VAL B 1 609 ? -18.203 18.359 20.594 1 97.12 609 VAL B C 1
ATOM 10290 O O . VAL B 1 609 ? -17.609 18.609 21.641 1 97.12 609 VAL B O 1
ATOM 10293 N N . GLU B 1 610 ? -18.047 19.094 19.531 1 97.81 610 GLU B N 1
ATOM 10294 C CA . GLU B 1 610 ? -17.234 20.297 19.453 1 97.81 610 GLU B CA 1
ATOM 10295 C C . GLU B 1 610 ? -18.109 21.531 19.281 1 97.81 610 GLU B C 1
ATOM 10297 O O . GLU B 1 610 ? -19.047 21.531 18.469 1 97.81 610 GLU B O 1
ATOM 10302 N N . MET B 1 611 ? -17.844 22.531 20.094 1 96.75 611 MET B N 1
ATOM 10303 C CA . MET B 1 611 ? -18.516 23.828 19.953 1 96.75 611 MET B CA 1
ATOM 10304 C C . MET B 1 611 ? -17.5 24.953 19.828 1 96.75 611 MET B C 1
ATOM 10306 O O . MET B 1 611 ? -16.531 25.031 20.578 1 96.75 611 MET B O 1
ATOM 10310 N N . LEU B 1 612 ? -17.688 25.766 18.844 1 94.88 612 LEU B N 1
ATOM 10311 C CA . LEU B 1 612 ? -16.797 26.906 18.609 1 94.88 612 LEU B CA 1
ATOM 10312 C C . LEU B 1 612 ? -17.609 28.172 18.344 1 94.88 612 LEU B C 1
ATOM 10314 O O . LEU B 1 612 ? -18.531 28.172 17.516 1 94.88 612 LEU B O 1
ATOM 10318 N N . GLN B 1 613 ? -17.234 29.188 19.016 1 92.5 613 GLN B N 1
ATOM 10319 C CA . GLN B 1 613 ? -17.938 30.453 18.844 1 92.5 613 GLN B CA 1
ATOM 10320 C C . GLN B 1 613 ? -17.047 31.469 18.141 1 92.5 613 GLN B C 1
ATOM 10322 O O . GLN B 1 613 ? -15.875 31.625 18.484 1 92.5 613 GLN B O 1
ATOM 10327 N N . ARG B 1 614 ? -17.531 32.062 17.094 1 93.31 614 ARG B N 1
ATOM 10328 C CA . ARG B 1 614 ? -17 33.25 16.422 1 93.31 614 ARG B CA 1
ATOM 10329 C C . ARG B 1 614 ? -17.953 34.438 16.547 1 93.31 614 ARG B C 1
ATOM 10331 O O . ARG B 1 614 ? -18.875 34.562 15.742 1 93.31 614 ARG B O 1
ATOM 10338 N N . GLU B 1 615 ? -17.594 35.312 17.484 1 93.62 615 GLU B N 1
ATOM 10339 C CA . GLU B 1 615 ? -18.5 36.438 17.766 1 93.62 615 GLU B CA 1
ATOM 10340 C C . GLU B 1 615 ? -19.938 35.938 17.953 1 93.62 615 GLU B C 1
ATOM 10342 O O . GLU B 1 615 ? -20.203 35.094 18.812 1 93.62 615 GLU B O 1
ATOM 10347 N N . ASN B 1 616 ? -20.828 36.281 16.969 1 94.62 616 ASN B N 1
ATOM 10348 C CA . ASN B 1 616 ? -22.234 35.969 17.188 1 94.62 616 ASN B CA 1
ATOM 10349 C C . ASN B 1 616 ? -22.609 34.625 16.547 1 94.62 616 ASN B C 1
ATOM 10351 O O . ASN B 1 616 ? -23.766 34.219 16.594 1 94.62 616 ASN B O 1
ATOM 10355 N N . TYR B 1 617 ? -21.672 33.906 15.992 1 96.88 617 TYR B N 1
ATOM 10356 C CA . TYR B 1 617 ? -21.938 32.594 15.375 1 96.88 617 TYR B CA 1
ATOM 10357 C C . TYR B 1 617 ? -21.438 31.469 16.266 1 96.88 617 TYR B C 1
ATOM 10359 O O . TYR B 1 617 ? -20.328 31.531 16.797 1 96.88 617 TYR B O 1
ATOM 10367 N N . LEU B 1 618 ? -22.266 30.453 16.469 1 97.38 618 LEU B N 1
ATOM 10368 C CA . LEU B 1 618 ? -21.938 29.25 17.219 1 97.38 618 LEU B CA 1
ATOM 10369 C C . LEU B 1 618 ? -22 28.016 16.328 1 97.38 618 LEU B C 1
ATOM 10371 O O . LEU B 1 618 ? -23.047 27.719 15.75 1 97.38 618 LEU B O 1
ATOM 10375 N N . THR B 1 619 ? -20.891 27.359 16.172 1 97.88 619 THR B N 1
ATOM 10376 C CA . THR B 1 619 ? -20.844 26.078 15.453 1 97.88 619 THR B CA 1
ATOM 10377 C C . THR B 1 619 ? -20.922 24.906 16.438 1 97.88 619 THR B C 1
ATOM 10379 O O . THR B 1 619 ? -20.203 24.891 17.438 1 97.88 619 THR B O 1
ATOM 10382 N N . VAL B 1 620 ? -21.797 23.938 16.203 1 98.31 620 VAL B N 1
ATOM 10383 C CA . VAL B 1 620 ? -21.969 22.75 17.016 1 98.31 620 VAL B CA 1
ATOM 10384 C C . VAL B 1 620 ? -21.812 21.5 16.141 1 98.31 620 VAL B C 1
ATOM 10386 O O . VAL B 1 620 ? -22.594 21.281 15.203 1 98.31 620 VAL B O 1
ATOM 10389 N N . LEU B 1 621 ? -20.844 20.641 16.438 1 98.44 621 LEU B N 1
ATOM 10390 C CA . LEU B 1 621 ? -20.516 19.469 15.625 1 98.44 621 LEU B CA 1
ATOM 10391 C C . LEU B 1 621 ? -20.531 18.203 16.469 1 98.44 621 LEU B C 1
ATOM 10393 O O . LEU B 1 621 ? -19.875 18.141 17.5 1 98.44 621 LEU B O 1
ATOM 10397 N N . ASN B 1 622 ? -21.266 17.188 16.078 1 98.38 622 ASN B N 1
ATOM 10398 C CA . ASN B 1 622 ? -21.172 15.844 16.641 1 98.38 622 ASN B CA 1
ATOM 10399 C C . ASN B 1 622 ? -20.312 14.93 15.766 1 98.38 622 ASN B C 1
ATOM 10401 O O . ASN B 1 622 ? -20.766 14.445 14.727 1 98.38 622 ASN B O 1
ATOM 10405 N N . HIS B 1 623 ? -19.125 14.578 16.219 1 97.62 623 HIS B N 1
ATOM 10406 C CA . HIS B 1 623 ? -18.172 13.812 15.43 1 97.62 623 HIS B CA 1
ATOM 10407 C C . HIS B 1 623 ? -18.438 12.312 15.539 1 97.62 623 HIS B C 1
ATOM 10409 O O . HIS B 1 623 ? -17.844 11.516 14.82 1 97.62 623 HIS B O 1
ATOM 10415 N N . SER B 1 624 ? -19.391 11.859 16.391 1 95.38 624 SER B N 1
ATOM 10416 C CA . SER B 1 624 ? -19.703 10.438 16.547 1 95.38 624 SER B CA 1
ATOM 10417 C C . SER B 1 624 ? -20.516 9.914 15.367 1 95.38 624 SER B C 1
ATOM 10419 O O . SER B 1 624 ? -21.422 10.578 14.891 1 95.38 624 SER B O 1
ATOM 10421 N N . THR B 1 625 ? -20.172 8.719 14.922 1 93 625 THR B N 1
ATOM 10422 C CA . THR B 1 625 ? -20.922 8.078 13.836 1 93 625 THR B CA 1
ATOM 10423 C C . THR B 1 625 ? -22.031 7.191 14.398 1 93 625 THR B C 1
ATOM 10425 O O . THR B 1 625 ? -22.797 6.602 13.633 1 93 625 THR B O 1
ATOM 10428 N N . ALA B 1 626 ? -22.156 7.152 15.742 1 91.44 626 ALA B N 1
ATOM 10429 C CA . ALA B 1 626 ? -23.078 6.164 16.312 1 91.44 626 ALA B CA 1
ATOM 10430 C C . ALA B 1 626 ? -23.953 6.785 17.391 1 91.44 626 ALA B C 1
ATOM 10432 O O . ALA B 1 626 ? -25.141 6.449 17.5 1 91.44 626 ALA B O 1
ATOM 10433 N N . GLU B 1 627 ? -23.438 7.848 18.109 1 93.75 627 GLU B N 1
ATOM 10434 C CA . GLU B 1 627 ? -24.094 8.289 19.328 1 93.75 627 GLU B CA 1
ATOM 10435 C C . GLU B 1 627 ? -24.859 9.594 19.109 1 93.75 627 GLU B C 1
ATOM 10437 O O . GLU B 1 627 ? -24.359 10.5 18.438 1 93.75 627 GLU B O 1
ATOM 10442 N N . LYS B 1 628 ? -26.062 9.648 19.719 1 95.38 628 LYS B N 1
ATOM 10443 C CA . LYS B 1 628 ? -26.844 10.883 19.875 1 95.38 628 LYS B CA 1
ATOM 10444 C C . LYS B 1 628 ? -26.5 11.594 21.172 1 95.38 628 LYS B C 1
ATOM 10446 O O . LYS B 1 628 ? -26.203 10.945 22.188 1 95.38 628 LYS B O 1
ATOM 10451 N N . HIS B 1 629 ? -26.531 12.945 21.141 1 96.56 629 HIS B N 1
ATOM 10452 C CA . HIS B 1 629 ? -26.219 13.711 22.328 1 96.56 629 HIS B CA 1
ATOM 10453 C C . HIS B 1 629 ? -27.172 14.891 22.5 1 96.56 629 HIS B C 1
ATOM 10455 O O . HIS B 1 629 ? -27.703 15.406 21.531 1 96.56 629 HIS B O 1
ATOM 10461 N N . ASN B 1 630 ? -27.422 15.211 23.75 1 96.5 630 ASN B N 1
ATOM 10462 C CA . ASN B 1 630 ? -27.953 16.516 24.109 1 96.5 630 ASN B CA 1
ATOM 10463 C C . ASN B 1 630 ? -26.859 17.438 24.641 1 96.5 630 ASN B C 1
ATOM 10465 O O . ASN B 1 630 ? -26.312 17.203 25.719 1 96.5 630 ASN B O 1
ATOM 10469 N N . ALA B 1 631 ? -26.562 18.438 23.875 1 97.12 631 ALA B N 1
ATOM 10470 C CA . ALA B 1 631 ? -25.453 19.312 24.25 1 97.12 631 ALA B CA 1
ATOM 10471 C C . ALA B 1 631 ? -25.969 20.625 24.828 1 97.12 631 ALA B C 1
ATOM 10473 O O . ALA B 1 631 ? -26.828 21.281 24.234 1 97.12 631 ALA B O 1
ATOM 10474 N N . PRO B 1 632 ? -25.469 21.031 25.969 1 97 632 PRO B N 1
ATOM 10475 C CA . PRO B 1 632 ? -25.844 22.344 26.5 1 97 632 PRO B CA 1
ATOM 10476 C C . PRO B 1 632 ? -25.328 23.5 25.641 1 97 632 PRO B C 1
ATOM 10478 O O . PRO B 1 632 ? -24.188 23.453 25.172 1 97 632 PRO B O 1
ATOM 10481 N N . LEU B 1 633 ? -26.156 24.516 25.5 1 97.12 633 LEU B N 1
ATOM 10482 C CA . LEU B 1 633 ? -25.766 25.703 24.734 1 97.12 633 LEU B CA 1
ATOM 10483 C C . LEU B 1 633 ? -25.344 26.828 25.672 1 97.12 633 LEU B C 1
ATOM 10485 O O . LEU B 1 633 ? -25.781 26.891 26.812 1 97.12 633 LEU B O 1
ATOM 10489 N N . PRO B 1 634 ? -24.391 27.688 25.219 1 94.69 634 PRO B N 1
ATOM 10490 C CA . PRO B 1 634 ? -24.156 28.922 25.984 1 94.69 634 PRO B CA 1
ATOM 10491 C C . PRO B 1 634 ? -25.438 29.734 26.172 1 94.69 634 PRO B C 1
ATOM 10493 O O . PRO B 1 634 ? -26.406 29.562 25.422 1 94.69 634 PRO B O 1
ATOM 10496 N N . ASP B 1 635 ? -25.375 30.672 27.109 1 93.38 635 ASP B N 1
ATOM 10497 C CA . ASP B 1 635 ? -26.547 31.469 27.422 1 93.38 635 ASP B CA 1
ATOM 10498 C C . ASP B 1 635 ? -27.031 32.25 26.219 1 93.38 635 ASP B C 1
ATOM 10500 O O . ASP B 1 635 ? -26.219 32.781 25.438 1 93.38 635 ASP B O 1
ATOM 10504 N N . GLY B 1 636 ? -28.375 32.281 26.094 1 94.94 636 GLY B N 1
ATOM 10505 C CA . GLY B 1 636 ? -28.953 33.062 25.016 1 94.94 636 GLY B CA 1
ATOM 10506 C C . GLY B 1 636 ? -29.781 32.25 24.062 1 94.94 636 GLY B C 1
ATOM 10507 O O . GLY B 1 636 ? -29.938 31.031 24.234 1 94.94 636 GLY B O 1
ATOM 10508 N N . ASN B 1 637 ? -30.406 33.031 23.094 1 97.06 637 ASN B N 1
ATOM 10509 C CA . ASN B 1 637 ? -31.156 32.406 22.016 1 97.06 637 ASN B CA 1
ATOM 10510 C C . ASN B 1 637 ? -30.297 32.25 20.75 1 97.06 637 ASN B C 1
ATOM 10512 O O . ASN B 1 637 ? -29.703 33.219 20.281 1 97.06 637 ASN B O 1
ATOM 10516 N N . TRP B 1 638 ? -30.266 31.062 20.297 1 97.69 638 TRP B N 1
ATOM 10517 C CA . TRP B 1 638 ? -29.453 30.719 19.141 1 97.69 638 TRP B CA 1
ATOM 10518 C C . TRP B 1 638 ? -30.328 30.266 17.984 1 97.69 638 TRP B C 1
ATOM 10520 O O . TRP B 1 638 ? -30.984 29.234 18.078 1 97.69 638 TRP B O 1
ATOM 10530 N N . LYS B 1 639 ? -30.281 30.953 16.844 1 97.88 639 LYS B N 1
ATOM 10531 C CA . LYS B 1 639 ? -31.156 30.688 15.711 1 97.88 639 LYS B CA 1
ATOM 10532 C C . LYS B 1 639 ? -30.406 30.016 14.57 1 97.88 639 LYS B C 1
ATOM 10534 O O . LYS B 1 639 ? -29.297 30.422 14.227 1 97.88 639 LYS B O 1
ATOM 10539 N N . ASP B 1 640 ? -31.047 29.016 14.008 1 97.06 640 ASP B N 1
ATOM 10540 C CA . ASP B 1 640 ? -30.547 28.438 12.766 1 97.06 640 ASP B CA 1
ATOM 10541 C C . ASP B 1 640 ? -30.938 29.297 11.562 1 97.06 640 ASP B C 1
ATOM 10543 O O . ASP B 1 640 ? -32.125 29.406 11.234 1 97.06 640 ASP B O 1
ATOM 10547 N N . PRO B 1 641 ? -29.984 29.781 10.906 1 95.75 641 PRO B N 1
ATOM 10548 C CA . PRO B 1 641 ? -30.312 30.719 9.844 1 95.75 641 PRO B CA 1
ATOM 10549 C C . PRO B 1 641 ? -31 30.062 8.656 1 95.75 641 PRO B C 1
ATOM 10551 O O . PRO B 1 641 ? -31.625 30.75 7.836 1 95.75 641 PRO B O 1
ATOM 10554 N N . MET B 1 642 ? -30.906 28.812 8.453 1 94.31 642 MET B N 1
ATOM 10555 C CA . MET B 1 642 ? -31.516 28.109 7.324 1 94.31 642 MET B CA 1
ATOM 10556 C C . MET B 1 642 ? -32.969 27.781 7.613 1 94.31 642 MET B C 1
ATOM 10558 O O . MET B 1 642 ? -33.844 27.922 6.746 1 94.31 642 MET B O 1
ATOM 10562 N N . THR B 1 643 ? -33.281 27.328 8.82 1 94.88 643 THR B N 1
ATOM 10563 C CA . THR B 1 643 ? -34.625 26.828 9.141 1 94.88 643 THR B CA 1
ATOM 10564 C C . THR B 1 643 ? -35.406 27.859 9.93 1 94.88 643 THR B C 1
ATOM 10566 O O . THR B 1 643 ? -36.656 27.781 10.008 1 94.88 643 THR B O 1
ATOM 10569 N N . GLY B 1 644 ? -34.75 28.75 10.617 1 95.69 644 GLY B N 1
ATOM 10570 C CA . GLY B 1 644 ? -35.406 29.719 11.484 1 95.69 644 GLY B CA 1
ATOM 10571 C C . GLY B 1 644 ? -35.656 29.188 12.883 1 95.69 644 GLY B C 1
ATOM 10572 O O . GLY B 1 644 ? -36.094 29.922 13.758 1 95.69 644 GLY B O 1
ATOM 10573 N N . THR B 1 645 ? -35.312 27.953 13.125 1 97.19 645 THR B N 1
ATOM 10574 C CA . THR B 1 645 ? -35.531 27.328 14.43 1 97.19 645 THR B CA 1
ATOM 10575 C C . THR B 1 645 ? -34.625 27.984 15.492 1 97.19 645 THR B C 1
ATOM 10577 O O . THR B 1 645 ? -33.438 28.234 15.258 1 97.19 645 THR B O 1
ATOM 10580 N N . VAL B 1 646 ? -35.188 28.297 16.656 1 97.81 646 VAL B N 1
ATOM 10581 C CA . VAL B 1 646 ? -34.469 28.922 17.75 1 97.81 646 VAL B CA 1
ATOM 10582 C C . VAL B 1 646 ? -34.219 27.891 18.859 1 97.81 646 VAL B C 1
ATOM 10584 O O . VAL B 1 646 ? -35.156 27.203 19.297 1 97.81 646 VAL B O 1
ATOM 10587 N N . TYR B 1 647 ? -33.031 27.719 19.25 1 97.38 647 TYR B N 1
ATOM 10588 C CA . TYR B 1 647 ? -32.625 26.828 20.344 1 97.38 647 TYR B CA 1
ATOM 10589 C C . TYR B 1 647 ? -32.219 27.625 21.578 1 97.38 647 TYR B C 1
ATOM 10591 O O . TYR B 1 647 ? -31.625 28.703 21.469 1 97.38 647 TYR B O 1
ATOM 10599 N N . ASN B 1 648 ? -32.562 27.078 22.719 1 96.44 648 ASN B N 1
ATOM 10600 C CA . ASN B 1 648 ? -32.156 27.641 24.016 1 96.44 648 ASN B CA 1
ATOM 10601 C C . ASN B 1 648 ? -31.906 26.531 25.047 1 96.44 648 ASN B C 1
ATOM 10603 O O . ASN B 1 648 ? -32.656 25.547 25.094 1 96.44 648 ASN B O 1
ATOM 10607 N N . GLY B 1 649 ? -30.875 26.734 25.844 1 95.88 649 GLY B N 1
ATOM 10608 C CA . GLY B 1 649 ? -30.531 25.75 26.875 1 95.88 649 GLY B CA 1
ATOM 10609 C C . GLY B 1 649 ? -29.734 24.578 26.328 1 95.88 649 GLY B C 1
ATOM 10610 O O . GLY B 1 649 ? -28.609 24.328 26.781 1 95.88 649 GLY B O 1
ATOM 10611 N N . GLU B 1 650 ? -30.344 23.828 25.438 1 96.94 650 GLU B N 1
ATOM 10612 C CA . GLU B 1 650 ? -29.672 22.641 24.906 1 96.94 650 GLU B CA 1
ATOM 10613 C C . GLU B 1 650 ? -30.094 22.391 23.453 1 96.94 650 GLU B C 1
ATOM 10615 O O . GLU B 1 650 ? -31.062 22.969 22.969 1 96.94 650 GLU B O 1
ATOM 10620 N N . ILE B 1 651 ? -29.375 21.562 22.781 1 97.44 651 ILE B N 1
ATOM 10621 C CA . ILE B 1 651 ? -29.672 21.125 21.422 1 97.44 651 ILE B CA 1
ATOM 10622 C C . ILE B 1 651 ? -29.438 19.625 21.281 1 97.44 651 ILE B C 1
ATOM 10624 O O . ILE B 1 651 ? -28.469 19.094 21.812 1 97.44 651 ILE B O 1
ATOM 10628 N N . GLU B 1 652 ? -30.391 18.969 20.672 1 97.44 652 GLU B N 1
ATOM 10629 C CA . GLU B 1 652 ? -30.234 17.547 20.375 1 97.44 652 GLU B CA 1
ATOM 10630 C C . GLU B 1 652 ? -29.422 17.344 19.109 1 97.44 652 GLU B C 1
ATOM 10632 O O . GLU B 1 652 ? -29.703 17.953 18.078 1 97.44 652 GLU B O 1
ATOM 10637 N N . LEU B 1 653 ? -28.391 16.469 19.203 1 97.81 653 LEU B N 1
ATOM 10638 C CA . LEU B 1 653 ? -27.5 16.188 18.078 1 97.81 653 LEU B CA 1
ATOM 10639 C C . LEU B 1 653 ? -27.562 14.711 17.703 1 97.81 653 LEU B C 1
ATOM 10641 O O . LEU B 1 653 ? -27.266 13.844 18.516 1 97.81 653 LEU B O 1
ATOM 10645 N N . LYS B 1 654 ? -28.078 14.367 16.531 1 95.81 654 LYS B N 1
ATOM 10646 C CA . LYS B 1 654 ? -27.906 13.031 15.953 1 95.81 654 LYS B CA 1
ATOM 10647 C C . LYS B 1 654 ? -26.453 12.797 15.562 1 95.81 654 LYS B C 1
ATOM 10649 O O . LYS B 1 654 ? -25.641 13.727 15.555 1 95.81 654 LYS B O 1
ATOM 10654 N N . PRO B 1 655 ? -26.031 11.5 15.227 1 96.5 655 PRO B N 1
ATOM 10655 C CA . PRO B 1 655 ? -24.672 11.234 14.75 1 96.5 655 PRO B CA 1
ATOM 10656 C C . PRO B 1 655 ? -24.312 12.062 13.523 1 96.5 655 PRO B C 1
ATOM 10658 O O . PRO B 1 655 ? -25.094 12.148 12.578 1 96.5 655 PRO B O 1
ATOM 10661 N N . ILE B 1 656 ? -23.172 12.742 13.602 1 97.12 656 ILE B N 1
ATOM 10662 C CA . ILE B 1 656 ? -22.531 13.492 12.531 1 97.12 656 ILE B CA 1
ATOM 10663 C C . ILE B 1 656 ? -23.328 14.758 12.234 1 97.12 656 ILE B C 1
ATOM 10665 O O . ILE B 1 656 ? -23.156 15.367 11.172 1 97.12 656 ILE B O 1
ATOM 10669 N N . ASP B 1 657 ? -24.25 15.188 13.172 1 97.25 657 ASP B N 1
ATOM 10670 C CA . ASP B 1 657 ? -24.969 16.438 13 1 97.25 657 ASP B CA 1
ATOM 10671 C C . ASP B 1 657 ? -24.016 17.641 13.062 1 97.25 657 ASP B C 1
ATOM 10673 O O . ASP B 1 657 ? -23.047 17.625 13.82 1 97.25 657 ASP B O 1
ATOM 10677 N N . SER B 1 658 ? -24.281 18.641 12.273 1 97.44 658 SER B N 1
ATOM 10678 C CA . SER B 1 658 ? -23.531 19.891 12.227 1 97.44 658 SER B CA 1
ATOM 10679 C C . SER B 1 658 ? -24.453 21.094 12.133 1 97.44 658 SER B C 1
ATOM 10681 O O . SER B 1 658 ? -25.297 21.172 11.242 1 97.44 658 SER B O 1
ATOM 10683 N N . TYR B 1 659 ? -24.25 22.047 13.031 1 97.25 659 TYR B N 1
ATOM 10684 C CA . TYR B 1 659 ? -25.078 23.266 13.047 1 97.25 659 TYR B CA 1
ATOM 10685 C C . TYR B 1 659 ? -24.203 24.516 13.078 1 97.25 659 TYR B C 1
ATOM 10687 O O . TYR B 1 659 ? -23.109 24.5 13.656 1 97.25 659 TYR B O 1
ATOM 10695 N N . VAL B 1 660 ? -24.625 25.5 12.398 1 98.12 660 VAL B N 1
ATOM 10696 C CA . VAL B 1 660 ? -24.203 26.891 12.594 1 98.12 660 VAL B CA 1
ATOM 10697 C C . VAL B 1 660 ? -25.375 27.734 13.07 1 98.12 660 VAL B C 1
ATOM 10699 O O . VAL B 1 660 ? -26.391 27.844 12.375 1 98.12 660 VAL B O 1
ATOM 10702 N N . LEU B 1 661 ? -25.25 28.25 14.258 1 98 661 LEU B N 1
ATOM 10703 C CA . LEU B 1 661 ? -26.312 29.047 14.875 1 98 661 LEU B CA 1
ATOM 10704 C C . LEU B 1 661 ? -25.875 30.5 15.039 1 98 661 LEU B C 1
ATOM 10706 O O . LEU B 1 661 ? -24.688 30.781 15.18 1 98 661 LEU B O 1
ATOM 10710 N N . VAL B 1 662 ? -26.781 31.406 15.016 1 97.56 662 VAL B N 1
ATOM 10711 C CA . VAL B 1 662 ? -26.531 32.812 15.195 1 97.56 662 VAL B CA 1
ATOM 10712 C C . VAL B 1 662 ? -27.266 33.344 16.438 1 97.56 662 VAL B C 1
ATOM 10714 O O . VAL B 1 662 ? -28.438 33.031 16.625 1 97.56 662 VAL B O 1
ATOM 10717 N N . LYS B 1 663 ? -26.516 34.094 17.188 1 95.56 663 LYS B N 1
ATOM 10718 C CA . LYS B 1 663 ? -27.109 34.656 18.406 1 95.56 663 LYS B CA 1
ATOM 10719 C C . LYS B 1 663 ? -28.172 35.719 18.062 1 95.56 663 LYS B C 1
ATOM 10721 O O . LYS B 1 663 ? -27.938 36.594 17.25 1 95.56 663 LYS B O 1
ATOM 10726 N N . GLU B 1 664 ? -29.281 35.594 18.766 1 90.69 664 GLU B N 1
ATOM 10727 C CA . GLU B 1 664 ? -30.328 36.594 18.594 1 90.69 664 GLU B CA 1
ATOM 10728 C C . GLU B 1 664 ? -30.141 37.75 19.547 1 90.69 664 GLU B C 1
ATOM 10730 O O . GLU B 1 664 ? -29.766 37.562 20.703 1 90.69 664 GLU B O 1
#

Radius of gyration: 35.56 Å; Cα contacts (8 Å, |Δi|>4): 3063; chains: 2; bounding box: 75×100×80 Å

Sequence (1328 aa):
MYIGVDYYPEQWPKSRWPEDIRLMKELGVNVVRIAEFGWQLMEPEEGVYDFSLYDEAIELITSNGIDVILGTPTATPPAWMVHRYPEILPVDDHGVTISFGARRHYTVNSAKYRDFTRKMVEKMAQHYGQHPNVIGWQTDNEYGHEKSDRSYGEEDRAAFQEWLKNKYGSLNKLNEEWGTVFWSQTYTAWEQIPVPRKVYQEHNPSLLLDFDRFCADSYTSYNKLQVDTLRAHIRKDQFITHNFVFTDLAQKQRDIAKDLDFISFDNYPVWGGLPEPIKPAAIAFQHDLCLSTKDGKGYWVLEELSGAQGWSRIGYLPRPGHIKLWTYQAVARGAEAIVYFRWRAAQFGTEEFCHGILDHDGKPKRKYEEVKEVFAALKTFGDDWIAAKPKPEVGVYYDAENAWAWQIQPQSDAFDYRRELLRFYAPAHDLNVNTAVVARESDLSKHKAVIVPVYFLTDPHFSESLKEYAANGGTVIFSYRSGVKKPNNFVTGETLPGELAELAGINIHEYESLQTGQTNSVKGVSGALEGRKSSAEIWCDLIEPNGAEVLAEYEDCFYTGTAAITKNSYGKGTVYYVGSALEPEMMTALYKEIFAEIGVAAHETPLEVEMLQRENYLTVLNHSTAEKHNAPLPDGNWKDPMTGTVYNGEIELKPIDSYVLVKEMYIGVDYYPEQWPKSRWPEDIRLMKELGVNVVRIAEFGWQLMEPEEGVYDFSLYDEAIELITSNGIDVILGTPTATPPAWMVHRYPEILPVDDHGVTISFGARRHYTVNSAKYRDFTRKMVEKMAQHYGQHPNVIGWQTDNEYGHEKSDRSYGEEDRAAFQEWLKNKYGSLNKLNEEWGTVFWSQTYTAWEQIPVPRKVYQEHNPSLLLDFDRFCADSYTSYNKLQVDTLRAHIRKDQFITHNFVFTDLAQKQRDIAKDLDFISFDNYPVWGGLPEPIKPAAIAFQHDLCLSTKDGKGYWVLEELSGAQGWSRIGYLPRPGHIKLWTYQAVARGAEAIVYFRWRAAQFGTEEFCHGILDHDGKPKRKYEEVKEVFAALKTFGDDWIAAKPKPEVGVYYDAENAWAWQIQPQSDAFDYRRELLRFYAPAHDLNVNTAVVARESDLSKHKAVIVPVYFLTDPHFSESLKEYAANGGTVIFSYRSGVKKPNNFVTGETLPGELAELAGINIHEYESLQTGQTNSVKGVSGALEGRKSSAEIWCDLIEPNGAEVLAEYEDCFYTGTAAITKNSYGKGTVYYVGSALEPEMMTALYKEIFAEIGVAAHETPLEVEMLQRENYLTVLNHSTAEKHNAPLPDGNWKDPMTGTVYNGEIELKPIDSYVLVKE

pLDDT: mean 95.78, std 3.1, range [66.06, 98.81]